Protein AF-0000000077108918 (afdb_homodimer)

Secondary structure (DSSP, 8-state):
--HHHHHHHHHHHHHHHHHHHHHHHHHHHHHHHHHHHHHHHHHHHHHT----HHHHHHHHHHHHHHHHHHHHHHTGGG--GGG--HHHHHHHHHHHHHHHHHHHHHHHHHHTTTT--THHHHHHHHHHHHHHHHHHHHHHHHHHS-SGGGGS---TTSPEEEEEE-HHHHHHHHHHHHTSTT--SSEEEEEEETT-TTTT-EETTEEEEESGGGHHHHHHHHHHHHSSPPEEEEESS---HHHHHHHHHHHHHHTPPEEEE--SSS--EEEPPGGGGS--PPP---HHHHHHHHTT-EEEEETTTSHHHHHHHHHHHHT--SEEEEEES-HHHHHHHHHHHHHH-TTSEEEEEE--TT-HHHHHHHHHHH--SEEEE------HHHHHH-HHHHIIIIIIHHHHHHHHHHHHT-SEEEEE--GGGSS--SHHHHHHHHHHHHHHHHGGG-SS-EEEEEE--EEET-TT-HHHHHHHHHHTT--EEES-TT-EE-EEEHHHHHHHHHHHHHHHHHS--SS-EEEEE---S-EEHHHHHHHHHHHTT--BTTTB-EEE--PPTT--SS--SS-TTPEEEE-SSTTEEEEE-----HHHHHHHHHHHHHHHHTT-HHHHHHHHHHHSTHHHHH--S---S-TTHHHHHHHHHHHHHHHHTS------------/--HHHHHHHHHHHHHHHHHHHHHHHHHHHHHHHHHHHHHHHHHHHHHT----HHHHHHHHHHHHHHHHHHHHHHTGGG--GGG--HHHHHHHHHHHHHHHHHHHHHHHHHHTTTT--THHHHHHHHHHHHHHHHHHHHHHHHHHS-SGGGGS---TTSPEEEEEE-HHHHHHHHHHHHTSTT--SSEEEEEEETT-TTTT-EETTEEEEESGGGHHHHHHHHHHHHSSPPEEEEESS---HHHHHHHHHHHHHHTPPEEEE--SSS--EEEPPGGGGG--PPP---HHHHHHHHTT-EEEEETTTSHHHHHHHHHHHHT--SEEEEEES-HHHHHHHHHHHHHH-TTSEEEEEE--TT-HHHHHHHHHHH--SEEEE------HHHHHH-HHHHIIIIIIHHHHHHHHHHHTT-SEEEEE--GGGSS--SHHHHHHHHHHHHHHHHGGG-SS-EEEEEE--EEET-TT-HHHHHHHHHHTT--EEES-TT-EE-EEEHHHHHHHHHHHHHHHHHS--SS-EEEEE---S-EEHHHHHHHHHHHTT--BTTTB-EEE--PPTT--SS--SS-TTPEEEE-SSTTEEEEE-----HHHHHHHHHHHHHHHHTT-HHHHHHHHHHHSTHHHHH--S---S-TTHHHHHHHHHHHHHHHHTS------------

Nearest PDB structures (foldseek):
  5bjy-assembly1_B  TM=9.401E-01  e=2.114E-28  Campylobacter jejuni
  5bjw-assembly1_B  TM=9.490E-01  e=1.140E-27  Campylobacter jejuni
  5bjx-assembly1_A  TM=9.388E-01  e=1.597E-27  Campylobacter jejuni
  5bju-assembly1_A  TM=9.330E-01  e=1.256E-27  Campylobacter jejuni
  5bju-assembly1_B  TM=9.235E-01  e=1.846E-27  Campylobacter jejuni

Structure (mmCIF, N/CA/C/O backbone):
data_AF-0000000077108918-model_v1
#
loop_
_entity.id
_entity.type
_entity.pdbx_description
1 polymer 'Polysaccharide biosynthesis protein CapD'
#
loop_
_atom_site.group_PDB
_atom_site.id
_atom_site.type_symbol
_atom_site.label_atom_id
_atom_site.label_alt_id
_atom_site.label_comp_id
_atom_site.label_asym_id
_atom_site.label_entity_id
_atom_site.label_seq_id
_atom_site.pdbx_PDB_ins_code
_atom_site.Cartn_x
_atom_site.Cartn_y
_atom_site.Cartn_z
_atom_site.occupancy
_atom_site.B_iso_or_equiv
_atom_site.auth_seq_id
_atom_site.auth_comp_id
_atom_site.auth_asym_id
_atom_site.auth_atom_id
_atom_site.pdbx_PDB_model_num
ATOM 1 N N . MET A 1 1 ? -25.469 25.391 -11.227 1 32.44 1 MET A N 1
ATOM 2 C CA . MET A 1 1 ? -24.969 26.609 -10.617 1 32.44 1 MET A CA 1
ATOM 3 C C . MET A 1 1 ? -23.859 27.219 -11.461 1 32.44 1 MET A C 1
ATOM 5 O O . MET A 1 1 ? -22.859 26.562 -11.773 1 32.44 1 MET A O 1
ATOM 9 N N . THR A 1 2 ? -24.156 28.219 -12.102 1 40.31 2 THR A N 1
ATOM 10 C CA . THR A 1 2 ? -23.312 28.859 -13.086 1 40.31 2 THR A CA 1
ATOM 11 C C . THR A 1 2 ? -22.094 29.5 -12.414 1 40.31 2 THR A C 1
ATOM 13 O O . THR A 1 2 ? -22.094 29.734 -11.203 1 40.31 2 THR A O 1
ATOM 16 N N . ARG A 1 3 ? -21.031 29.609 -13.133 1 42.94 3 ARG A N 1
ATOM 17 C CA . ARG A 1 3 ? -19.828 30.297 -12.703 1 42.94 3 ARG A CA 1
ATOM 18 C C . ARG A 1 3 ? -20.172 31.609 -12 1 42.94 3 ARG A C 1
ATOM 20 O O . ARG A 1 3 ? -19.547 31.969 -11 1 42.94 3 ARG A O 1
ATOM 27 N N . LYS A 1 4 ? -21.172 32.281 -12.531 1 48.84 4 LYS A N 1
ATOM 28 C CA . LYS A 1 4 ? -21.594 33.594 -12.016 1 48.84 4 LYS A CA 1
ATOM 29 C C . LYS A 1 4 ? -22.141 33.469 -10.602 1 48.84 4 LYS A C 1
ATOM 31 O O . LYS A 1 4 ? -21.875 34.312 -9.75 1 48.84 4 LYS A O 1
ATOM 36 N N . ASP A 1 5 ? -22.734 32.406 -10.445 1 45.91 5 ASP A N 1
ATOM 37 C CA . ASP A 1 5 ? -23.328 32.188 -9.125 1 45.91 5 ASP A CA 1
ATOM 38 C C . ASP A 1 5 ? -22.266 31.875 -8.078 1 45.91 5 ASP A C 1
ATOM 40 O O . ASP A 1 5 ? -22.359 32.344 -6.938 1 45.91 5 ASP A O 1
ATOM 44 N N . ILE A 1 6 ? -21.297 31.188 -8.547 1 44.75 6 ILE A N 1
ATOM 45 C CA . ILE A 1 6 ? -20.188 30.828 -7.664 1 44.75 6 ILE A CA 1
ATOM 46 C C . ILE A 1 6 ? -19.422 32.062 -7.25 1 44.75 6 ILE A C 1
ATOM 48 O O . ILE A 1 6 ? -19.094 32.25 -6.074 1 44.75 6 ILE A O 1
ATOM 52 N N . ILE A 1 7 ? -19.203 32.969 -8.219 1 47.16 7 ILE A N 1
ATOM 53 C CA . ILE A 1 7 ? -18.5 34.219 -7.949 1 47.16 7 ILE A CA 1
ATOM 54 C C . ILE A 1 7 ? -19.359 35.094 -7.039 1 47.16 7 ILE A C 1
ATOM 56 O O . ILE A 1 7 ? -18.844 35.719 -6.113 1 47.16 7 ILE A O 1
ATOM 60 N N . ARG A 1 8 ? -20.594 35.094 -7.312 1 48.41 8 ARG A N 1
ATOM 61 C CA . ARG A 1 8 ? -21.516 35.875 -6.512 1 48.41 8 ARG A CA 1
ATOM 62 C C . ARG A 1 8 ? -21.531 35.406 -5.066 1 48.41 8 ARG A C 1
ATOM 64 O O . ARG A 1 8 ? -21.516 36.219 -4.137 1 48.41 8 ARG A O 1
ATOM 71 N N . ALA A 1 9 ? -21.594 34.188 -4.926 1 48.22 9 ALA A N 1
ATOM 72 C CA . ALA A 1 9 ? -21.625 33.625 -3.576 1 48.22 9 ALA A CA 1
ATOM 73 C C . ALA A 1 9 ? -20.344 33.938 -2.818 1 48.22 9 ALA A C 1
ATOM 75 O O . ALA A 1 9 ? -20.375 34.219 -1.619 1 48.22 9 ALA A O 1
ATOM 76 N N . PHE A 1 10 ? -19.328 33.938 -3.57 1 47.53 10 PHE A N 1
ATOM 77 C CA . PHE A 1 10 ? -18.047 34.312 -2.977 1 47.53 10 PHE A CA 1
ATOM 78 C C . PHE A 1 10 ? -18.047 35.781 -2.564 1 47.53 10 PHE A C 1
ATOM 80 O O . PHE A 1 10 ? -17.594 36.125 -1.468 1 47.53 10 PHE A O 1
ATOM 87 N N . THR A 1 11 ? -18.578 36.625 -3.436 1 50.19 11 THR A N 1
ATOM 88 C CA . THR A 1 11 ? -18.609 38.031 -3.166 1 50.19 11 THR A CA 1
ATOM 89 C C . THR A 1 11 ? -19.562 38.344 -2.012 1 50.19 11 THR A C 1
ATOM 91 O O . THR A 1 11 ? -19.266 39.219 -1.189 1 50.19 11 THR A O 1
ATOM 94 N N . ILE A 1 12 ? -20.656 37.625 -1.993 1 49.47 12 ILE A N 1
ATOM 95 C CA . ILE A 1 12 ? -21.609 37.844 -0.914 1 49.47 12 ILE A CA 1
ATOM 96 C C . ILE A 1 12 ? -21 37.375 0.412 1 49.47 12 ILE A C 1
ATOM 98 O O . ILE A 1 12 ? -21.141 38.062 1.43 1 49.47 12 ILE A O 1
ATOM 102 N N . GLY A 1 13 ? -20.438 36.25 0.322 1 53.44 13 GLY A N 1
ATOM 103 C CA . GLY A 1 13 ? -19.766 35.781 1.517 1 53.44 13 GLY A CA 1
ATOM 104 C C . GLY A 1 13 ? -18.703 36.719 2.031 1 53.44 13 GLY A C 1
ATOM 105 O O . GLY A 1 13 ? -18.609 36.969 3.236 1 53.44 13 GLY A O 1
ATOM 106 N N . GLN A 1 14 ? -18.141 37.25 1.076 1 57.06 14 GLN A N 1
ATOM 107 C CA . GLN A 1 14 ? -17.125 38.219 1.457 1 57.06 14 GLN A CA 1
ATOM 108 C C . GLN A 1 14 ? -17.766 39.469 2.039 1 57.06 14 GLN A C 1
ATOM 110 O O . GLN A 1 14 ? -17.266 40.031 3.027 1 57.06 14 GLN A O 1
ATOM 115 N N . ARG A 1 15 ? -18.875 39.906 1.393 1 56.69 15 ARG A N 1
ATOM 116 C CA . ARG A 1 15 ? -19.562 41.094 1.875 1 56.69 15 ARG A CA 1
ATOM 117 C C . ARG A 1 15 ? -20.125 40.875 3.273 1 56.69 15 ARG A C 1
ATOM 119 O O . ARG A 1 15 ? -20.078 41.781 4.121 1 56.69 15 ARG A O 1
ATOM 126 N N . GLN A 1 16 ? -20.734 39.75 3.41 1 59.25 16 GLN A N 1
ATOM 127 C CA . GLN A 1 16 ? -21.281 39.438 4.727 1 59.25 16 GLN A CA 1
ATOM 128 C C . GLN A 1 16 ? -20.172 39.344 5.773 1 59.25 16 GLN A C 1
ATOM 130 O O . GLN A 1 16 ? -20.344 39.781 6.91 1 59.25 16 GLN A O 1
ATOM 135 N N . ALA A 1 17 ? -19.188 38.781 5.289 1 60.69 17 ALA A N 1
ATOM 136 C CA . ALA A 1 17 ? -18.047 38.75 6.203 1 60.69 17 ALA A CA 1
ATOM 137 C C . ALA A 1 17 ? -17.578 40.125 6.578 1 60.69 17 ALA A C 1
ATOM 139 O O . ALA A 1 17 ? -17.328 40.438 7.75 1 60.69 17 ALA A O 1
ATOM 140 N N . TRP A 1 18 ? -17.656 41.031 5.586 1 62.47 18 TRP A N 1
ATOM 141 C CA . TRP A 1 18 ? -17.219 42.375 5.832 1 62.47 18 TRP A CA 1
ATOM 142 C C . TRP A 1 18 ? -18.219 43.156 6.688 1 62.47 18 TRP A C 1
ATOM 144 O O . TRP A 1 18 ? -17.844 43.938 7.555 1 62.47 18 TRP A O 1
ATOM 154 N N . ARG A 1 19 ? -19.484 42.906 6.449 1 63.72 19 ARG A N 1
ATOM 155 C CA . ARG A 1 19 ? -20.516 43.531 7.277 1 63.72 19 ARG A CA 1
ATOM 156 C C . ARG A 1 19 ? -20.359 43.125 8.742 1 63.72 19 ARG A C 1
ATOM 158 O O . ARG A 1 19 ? -20.469 43.969 9.641 1 63.72 19 ARG A O 1
ATOM 165 N N . ALA A 1 20 ? -20.156 41.875 8.852 1 68.12 20 ALA A N 1
ATOM 166 C CA . ALA A 1 20 ? -19.984 41.375 10.211 1 68.12 20 ALA A CA 1
ATOM 167 C C . ALA A 1 20 ? -18.734 41.969 10.859 1 68.12 20 ALA A C 1
ATOM 169 O O . ALA A 1 20 ? -18.766 42.344 12.039 1 68.12 20 ALA A O 1
ATOM 170 N N . ILE A 1 21 ? -17.734 42.125 10.055 1 72.5 21 ILE A N 1
ATOM 171 C CA . ILE A 1 21 ? -16.516 42.75 10.562 1 72.5 21 ILE A CA 1
ATOM 172 C C . ILE A 1 21 ? -16.781 44.188 10.945 1 72.5 21 ILE A C 1
ATOM 174 O O . ILE A 1 21 ? -16.359 44.656 12 1 72.5 21 ILE A O 1
ATOM 178 N N . ILE A 1 22 ? -17.562 44.844 10.141 1 73.69 22 ILE A N 1
ATOM 179 C CA . ILE A 1 22 ? -17.859 46.25 10.383 1 73.69 22 ILE A CA 1
ATOM 180 C C . ILE A 1 22 ? -18.719 46.406 11.641 1 73.69 22 ILE A C 1
ATOM 182 O O . ILE A 1 22 ? -18.469 47.281 12.477 1 73.69 22 ILE A O 1
ATOM 186 N N . ILE A 1 23 ? -19.703 45.531 11.773 1 75.81 23 ILE A N 1
ATOM 187 C CA . ILE A 1 23 ? -20.594 45.594 12.938 1 75.81 23 ILE A CA 1
ATOM 188 C C . ILE A 1 23 ? -19.781 45.312 14.203 1 75.81 23 ILE A C 1
ATOM 190 O O . ILE A 1 23 ? -19.938 46.031 15.203 1 75.81 23 ILE A O 1
ATOM 194 N N . CYS A 1 24 ? -19 44.375 14.133 1 79.5 24 CYS A N 1
ATOM 195 C CA . CYS A 1 24 ? -18.188 44.031 15.297 1 79.5 24 CYS A CA 1
ATOM 196 C C . CYS A 1 24 ? -17.219 45.156 15.633 1 79.5 24 CYS A C 1
ATOM 198 O O . CYS A 1 24 ? -17.031 45.5 16.812 1 79.5 24 CYS A O 1
ATOM 200 N N . THR A 1 25 ? -16.719 45.781 14.57 1 81.75 25 THR A N 1
ATOM 201 C CA . THR A 1 25 ? -15.797 46.875 14.773 1 81.75 25 THR A CA 1
ATOM 202 C C . THR A 1 25 ? -16.531 48.094 15.344 1 81.75 25 THR A C 1
ATOM 204 O O . THR A 1 25 ? -16.016 48.781 16.234 1 81.75 25 THR A O 1
ATOM 207 N N . CYS A 1 26 ? -17.75 48.344 14.867 1 83.19 26 CYS A N 1
ATOM 208 C CA . CYS A 1 26 ? -18.547 49.438 15.375 1 83.19 26 CYS A CA 1
ATOM 209 C C . CYS A 1 26 ? -18.875 49.25 16.844 1 83.19 26 CYS A C 1
ATOM 211 O O . CYS A 1 26 ? -18.828 50.188 17.625 1 83.19 26 CYS A O 1
ATOM 213 N N . TYR A 1 27 ? -19.25 48.062 17.188 1 85.81 27 TYR A N 1
ATOM 214 C CA . TYR A 1 27 ? -19.516 47.75 18.594 1 85.81 27 TYR A CA 1
ATOM 215 C C . TYR A 1 27 ? -18.297 48.062 19.453 1 85.81 27 TYR A C 1
ATOM 217 O O . TYR A 1 27 ? -18.438 48.688 20.516 1 85.81 27 TYR A O 1
ATOM 225 N N . ASP A 1 28 ? -17.188 47.656 19 1 89.88 28 ASP A N 1
ATOM 226 C CA . ASP A 1 28 ? -15.977 47.875 19.781 1 89.88 28 ASP A CA 1
ATOM 227 C C . ASP A 1 28 ? -15.648 49.375 19.859 1 89.88 28 ASP A C 1
ATOM 229 O O . ASP A 1 28 ? -15.172 49.875 20.891 1 89.88 28 ASP A O 1
ATOM 233 N N . VAL A 1 29 ? -15.945 50.094 18.828 1 88.12 29 VAL A N 1
ATOM 234 C CA . VAL A 1 29 ? -15.711 51.531 18.812 1 88.12 29 VAL A CA 1
ATOM 235 C C . VAL A 1 29 ? -16.703 52.219 19.766 1 88.12 29 VAL A C 1
ATOM 237 O O . VAL A 1 29 ? -16.312 53.125 20.516 1 88.12 29 VAL A O 1
ATOM 240 N N . ILE A 1 30 ? -17.922 51.781 19.766 1 88.25 30 ILE A N 1
ATOM 241 C CA . ILE A 1 30 ? -18.922 52.312 20.672 1 88.25 30 ILE A CA 1
ATOM 242 C C . ILE A 1 30 ? -18.516 52 22.109 1 88.25 30 ILE A C 1
ATOM 244 O O . ILE A 1 30 ? -18.703 52.844 23.016 1 88.25 30 ILE A O 1
ATOM 248 N N . ALA A 1 31 ? -18.031 50.844 22.281 1 91.12 31 ALA A N 1
ATOM 249 C CA . ALA A 1 31 ? -17.547 50.469 23.609 1 91.12 31 ALA A CA 1
ATOM 250 C C . ALA A 1 31 ? -16.469 51.438 24.078 1 91.12 31 ALA A C 1
ATOM 252 O O . ALA A 1 31 ? -16.469 51.844 25.25 1 91.12 31 ALA A O 1
ATOM 253 N N . ALA A 1 32 ? -15.633 51.812 23.156 1 93.31 32 ALA A N 1
ATOM 254 C CA . ALA A 1 32 ? -14.594 52.781 23.484 1 93.31 32 ALA A CA 1
ATOM 255 C C . ALA A 1 32 ? -15.203 54.156 23.828 1 93.31 32 ALA A C 1
ATOM 257 O O . ALA A 1 32 ? -14.758 54.812 24.766 1 93.31 32 ALA A O 1
ATOM 258 N N . PHE A 1 33 ? -16.25 54.5 23.141 1 89.38 33 PHE A N 1
ATOM 259 C CA . PHE A 1 33 ? -16.969 55.75 23.391 1 89.38 33 PHE A CA 1
ATOM 260 C C . PHE A 1 33 ? -17.578 55.75 24.797 1 89.38 33 PHE A C 1
ATOM 262 O O . PHE A 1 33 ? -17.359 56.688 25.562 1 89.38 33 PHE A O 1
ATOM 269 N N . VAL A 1 34 ? -18.203 54.75 25.062 1 88.12 34 VAL A N 1
ATOM 270 C CA . VAL A 1 34 ? -18.906 54.625 26.344 1 88.12 34 VAL A CA 1
ATOM 271 C C . VAL A 1 34 ? -17.891 54.562 27.484 1 88.12 34 VAL A C 1
ATOM 273 O O . VAL A 1 34 ? -18.094 55.188 28.531 1 88.12 34 VAL A O 1
ATOM 276 N N . ALA A 1 35 ? -16.875 53.844 27.25 1 92.19 35 ALA A N 1
ATOM 277 C CA . ALA A 1 35 ? -15.867 53.656 28.281 1 92.19 35 ALA A CA 1
ATOM 278 C C . ALA A 1 35 ? -15.203 55 28.625 1 92.19 35 ALA A C 1
ATOM 280 O O . ALA A 1 35 ? -15.031 55.344 29.797 1 92.19 35 ALA A O 1
ATOM 281 N N . MET A 1 36 ? -14.93 55.781 27.609 1 92.31 36 MET A N 1
ATOM 282 C CA . MET A 1 36 ? -14.25 57.031 27.844 1 92.31 36 MET A CA 1
ATOM 283 C C . MET A 1 36 ? -15.18 58.062 28.5 1 92.31 36 MET A C 1
ATOM 285 O O . MET A 1 36 ? -14.812 58.688 29.484 1 92.31 36 MET A O 1
ATOM 289 N N . ILE A 1 37 ? -16.359 58.125 28.031 1 87.69 37 ILE A N 1
ATOM 290 C CA . ILE A 1 37 ? -17.328 59.062 28.594 1 87.69 37 ILE A CA 1
ATOM 291 C C . ILE A 1 37 ? -17.609 58.688 30.047 1 87.69 37 ILE A C 1
ATOM 293 O O . ILE A 1 37 ? -17.609 59.562 30.938 1 87.69 37 ILE A O 1
ATOM 297 N N . SER A 1 38 ? -17.812 57.438 30.281 1 87.38 38 SER A N 1
ATOM 298 C CA . SER A 1 38 ? -18.078 56.969 31.641 1 87.38 38 SER A CA 1
ATOM 299 C C . SER A 1 38 ? -16.891 57.25 32.562 1 87.38 38 SER A C 1
ATOM 301 O O . SER A 1 38 ? -17.078 57.719 33.688 1 87.38 38 SER A O 1
ATOM 303 N N . ALA A 1 39 ? -15.719 57.031 32.094 1 88.5 39 ALA A N 1
ATOM 304 C CA . ALA A 1 39 ? -14.523 57.219 32.906 1 88.5 39 ALA A CA 1
ATOM 305 C C . ALA A 1 39 ? -14.359 58.688 33.281 1 88.5 39 ALA A C 1
ATOM 307 O O . ALA A 1 39 ? -14.07 59.031 34.438 1 88.5 39 ALA A O 1
ATOM 308 N N . ILE A 1 40 ? -14.57 59.594 32.344 1 86.75 40 ILE A N 1
ATOM 309 C CA . ILE A 1 40 ? -14.406 61.031 32.594 1 86.75 40 ILE A CA 1
ATOM 310 C C . ILE A 1 40 ? -15.484 61.531 33.562 1 86.75 40 ILE A C 1
ATOM 312 O O . ILE A 1 40 ? -15.195 62.25 34.5 1 86.75 40 ILE A O 1
ATOM 316 N N . TYR A 1 41 ? -16.703 61.031 33.406 1 83.5 41 TYR A N 1
ATOM 317 C CA . TYR A 1 41 ? -17.797 61.469 34.25 1 83.5 41 TYR A CA 1
ATOM 318 C C . TYR A 1 41 ? -17.656 60.906 35.656 1 83.5 41 TYR A C 1
ATOM 320 O O . TYR A 1 41 ? -17.906 61.594 36.656 1 83.5 41 TYR A O 1
ATOM 328 N N . ILE A 1 42 ? -17.25 59.688 35.719 1 80.69 42 ILE A N 1
ATOM 329 C CA . ILE A 1 42 ? -17.062 59.062 37.031 1 80.69 42 ILE A CA 1
ATOM 330 C C . ILE A 1 42 ? -15.938 59.75 37.781 1 80.69 42 ILE A C 1
ATOM 332 O O . ILE A 1 42 ? -16.078 60.094 38.969 1 80.69 42 ILE A O 1
ATOM 336 N N . ARG A 1 43 ? -14.883 60.094 37.125 1 81.94 43 ARG A N 1
ATOM 337 C CA . ARG A 1 43 ? -13.727 60.719 37.781 1 81.94 43 ARG A CA 1
ATOM 338 C C . ARG A 1 43 ? -14.031 62.156 38.188 1 81.94 43 ARG A C 1
ATOM 340 O O . ARG A 1 43 ? -13.602 62.625 39.219 1 81.94 43 ARG A O 1
ATOM 347 N N . ASN A 1 44 ? -14.664 62.906 37.375 1 81.62 44 ASN A N 1
ATOM 348 C CA . ASN A 1 44 ? -15.047 64.25 37.719 1 81.62 44 ASN A CA 1
ATOM 349 C C . ASN A 1 44 ? -16.062 64.312 38.875 1 81.62 44 ASN A C 1
ATOM 351 O O . ASN A 1 44 ? -16.016 65.188 39.719 1 81.62 44 ASN A O 1
ATOM 355 N N . ALA A 1 45 ? -16.938 63.312 38.844 1 76.19 45 ALA A N 1
ATOM 356 C CA . ALA A 1 45 ? -17.906 63.219 39.938 1 76.19 45 ALA A CA 1
ATOM 357 C C . ALA A 1 45 ? -17.219 63 41.25 1 76.19 45 ALA A C 1
ATOM 359 O O . ALA A 1 45 ? -17.625 63.562 42.281 1 76.19 45 ALA A O 1
ATOM 360 N N . LEU A 1 46 ? -16.141 62.281 41.188 1 74.06 46 LEU A N 1
ATOM 361 C CA . LEU A 1 46 ? -15.383 62 42.406 1 74.06 46 LEU A CA 1
ATOM 362 C C . LEU A 1 46 ? -14.664 63.219 42.906 1 74.06 46 LEU A C 1
ATOM 364 O O . LEU A 1 46 ? -14.445 63.375 44.125 1 74.06 46 LEU A O 1
ATOM 368 N N . GLN A 1 47 ? -14.32 64.188 42.062 1 71.88 47 GLN A N 1
ATOM 369 C CA . GLN A 1 47 ? -13.625 65.438 42.438 1 71.88 47 GLN A CA 1
ATOM 370 C C . GLN A 1 47 ? -14.602 66.625 42.562 1 71.88 47 GLN A C 1
ATOM 372 O O . GLN A 1 47 ? -14.227 67.688 43.062 1 71.88 47 GLN A O 1
ATOM 377 N N . GLY A 1 48 ? -15.875 66.375 42.25 1 74.62 48 GLY A N 1
ATOM 378 C CA . GLY A 1 48 ? -16.891 67.438 42.375 1 74.62 48 GLY A CA 1
ATOM 379 C C . GLY A 1 48 ? -16.797 68.438 41.25 1 74.62 48 GLY A C 1
ATOM 380 O O . GLY A 1 48 ? -17.156 69.625 41.438 1 74.62 48 GLY A O 1
ATOM 381 N N . THR A 1 49 ? -16.094 68.062 40.156 1 80.56 49 THR A N 1
ATOM 382 C CA . THR A 1 49 ? -15.953 69 39.031 1 80.56 49 THR A CA 1
ATOM 383 C C . THR A 1 49 ? -16.812 68.562 37.875 1 80.56 49 THR A C 1
ATOM 385 O O . THR A 1 49 ? -17.297 67.375 37.844 1 80.56 49 THR A O 1
ATOM 388 N N . THR A 1 50 ? -17.25 69.438 37.031 1 79.69 50 THR A N 1
ATOM 389 C CA . THR A 1 50 ? -17.984 69.125 35.812 1 79.69 50 THR A CA 1
ATOM 390 C C . THR A 1 50 ? -17.031 69.062 34.625 1 79.69 50 THR A C 1
ATOM 392 O O . THR A 1 50 ? -16.219 69.938 34.406 1 79.69 50 THR A O 1
ATOM 395 N N . PRO A 1 51 ? -17.047 67.938 33.969 1 81.5 51 PRO A N 1
ATOM 396 C CA . PRO A 1 51 ? -16.141 67.75 32.812 1 81.5 51 PRO A CA 1
ATOM 397 C C . PRO A 1 51 ? -16.438 68.75 31.688 1 81.5 51 PRO A C 1
ATOM 399 O O . PRO A 1 51 ? -17.578 69.125 31.484 1 81.5 51 PRO A O 1
ATOM 402 N N . ASN A 1 52 ? -15.391 69.312 31.078 1 82.31 52 ASN A N 1
ATOM 403 C CA . ASN A 1 52 ? -15.516 70.125 29.875 1 82.31 52 ASN A CA 1
ATOM 404 C C . ASN A 1 52 ? -16.016 69.312 28.688 1 82.31 52 ASN A C 1
ATOM 406 O O . ASN A 1 52 ? -15.352 68.312 28.266 1 82.31 52 ASN A O 1
ATOM 410 N N . PRO A 1 53 ? -17.297 69.562 28.188 1 81.31 53 PRO A N 1
ATOM 411 C CA . PRO A 1 53 ? -17.891 68.75 27.141 1 81.31 53 PRO A CA 1
ATOM 412 C C . PRO A 1 53 ? -17.031 68.688 25.891 1 81.31 53 PRO A C 1
ATOM 414 O O . PRO A 1 53 ? -16.984 67.625 25.219 1 81.31 53 PRO A O 1
ATOM 417 N N . VAL A 1 54 ? -16.312 69.75 25.562 1 79.19 54 VAL A N 1
ATOM 418 C CA . VAL A 1 54 ? -15.484 69.812 24.359 1 79.19 54 VAL A CA 1
ATOM 419 C C . VAL A 1 54 ? -14.281 68.875 24.531 1 79.19 54 VAL A C 1
ATOM 421 O O . VAL A 1 54 ? -13.938 68.125 23.625 1 79.19 54 VAL A O 1
ATOM 424 N N . VAL A 1 55 ? -13.688 68.938 25.656 1 80.12 55 VAL A N 1
ATOM 425 C CA . VAL A 1 55 ? -12.523 68.125 25.938 1 80.12 55 VAL A CA 1
ATOM 426 C C . VAL A 1 55 ? -12.93 66.625 26.031 1 80.12 55 VAL A C 1
ATOM 428 O O . VAL A 1 55 ? -12.219 65.75 25.547 1 80.12 55 VAL A O 1
ATOM 431 N N . THR A 1 56 ? -14.117 66.438 26.609 1 84.75 56 THR A N 1
ATOM 432 C CA . THR A 1 56 ? -14.641 65.062 26.703 1 84.75 56 THR A CA 1
ATOM 433 C C . THR A 1 56 ? -14.875 64.5 25.312 1 84.75 56 THR A C 1
ATOM 435 O O . THR A 1 56 ? -14.508 63.312 25.047 1 84.75 56 THR A O 1
ATOM 438 N N . ALA A 1 57 ? -15.5 65.25 24.422 1 85.56 57 ALA A N 1
ATOM 439 C CA . ALA A 1 57 ? -15.773 64.812 23.062 1 85.56 57 ALA A CA 1
ATOM 440 C C . ALA A 1 57 ? -14.477 64.5 22.312 1 85.56 57 ALA A C 1
ATOM 442 O O . ALA A 1 57 ? -14.391 63.531 21.578 1 85.56 57 ALA A O 1
ATOM 443 N N . LEU A 1 58 ? -13.508 65.312 22.531 1 85.94 58 LEU A N 1
ATOM 444 C CA . LEU A 1 58 ? -12.219 65.188 21.859 1 85.94 58 LEU A CA 1
ATOM 445 C C . LEU A 1 58 ? -11.555 63.844 22.281 1 85.94 58 LEU A C 1
ATOM 447 O O . LEU A 1 58 ? -11.094 63.094 21.438 1 85.94 58 LEU A O 1
ATOM 451 N N . TYR A 1 59 ? -11.531 63.562 23.547 1 88.12 59 TYR A N 1
ATOM 452 C CA . TYR A 1 59 ? -10.867 62.375 24.047 1 88.12 59 TYR A CA 1
ATOM 453 C C . TYR A 1 59 ? -11.625 61.125 23.641 1 88.12 59 TYR A C 1
ATOM 455 O O . TYR A 1 59 ? -11.016 60.062 23.391 1 88.12 59 TYR A O 1
ATOM 463 N N . THR A 1 60 ? -12.898 61.25 23.562 1 87.88 60 THR A N 1
ATOM 464 C CA . THR A 1 60 ? -13.727 60.125 23.156 1 87.88 60 THR A CA 1
ATOM 465 C C . THR A 1 60 ? -13.461 59.781 21.688 1 87.88 60 THR A C 1
ATOM 467 O O . THR A 1 60 ? -13.328 58.594 21.359 1 87.88 60 THR A O 1
ATOM 470 N N . VAL A 1 61 ? -13.336 60.781 20.859 1 87.94 61 VAL A N 1
ATOM 471 C CA . VAL A 1 61 ? -13.07 60.562 19.438 1 87.94 61 VAL A CA 1
ATOM 472 C C . VAL A 1 61 ? -11.656 60.031 19.266 1 87.94 61 VAL A C 1
ATOM 474 O O . VAL A 1 61 ? -11.43 59.125 18.438 1 87.94 61 VAL A O 1
ATOM 477 N N . GLU A 1 62 ? -10.727 60.469 20 1 88 62 GLU A N 1
ATOM 478 C CA . GLU A 1 62 ? -9.344 60 19.891 1 88 62 GLU A CA 1
ATOM 479 C C . GLU A 1 62 ? -9.227 58.531 20.312 1 88 62 GLU A C 1
ATOM 481 O O . GLU A 1 62 ? -8.492 57.781 19.672 1 88 62 GLU A O 1
ATOM 486 N N . LEU A 1 63 ? -9.898 58.219 21.359 1 90.44 63 LEU A N 1
ATOM 487 C CA . LEU A 1 63 ? -9.859 56.812 21.781 1 90.44 63 LEU A CA 1
ATOM 488 C C . LEU A 1 63 ? -10.523 55.938 20.734 1 90.44 63 LEU A C 1
ATOM 490 O O . LEU A 1 63 ? -10.078 54.812 20.5 1 90.44 63 LEU A O 1
ATOM 494 N N . ALA A 1 64 ? -11.586 56.469 20.109 1 87.44 64 ALA A N 1
ATOM 495 C CA . ALA A 1 64 ? -12.273 55.719 19.062 1 87.44 64 ALA A CA 1
ATOM 496 C C . ALA A 1 64 ? -11.344 55.438 17.891 1 87.44 64 ALA A C 1
ATOM 498 O O . ALA A 1 64 ? -11.312 54.312 17.359 1 87.44 64 ALA A O 1
ATOM 499 N N . VAL A 1 65 ? -10.562 56.375 17.562 1 87.19 65 VAL A N 1
ATOM 500 C CA . VAL A 1 65 ? -9.609 56.25 16.469 1 87.19 65 VAL A CA 1
ATOM 501 C C . VAL A 1 65 ? -8.508 55.25 16.859 1 87.19 65 VAL A C 1
ATOM 503 O O . VAL A 1 65 ? -8.125 54.406 16.062 1 87.19 65 VAL A O 1
ATOM 506 N N . ALA A 1 66 ? -8.07 55.375 18.062 1 89.19 66 ALA A N 1
ATOM 507 C CA . ALA A 1 66 ? -7.062 54.438 18.578 1 89.19 66 ALA A CA 1
ATOM 508 C C . ALA A 1 66 ? -7.598 53.031 18.609 1 89.19 66 ALA A C 1
ATOM 510 O O . ALA A 1 66 ? -6.863 52.062 18.328 1 89.19 66 ALA A O 1
ATOM 511 N N . MET A 1 67 ? -8.82 52.938 18.906 1 90.56 67 MET A N 1
ATOM 512 C CA . MET A 1 67 ? -9.461 51.625 18.984 1 90.56 67 MET A CA 1
ATOM 513 C C . MET A 1 67 ? -9.508 50.938 17.625 1 90.56 67 MET A C 1
ATOM 515 O O . MET A 1 67 ? -9.203 49.75 17.5 1 90.56 67 MET A O 1
ATOM 519 N N . VAL A 1 68 ? -9.812 51.719 16.641 1 86.62 68 VAL A N 1
ATOM 520 C CA . VAL A 1 68 ? -9.867 51.156 15.297 1 86.62 68 VAL A CA 1
ATOM 521 C C . VAL A 1 68 ? -8.484 50.688 14.867 1 86.62 68 VAL A C 1
ATOM 523 O O . VAL A 1 68 ? -8.336 49.625 14.289 1 86.62 68 VAL A O 1
ATOM 526 N N . ALA A 1 69 ? -7.527 51.406 15.18 1 83.31 69 ALA A N 1
ATOM 527 C CA . ALA A 1 69 ? -6.148 51.062 14.859 1 83.31 69 ALA A CA 1
ATOM 528 C C . ALA A 1 69 ? -5.73 49.781 15.602 1 83.31 69 ALA A C 1
ATOM 530 O O . ALA A 1 69 ? -5.117 48.875 15.023 1 83.31 69 ALA A O 1
ATOM 531 N N . SER A 1 70 ? -6.078 49.719 16.859 1 85.19 70 SER A N 1
ATOM 532 C CA . SER A 1 70 ? -5.719 48.562 17.688 1 85.19 70 SER A CA 1
ATOM 533 C C . SER A 1 70 ? -6.41 47.281 17.203 1 85.19 70 SER A C 1
ATOM 535 O O . SER A 1 70 ? -5.785 46.219 17.141 1 85.19 70 SER A O 1
ATOM 537 N N . LEU A 1 71 ? -7.621 47.438 16.859 1 83.44 71 LEU A N 1
ATOM 538 C CA . LEU A 1 71 ? -8.383 46.312 16.406 1 83.44 71 LEU A CA 1
ATOM 539 C C . LEU A 1 71 ? -7.805 45.75 15.102 1 83.44 71 LEU A C 1
ATOM 541 O O . LEU A 1 71 ? -7.742 44.531 14.906 1 83.44 71 LEU A O 1
ATOM 545 N N . THR A 1 72 ? -7.348 46.562 14.297 1 76.5 72 THR A N 1
ATOM 546 C CA . THR A 1 72 ? -6.758 46.156 13.023 1 76.5 72 THR A CA 1
ATOM 547 C C . THR A 1 72 ? -5.402 45.5 13.242 1 76.5 72 THR A C 1
ATOM 549 O O . THR A 1 72 ? -5.078 44.5 12.586 1 76.5 72 THR A O 1
ATOM 552 N N . PHE A 1 73 ? -4.695 46 14.203 1 73.44 73 PHE A N 1
ATOM 553 C CA . PHE A 1 73 ? -3.35 45.5 14.469 1 73.44 73 PHE A CA 1
ATOM 554 C C . PHE A 1 73 ? -3.393 44.156 15.125 1 73.44 73 PHE A C 1
ATOM 556 O O . PHE A 1 73 ? -2.559 43.281 14.836 1 73.44 73 PHE A O 1
ATOM 563 N N . THR A 1 74 ? -4.293 43.938 16.016 1 71.25 74 THR A N 1
ATOM 564 C CA . THR A 1 74 ? -4.367 42.688 16.766 1 71.25 74 THR A CA 1
ATOM 565 C C . THR A 1 74 ? -5.184 41.625 16 1 71.25 74 THR A C 1
ATOM 567 O O . THR A 1 74 ? -5.129 40.438 16.312 1 71.25 74 THR A O 1
ATOM 570 N N . GLY A 1 75 ? -5.902 42 15.047 1 72.5 75 GLY A N 1
ATOM 571 C CA . GLY A 1 75 ? -6.73 41.094 14.258 1 72.5 75 GLY A CA 1
ATOM 572 C C . GLY A 1 75 ? -8.047 40.75 14.938 1 72.5 75 GLY A C 1
ATOM 573 O O . GLY A 1 75 ? -8.758 39.844 14.5 1 72.5 75 GLY A O 1
ATOM 574 N N . VAL A 1 76 ? -8.305 41.438 15.977 1 74 76 VAL A N 1
ATOM 575 C CA . VAL A 1 76 ? -9.531 41.188 16.734 1 74 76 VAL A CA 1
ATOM 576 C C . VAL A 1 76 ? -10.75 41.469 15.852 1 74 76 VAL A C 1
ATOM 578 O O . VAL A 1 76 ? -11.805 40.875 16.031 1 74 76 VAL A O 1
ATOM 581 N N . TYR A 1 77 ? -10.445 42.312 14.891 1 68.75 77 TYR A N 1
ATOM 582 C CA . TYR A 1 77 ? -11.57 42.688 14.039 1 68.75 77 TYR A CA 1
ATOM 583 C C . TYR A 1 77 ? -12.07 41.5 13.234 1 68.75 77 TYR A C 1
ATOM 585 O O . TYR A 1 77 ? -13.203 41.5 12.758 1 68.75 77 TYR A O 1
ATOM 593 N N . ARG A 1 78 ? -11.258 40.469 13.172 1 66.69 78 ARG A N 1
ATOM 594 C CA . ARG A 1 78 ? -11.602 39.312 12.367 1 66.69 78 ARG A CA 1
ATOM 595 C C . ARG A 1 78 ? -12.203 38.188 13.234 1 66.69 78 ARG A C 1
ATOM 597 O O . ARG A 1 78 ? -12.633 37.156 12.727 1 66.69 78 ARG A O 1
ATOM 604 N N . GLN A 1 79 ? -12.141 38.5 14.438 1 63.47 79 GLN A N 1
ATOM 605 C CA . GLN A 1 79 ? -12.617 37.469 15.359 1 63.47 79 GLN A CA 1
ATOM 606 C C . GLN A 1 79 ? -14.109 37.188 15.164 1 63.47 79 GLN A C 1
ATOM 608 O O . GLN A 1 79 ? -14.883 38.125 14.953 1 63.47 79 GLN A O 1
ATOM 613 N N . VAL A 1 80 ? -14.383 35.875 15.031 1 60.53 80 VAL A N 1
ATOM 614 C CA . VAL A 1 80 ? -15.789 35.5 15.039 1 60.53 80 VAL A CA 1
ATOM 615 C C . VAL A 1 80 ? -16.266 35.312 16.484 1 60.53 80 VAL A C 1
ATOM 617 O O . VAL A 1 80 ? -15.82 34.406 17.188 1 60.53 80 VAL A O 1
ATOM 620 N N . TRP A 1 81 ? -17.141 36.312 16.812 1 63.59 81 TRP A N 1
ATOM 621 C CA . TRP A 1 81 ? -17.547 36.469 18.219 1 63.59 81 TRP A CA 1
ATOM 622 C C . TRP A 1 81 ? -18.172 35.156 18.734 1 63.59 81 TRP A C 1
ATOM 624 O O . TRP A 1 81 ? -17.984 34.812 19.906 1 63.59 81 TRP A O 1
ATOM 634 N N . ARG A 1 82 ? -18.812 34.5 17.859 1 61.41 82 ARG A N 1
ATOM 635 C CA . ARG A 1 82 ? -19.516 33.281 18.266 1 61.41 82 ARG A CA 1
ATOM 636 C C . ARG A 1 82 ? -18.547 32.188 18.641 1 61.41 82 ARG A C 1
ATOM 638 O O . ARG A 1 82 ? -18.906 31.25 19.359 1 61.41 82 ARG A O 1
ATOM 645 N N . HIS A 1 83 ? -17.328 32.344 18.219 1 57.25 83 HIS A N 1
ATOM 646 C CA . HIS A 1 83 ? -16.328 31.312 18.484 1 57.25 83 HIS A CA 1
ATOM 647 C C . HIS A 1 83 ? -15.211 31.859 19.375 1 57.25 83 HIS A C 1
ATOM 649 O O . HIS A 1 83 ? -14.07 31.391 19.297 1 57.25 83 HIS A O 1
ATOM 655 N N . THR A 1 84 ? -15.586 32.781 20.172 1 57 84 THR A N 1
ATOM 656 C CA . THR A 1 84 ? -14.547 33.406 20.969 1 57 84 THR A CA 1
ATOM 657 C C . THR A 1 84 ? -13.961 32.438 21.984 1 57 84 THR A C 1
ATOM 659 O O . THR A 1 84 ? -14.703 31.797 22.719 1 57 84 THR A O 1
ATOM 662 N N . SER A 1 85 ? -12.766 32.094 21.891 1 57.22 85 SER A N 1
ATOM 663 C CA . SER A 1 85 ? -12.016 31.234 22.781 1 57.22 85 SER A CA 1
ATOM 664 C C . SER A 1 85 ? -11.25 32.031 23.828 1 57.22 85 SER A C 1
ATOM 666 O O . SER A 1 85 ? -11.305 33.281 23.828 1 57.22 85 SER A O 1
ATOM 668 N N . ALA A 1 86 ? -10.695 31.312 24.797 1 58.41 86 ALA A N 1
ATOM 669 C CA . ALA A 1 86 ? -9.867 31.953 25.828 1 58.41 86 ALA A CA 1
ATOM 670 C C . ALA A 1 86 ? -8.734 32.75 25.188 1 58.41 86 ALA A C 1
ATOM 672 O O . ALA A 1 86 ? -8.367 33.812 25.672 1 58.41 86 ALA A O 1
ATOM 673 N N . SER A 1 87 ? -8.328 32.219 24.078 1 60.25 87 SER A N 1
ATOM 674 C CA . SER A 1 87 ? -7.254 32.938 23.375 1 60.25 87 SER A CA 1
ATOM 675 C C . SER A 1 87 ? -7.762 34.219 22.75 1 60.25 87 SER A C 1
ATOM 677 O O . SER A 1 87 ? -7.035 35.219 22.703 1 60.25 87 SER A O 1
ATOM 679 N N . ASP A 1 88 ? -8.984 34.188 22.406 1 67.06 88 ASP A N 1
ATOM 680 C CA . ASP A 1 88 ? -9.586 35.406 21.859 1 67.06 88 ASP A CA 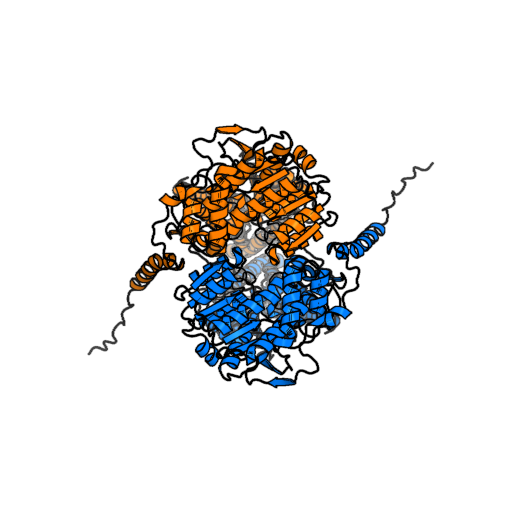1
ATOM 681 C C . ASP A 1 88 ? -9.75 36.469 22.922 1 67.06 88 ASP A C 1
ATOM 683 O O . ASP A 1 88 ? -9.562 37.656 22.656 1 67.06 88 ASP A O 1
ATOM 687 N N . LEU A 1 89 ? -10.008 35.969 24.156 1 68 89 LEU A N 1
ATOM 688 C CA . LEU A 1 89 ? -10.18 36.906 25.25 1 68 89 LEU A CA 1
ATOM 689 C C . LEU A 1 89 ? -8.867 37.656 25.547 1 68 89 LEU A C 1
ATOM 691 O O . LEU A 1 89 ? -8.867 38.844 25.828 1 68 89 LEU A O 1
ATOM 695 N N . ARG A 1 90 ? -7.871 36.906 25.422 1 68.81 90 ARG A N 1
ATOM 696 C CA . ARG A 1 90 ? -6.562 37.5 25.625 1 68.81 90 ARG A CA 1
ATOM 697 C C . ARG A 1 90 ? -6.289 38.562 24.578 1 68.81 90 ARG A C 1
ATOM 699 O O . ARG A 1 90 ? -5.754 39.625 24.875 1 68.81 90 ARG A O 1
ATOM 706 N N . ARG A 1 91 ? -6.695 38.281 23.422 1 74.88 91 ARG A N 1
ATOM 707 C CA . ARG A 1 91 ? -6.48 39.25 22.344 1 74.88 91 ARG A CA 1
ATOM 708 C C . ARG A 1 91 ? -7.312 40.5 22.547 1 74.88 91 ARG A C 1
ATOM 710 O O . ARG A 1 91 ? -6.875 41.594 22.203 1 74.88 91 ARG A O 1
ATOM 717 N N . ILE A 1 92 ? -8.445 40.344 23.141 1 80.19 92 ILE A N 1
ATOM 718 C CA . ILE A 1 92 ? -9.328 41.469 23.422 1 80.19 92 ILE A CA 1
ATOM 719 C C . ILE A 1 92 ? -8.68 42.375 24.453 1 80.19 92 ILE A C 1
ATOM 721 O O . ILE A 1 92 ? -8.664 43.625 24.281 1 80.19 92 ILE A O 1
ATOM 725 N N . VAL A 1 93 ? -8.156 41.75 25.469 1 77.31 93 VAL A N 1
ATOM 726 C CA . VAL A 1 93 ? -7.473 42.5 26.516 1 77.31 93 VAL A CA 1
ATOM 727 C C . VAL A 1 93 ? -6.273 43.25 25.906 1 77.31 93 VAL A C 1
ATOM 729 O O . VAL A 1 93 ? -6.062 44.438 26.172 1 77.31 93 VAL A O 1
ATOM 732 N N . GLN A 1 94 ? -5.648 42.594 25.047 1 79.5 94 GLN A N 1
ATOM 733 C CA . GLN A 1 94 ? -4.492 43.188 24.391 1 79.5 94 GLN A CA 1
ATOM 734 C C . GLN A 1 94 ? -4.914 44.344 23.5 1 79.5 94 GLN A C 1
ATOM 736 O O . GLN A 1 94 ? -4.238 45.375 23.438 1 79.5 94 GLN A O 1
ATOM 741 N N . ALA A 1 95 ? -5.98 44.156 22.875 1 83.5 95 ALA A N 1
ATOM 742 C CA . ALA A 1 95 ? -6.473 45.219 21.984 1 83.5 95 ALA A CA 1
ATOM 743 C C . ALA A 1 95 ? -6.867 46.469 22.781 1 83.5 95 ALA A C 1
ATOM 745 O O . ALA A 1 95 ? -6.562 47.594 22.375 1 83.5 95 ALA A O 1
ATOM 746 N N . ALA A 1 96 ? -7.531 46.219 23.891 1 85.31 96 ALA A N 1
ATOM 747 C CA . ALA A 1 96 ? -7.961 47.344 24.75 1 85.31 96 ALA A CA 1
ATOM 748 C C . ALA A 1 96 ? -6.758 48.094 25.297 1 85.31 96 ALA A C 1
ATOM 750 O O . ALA A 1 96 ? -6.742 49.312 25.312 1 85.31 96 ALA A O 1
ATOM 751 N N . LEU A 1 97 ? -5.812 47.344 25.688 1 80.06 97 LEU A N 1
ATOM 752 C CA . LEU A 1 97 ? -4.605 47.938 26.234 1 80.06 97 LEU A CA 1
ATOM 753 C C . LEU A 1 97 ? -3.848 48.719 25.156 1 80.06 97 LEU A C 1
ATOM 755 O O . LEU A 1 97 ? -3.381 49.812 25.375 1 80.06 97 LEU A O 1
ATOM 759 N N . LEU A 1 98 ? -3.82 48.094 24.016 1 83 98 LEU A N 1
ATOM 760 C CA . LEU A 1 98 ? -3.133 48.75 22.906 1 83 98 LEU A CA 1
ATOM 761 C C . LEU A 1 98 ? -3.855 50.031 22.484 1 83 98 LEU A C 1
ATOM 763 O O . LEU A 1 98 ? -3.215 51 22.125 1 83 98 LEU A O 1
ATOM 767 N N . ALA A 1 99 ? -5.117 49.969 22.469 1 86.88 99 ALA A N 1
ATOM 768 C CA . ALA A 1 99 ? -5.891 51.156 22.125 1 86.88 99 ALA A CA 1
ATOM 769 C C . ALA A 1 99 ? -5.547 52.312 23.047 1 86.88 99 ALA A C 1
ATOM 771 O O . ALA A 1 99 ? -5.402 53.469 22.578 1 86.88 99 ALA A O 1
ATOM 772 N N . ASN A 1 100 ? -5.445 52.031 24.328 1 84.38 100 ASN A N 1
ATOM 773 C CA . ASN A 1 100 ? -5.121 53.062 25.297 1 84.38 100 ASN A CA 1
ATOM 774 C C . ASN A 1 100 ? -3.67 53.531 25.156 1 84.38 100 ASN A C 1
ATOM 776 O O . ASN A 1 100 ? -3.363 54.688 25.359 1 84.38 100 ASN A O 1
ATOM 780 N N . LEU A 1 101 ? -2.869 52.625 24.766 1 80.19 101 LEU A N 1
ATOM 781 C CA . LEU A 1 101 ? -1.475 52.969 24.516 1 80.19 101 LEU A CA 1
ATOM 782 C C . LEU A 1 101 ? -1.348 53.875 23.312 1 80.19 101 LEU A C 1
ATOM 784 O O . LEU A 1 101 ? -0.465 54.75 23.266 1 80.19 101 LEU A O 1
ATOM 788 N N . ILE A 1 102 ? -2.219 53.688 22.344 1 81.44 102 ILE A N 1
ATOM 789 C CA . ILE A 1 102 ? -2.246 54.562 21.172 1 81.44 102 ILE A CA 1
ATOM 790 C C . ILE A 1 102 ? -2.916 55.875 21.516 1 81.44 102 ILE A C 1
ATOM 792 O O . ILE A 1 102 ? -2.479 56.938 21.047 1 81.44 102 ILE A O 1
ATOM 796 N N . PHE A 1 103 ? -3.91 55.844 22.297 1 85.94 103 PHE A N 1
ATOM 797 C CA . PHE A 1 103 ? -4.723 57 22.688 1 85.94 103 PHE A CA 1
ATOM 798 C C . PHE A 1 103 ? -3.877 58.031 23.406 1 85.94 103 PHE A C 1
ATOM 800 O O . PHE A 1 103 ? -3.982 59.219 23.125 1 85.94 103 PHE A O 1
ATOM 807 N N . LEU A 1 104 ? -3.006 57.531 24.297 1 77.94 104 LEU A N 1
ATOM 808 C CA . LEU A 1 104 ? -2.281 58.469 25.172 1 77.94 104 LEU A CA 1
ATOM 809 C C . LEU A 1 104 ? -1.334 59.344 24.375 1 77.94 104 LEU A C 1
ATOM 811 O O . LEU A 1 104 ? -1.313 60.562 24.547 1 77.94 104 LEU A O 1
ATOM 815 N N . PRO A 1 105 ? -0.663 58.75 23.422 1 74.88 105 PRO A N 1
ATOM 816 C CA . PRO A 1 105 ? 0.177 59.625 22.594 1 74.88 105 PRO A CA 1
ATOM 817 C C . PRO A 1 105 ? -0.638 60.594 21.75 1 74.88 105 PRO A C 1
ATOM 819 O O . PRO A 1 105 ? -0.228 61.719 21.547 1 74.88 105 PRO A O 1
ATOM 822 N N . ILE A 1 106 ? -1.766 60.156 21.266 1 78.69 106 ILE A N 1
ATOM 823 C CA . ILE A 1 106 ? -2.633 61.031 20.484 1 78.69 106 ILE A CA 1
ATOM 824 C C . ILE A 1 106 ? -3.117 62.188 21.344 1 78.69 106 ILE A C 1
ATOM 826 O O . ILE A 1 106 ? -3.096 63.344 20.906 1 78.69 106 ILE A O 1
ATOM 830 N N . MET A 1 107 ? -3.512 61.938 22.547 1 76.25 107 MET A N 1
ATOM 831 C CA . MET A 1 107 ? -3.973 62.938 23.484 1 76.25 107 MET A CA 1
ATOM 832 C C . MET A 1 107 ? -2.861 63.938 23.797 1 76.25 107 MET A C 1
ATOM 834 O O . MET A 1 107 ? -3.109 65.125 23.891 1 76.25 107 MET A O 1
ATOM 838 N N . PHE A 1 108 ? -1.76 63.438 24.016 1 69.56 108 PHE A N 1
ATOM 839 C CA . PHE A 1 108 ? -0.613 64.25 24.328 1 69.56 108 PHE A CA 1
ATOM 840 C C . PHE A 1 108 ? -0.339 65.25 23.172 1 69.56 108 PHE A C 1
ATOM 842 O O . PHE A 1 108 ? -0.061 66.438 23.406 1 69.56 108 PHE A O 1
ATOM 849 N N . LEU A 1 109 ? -0.486 64.75 22 1 70.38 109 LEU A N 1
ATOM 850 C CA . LEU A 1 109 ? -0.17 65.562 20.812 1 70.38 109 LEU A CA 1
ATOM 851 C C . LEU A 1 109 ? -1.25 66.625 20.562 1 70.38 109 LEU A C 1
ATOM 853 O O . LEU A 1 109 ? -0.971 67.688 20 1 70.38 109 LEU A O 1
ATOM 857 N N . THR A 1 110 ? -2.365 66.375 21.031 1 70.88 110 THR A N 1
ATOM 858 C CA . THR A 1 110 ? -3.465 67.312 20.734 1 70.88 110 THR A CA 1
ATOM 859 C C . THR A 1 110 ? -3.574 68.375 21.812 1 70.88 110 THR A C 1
ATOM 861 O O . THR A 1 110 ? -3.686 69.562 21.5 1 70.88 110 THR A O 1
ATOM 864 N N . ASN A 1 111 ? -3.641 68.125 23.094 1 69.12 111 ASN A N 1
ATOM 865 C CA . ASN A 1 111 ? -3.887 69.125 24.094 1 69.12 111 ASN A CA 1
ATOM 866 C C . ASN A 1 111 ? -3.02 68.938 25.344 1 69.12 111 ASN A C 1
ATOM 868 O O . ASN A 1 111 ? -3.332 69.438 26.422 1 69.12 111 ASN A O 1
ATOM 872 N N . ARG A 1 112 ? -1.865 68.188 25.188 1 63.59 112 ARG A N 1
ATOM 873 C CA . ARG A 1 112 ? -0.91 67.938 26.266 1 63.59 112 ARG A CA 1
ATOM 874 C C . ARG A 1 112 ? -1.606 67.375 27.5 1 63.59 112 ARG A C 1
ATOM 876 O O . ARG A 1 112 ? -1.279 67.75 28.625 1 63.59 112 ARG A O 1
ATOM 883 N N . LEU A 1 113 ? -2.74 66.562 27.297 1 65.69 113 LEU A N 1
ATOM 884 C CA . LEU A 1 113 ? -3.469 65.875 28.344 1 65.69 113 LEU A CA 1
ATOM 885 C C . LEU A 1 113 ? -4.105 66.875 29.328 1 65.69 113 LEU A C 1
ATOM 887 O O . LEU A 1 113 ? -4.352 66.5 30.484 1 65.69 113 LEU A O 1
ATOM 891 N N . GLU A 1 114 ? -4.344 68.125 28.891 1 72.31 114 GLU A N 1
ATOM 892 C CA . GLU A 1 114 ? -4.988 69.125 29.766 1 72.31 114 GLU A CA 1
ATOM 893 C C . GLU A 1 114 ? -6.453 68.75 30 1 72.31 114 GLU A C 1
ATOM 895 O O . GLU A 1 114 ? -7.152 68.312 29.078 1 72.31 114 GLU A O 1
ATOM 900 N N . GLY A 1 115 ? -6.938 68.875 31.188 1 70.12 115 GLY A N 1
ATOM 901 C CA . GLY A 1 115 ? -8.336 68.688 31.531 1 70.12 115 GLY A CA 1
ATOM 902 C C . GLY A 1 115 ? -8.711 67.25 31.703 1 70.12 115 GLY A C 1
ATOM 903 O O . GLY A 1 115 ? -9.891 66.875 31.766 1 70.12 115 GLY A O 1
ATOM 904 N N . PHE A 1 116 ? -7.645 66.375 31.594 1 76.62 116 PHE A N 1
ATOM 905 C CA . PHE A 1 116 ? -7.906 64.938 31.703 1 76.62 116 PHE A CA 1
ATOM 906 C C . PHE A 1 116 ? -7.25 64.375 32.938 1 76.62 116 PHE A C 1
ATOM 908 O O . PHE A 1 116 ? -6.043 64.5 33.156 1 76.62 116 PHE A O 1
ATOM 915 N N . PHE A 1 117 ? -8.086 63.875 33.906 1 74.12 117 PHE A N 1
ATOM 916 C CA . PHE A 1 117 ? -7.551 63.219 35.094 1 74.12 117 PHE A CA 1
ATOM 917 C C . PHE A 1 117 ? -6.859 61.906 34.719 1 74.12 117 PHE A C 1
ATOM 919 O O . PHE A 1 117 ? -7.434 61.062 34.031 1 74.12 117 PHE A O 1
ATOM 926 N N . ARG A 1 118 ? -5.637 61.719 35.188 1 73.5 118 ARG A N 1
ATOM 927 C CA . ARG A 1 118 ? -4.848 60.531 34.875 1 73.5 118 ARG A CA 1
ATOM 928 C C . ARG A 1 118 ? -5.539 59.281 35.375 1 73.5 118 ARG A C 1
ATOM 930 O O . ARG A 1 118 ? -5.457 58.219 34.719 1 73.5 118 ARG A O 1
ATOM 937 N N . SER A 1 119 ? -6.258 59.406 36.469 1 73.38 119 SER A N 1
ATOM 938 C CA . SER A 1 119 ? -6.91 58.219 37.031 1 73.38 119 SER A CA 1
ATOM 939 C C . SER A 1 119 ? -8.07 57.75 36.188 1 73.38 119 SER A C 1
ATOM 941 O O . SER A 1 119 ? -8.562 56.625 36.344 1 73.38 119 SER A O 1
ATOM 943 N N . SER A 1 120 ? -8.453 58.594 35.156 1 79.56 120 SER A N 1
ATOM 944 C CA . SER A 1 120 ? -9.562 58.219 34.281 1 79.56 120 SER A CA 1
ATOM 945 C C . SER A 1 120 ? -9.219 57 33.438 1 79.56 120 SER A C 1
ATOM 947 O O . SER A 1 120 ? -10.102 56.219 33.062 1 79.56 120 SER A O 1
ATOM 949 N N . ILE A 1 121 ? -7.973 56.844 33.156 1 80.88 121 ILE A N 1
ATOM 950 C CA . ILE A 1 121 ? -7.539 55.75 32.344 1 80.88 121 ILE A CA 1
ATOM 951 C C . ILE A 1 121 ? -7.75 54.406 33.094 1 80.88 121 ILE A C 1
ATOM 953 O O . ILE A 1 121 ? -8.148 53.406 32.5 1 80.88 121 ILE A O 1
ATOM 957 N N . PHE A 1 122 ? -7.523 54.406 34.406 1 76.75 122 PHE A N 1
ATOM 958 C CA . PHE A 1 122 ? -7.66 53.219 35.219 1 76.75 122 PHE A CA 1
ATOM 959 C C . PHE A 1 122 ? -9.133 52.844 35.406 1 76.75 122 PHE A C 1
ATOM 961 O O . PHE A 1 122 ? -9.453 51.719 35.75 1 76.75 122 PHE A O 1
ATOM 968 N N . ILE A 1 123 ? -9.945 53.812 35.094 1 79.44 123 ILE A N 1
ATOM 969 C CA . ILE A 1 123 ? -11.383 53.562 35.125 1 79.44 123 ILE A CA 1
ATOM 970 C C . ILE A 1 123 ? -11.867 53.156 33.75 1 79.44 123 ILE A C 1
ATOM 972 O O . ILE A 1 123 ? -12.68 52.25 33.625 1 79.44 123 ILE A O 1
ATOM 976 N N . GLU A 1 124 ? -11.266 53.75 32.75 1 87.5 124 GLU A N 1
ATOM 977 C CA . GLU A 1 124 ? -11.703 53.562 31.391 1 87.5 124 GLU A CA 1
ATOM 978 C C . GLU A 1 124 ? -11.352 52.156 30.891 1 87.5 124 GLU A C 1
ATOM 980 O O . GLU A 1 124 ? -12.188 51.469 30.281 1 87.5 124 GLU A O 1
ATOM 985 N N . VAL A 1 125 ? -10.172 51.656 31.203 1 86.62 125 VAL A N 1
ATOM 986 C CA . VAL A 1 125 ? -9.664 50.406 30.641 1 86.62 125 VAL A CA 1
ATOM 987 C C . VAL A 1 125 ? -10.516 49.219 31.125 1 86.62 125 VAL A C 1
ATOM 989 O O . VAL A 1 125 ? -11 48.438 30.328 1 86.62 125 VAL A O 1
ATOM 992 N N . PRO A 1 126 ? -10.711 49.125 32.438 1 80.62 126 PRO A N 1
ATOM 993 C CA . PRO A 1 126 ? -11.57 48 32.875 1 80.62 126 PRO A CA 1
ATOM 994 C C . PRO A 1 126 ? -12.984 48.094 32.312 1 80.62 126 PRO A C 1
ATOM 996 O O . PRO A 1 126 ? -13.586 47.062 31.984 1 80.62 126 PRO A O 1
ATOM 999 N N . ILE A 1 127 ? -13.539 49.25 32.125 1 83.56 127 ILE A N 1
ATOM 1000 C CA . ILE A 1 127 ? -14.875 49.406 31.547 1 83.56 127 ILE A CA 1
ATOM 1001 C C . ILE A 1 127 ? -14.867 48.969 30.078 1 83.56 127 ILE A C 1
ATOM 1003 O O . ILE A 1 127 ? -15.773 48.281 29.641 1 83.56 127 ILE A O 1
ATOM 1007 N N . LEU A 1 128 ? -13.836 49.438 29.406 1 91.94 128 LEU A N 1
ATOM 1008 C CA . LEU A 1 128 ? -13.703 49.094 28 1 91.94 128 LEU A CA 1
ATOM 1009 C C . LEU A 1 128 ? -13.625 47.562 27.812 1 91.94 128 LEU A C 1
ATOM 1011 O O . LEU A 1 128 ? -14.367 47 27.016 1 91.94 128 LEU A O 1
ATOM 1015 N N . ILE A 1 129 ? -12.789 46.938 28.594 1 87.5 129 ILE A N 1
ATOM 1016 C CA . ILE A 1 129 ? -12.602 45.469 28.516 1 87.5 129 ILE A CA 1
ATOM 1017 C C . ILE A 1 129 ? -13.914 44.781 28.844 1 87.5 129 ILE A C 1
ATOM 1019 O O . ILE A 1 129 ? -14.312 43.844 28.156 1 87.5 129 ILE A O 1
ATOM 1023 N N . THR A 1 130 ? -14.531 45.219 29.859 1 80.38 130 THR A N 1
ATOM 1024 C CA . THR A 1 130 ? -15.781 44.594 30.297 1 80.38 130 THR A CA 1
ATOM 1025 C C . THR A 1 130 ? -16.844 44.688 29.219 1 80.38 130 THR A C 1
ATOM 1027 O O . THR A 1 130 ? -17.547 43.719 28.938 1 80.38 130 THR A O 1
ATOM 1030 N N . ILE A 1 131 ? -16.938 45.812 28.578 1 86.38 131 ILE A N 1
ATOM 1031 C CA . ILE A 1 131 ? -17.953 46 27.547 1 86.38 131 ILE A CA 1
ATOM 1032 C C . ILE A 1 131 ? -17.594 45.125 26.328 1 86.38 131 ILE A C 1
ATOM 1034 O O . ILE A 1 131 ? -18.469 44.5 25.75 1 86.38 131 ILE A O 1
ATOM 1038 N N . MET A 1 132 ? -16.328 45.188 25.984 1 88.06 132 MET A N 1
ATOM 1039 C CA . MET A 1 132 ? -15.898 44.406 24.828 1 88.06 132 MET A CA 1
ATOM 1040 C C . MET A 1 132 ? -16.141 42.906 25.062 1 88.06 132 MET A C 1
ATOM 1042 O O . MET A 1 132 ? -16.625 42.219 24.172 1 88.06 132 MET A O 1
ATOM 1046 N N . ILE A 1 133 ? -15.766 42.438 26.203 1 79.56 133 ILE A N 1
ATOM 1047 C CA . ILE A 1 133 ? -15.93 41.031 26.547 1 79.56 133 ILE A CA 1
ATOM 1048 C C . ILE A 1 133 ? -17.406 40.688 26.688 1 79.56 133 ILE A C 1
ATOM 1050 O O . ILE A 1 133 ? -17.875 39.656 26.219 1 79.56 133 ILE A O 1
ATOM 1054 N N . ALA A 1 134 ? -18.156 41.531 27.297 1 77.25 134 ALA A N 1
ATOM 1055 C CA . ALA A 1 134 ? -19.578 41.312 27.5 1 77.25 134 ALA A CA 1
ATOM 1056 C C . ALA A 1 134 ? -20.312 41.125 26.172 1 77.25 134 ALA A C 1
ATOM 1058 O O . ALA A 1 134 ? -21.188 40.281 26.062 1 77.25 134 ALA A O 1
ATOM 1059 N N . GLY A 1 135 ? -19.969 41.969 25.25 1 79.5 135 GLY A N 1
ATOM 1060 C CA . GLY A 1 135 ? -20.594 41.812 23.953 1 79.5 135 GLY A CA 1
ATOM 1061 C C . GLY A 1 135 ? -20.297 40.438 23.312 1 79.5 135 GLY A C 1
ATOM 1062 O O . GLY A 1 135 ? -21.203 39.812 22.75 1 79.5 135 GLY A O 1
ATOM 1063 N N . ARG A 1 136 ? -19.094 40.062 23.328 1 76.5 136 ARG A N 1
ATOM 1064 C CA . ARG A 1 136 ? -18.672 38.781 22.75 1 76.5 136 ARG A CA 1
ATOM 1065 C C . ARG A 1 136 ? -19.297 37.625 23.516 1 76.5 136 ARG A C 1
ATOM 1067 O O . ARG A 1 136 ? -19.734 36.656 22.906 1 76.5 136 ARG A O 1
ATOM 1074 N N . LEU A 1 137 ? -19.281 37.688 24.812 1 67.94 137 LEU A N 1
ATOM 1075 C CA . LEU A 1 137 ? -19.906 36.656 25.625 1 67.94 137 LEU A CA 1
ATOM 1076 C C . LEU A 1 137 ? -21.406 36.594 25.391 1 67.94 137 LEU A C 1
ATOM 1078 O O . LEU A 1 137 ? -21.984 35.5 25.359 1 67.94 137 LEU A O 1
ATOM 1082 N N . ALA A 1 138 ? -21.953 37.719 25.234 1 71.69 138 ALA A N 1
ATOM 1083 C CA . ALA A 1 138 ? -23.375 37.781 24.922 1 71.69 138 ALA A CA 1
ATOM 1084 C C . ALA A 1 138 ? -23.672 37.125 23.578 1 71.69 138 ALA A C 1
ATOM 1086 O O . ALA A 1 138 ? -24.641 36.375 23.453 1 71.69 138 ALA A O 1
ATOM 1087 N N . SER A 1 139 ? -22.828 37.438 22.656 1 71.88 139 SER A N 1
ATOM 1088 C CA . SER A 1 139 ? -23 36.844 21.344 1 71.88 139 SER A CA 1
ATOM 1089 C C . SER A 1 139 ? -22.797 35.344 21.375 1 71.88 139 SER A C 1
ATOM 1091 O O . SER A 1 139 ? -23.547 34.594 20.75 1 71.88 139 SER A O 1
ATOM 1093 N N . ARG A 1 140 ? -21.781 34.969 22.016 1 65.06 140 ARG A N 1
ATOM 1094 C CA . ARG A 1 140 ? -21.516 33.531 22.172 1 65.06 140 ARG A CA 1
ATOM 1095 C C . ARG A 1 140 ? -22.656 32.844 22.922 1 65.06 140 ARG A C 1
ATOM 1097 O O . ARG A 1 140 ? -23.062 31.75 22.547 1 65.06 140 ARG A O 1
ATOM 1104 N N . ALA A 1 141 ? -23.016 33.406 23.953 1 61.19 141 ALA A N 1
ATOM 1105 C CA . ALA A 1 141 ? -24.125 32.875 24.734 1 61.19 141 ALA A CA 1
ATOM 1106 C C . ALA A 1 141 ? -25.375 32.75 23.875 1 61.19 141 ALA A C 1
ATOM 1108 O O . ALA A 1 141 ? -26.125 31.781 24 1 61.19 141 ALA A O 1
ATOM 1109 N N . ARG A 1 142 ? -25.5 33.688 23.188 1 62.75 142 ARG A N 1
ATOM 1110 C CA . ARG A 1 142 ? -26.656 33.656 22.297 1 62.75 142 ARG A CA 1
ATOM 1111 C C . ARG A 1 142 ? -26.516 32.562 21.25 1 62.75 142 ARG A C 1
ATOM 1113 O O . ARG A 1 142 ? -27.516 31.922 20.875 1 62.75 142 ARG A O 1
ATOM 1120 N N . ALA A 1 143 ? -25.297 32.438 20.891 1 57.22 143 ALA A N 1
ATOM 1121 C CA . ALA A 1 143 ? -25.078 31.453 19.828 1 57.22 143 ALA A CA 1
ATOM 1122 C C . ALA A 1 143 ? -25.016 30.031 20.391 1 57.22 143 ALA A C 1
ATOM 1124 O O . ALA A 1 143 ? -25.547 29.094 19.781 1 57.22 143 ALA A O 1
ATOM 1125 N N . THR A 1 144 ? -24.234 29.828 21.422 1 53.81 144 THR A N 1
ATOM 1126 C CA . THR A 1 144 ? -24 28.469 21.906 1 53.81 144 THR A CA 1
ATOM 1127 C C . THR A 1 144 ? -24.906 28.172 23.094 1 53.81 144 THR A C 1
ATOM 1129 O O . THR A 1 144 ? -25.094 27 23.453 1 53.81 144 THR A O 1
ATOM 1132 N N . GLY A 1 145 ? -25.75 29.016 23.562 1 49.91 145 GLY A N 1
ATOM 1133 C CA . GLY A 1 145 ? -26.578 28.859 24.75 1 49.91 145 GLY A CA 1
ATOM 1134 C C . GLY A 1 145 ? -25.766 28.641 26.016 1 49.91 145 GLY A C 1
ATOM 1135 O O . GLY A 1 145 ? -26.328 28.594 27.109 1 49.91 145 GLY A O 1
ATOM 1136 N N . GLN A 1 146 ? -24.562 28.078 25.938 1 45.28 146 GLN A N 1
ATOM 1137 C CA . GLN A 1 146 ? -23.781 27.781 27.125 1 45.28 146 GLN A CA 1
ATOM 1138 C C . GLN A 1 146 ? -22.734 28.844 27.391 1 45.28 146 GLN A C 1
ATOM 1140 O O . GLN A 1 146 ? -21.828 29.047 26.562 1 45.28 146 GLN A O 1
ATOM 1145 N N . PHE A 1 147 ? -22.953 29.656 28.297 1 42.28 147 PHE A N 1
ATOM 1146 C CA . PHE A 1 147 ? -22.078 30.75 28.734 1 42.28 147 PHE A CA 1
ATOM 1147 C C . PHE A 1 147 ? -20.688 30.219 29.094 1 42.28 147 PHE A C 1
ATOM 1149 O O . PHE A 1 147 ? -19.688 30.844 28.797 1 42.28 147 PHE A O 1
ATOM 1156 N N . MET A 1 148 ? -20.656 29.062 29.75 1 38.97 148 MET A N 1
ATOM 1157 C CA . MET A 1 148 ? -19.453 28.594 30.453 1 38.97 148 MET A CA 1
ATOM 1158 C C . MET A 1 148 ? -18.547 27.828 29.5 1 38.97 148 MET A C 1
ATOM 1160 O O . MET A 1 148 ? -17.422 27.484 29.859 1 38.97 148 MET A O 1
ATOM 1164 N N . ALA A 1 149 ? -19 27.375 28.484 1 41.66 149 ALA A N 1
ATOM 1165 C CA . ALA A 1 149 ? -18.156 26.578 27.609 1 41.66 149 ALA A CA 1
ATOM 1166 C C . ALA A 1 149 ? -17.031 27.422 27.016 1 41.66 149 ALA A C 1
ATOM 1168 O O . ALA A 1 149 ? -16.172 26.906 26.297 1 41.66 149 ALA A O 1
ATOM 1169 N N . ALA A 1 150 ? -17.125 28.641 27.109 1 42.16 150 ALA A N 1
ATOM 1170 C CA . ALA A 1 150 ? -16.188 29.625 26.609 1 42.16 150 ALA A CA 1
ATOM 1171 C C . ALA A 1 150 ? -14.773 29.344 27.141 1 42.16 150 ALA A C 1
ATOM 1173 O O . ALA A 1 150 ? -13.781 29.688 26.484 1 42.16 150 ALA A O 1
ATOM 1174 N N . PHE A 1 151 ? -14.828 28.766 28.359 1 39.78 151 PHE A N 1
ATOM 1175 C CA . PHE A 1 151 ? -13.531 28.578 28.984 1 39.78 151 PHE A CA 1
ATOM 1176 C C . PHE A 1 151 ? -12.922 27.234 28.578 1 39.78 151 PHE A C 1
ATOM 1178 O O . PHE A 1 151 ? -11.852 26.859 29.062 1 39.78 151 PHE A O 1
ATOM 1185 N N . ARG A 1 152 ? -13.648 26.547 27.828 1 39.5 152 ARG A N 1
ATOM 1186 C CA . ARG A 1 152 ? -12.953 25.344 27.375 1 39.5 152 ARG A CA 1
ATOM 1187 C C . ARG A 1 152 ? -11.977 25.656 26.25 1 39.5 152 ARG A C 1
ATOM 1189 O O . ARG A 1 152 ? -12.367 26.25 25.234 1 39.5 152 ARG A O 1
ATOM 1196 N N . ALA A 1 153 ? -10.805 25.797 26.469 1 42.72 153 ALA A N 1
ATOM 1197 C CA . ALA A 1 153 ? -9.664 26.047 25.578 1 42.72 153 ALA A CA 1
ATOM 1198 C C . ALA A 1 153 ? -9.719 25.141 24.344 1 42.72 153 ALA A C 1
ATOM 1200 O O . ALA A 1 153 ? -9.695 23.922 24.469 1 42.72 153 ALA A O 1
ATOM 1201 N N . PRO A 1 154 ? -10.406 25.562 23.25 1 43.97 154 PRO A N 1
ATOM 1202 C CA . PRO A 1 154 ? -10.312 24.688 22.078 1 43.97 154 PRO A CA 1
ATOM 1203 C C . PRO A 1 154 ? -8.883 24.266 21.781 1 43.97 154 PRO A C 1
ATOM 1205 O O . PRO A 1 154 ? -7.945 25.047 21.984 1 43.97 154 PRO A O 1
ATOM 1208 N N . ASN A 1 155 ? -8.516 23.047 21.828 1 48.62 155 ASN A N 1
ATOM 1209 C CA . ASN A 1 155 ? -7.184 22.578 21.453 1 48.62 155 ASN A CA 1
ATOM 1210 C C . ASN A 1 155 ? -6.77 23.094 20.094 1 48.62 155 ASN A C 1
ATOM 1212 O O . ASN A 1 155 ? -7.301 22.656 19.062 1 48.62 155 ASN A O 1
ATOM 1216 N N . GLU A 1 156 ? -6.234 24.297 19.984 1 52.81 156 GLU A N 1
ATOM 1217 C CA . GLU A 1 156 ? -5.773 24.969 18.766 1 52.81 156 GLU A CA 1
ATOM 1218 C C . GLU A 1 156 ? -4.887 24.047 17.938 1 52.81 156 GLU A C 1
ATOM 1220 O O . GLU A 1 156 ? -4.625 24.312 16.766 1 52.81 156 GLU A O 1
ATOM 1225 N N . LYS A 1 157 ? -4.492 22.922 18.5 1 57.56 157 LYS A N 1
ATOM 1226 C CA . LYS A 1 157 ? -3.592 22.016 17.781 1 57.56 157 LYS A CA 1
ATOM 1227 C C . LYS A 1 157 ? -4.359 21.141 16.812 1 57.56 157 LYS A C 1
ATOM 1229 O O . LYS A 1 157 ? -3.775 20.594 15.859 1 57.56 157 LYS A O 1
ATOM 1234 N N . LYS A 1 158 ? -5.664 21.188 16.953 1 69.56 158 LYS A N 1
ATOM 1235 C CA . LYS A 1 158 ? -6.457 20.344 16.062 1 69.56 158 LYS A CA 1
ATOM 1236 C C . LYS A 1 158 ? -6.914 21.109 14.828 1 69.56 158 LYS A C 1
ATOM 1238 O O . LYS A 1 158 ? -7.176 22.312 14.891 1 69.56 158 LYS A O 1
ATOM 1243 N N . PRO A 1 159 ? -6.934 20.375 13.711 1 73.62 159 PRO A N 1
ATOM 1244 C CA . PRO A 1 159 ? -7.352 21.062 12.492 1 73.62 159 PRO A CA 1
ATOM 1245 C C . PRO A 1 159 ? -8.789 21.578 12.562 1 73.62 159 PRO A C 1
ATOM 1247 O O . PRO A 1 159 ? -9.664 20.891 13.094 1 73.62 159 PRO A O 1
ATOM 1250 N N . ALA A 1 160 ? -8.891 22.828 12.078 1 80.56 160 ALA A N 1
ATOM 1251 C CA . ALA A 1 160 ? -10.219 23.422 12.008 1 80.56 160 ALA A CA 1
ATOM 1252 C C . ALA A 1 160 ? -11.055 22.75 10.922 1 80.56 160 ALA A C 1
ATOM 1254 O O . ALA A 1 160 ? -10.539 22.391 9.859 1 80.56 160 ALA A O 1
ATOM 1255 N N . ALA A 1 161 ? -12.367 22.484 11.25 1 87.06 161 ALA A N 1
ATOM 1256 C CA . ALA A 1 161 ? -13.18 21.797 10.258 1 87.06 161 ALA A CA 1
ATOM 1257 C C . ALA A 1 161 ? -14.609 22.328 10.258 1 87.06 161 ALA A C 1
ATOM 1259 O O . ALA A 1 161 ? -15.117 22.75 11.305 1 87.06 161 ALA A O 1
ATOM 1260 N N . ILE A 1 162 ? -15.195 22.375 9.078 1 88.5 162 ILE A N 1
ATOM 1261 C CA . ILE A 1 162 ? -16.625 22.594 8.922 1 88.5 162 ILE A CA 1
ATOM 1262 C C . ILE A 1 162 ? -17.359 21.25 8.859 1 88.5 162 ILE A C 1
ATOM 1264 O O . ILE A 1 162 ? -16.984 20.375 8.07 1 88.5 162 ILE A O 1
ATOM 1268 N N . LEU A 1 163 ? -18.281 21.078 9.695 1 87.88 163 LEU A N 1
ATOM 1269 C CA . LEU A 1 163 ? -19.031 19.812 9.75 1 87.88 163 LEU A CA 1
ATOM 1270 C C . LEU A 1 163 ? -20.234 19.859 8.812 1 87.88 163 LEU A C 1
ATOM 1272 O O . LEU A 1 163 ? -20.984 20.828 8.812 1 87.88 163 LEU A O 1
ATOM 1276 N N . ILE A 1 164 ? -20.312 18.844 8.047 1 88.44 164 ILE A N 1
ATOM 1277 C CA . ILE A 1 164 ? -21.453 18.75 7.137 1 88.44 164 ILE A CA 1
ATOM 1278 C C . ILE A 1 164 ? -22.266 17.5 7.457 1 88.44 164 ILE A C 1
ATOM 1280 O O . ILE A 1 164 ? -21.719 16.406 7.598 1 88.44 164 ILE A O 1
ATOM 1284 N N . GLY A 1 165 ? -23.531 17.594 7.562 1 84.19 165 GLY A N 1
ATOM 1285 C CA . GLY A 1 165 ? -24.422 16.469 7.824 1 84.19 165 GLY A CA 1
ATOM 1286 C C . GLY A 1 165 ? -25.797 16.906 8.289 1 84.19 165 GLY A C 1
ATOM 1287 O O . GLY A 1 165 ? -26.141 18.078 8.219 1 84.19 165 GLY A O 1
ATOM 1288 N N . THR A 1 166 ? -26.562 15.891 8.641 1 76.88 166 THR A N 1
ATOM 1289 C CA . THR A 1 166 ? -27.875 16.188 9.227 1 76.88 166 THR A CA 1
ATOM 1290 C C . THR A 1 166 ? -27.734 16.531 10.703 1 76.88 166 THR A C 1
ATOM 1292 O O . THR A 1 166 ? -26.797 16.094 11.367 1 76.88 166 THR A O 1
ATOM 1295 N N . ALA A 1 167 ? -28.656 17.328 11.156 1 73 167 ALA A N 1
ATOM 1296 C CA . ALA A 1 167 ? -28.625 17.766 12.547 1 73 167 ALA A CA 1
ATOM 1297 C C . ALA A 1 167 ? -28.562 16.578 13.5 1 73 167 ALA A C 1
ATOM 1299 O O . ALA A 1 167 ? -27.797 16.609 14.477 1 73 167 ALA A O 1
ATOM 1300 N N . SER A 1 168 ? -29.344 15.609 13.195 1 73 168 SER A N 1
ATOM 1301 C CA . SER A 1 168 ? -29.422 14.445 14.07 1 73 168 SER A CA 1
ATOM 1302 C C . SER A 1 168 ? -28.094 13.703 14.109 1 73 168 SER A C 1
ATOM 1304 O O . SER A 1 168 ? -27.609 13.344 15.188 1 73 168 SER A O 1
ATOM 1306 N N . LYS A 1 169 ? -27.516 13.609 12.961 1 77 169 LYS A N 1
ATOM 1307 C CA . LYS A 1 169 ? -26.266 12.859 12.891 1 77 169 LYS A CA 1
ATOM 1308 C C . LYS A 1 169 ? -25.109 13.648 13.516 1 77 169 LYS A C 1
ATOM 1310 O O . LYS A 1 169 ? -24.25 13.07 14.18 1 77 169 LYS A O 1
ATOM 1315 N N . ILE A 1 170 ? -25.094 14.898 13.242 1 77.25 170 ILE A N 1
ATOM 1316 C CA . ILE A 1 170 ? -24.047 15.758 13.789 1 77.25 170 ILE A CA 1
ATOM 1317 C C . ILE A 1 170 ? -24.125 15.75 15.32 1 77.25 170 ILE A C 1
ATOM 1319 O O . ILE A 1 170 ? -23.109 15.578 15.992 1 77.25 170 ILE A O 1
ATOM 1323 N N . SER A 1 171 ? -25.359 15.852 15.812 1 72.69 171 SER A N 1
ATOM 1324 C CA . SER A 1 171 ? -25.562 15.875 17.266 1 72.69 171 SER A CA 1
ATOM 1325 C C . SER A 1 171 ? -25.125 14.555 17.906 1 72.69 171 SER A C 1
ATOM 1327 O O . SER A 1 171 ? -24.453 14.555 18.938 1 72.69 171 SER A O 1
ATOM 1329 N N . SER A 1 172 ? -25.531 13.516 17.297 1 73.19 172 SER A N 1
ATOM 1330 C CA . SER A 1 172 ? -25.203 12.203 17.844 1 73.19 172 SER A CA 1
ATOM 1331 C C . SER A 1 172 ? -23.688 11.961 17.812 1 73.19 172 SER A C 1
ATOM 1333 O O . SER A 1 172 ? -23.109 11.477 18.797 1 73.19 172 SER A O 1
ATOM 1335 N N . THR A 1 173 ? -23.078 12.352 16.672 1 74.25 173 THR A N 1
ATOM 1336 C CA . THR A 1 173 ? -21.641 12.133 16.516 1 74.25 173 THR A CA 1
ATOM 1337 C C . THR A 1 173 ? -20.859 13 17.5 1 74.25 173 THR A C 1
ATOM 1339 O O . THR A 1 173 ? -19.891 12.531 18.109 1 74.25 173 THR A O 1
ATOM 1342 N N . LEU A 1 174 ? -21.281 14.234 17.656 1 69.62 174 LEU A N 1
ATOM 1343 C CA . LEU A 1 174 ? -20.594 15.148 18.547 1 69.62 174 LEU A CA 1
ATOM 1344 C C . LEU A 1 174 ? -20.734 14.703 20 1 69.62 174 LEU A C 1
ATOM 1346 O O . LEU A 1 174 ? -19.797 14.812 20.797 1 69.62 174 LEU A O 1
ATOM 1350 N N . ARG A 1 175 ? -21.875 14.234 20.297 1 63.12 175 ARG A N 1
ATOM 1351 C CA . ARG A 1 175 ? -22.109 13.734 21.656 1 63.12 175 ARG A CA 1
ATOM 1352 C C . ARG A 1 175 ? -21.25 12.5 21.938 1 63.12 175 ARG A C 1
ATOM 1354 O O . ARG A 1 175 ? -20.703 12.359 23.031 1 63.12 175 ARG A O 1
ATOM 1361 N N . ASP A 1 176 ? -21.266 11.688 20.953 1 65.31 176 ASP A N 1
ATOM 1362 C CA . ASP A 1 176 ? -20.469 10.469 21.094 1 65.31 176 ASP A CA 1
ATOM 1363 C C . ASP A 1 176 ? -18.984 10.789 21.234 1 65.31 176 ASP A C 1
ATOM 1365 O O . ASP A 1 176 ? -18.281 10.141 22.016 1 65.31 176 ASP A O 1
ATOM 1369 N N . LEU A 1 177 ? -18.594 11.836 20.531 1 61.34 177 LEU A N 1
ATOM 1370 C CA . LEU A 1 177 ? -17.188 12.219 20.531 1 61.34 177 LEU A CA 1
ATOM 1371 C C . LEU A 1 177 ? -16.828 12.953 21.812 1 61.34 177 LEU A C 1
ATOM 1373 O O . LEU A 1 177 ? -15.695 12.836 22.297 1 61.34 177 LEU A O 1
ATOM 1377 N N . ASP A 1 178 ? -17.641 13.742 22.281 1 57.53 178 ASP A N 1
ATOM 1378 C CA . ASP A 1 178 ? -17.438 14.445 23.531 1 57.53 178 ASP A CA 1
ATOM 1379 C C . ASP A 1 178 ? -17.234 13.469 24.688 1 57.53 178 ASP A C 1
ATOM 1381 O O . ASP A 1 178 ? -16.5 13.75 25.641 1 57.53 178 ASP A O 1
ATOM 1385 N N . ASN A 1 179 ? -17.797 12.375 24.547 1 53.06 179 ASN A N 1
ATOM 1386 C CA . ASN A 1 179 ? -17.688 11.352 25.578 1 53.06 179 ASN A CA 1
ATOM 1387 C C . ASN A 1 179 ? -16.406 10.539 25.438 1 53.06 179 ASN A C 1
ATOM 1389 O O . ASN A 1 179 ? -16.062 9.758 26.328 1 53.06 179 ASN A O 1
ATOM 1393 N N . SER A 1 180 ? -15.844 10.75 24.328 1 54.34 180 SER A N 1
ATOM 1394 C CA . SER A 1 180 ? -14.609 9.992 24.141 1 54.34 180 SER A CA 1
ATOM 1395 C C . SER A 1 180 ? -13.43 10.695 24.797 1 54.34 180 SER A C 1
ATOM 1397 O O . SER A 1 180 ? -13.43 11.922 24.922 1 54.34 180 SER A O 1
ATOM 1399 N N . SER A 1 181 ? -12.547 10.023 25.547 1 50.31 181 SER A N 1
ATOM 1400 C CA . SER A 1 181 ? -11.398 10.492 26.312 1 50.31 181 SER A CA 1
ATOM 1401 C C . SER A 1 181 ? -10.492 11.375 25.453 1 50.31 181 SER A C 1
ATOM 1403 O O . SER A 1 181 ? -9.836 12.281 25.969 1 50.31 181 SER A O 1
ATOM 1405 N N . GLU A 1 182 ? -10.469 11.102 24.172 1 53.47 182 GLU A N 1
ATOM 1406 C CA . GLU A 1 182 ? -9.5 11.828 23.359 1 53.47 182 GLU A CA 1
ATOM 1407 C C . GLU A 1 182 ? -10.117 13.086 22.75 1 53.47 182 GLU A C 1
ATOM 1409 O O . GLU A 1 182 ? -9.398 13.961 22.266 1 53.47 182 GLU A O 1
ATOM 1414 N N . GLY A 1 183 ? -11.281 13.438 23.125 1 57.72 183 GLY A N 1
ATOM 1415 C CA . GLY A 1 183 ? -11.984 14.586 22.562 1 57.72 183 GLY A CA 1
ATOM 1416 C C . GLY A 1 183 ? -12.109 14.539 21.062 1 57.72 183 GLY A C 1
ATOM 1417 O O . GLY A 1 183 ? -11.82 13.516 20.438 1 57.72 183 GLY A O 1
ATOM 1418 N N . LEU A 1 184 ? -12.609 15.539 20.391 1 62.88 184 LEU A N 1
ATOM 1419 C CA . LEU A 1 184 ? -12.758 15.641 18.938 1 62.88 184 LEU A CA 1
ATOM 1420 C C . LEU A 1 184 ? -11.398 15.789 18.266 1 62.88 184 LEU A C 1
ATOM 1422 O O . LEU A 1 184 ? -10.578 16.609 18.672 1 62.88 184 LEU A O 1
ATOM 1426 N N . PRO A 1 185 ? -11.07 14.953 17.312 1 68.38 185 PRO A N 1
ATOM 1427 C CA . PRO A 1 185 ? -9.797 15.086 16.609 1 68.38 185 PRO A CA 1
ATOM 1428 C C . PRO A 1 185 ? -9.727 16.344 15.742 1 68.38 185 PRO A C 1
ATOM 1430 O O . PRO A 1 185 ? -8.672 16.641 15.164 1 68.38 185 PRO A O 1
ATOM 1433 N N . ILE A 1 186 ? -10.891 17 15.719 1 74.06 186 ILE A N 1
ATOM 1434 C CA . ILE A 1 186 ? -10.953 18.234 14.93 1 74.06 186 ILE A CA 1
ATOM 1435 C C . ILE A 1 186 ? -11.555 19.359 15.773 1 74.06 186 ILE A C 1
ATOM 1437 O O . ILE A 1 186 ? -12.164 19.094 16.812 1 74.06 186 ILE A O 1
ATOM 1441 N N . ARG A 1 187 ? -11.305 20.516 15.312 1 76.19 187 ARG A N 1
ATOM 1442 C CA . ARG A 1 187 ? -11.914 21.703 15.898 1 76.19 187 ARG A CA 1
ATOM 1443 C C . ARG A 1 187 ? -13.055 22.219 15.023 1 76.19 187 ARG A C 1
ATOM 1445 O O . ARG A 1 187 ? -12.828 22.812 13.969 1 76.19 187 ARG A O 1
ATOM 1452 N N . PRO A 1 188 ? -14.273 21.875 15.469 1 79.81 188 PRO A N 1
ATOM 1453 C CA . PRO A 1 188 ? -15.406 22.297 14.633 1 79.81 188 PRO A CA 1
ATOM 1454 C C . PRO A 1 188 ? -15.609 23.812 14.648 1 79.81 188 PRO A C 1
ATOM 1456 O O . PRO A 1 188 ? -15.727 24.422 15.719 1 79.81 188 PRO A O 1
ATOM 1459 N N . LEU A 1 189 ? -15.633 24.406 13.438 1 78.31 189 LEU A N 1
ATOM 1460 C CA . LEU A 1 189 ? -15.82 25.844 13.289 1 78.31 189 LEU A CA 1
ATOM 1461 C C . LEU A 1 189 ? -17.297 26.188 13.055 1 78.31 189 LEU A C 1
ATOM 1463 O O . LEU A 1 189 ? -17.781 27.203 13.539 1 78.31 189 LEU A O 1
ATOM 1467 N N . ALA A 1 190 ? -17.906 25.391 12.266 1 82.88 190 ALA A N 1
ATOM 1468 C CA . ALA A 1 190 ? -19.297 25.625 11.875 1 82.88 190 ALA A CA 1
ATOM 1469 C C . ALA A 1 190 ? -19.938 24.328 11.359 1 82.88 190 ALA A C 1
ATOM 1471 O O . ALA A 1 190 ? -19.266 23.328 11.164 1 82.88 190 ALA A O 1
ATOM 1472 N N . ILE A 1 191 ? -21.266 24.438 11.328 1 84.06 191 ILE A N 1
ATOM 1473 C CA . ILE A 1 191 ? -22.016 23.297 10.828 1 84.06 191 ILE A CA 1
ATOM 1474 C C . ILE A 1 191 ? -22.812 23.703 9.586 1 84.06 191 ILE A C 1
ATOM 1476 O O . ILE A 1 191 ? -23.391 24.797 9.547 1 84.06 191 ILE A O 1
ATOM 1480 N N . ILE A 1 192 ? -22.625 22.953 8.602 1 87.88 192 ILE A N 1
ATOM 1481 C CA . ILE A 1 192 ? -23.516 23.016 7.441 1 87.88 192 ILE A CA 1
ATOM 1482 C C . ILE A 1 192 ? -24.516 21.875 7.488 1 87.88 192 ILE A C 1
ATOM 1484 O O . ILE A 1 192 ? -24.141 20.703 7.309 1 87.88 192 ILE A O 1
ATOM 1488 N N . GLU A 1 193 ? -25.719 22.219 7.785 1 81.06 193 GLU A N 1
ATOM 1489 C CA . GLU A 1 193 ? -26.766 21.219 7.945 1 81.06 193 GLU A CA 1
ATOM 1490 C C . GLU A 1 193 ? -27.547 21.016 6.641 1 81.06 193 GLU A C 1
ATOM 1492 O O . GLU A 1 193 ? -28.141 21.969 6.121 1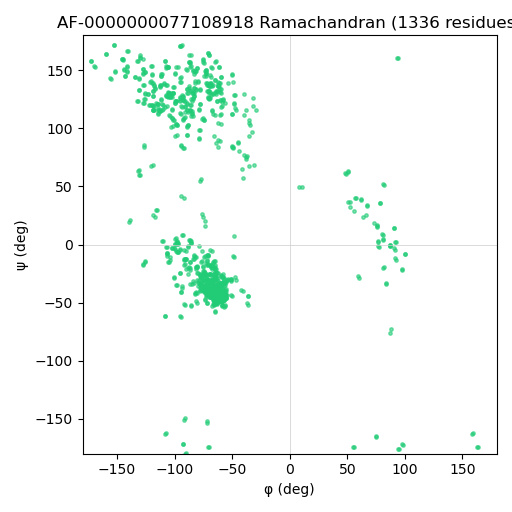 81.06 193 GLU A O 1
ATOM 1497 N N . THR A 1 194 ? -27.562 19.875 6.07 1 78.94 194 THR A N 1
ATOM 1498 C CA . THR A 1 194 ? -28.016 19.578 4.715 1 78.94 194 THR A CA 1
ATOM 1499 C C . THR A 1 194 ? -29.516 19.844 4.578 1 78.94 194 THR A C 1
ATOM 1501 O O . THR A 1 194 ? -30 20.156 3.488 1 78.94 194 THR A O 1
ATOM 1504 N N . SER A 1 195 ? -30.297 19.688 5.629 1 73.44 195 SER A N 1
ATOM 1505 C CA . SER A 1 195 ? -31.734 19.922 5.527 1 73.44 195 SER A CA 1
ATOM 1506 C C . SER A 1 195 ? -32.062 21.406 5.602 1 73.44 195 SER A C 1
ATOM 1508 O O . SER A 1 195 ? -33.125 21.828 5.137 1 73.44 195 SER A O 1
ATOM 1510 N N . GLY A 1 196 ? -31.219 22.234 6.09 1 68.06 196 GLY A N 1
ATOM 1511 C CA . GLY A 1 196 ? -31.422 23.672 6.184 1 68.06 196 GLY A CA 1
ATOM 1512 C C . GLY A 1 196 ? -32.344 24.078 7.301 1 68.06 196 GLY A C 1
ATOM 1513 O O . GLY A 1 196 ? -32.688 25.266 7.441 1 68.06 196 GLY A O 1
ATOM 1514 N N . ASP A 1 197 ? -32.844 23.156 8.102 1 64.25 197 ASP A N 1
ATOM 1515 C CA . ASP A 1 197 ? -33.906 23.422 9.094 1 64.25 197 ASP A CA 1
ATOM 1516 C C . ASP A 1 197 ? -33.344 24.156 10.297 1 64.25 197 ASP A C 1
ATOM 1518 O O . ASP A 1 197 ? -34.062 24.828 11.031 1 64.25 197 ASP A O 1
ATOM 1522 N N . HIS A 1 198 ? -32.125 24.141 10.492 1 63.47 198 HIS A N 1
ATOM 1523 C CA . HIS A 1 198 ? -31.547 24.656 11.734 1 63.47 198 HIS A CA 1
ATOM 1524 C C . HIS A 1 198 ? -30.609 25.828 11.469 1 63.47 198 HIS A C 1
ATOM 1526 O O . HIS A 1 198 ? -29.719 26.094 12.258 1 63.47 198 HIS A O 1
ATOM 1532 N N . THR A 1 199 ? -30.891 26.453 10.367 1 71.31 199 THR A N 1
ATOM 1533 C CA . THR A 1 199 ? -30.016 27.578 10.047 1 71.31 199 THR A CA 1
ATOM 1534 C C . THR A 1 199 ? -30.078 28.641 11.133 1 71.31 199 THR A C 1
ATOM 1536 O O . THR A 1 199 ? -31.172 29.031 11.555 1 71.31 199 THR A O 1
ATOM 1539 N N . GLY A 1 200 ? -28.938 29.109 11.617 1 64.12 200 GLY A N 1
ATOM 1540 C CA . GLY A 1 200 ? -28.891 30.156 12.625 1 64.12 200 GLY A CA 1
ATOM 1541 C C . GLY A 1 200 ? -28.875 29.625 14.047 1 64.12 200 GLY A C 1
ATOM 1542 O O . GLY A 1 200 ? -28.609 30.375 14.992 1 64.12 200 GLY A O 1
ATOM 1543 N N . ARG A 1 201 ? -29.156 28.328 14.133 1 61.38 201 ARG A N 1
ATOM 1544 C CA . ARG A 1 201 ? -29.156 27.688 15.445 1 61.38 201 ARG A CA 1
ATOM 1545 C C . ARG A 1 201 ? -27.797 27.031 15.719 1 61.38 201 ARG A C 1
ATOM 1547 O O . ARG A 1 201 ? -26.859 27.172 14.938 1 61.38 201 ARG A O 1
ATOM 1554 N N . ALA A 1 202 ? -27.703 26.625 16.953 1 67.81 202 ALA A N 1
ATOM 1555 C CA . ALA A 1 202 ? -26.453 25.953 17.328 1 67.81 202 ALA A CA 1
ATOM 1556 C C . ALA A 1 202 ? -26.719 24.5 17.734 1 67.81 202 ALA A C 1
ATOM 1558 O O . ALA A 1 202 ? -27.766 24.203 18.297 1 67.81 202 ALA A O 1
ATOM 1559 N N . ILE A 1 203 ? -25.938 23.703 17.234 1 70.88 203 ILE A N 1
ATOM 1560 C CA . ILE A 1 203 ? -25.953 22.297 17.641 1 70.88 203 ILE A CA 1
ATOM 1561 C C . ILE A 1 203 ? -24.734 22 18.5 1 70.88 203 ILE A C 1
ATOM 1563 O O . ILE A 1 203 ? -23.594 22.094 18.031 1 70.88 203 ILE A O 1
ATOM 1567 N N . CYS A 1 204 ? -24.891 21.578 19.734 1 66.56 204 CYS A N 1
ATOM 1568 C CA . CYS A 1 204 ? -23.812 21.312 20.672 1 66.56 204 CYS A CA 1
ATOM 1569 C C . CYS A 1 204 ? -22.844 22.484 20.75 1 66.56 204 CYS A C 1
ATOM 1571 O O . CYS A 1 204 ? -21.625 22.281 20.719 1 66.56 204 CYS A O 1
ATOM 1573 N N . GLY A 1 205 ? -23.359 23.625 20.672 1 62.62 205 GLY A N 1
ATOM 1574 C CA . GLY A 1 205 ? -22.562 24.828 20.844 1 62.62 205 GLY A CA 1
ATOM 1575 C C . GLY A 1 205 ? -21.922 25.297 19.547 1 62.62 205 GLY A C 1
ATOM 1576 O O . GLY A 1 205 ? -21.234 26.328 19.531 1 62.62 205 GLY A O 1
ATOM 1577 N N . ILE A 1 206 ? -22.141 24.562 18.469 1 73.75 206 ILE A N 1
ATOM 1578 C CA . ILE A 1 206 ? -21.547 24.938 17.188 1 73.75 206 ILE A CA 1
ATOM 1579 C C . ILE A 1 206 ? -22.625 25.531 16.281 1 73.75 206 ILE A C 1
ATOM 1581 O O . ILE A 1 206 ? -23.703 24.953 16.125 1 73.75 206 ILE A O 1
ATOM 1585 N N . GLN A 1 207 ? -22.359 26.641 15.719 1 74.12 207 GLN A N 1
ATOM 1586 C CA . GLN A 1 207 ? -23.344 27.375 14.938 1 74.12 207 GLN A CA 1
ATOM 1587 C C . GLN A 1 207 ? -23.625 26.688 13.602 1 74.12 207 GLN A C 1
ATOM 1589 O O . GLN A 1 207 ? -22.703 26.219 12.938 1 74.12 207 GLN A O 1
ATOM 1594 N N . VAL A 1 208 ? -24.844 26.672 13.266 1 78.94 208 VAL A N 1
ATOM 1595 C CA . VAL A 1 208 ? -25.25 26.203 11.953 1 78.94 208 VAL A CA 1
ATOM 1596 C C . VAL A 1 208 ? -25.312 27.375 10.977 1 78.94 208 VAL A C 1
ATOM 1598 O O . VAL A 1 208 ? -26.141 28.281 11.133 1 78.94 208 VAL A O 1
ATOM 1601 N N . LEU A 1 209 ? -24.422 27.453 10.062 1 78.44 209 LEU A N 1
ATOM 1602 C CA . LEU A 1 209 ? -24.312 28.578 9.148 1 78.44 209 LEU A CA 1
ATOM 1603 C C . LEU A 1 209 ? -25.359 28.5 8.055 1 78.44 209 LEU A C 1
ATOM 1605 O O . LEU A 1 209 ? -25.75 29.531 7.477 1 78.44 209 LEU A O 1
ATOM 1609 N N . GLY A 1 210 ? -25.781 27.312 7.754 1 79.69 210 GLY A N 1
ATOM 1610 C CA . GLY A 1 210 ? -26.766 27.156 6.703 1 79.69 210 GLY A CA 1
ATOM 1611 C C . GLY A 1 210 ? -26.781 25.766 6.102 1 79.69 210 GLY A C 1
ATOM 1612 O O . GLY A 1 210 ? -26.375 24.797 6.75 1 79.69 210 GLY A O 1
ATOM 1613 N N . ASP A 1 211 ? -27.422 25.781 4.914 1 82.88 211 ASP A N 1
ATOM 1614 C CA . ASP A 1 211 ? -27.484 24.531 4.184 1 82.88 211 ASP A CA 1
ATOM 1615 C C . ASP A 1 211 ? -26.312 24.406 3.205 1 82.88 211 ASP A C 1
ATOM 1617 O O . ASP A 1 211 ? -25.344 25.156 3.295 1 82.88 211 ASP A O 1
ATOM 1621 N N . LEU A 1 212 ? -26.312 23.438 2.379 1 85.5 212 LEU A N 1
ATOM 1622 C CA . LEU A 1 212 ? -25.219 23.125 1.476 1 85.5 212 LEU A CA 1
ATOM 1623 C C . LEU A 1 212 ? -24.922 24.297 0.545 1 85.5 212 LEU A C 1
ATOM 1625 O O . LEU A 1 212 ? -23.781 24.469 0.119 1 85.5 212 LEU A O 1
ATOM 1629 N N . SER A 1 213 ? -25.906 25.094 0.291 1 82.25 213 SER A N 1
ATOM 1630 C CA . SER A 1 213 ? -25.719 26.234 -0.598 1 82.25 213 SER A CA 1
ATOM 1631 C C . SER A 1 213 ? -24.797 27.281 0.025 1 82.25 213 SER A C 1
ATOM 1633 O O . SER A 1 213 ? -24.203 28.094 -0.685 1 82.25 213 SER A O 1
ATOM 1635 N N . LYS A 1 214 ? -24.641 27.234 1.334 1 84.25 214 LYS A N 1
ATOM 1636 C CA . LYS A 1 214 ? -23.844 28.25 2.039 1 84.25 214 LYS A CA 1
ATOM 1637 C C . LYS A 1 214 ? -22.422 27.734 2.297 1 84.25 214 LYS A C 1
ATOM 1639 O O . LYS A 1 214 ? -21.625 28.438 2.914 1 84.25 214 LYS A O 1
ATOM 1644 N N . LEU A 1 215 ? -22.156 26.531 1.826 1 87.81 215 LEU A N 1
ATOM 1645 C CA . LEU A 1 215 ? -20.844 25.938 2.094 1 87.81 215 LEU A CA 1
ATOM 1646 C C . LEU A 1 215 ? -19.734 26.781 1.474 1 87.81 215 LEU A C 1
ATOM 1648 O O . LEU A 1 215 ? -18.734 27.062 2.127 1 87.81 215 LEU A O 1
ATOM 1652 N N . GLN A 1 216 ? -19.969 27.141 0.228 1 84.44 216 GLN A N 1
ATOM 1653 C CA . GLN A 1 216 ? -18.938 27.922 -0.459 1 84.44 216 GLN A CA 1
ATOM 1654 C C . GLN A 1 216 ? -18.688 29.25 0.236 1 84.44 216 GLN A C 1
ATOM 1656 O O . GLN A 1 216 ? -17.547 29.656 0.428 1 84.44 216 GLN A O 1
ATOM 1661 N N . GLU A 1 217 ? -19.781 29.906 0.52 1 81.38 217 GLU A N 1
ATOM 1662 C CA . GLU A 1 217 ? -19.703 31.188 1.225 1 81.38 217 GLU A CA 1
ATOM 1663 C C . GLU A 1 217 ? -19 31.031 2.572 1 81.38 217 GLU A C 1
ATOM 1665 O O . GLU A 1 217 ? -18.156 31.844 2.941 1 81.38 217 GLU A O 1
ATOM 1670 N N . SER A 1 218 ? -19.375 30.062 3.246 1 83.25 218 SER A N 1
ATOM 1671 C CA . SER A 1 218 ? -18.797 29.797 4.566 1 83.25 218 SER A CA 1
ATOM 1672 C C . SER A 1 218 ? -17.297 29.516 4.48 1 83.25 218 SER A C 1
ATOM 1674 O O . SER A 1 218 ? -16.531 30 5.316 1 83.25 218 SER A O 1
ATOM 1676 N N . MET A 1 219 ? -16.922 28.781 3.471 1 86.56 219 MET A N 1
ATOM 1677 C CA . MET A 1 219 ? -15.508 28.469 3.271 1 86.56 219 MET A CA 1
ATOM 1678 C C . MET A 1 219 ? -14.703 29.734 2.961 1 86.56 219 MET A C 1
ATOM 1680 O O . MET A 1 219 ? -13.586 29.906 3.451 1 86.56 219 MET A O 1
ATOM 1684 N N . SER A 1 220 ? -15.289 30.562 2.152 1 79.38 220 SER A N 1
ATOM 1685 C CA . SER A 1 220 ? -14.633 31.812 1.81 1 79.38 220 SER A CA 1
ATOM 1686 C C . SER A 1 220 ? -14.414 32.688 3.045 1 79.38 220 SER A C 1
ATOM 1688 O O . SER A 1 220 ? -13.328 33.25 3.234 1 79.38 220 SER A O 1
ATOM 1690 N N . ILE A 1 221 ? -15.414 32.75 3.859 1 71.31 221 ILE A N 1
ATOM 1691 C CA . ILE A 1 221 ? -15.367 33.562 5.082 1 71.31 221 ILE A CA 1
ATOM 1692 C C . ILE A 1 221 ? -14.297 33 6.02 1 71.31 221 ILE A C 1
ATOM 1694 O O . ILE A 1 221 ? -13.445 33.719 6.516 1 71.31 221 ILE A O 1
ATOM 1698 N N . MET A 1 222 ? -14.328 31.75 6.133 1 75.94 222 MET A N 1
ATOM 1699 C CA . MET A 1 222 ? -13.438 31.109 7.094 1 75.94 222 MET A CA 1
ATOM 1700 C C . MET A 1 222 ? -11.992 31.141 6.602 1 75.94 222 MET A C 1
ATOM 1702 O O . MET A 1 222 ? -11.062 31.281 7.395 1 75.94 222 MET A O 1
ATOM 1706 N N . THR A 1 223 ? -11.836 30.906 5.32 1 76.44 223 THR A N 1
ATOM 1707 C CA . THR A 1 223 ? -10.492 30.938 4.754 1 76.44 223 THR A CA 1
ATOM 1708 C C . THR A 1 223 ? -9.875 32.312 4.906 1 76.44 223 THR A C 1
ATOM 1710 O O . THR A 1 223 ? -8.68 32.438 5.207 1 76.44 223 THR A O 1
ATOM 1713 N N . THR A 1 224 ? -10.68 33.312 4.684 1 64.69 224 THR A N 1
ATOM 1714 C CA . THR A 1 224 ? -10.203 34.688 4.828 1 64.69 224 THR A CA 1
ATOM 1715 C C . THR A 1 224 ? -9.906 35 6.293 1 64.69 224 THR A C 1
ATOM 1717 O O . THR A 1 224 ? -8.914 35.688 6.598 1 64.69 224 THR A O 1
ATOM 1720 N N . ARG A 1 225 ? -10.742 34.531 7.086 1 57.59 225 ARG A N 1
ATOM 1721 C CA . ARG A 1 225 ? -10.656 34.844 8.508 1 57.59 225 ARG A CA 1
ATOM 1722 C C . ARG A 1 225 ? -9.523 34.094 9.18 1 57.59 225 ARG A C 1
ATOM 1724 O O . ARG A 1 225 ? -8.844 34.625 10.055 1 57.59 225 ARG A O 1
ATOM 1731 N N . TYR A 1 226 ? -9.32 32.844 8.734 1 61.22 226 TYR A N 1
ATOM 1732 C CA . TYR A 1 226 ? -8.359 32 9.422 1 61.22 226 TYR A CA 1
ATOM 1733 C C . TYR A 1 226 ? -7.086 31.828 8.609 1 61.22 226 TYR A C 1
ATOM 1735 O O . TYR A 1 226 ? -6.094 31.297 9.102 1 61.22 226 TYR A O 1
ATOM 1743 N N . GLY A 1 227 ? -7.082 32.312 7.402 1 64 227 GLY A N 1
ATOM 1744 C CA . GLY A 1 227 ? -5.902 32.25 6.551 1 64 227 GLY A CA 1
ATOM 1745 C C . GLY A 1 227 ? -5.742 30.938 5.828 1 64 227 GLY A C 1
ATOM 1746 O O . GLY A 1 227 ? -5.047 30.859 4.816 1 64 227 GLY A O 1
ATOM 1747 N N . THR A 1 228 ? -6.141 29.828 6.422 1 74.25 228 THR A N 1
ATOM 1748 C CA . THR A 1 228 ? -6.102 28.516 5.797 1 74.25 228 THR A CA 1
ATOM 1749 C C . THR A 1 228 ? -7.504 27.922 5.695 1 74.25 228 THR A C 1
ATOM 1751 O O . THR A 1 228 ? -8.328 28.094 6.594 1 74.25 228 THR A O 1
ATOM 1754 N N . PRO A 1 229 ? -7.691 27.328 4.562 1 81.88 229 PRO A N 1
ATOM 1755 C CA . PRO A 1 229 ? -9.016 26.703 4.449 1 81.88 229 PRO A CA 1
ATOM 1756 C C . PRO A 1 229 ? -9.234 25.578 5.457 1 81.88 229 PRO A C 1
ATOM 1758 O O . PRO A 1 229 ? -8.359 24.734 5.637 1 81.88 229 PRO A O 1
ATOM 1761 N N . PRO A 1 230 ? -10.328 25.625 6.098 1 84.81 230 PRO A N 1
ATOM 1762 C CA . PRO A 1 230 ? -10.625 24.531 7.023 1 84.81 230 PRO A CA 1
ATOM 1763 C C . PRO A 1 230 ? -10.945 23.219 6.305 1 84.81 230 PRO A C 1
ATOM 1765 O O . PRO A 1 230 ? -11.258 23.234 5.109 1 84.81 230 PRO A O 1
ATOM 1768 N N . TRP A 1 231 ? -10.891 22.172 7.117 1 85.69 231 TRP A N 1
ATOM 1769 C CA . TRP A 1 231 ? -11.328 20.875 6.609 1 85.69 231 TRP A CA 1
ATOM 1770 C C . TRP A 1 231 ? -12.844 20.828 6.465 1 85.69 231 TRP A C 1
ATOM 1772 O O . TRP A 1 231 ? -13.562 21.578 7.129 1 85.69 231 TRP A O 1
ATOM 1782 N N . ILE A 1 232 ? -13.195 20.031 5.504 1 87.25 232 ILE A N 1
ATOM 1783 C CA . ILE A 1 232 ? -14.609 19.688 5.402 1 87.25 232 ILE A CA 1
ATOM 1784 C C . ILE A 1 232 ? -14.844 18.281 5.957 1 87.25 232 ILE A C 1
ATOM 1786 O O . ILE A 1 232 ? -14.352 17.297 5.402 1 87.25 232 ILE A O 1
ATOM 1790 N N . ALA A 1 233 ? -15.453 18.203 7.039 1 85.12 233 ALA A N 1
ATOM 1791 C CA . ALA A 1 233 ? -15.703 16.906 7.68 1 85.12 233 ALA A CA 1
ATOM 1792 C C . ALA A 1 233 ? -17.141 16.469 7.457 1 85.12 233 ALA A C 1
ATOM 1794 O O . ALA A 1 233 ? -18.078 17.109 7.934 1 85.12 233 ALA A O 1
ATOM 1795 N N . MET A 1 234 ? -17.25 15.438 6.797 1 82.31 234 MET A N 1
ATOM 1796 C CA . MET A 1 234 ? -18.578 14.883 6.531 1 82.31 234 MET A CA 1
ATOM 1797 C C . MET A 1 234 ? -18.984 13.914 7.641 1 82.31 234 MET A C 1
ATOM 1799 O O . MET A 1 234 ? -18.25 12.984 7.965 1 82.31 234 MET A O 1
ATOM 1803 N N . ILE A 1 235 ? -20.141 14.297 8.242 1 76.19 235 ILE A N 1
ATOM 1804 C CA . ILE A 1 235 ? -20.609 13.484 9.352 1 76.19 235 ILE A CA 1
ATOM 1805 C C . ILE A 1 235 ? -21.734 12.562 8.875 1 76.19 235 ILE A C 1
ATOM 1807 O O . ILE A 1 235 ? -22.672 13.008 8.195 1 76.19 235 ILE A O 1
ATOM 1811 N N . GLY A 1 236 ? -21.672 11.312 9.281 1 62.22 236 GLY A N 1
ATOM 1812 C CA . GLY A 1 236 ? -22.719 10.352 8.984 1 62.22 236 GLY A CA 1
ATOM 1813 C C . GLY A 1 236 ? -22.391 9.477 7.789 1 62.22 236 GLY A C 1
ATOM 1814 O O . GLY A 1 236 ? -21.234 9.383 7.375 1 62.22 236 GLY A O 1
ATOM 1815 N N . GLY A 1 237 ? -23.312 8.672 7.336 1 56.31 237 GLY A N 1
ATOM 1816 C CA . GLY A 1 237 ? -23.172 7.684 6.277 1 56.31 237 GLY A CA 1
ATOM 1817 C C . GLY A 1 237 ? -23.047 8.305 4.898 1 56.31 237 GLY A C 1
ATOM 1818 O O . GLY A 1 237 ? -22.578 9.438 4.762 1 56.31 237 GLY A O 1
ATOM 1819 N N . THR A 1 238 ? -23.453 7.562 3.881 1 54.69 238 THR A N 1
ATOM 1820 C CA . THR A 1 238 ? -23.375 7.871 2.457 1 54.69 238 THR A CA 1
ATOM 1821 C C . THR A 1 238 ? -24.141 9.141 2.129 1 54.69 238 THR A C 1
ATOM 1823 O O . THR A 1 238 ? -25.312 9.266 2.49 1 54.69 238 THR A O 1
ATOM 1826 N N . LEU A 1 239 ? -23.406 10.312 1.909 1 58.59 239 LEU A N 1
ATOM 1827 C CA . LEU A 1 239 ? -24.016 11.562 1.467 1 58.59 239 LEU A CA 1
ATOM 1828 C C . LEU A 1 239 ? -24.594 11.422 0.063 1 58.59 239 LEU A C 1
ATOM 1830 O O . LEU A 1 239 ? -24.125 10.594 -0.723 1 58.59 239 LEU A O 1
ATOM 1834 N N . GLU A 1 240 ? -25.734 12.047 -0.127 1 65.19 240 GLU A N 1
ATOM 1835 C CA . GLU A 1 240 ? -26.328 12.125 -1.454 1 65.19 240 GLU A CA 1
ATOM 1836 C C . GLU A 1 240 ? -25.328 12.602 -2.492 1 65.19 240 GLU A C 1
ATOM 1838 O O . GLU A 1 240 ? -24.375 13.328 -2.16 1 65.19 240 GLU A O 1
ATOM 1843 N N . ARG A 1 241 ? -25.469 12.109 -3.641 1 69.19 241 ARG A N 1
ATOM 1844 C CA . ARG A 1 241 ? -24.578 12.422 -4.75 1 69.19 241 ARG A CA 1
ATOM 1845 C C . ARG A 1 241 ? -24.406 13.93 -4.91 1 69.19 241 ARG A C 1
ATOM 1847 O O . ARG A 1 241 ? -23.281 14.422 -5.086 1 69.19 241 ARG A O 1
ATOM 1854 N N . GLU A 1 242 ? -25.516 14.523 -4.82 1 70.5 242 GLU A N 1
ATOM 1855 C CA . GLU A 1 242 ? -25.484 15.969 -5.039 1 70.5 242 GLU A CA 1
ATOM 1856 C C . GLU A 1 242 ? -24.672 16.672 -3.955 1 70.5 242 GLU A C 1
ATOM 1858 O O . GLU A 1 242 ? -23.922 17.609 -4.242 1 70.5 242 GLU A O 1
ATOM 1863 N N . THR A 1 243 ? -24.891 16.188 -2.807 1 76.25 243 THR A N 1
ATOM 1864 C CA . THR A 1 243 ? -24.156 16.766 -1.68 1 76.25 243 THR A CA 1
ATOM 1865 C C . THR A 1 243 ? -22.656 16.547 -1.832 1 76.25 243 THR A C 1
ATOM 1867 O O . THR A 1 243 ? -21.875 17.469 -1.646 1 76.25 243 THR A O 1
ATOM 1870 N N . MET A 1 244 ? -22.344 15.391 -2.234 1 77 244 MET A N 1
ATOM 1871 C CA . MET A 1 244 ? -20.922 15.062 -2.387 1 77 244 MET A CA 1
ATOM 1872 C C . MET A 1 244 ? -20.297 15.867 -3.514 1 77 244 MET A C 1
ATOM 1874 O O . MET A 1 244 ? -19.172 16.359 -3.379 1 77 244 MET A O 1
ATOM 1878 N N . ASP A 1 245 ? -21.016 16 -4.5 1 76.31 245 ASP A N 1
ATOM 1879 C CA . ASP A 1 245 ? -20.5 16.766 -5.633 1 76.31 245 ASP A CA 1
ATOM 1880 C C . ASP A 1 245 ? -20.234 18.219 -5.246 1 76.31 245 ASP A C 1
ATOM 1882 O O . ASP A 1 245 ? -19.203 18.781 -5.609 1 76.31 245 ASP A O 1
ATOM 1886 N N . THR A 1 246 ? -21.156 18.734 -4.543 1 80.56 246 THR A N 1
ATOM 1887 C CA . THR A 1 246 ? -21 20.109 -4.105 1 80.56 246 THR A CA 1
ATOM 1888 C C . THR A 1 246 ? -19.812 20.25 -3.168 1 80.56 246 THR A C 1
ATOM 1890 O O . THR A 1 246 ? -19.016 21.188 -3.301 1 80.56 246 THR A O 1
ATOM 1893 N N . VAL A 1 247 ? -19.734 19.344 -2.303 1 84.12 247 VAL A N 1
ATOM 1894 C CA . VAL A 1 247 ? -18.641 19.359 -1.329 1 84.12 247 VAL A CA 1
ATOM 1895 C C . VAL A 1 247 ? -17.312 19.25 -2.051 1 84.12 247 VAL A C 1
ATOM 1897 O O . VAL A 1 247 ? -16.375 19.984 -1.747 1 84.12 247 VAL A O 1
ATOM 1900 N N . LEU A 1 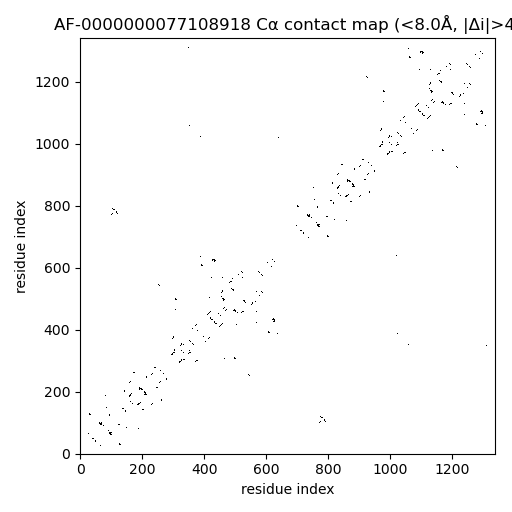248 ? -17.266 18.406 -2.992 1 81.06 248 LEU A N 1
ATOM 1901 C CA . LEU A 1 248 ? -16.016 18.172 -3.707 1 81.06 248 LEU A CA 1
ATOM 1902 C C . LEU A 1 248 ? -15.648 19.391 -4.555 1 81.06 248 LEU A C 1
ATOM 1904 O O . LEU A 1 248 ? -14.469 19.734 -4.672 1 81.06 248 LEU A O 1
ATOM 1908 N N . GLU A 1 249 ? -16.609 19.953 -5.086 1 81.69 249 GLU A N 1
ATOM 1909 C CA . GLU A 1 249 ? -16.359 21.156 -5.883 1 81.69 249 GLU A CA 1
ATOM 1910 C C . GLU A 1 249 ? -15.805 22.281 -5.027 1 81.69 249 GLU A C 1
ATOM 1912 O O . GLU A 1 249 ? -14.836 22.953 -5.418 1 81.69 249 GLU A O 1
ATOM 1917 N N . VAL A 1 250 ? -16.438 22.469 -3.924 1 84.69 250 VAL A N 1
ATOM 1918 C CA . VAL A 1 250 ? -16 23.531 -3.023 1 84.69 250 VAL A CA 1
ATOM 1919 C C . VAL A 1 250 ? -14.609 23.203 -2.48 1 84.69 250 VAL A C 1
ATOM 1921 O O . VAL A 1 250 ? -13.758 24.094 -2.375 1 84.69 250 VAL A O 1
ATOM 1924 N N . SER A 1 251 ? -14.43 21.969 -2.193 1 84.12 251 SER A N 1
ATOM 1925 C CA . SER A 1 251 ? -13.133 21.547 -1.68 1 84.12 251 SER A CA 1
ATOM 1926 C C . SER A 1 251 ? -12.023 21.797 -2.699 1 84.12 251 SER A C 1
ATOM 1928 O O . SER A 1 251 ? -10.93 22.25 -2.338 1 84.12 251 SER A O 1
ATOM 1930 N N . ALA A 1 252 ? -12.32 21.531 -3.871 1 80.19 252 ALA A N 1
ATOM 1931 C CA . ALA A 1 252 ? -11.336 21.719 -4.934 1 80.19 252 ALA A CA 1
ATOM 1932 C C . ALA A 1 252 ? -11.016 23.203 -5.129 1 80.19 252 ALA A C 1
ATOM 1934 O O . ALA A 1 252 ? -9.859 23.562 -5.348 1 80.19 252 ALA A O 1
ATOM 1935 N N . LYS A 1 253 ? -12 23.969 -5.008 1 78 253 LYS A N 1
ATOM 1936 C CA . LYS A 1 253 ? -11.844 25.406 -5.207 1 78 253 LYS A CA 1
ATOM 1937 C C . LYS A 1 253 ? -10.953 26.016 -4.129 1 78 253 LYS A C 1
ATOM 1939 O O . LYS A 1 253 ? -10.141 26.906 -4.414 1 78 253 LYS A O 1
ATOM 1944 N N . PHE A 1 254 ? -11.109 25.531 -2.967 1 81.25 254 PHE A N 1
ATOM 1945 C CA . PHE A 1 254 ? -10.391 26.109 -1.837 1 81.25 254 PHE A CA 1
ATOM 1946 C C . PHE A 1 254 ? -9.195 25.25 -1.458 1 81.25 254 PHE A C 1
ATOM 1948 O O . PHE A 1 254 ? -8.477 25.562 -0.506 1 81.25 254 PHE A O 1
ATOM 1955 N N . LYS A 1 255 ? -9.062 24.125 -2.174 1 78.19 255 LYS A N 1
ATOM 1956 C CA . LYS A 1 255 ? -8.016 23.156 -1.875 1 78.19 255 LYS A CA 1
ATOM 1957 C C . LYS A 1 255 ? -8.109 22.672 -0.434 1 78.19 255 LYS A C 1
ATOM 1959 O O . LYS A 1 255 ? -7.109 22.625 0.281 1 78.19 255 LYS A O 1
ATOM 1964 N N . ALA A 1 256 ? -9.289 22.5 -0.075 1 81.5 256 ALA A N 1
ATOM 1965 C CA . ALA A 1 256 ? -9.555 22.031 1.283 1 81.5 256 ALA A CA 1
ATOM 1966 C C . ALA A 1 256 ? -9.578 20.5 1.347 1 81.5 256 ALA A C 1
ATOM 1968 O O . ALA A 1 256 ? -9.945 19.844 0.374 1 81.5 256 ALA A O 1
ATOM 1969 N N . THR A 1 257 ? -9.219 19.984 2.467 1 79.5 257 THR A N 1
ATOM 1970 C CA . THR A 1 257 ? -9.234 18.547 2.695 1 79.5 257 THR A CA 1
ATOM 1971 C C . THR A 1 257 ? -10.617 18.078 3.154 1 79.5 257 THR A C 1
ATOM 1973 O O . THR A 1 257 ? -11.25 18.734 3.988 1 79.5 257 THR A O 1
ATOM 1976 N N . VAL A 1 258 ? -11.047 17.031 2.514 1 82 258 VAL A N 1
ATOM 1977 C CA . VAL A 1 258 ? -12.336 16.453 2.891 1 82 258 VAL A CA 1
ATOM 1978 C C . VAL A 1 258 ? -12.117 15.203 3.725 1 82 258 VAL A C 1
ATOM 1980 O O . VAL A 1 258 ? -11.328 14.328 3.354 1 82 258 VAL A O 1
ATOM 1983 N N . GLN A 1 259 ? -12.711 15.141 4.844 1 78.81 259 GLN A N 1
ATOM 1984 C CA . GLN A 1 259 ? -12.594 13.977 5.723 1 78.81 259 GLN A CA 1
ATOM 1985 C C . GLN A 1 259 ? -13.969 13.461 6.129 1 78.81 259 GLN A C 1
ATOM 1987 O O . GLN A 1 259 ? -14.953 14.211 6.102 1 78.81 259 GLN A O 1
ATOM 1992 N N . ARG A 1 260 ? -13.977 12.172 6.379 1 76.62 260 ARG A N 1
ATOM 1993 C CA . ARG A 1 260 ? -15.188 11.57 6.93 1 76.62 260 ARG A CA 1
ATOM 1994 C C . ARG A 1 260 ? -15.031 11.281 8.414 1 76.62 260 ARG A C 1
ATOM 1996 O O . ARG A 1 260 ? -13.992 10.766 8.844 1 76.62 260 ARG A O 1
ATOM 2003 N N . LEU A 1 261 ? -16.016 11.805 9.125 1 70.81 261 LEU A N 1
ATOM 2004 C CA . LEU A 1 261 ? -16 11.531 10.562 1 70.81 261 LEU A CA 1
ATOM 2005 C C . LEU A 1 261 ? -17.047 10.492 10.922 1 70.81 261 LEU A C 1
ATOM 2007 O O . LEU A 1 261 ? -18.219 10.625 10.562 1 70.81 261 LEU A O 1
ATOM 2011 N N . ARG A 1 262 ? -16.578 9.234 11.336 1 59.94 262 ARG A N 1
ATOM 2012 C CA . ARG A 1 262 ? -17.5 8.18 11.742 1 59.94 262 ARG A CA 1
ATOM 2013 C C . ARG A 1 262 ? -17.484 7.996 13.25 1 59.94 262 ARG A C 1
ATOM 2015 O O . ARG A 1 262 ? -16.469 8.195 13.906 1 59.94 262 ARG A O 1
ATOM 2022 N N . ALA A 1 263 ? -18.688 8.023 13.938 1 49.41 263 ALA A N 1
ATOM 2023 C CA . ALA A 1 263 ? -18.844 7.832 15.375 1 49.41 263 ALA A CA 1
ATOM 2024 C C . ALA A 1 263 ? -18.656 6.367 15.766 1 49.41 263 ALA A C 1
ATOM 2026 O O . ALA A 1 263 ? -19.547 5.754 16.344 1 49.41 263 ALA A O 1
ATOM 2027 N N . ASP A 1 264 ? -18.047 5.43 14.883 1 47.16 264 ASP A N 1
ATOM 2028 C CA . ASP A 1 264 ? -18.078 4.078 15.43 1 47.16 264 ASP A CA 1
ATOM 2029 C C . ASP A 1 264 ? -17.016 3.896 16.516 1 47.16 264 ASP A C 1
ATOM 2031 O O . ASP A 1 264 ? -16.234 2.945 16.469 1 47.16 264 ASP A O 1
ATOM 2035 N N . GLY A 1 265 ? -16.922 4.629 17.578 1 43.53 265 GLY A N 1
ATOM 2036 C CA . GLY A 1 265 ? -16.031 4.465 18.719 1 43.53 265 GLY A CA 1
ATOM 2037 C C . GLY A 1 265 ? -14.688 5.137 18.516 1 43.53 265 GLY A C 1
ATOM 2038 O O . GLY A 1 265 ? -14.273 5.949 19.344 1 43.53 265 GLY A O 1
ATOM 2039 N N . GLU A 1 266 ? -13.75 4.543 17.688 1 42.16 266 GLU A N 1
ATOM 2040 C CA . GLU A 1 266 ? -12.422 5.109 17.469 1 42.16 266 GLU A CA 1
ATOM 2041 C C . GLU A 1 266 ? -12.422 6.105 16.312 1 42.16 266 GLU A C 1
ATOM 2043 O O . GLU A 1 266 ? -13 5.844 15.266 1 42.16 266 GLU A O 1
ATOM 2048 N N . PHE A 1 267 ? -12.172 7.344 16.703 1 44.72 267 PHE A N 1
ATOM 2049 C CA . PHE A 1 267 ? -12.062 8.445 15.766 1 44.72 267 PHE A CA 1
ATOM 2050 C C . PHE A 1 267 ? -11.125 8.094 14.617 1 44.72 267 PHE A C 1
ATOM 2052 O O . PHE A 1 267 ? -9.922 7.918 14.828 1 44.72 267 PHE A O 1
ATOM 2059 N N . ASN A 1 268 ? -11.555 7.434 13.633 1 47.88 268 ASN A N 1
ATOM 2060 C CA . ASN A 1 268 ? -10.672 7.27 12.477 1 47.88 268 ASN A CA 1
ATOM 2061 C C . ASN A 1 268 ? -10.93 8.336 11.422 1 47.88 268 ASN A C 1
ATOM 2063 O O . ASN A 1 268 ? -12.078 8.594 11.055 1 47.88 268 ASN A O 1
ATOM 2067 N N . HIS A 1 269 ? -10.328 9.57 11.523 1 50.66 269 HIS A N 1
ATOM 2068 C CA . HIS A 1 269 ? -10.391 10.484 10.383 1 50.66 269 HIS A CA 1
ATOM 2069 C C . HIS A 1 269 ? -9.734 9.875 9.148 1 50.66 269 HIS A C 1
ATOM 2071 O O . HIS A 1 269 ? -8.523 9.656 9.133 1 50.66 269 HIS A O 1
ATOM 2077 N N . ASP A 1 270 ? -10.625 9.141 8.398 1 57.56 270 ASP A N 1
ATOM 2078 C CA . ASP A 1 270 ? -10.133 8.5 7.188 1 57.56 270 ASP A CA 1
ATOM 2079 C C . ASP A 1 270 ? -10.336 9.398 5.969 1 57.56 270 ASP A C 1
ATOM 2081 O O . ASP A 1 270 ? -11.289 10.172 5.914 1 57.56 270 ASP A O 1
ATOM 2085 N N . GLU A 1 271 ? -9.336 9.523 5.383 1 62.94 271 GLU A N 1
ATOM 2086 C CA . GLU A 1 271 ? -9.484 10.141 4.07 1 62.94 271 GLU A CA 1
ATOM 2087 C C . GLU A 1 271 ? -10.625 9.5 3.285 1 62.94 271 GLU A C 1
ATOM 2089 O O . GLU A 1 271 ? -10.883 8.305 3.428 1 62.94 271 GLU A O 1
ATOM 2094 N N . ILE A 1 272 ? -11.492 10.359 2.787 1 69.88 272 ILE A N 1
ATOM 2095 C CA . ILE A 1 272 ? -12.562 9.859 1.926 1 69.88 272 ILE A CA 1
ATOM 2096 C C . ILE A 1 272 ? -11.977 8.93 0.864 1 69.88 272 ILE A C 1
ATOM 2098 O O . ILE A 1 272 ? -10.953 9.242 0.249 1 69.88 272 ILE A O 1
ATOM 2102 N N . SER A 1 273 ? -12.484 7.727 0.896 1 72 273 SER A N 1
ATOM 2103 C CA . SER A 1 273 ? -12.055 6.734 -0.084 1 72 273 SER A CA 1
ATOM 2104 C C . SER A 1 273 ? -12.875 6.832 -1.368 1 72 273 SER A C 1
ATOM 2106 O O . SER A 1 273 ? -13.961 7.418 -1.375 1 72 273 SER A O 1
ATOM 2108 N N . PRO A 1 274 ? -12.398 6.41 -2.428 1 71.56 274 PRO A N 1
ATOM 2109 C CA . PRO A 1 274 ? -13.141 6.395 -3.689 1 71.56 274 PRO A CA 1
ATOM 2110 C C . PRO A 1 274 ? -14.516 5.742 -3.555 1 71.56 274 PRO A C 1
ATOM 2112 O O . PRO A 1 274 ? -15.445 6.094 -4.281 1 71.56 274 PRO A O 1
ATOM 2115 N N . THR A 1 275 ? -14.602 4.848 -2.672 1 72.88 275 THR A N 1
ATOM 2116 C CA . THR A 1 275 ? -15.859 4.145 -2.49 1 72.88 275 THR A CA 1
ATOM 2117 C C . THR A 1 275 ? -16.953 5.098 -1.994 1 72.88 275 THR A C 1
ATOM 2119 O O . THR A 1 275 ? -18.125 4.898 -2.27 1 72.88 275 THR A O 1
ATOM 2122 N N . ASP A 1 276 ? -16.531 6.113 -1.292 1 69.38 276 ASP A N 1
ATOM 2123 C CA . ASP A 1 276 ? -17.469 7.102 -0.759 1 69.38 276 ASP A CA 1
ATOM 2124 C C . ASP A 1 276 ? -18.031 7.977 -1.874 1 69.38 276 ASP A C 1
ATOM 2126 O O . ASP A 1 276 ? -19.047 8.648 -1.687 1 69.38 276 ASP A O 1
ATOM 2130 N N . LEU A 1 277 ? -17.391 7.879 -2.949 1 71.25 277 LEU A N 1
ATOM 2131 C CA . LEU A 1 277 ? -17.812 8.695 -4.086 1 71.25 277 LEU A CA 1
ATOM 2132 C C . LEU A 1 277 ? -18.984 8.062 -4.812 1 71.25 277 LEU A C 1
ATOM 2134 O O . LEU A 1 277 ? -19.641 8.711 -5.629 1 71.25 277 LEU A O 1
ATOM 2138 N N . LEU A 1 278 ? -19.25 6.73 -4.633 1 70.38 278 LEU A N 1
ATOM 2139 C CA . LEU A 1 278 ? -20.328 6.016 -5.32 1 70.38 278 LEU A CA 1
ATOM 2140 C C . LEU A 1 278 ? -21.672 6.352 -4.711 1 70.38 278 LEU A C 1
ATOM 2142 O O . LEU A 1 278 ? -22.719 6.199 -5.367 1 70.38 278 LEU A O 1
ATOM 2146 N N . THR A 1 279 ? -21.938 7.391 -4.125 1 60.28 279 THR A N 1
ATOM 2147 C CA . THR A 1 279 ? -23.125 7.969 -3.516 1 60.28 279 THR A CA 1
ATOM 2148 C C . THR A 1 279 ? -24.266 6.949 -3.482 1 60.28 279 THR A C 1
ATOM 2150 O O . THR A 1 279 ? -25.281 7.117 -4.172 1 60.28 279 THR A O 1
ATOM 2153 N N . ARG A 1 280 ? -24.109 5.664 -3.014 1 62.72 280 ARG A N 1
ATOM 2154 C CA . ARG A 1 280 ? -25.234 4.746 -2.965 1 62.72 280 ARG A CA 1
ATOM 2155 C C . ARG A 1 280 ? -25.672 4.484 -1.525 1 62.72 280 ARG A C 1
ATOM 2157 O O . ARG A 1 280 ? -24.844 4.527 -0.609 1 62.72 280 ARG A O 1
ATOM 2164 N N . PRO A 1 281 ? -27.031 4.465 -1.403 1 58.97 281 PRO A N 1
ATOM 2165 C CA . PRO A 1 281 ? -27.531 4.145 -0.061 1 58.97 281 PRO A CA 1
ATOM 2166 C C . PRO A 1 281 ? -27.062 2.771 0.424 1 58.97 281 PRO A C 1
ATOM 2168 O O . PRO A 1 281 ? -26.828 1.872 -0.387 1 58.97 281 PRO A O 1
ATOM 2171 N N . GLU A 1 282 ? -26.797 2.699 1.708 1 60.47 282 GLU A N 1
ATOM 2172 C CA . GLU A 1 282 ? -26.438 1.41 2.287 1 60.47 282 GLU A CA 1
ATOM 2173 C C . GLU A 1 282 ? -27.578 0.401 2.154 1 60.47 282 GLU A C 1
ATOM 2175 O O . GLU A 1 282 ? -28.75 0.751 2.324 1 60.47 282 GLU A O 1
ATOM 2180 N N . LYS A 1 283 ? -27.328 -0.75 1.727 1 71.94 283 LYS A N 1
ATOM 2181 C CA . LYS A 1 283 ? -28.344 -1.788 1.548 1 71.94 283 LYS A CA 1
ATOM 2182 C C . LYS A 1 283 ? -28.688 -2.455 2.877 1 71.94 283 LYS A C 1
ATOM 2184 O O . LYS A 1 283 ? -27.828 -2.559 3.764 1 71.94 283 LYS A O 1
ATOM 2189 N N . ASN A 1 284 ? -30.016 -2.746 3.061 1 67.38 284 ASN A N 1
ATOM 2190 C CA . ASN A 1 284 ? -30.484 -3.498 4.219 1 67.38 284 ASN A CA 1
ATOM 2191 C C . ASN A 1 284 ? -30.141 -4.98 4.098 1 67.38 284 ASN A C 1
ATOM 2193 O O . ASN A 1 284 ? -30.781 -5.711 3.34 1 67.38 284 ASN A O 1
ATOM 2197 N N . LEU A 1 285 ? -29.188 -5.434 4.859 1 80.69 285 LEU A N 1
ATOM 2198 C CA . LEU A 1 285 ? -28.703 -6.805 4.75 1 80.69 285 LEU A CA 1
ATOM 2199 C C . LEU A 1 285 ? -29.406 -7.715 5.75 1 80.69 285 LEU A C 1
ATOM 2201 O O . LEU A 1 285 ? -29.781 -7.273 6.84 1 80.69 285 LEU A O 1
ATOM 2205 N N . ASP A 1 286 ? -29.75 -8.906 5.363 1 85.31 286 ASP A N 1
ATOM 2206 C CA . ASP A 1 286 ? -30.297 -9.922 6.25 1 85.31 286 ASP A CA 1
ATOM 2207 C C . ASP A 1 286 ? -29.203 -10.594 7.066 1 85.31 286 ASP A C 1
ATOM 2209 O O . ASP A 1 286 ? -28.75 -11.688 6.719 1 85.31 286 ASP A O 1
ATOM 2213 N N . ARG A 1 287 ? -28.922 -10.109 8.195 1 87.12 287 ARG A N 1
ATOM 2214 C CA . ARG A 1 287 ? -27.797 -10.578 9.008 1 87.12 287 ARG A CA 1
ATOM 2215 C C . ARG A 1 287 ? -28.141 -11.891 9.703 1 87.12 287 ARG A C 1
ATOM 2217 O O . ARG A 1 287 ? -27.25 -12.711 9.961 1 87.12 287 ARG A O 1
ATOM 2224 N N . ILE A 1 288 ? -29.359 -12.117 9.922 1 89.88 288 ILE A N 1
ATOM 2225 C CA . ILE A 1 288 ? -29.797 -13.289 10.68 1 89.88 288 ILE A CA 1
ATOM 2226 C C . ILE A 1 288 ? -29.594 -14.547 9.836 1 89.88 288 ILE A C 1
ATOM 2228 O O . ILE A 1 288 ? -29 -15.523 10.305 1 89.88 288 ILE A O 1
ATOM 2232 N N . ASN A 1 289 ? -30.047 -14.516 8.672 1 91.06 289 ASN A N 1
ATOM 2233 C CA . ASN A 1 289 ? -29.938 -15.695 7.816 1 91.06 289 ASN A CA 1
ATOM 2234 C C . ASN A 1 289 ? -28.484 -16 7.477 1 91.06 289 ASN A C 1
ATOM 2236 O O . ASN A 1 289 ? -28.109 -17.172 7.348 1 91.06 289 ASN A O 1
ATOM 2240 N N . VAL A 1 290 ? -27.688 -14.992 7.309 1 94.81 290 VAL A N 1
ATOM 2241 C CA . VAL A 1 290 ? -26.266 -15.195 7.031 1 94.81 290 VAL A CA 1
ATOM 2242 C C . VAL A 1 290 ? -25.578 -15.789 8.258 1 94.81 290 VAL A C 1
ATOM 2244 O O . VAL A 1 290 ? -24.734 -16.672 8.133 1 94.81 290 VAL A O 1
ATOM 2247 N N . SER A 1 291 ? -25.953 -15.312 9.391 1 95.06 291 SER A N 1
ATOM 2248 C CA . SER A 1 291 ? -25.391 -15.844 10.633 1 95.06 291 SER A CA 1
ATOM 2249 C C . SER A 1 291 ? -25.719 -17.312 10.805 1 95.06 291 SER A C 1
ATOM 2251 O O . SER A 1 291 ? -24.859 -18.109 11.211 1 95.06 291 SER A O 1
ATOM 2253 N N . LYS A 1 292 ? -26.922 -17.672 10.5 1 94.69 292 LYS A N 1
ATOM 2254 C CA . LYS A 1 292 ? -27.344 -19.078 10.609 1 94.69 292 LYS A CA 1
ATOM 2255 C C . LYS A 1 292 ? -26.531 -19.969 9.664 1 94.69 292 LYS A C 1
ATOM 2257 O O . LYS A 1 292 ? -26.219 -21.109 10.008 1 94.69 292 LYS A O 1
ATOM 2262 N N . LEU A 1 293 ? -26.266 -19.453 8.531 1 94.88 293 LEU A N 1
ATOM 2263 C CA . LEU A 1 293 ? -25.516 -20.203 7.52 1 94.88 293 LEU A CA 1
ATOM 2264 C C . LEU A 1 293 ? -24.078 -20.406 7.949 1 94.88 293 LEU A C 1
ATOM 2266 O O . LEU A 1 293 ? -23.531 -21.5 7.801 1 94.88 293 LEU A O 1
ATOM 2270 N N . ILE A 1 294 ? -23.422 -19.406 8.547 1 97.31 294 ILE A N 1
ATOM 2271 C CA . ILE A 1 294 ? -21.969 -19.391 8.719 1 97.31 294 ILE A CA 1
ATOM 2272 C C . ILE A 1 294 ? -21.609 -19.859 10.117 1 97.31 294 ILE A C 1
ATOM 2274 O O . ILE A 1 294 ? -20.578 -20.516 10.312 1 97.31 294 ILE A O 1
ATOM 2278 N N . SER A 1 295 ? -22.422 -19.531 11.102 1 97.12 295 SER A N 1
ATOM 2279 C CA . SER A 1 295 ? -22.109 -19.875 12.484 1 97.12 295 SER A CA 1
ATOM 2280 C C . SER A 1 295 ? -21.891 -21.375 12.656 1 97.12 295 SER A C 1
ATOM 2282 O O . SER A 1 295 ? -22.75 -22.172 12.273 1 97.12 295 SER A O 1
ATOM 2284 N N . GLY A 1 296 ? -20.703 -21.688 13.148 1 97.38 296 GLY A N 1
ATOM 2285 C CA . GLY A 1 296 ? -20.391 -23.094 13.438 1 97.38 296 GLY A CA 1
ATOM 2286 C C . GLY A 1 296 ? -20.047 -23.891 12.188 1 97.38 296 GLY A C 1
ATOM 2287 O O . GLY A 1 296 ? -19.734 -25.078 12.273 1 97.38 296 GLY A O 1
ATOM 2288 N N . ALA A 1 297 ? -20.109 -23.297 11.047 1 97.94 297 ALA A N 1
ATOM 2289 C CA . ALA A 1 297 ? -19.859 -23.984 9.789 1 97.94 297 ALA A CA 1
ATOM 2290 C C . ALA A 1 297 ? -18.375 -24 9.453 1 97.94 297 ALA A C 1
ATOM 2292 O O . ALA A 1 297 ? -17.609 -23.156 9.961 1 97.94 297 ALA A O 1
ATOM 2293 N N . ARG A 1 298 ? -17.938 -24.984 8.695 1 98.44 298 ARG A N 1
ATOM 2294 C CA . ARG A 1 298 ? -16.609 -24.984 8.086 1 98.44 298 ARG A CA 1
ATOM 2295 C C . ARG A 1 298 ? -16.641 -24.312 6.719 1 98.44 298 ARG A C 1
ATOM 2297 O O . ARG A 1 298 ? -17.266 -24.812 5.789 1 98.44 298 ARG A O 1
ATOM 2304 N N . VAL A 1 299 ? -15.938 -23.203 6.602 1 98.69 299 VAL A N 1
ATOM 2305 C CA . VAL A 1 299 ? -15.977 -22.406 5.383 1 98.69 299 VAL A CA 1
ATOM 2306 C C . VAL A 1 299 ? -14.656 -22.562 4.625 1 98.69 299 VAL A C 1
ATOM 2308 O O . VAL A 1 299 ? -13.578 -22.484 5.219 1 98.69 299 VAL A O 1
ATOM 2311 N N . PHE A 1 300 ? -14.719 -22.891 3.355 1 98.81 300 PHE A N 1
ATOM 2312 C CA . PHE A 1 300 ? -13.57 -22.984 2.461 1 98.81 300 PHE A CA 1
ATOM 2313 C C . PHE A 1 300 ? -13.594 -21.875 1.424 1 98.81 300 PHE A C 1
ATOM 2315 O O . PHE A 1 300 ? -14.516 -21.797 0.605 1 98.81 300 PHE A O 1
ATOM 2322 N N . VAL A 1 301 ? -12.609 -20.984 1.45 1 98.88 301 VAL A N 1
ATOM 2323 C CA . VAL A 1 301 ? -12.578 -19.859 0.529 1 98.88 301 VAL A CA 1
ATOM 2324 C C . VAL A 1 301 ? -11.383 -20 -0.411 1 98.88 301 VAL A C 1
ATOM 2326 O O . VAL A 1 301 ? -10.234 -19.984 0.032 1 98.88 301 VAL A O 1
ATOM 2329 N N . THR A 1 302 ? -11.641 -20.219 -1.7 1 98.81 302 THR A N 1
ATOM 2330 C CA . THR A 1 302 ? -10.562 -20.125 -2.678 1 98.81 302 THR A CA 1
ATOM 2331 C C . THR A 1 302 ? -10.32 -18.672 -3.066 1 98.81 302 THR A C 1
ATOM 2333 O O . THR A 1 302 ? -11.25 -17.859 -3.102 1 98.81 302 THR A O 1
ATOM 2336 N N . GLY A 1 303 ? -9.039 -18.344 -3.412 1 98.31 303 GLY A N 1
ATOM 2337 C CA . GLY A 1 303 ? -8.719 -16.938 -3.59 1 98.31 303 GLY A CA 1
ATOM 2338 C C . GLY A 1 303 ? -8.906 -16.125 -2.326 1 98.31 303 GLY A C 1
ATOM 2339 O O . GLY A 1 303 ? -9.367 -14.977 -2.379 1 98.31 303 GLY A O 1
ATOM 2340 N N . ALA A 1 304 ? -8.539 -16.703 -1.22 1 98.5 304 ALA A N 1
ATOM 2341 C CA . ALA A 1 304 ? -8.875 -16.172 0.097 1 98.5 304 ALA A CA 1
ATOM 2342 C C . ALA A 1 304 ? -8.117 -14.875 0.374 1 98.5 304 ALA A C 1
ATOM 2344 O O . ALA A 1 304 ? -8.547 -14.055 1.19 1 98.5 304 ALA A O 1
ATOM 2345 N N . GLY A 1 305 ? -7.012 -14.719 -0.247 1 97.19 305 GLY A N 1
ATOM 2346 C CA . GLY A 1 305 ? -6.207 -13.539 0.01 1 97.19 305 GLY A CA 1
ATOM 2347 C C . GLY A 1 305 ? -6.426 -12.43 -1.007 1 97.19 305 GLY A C 1
ATOM 2348 O O . GLY A 1 305 ? -5.875 -11.336 -0.87 1 97.19 305 GLY A O 1
ATOM 2349 N N . GLY A 1 306 ? -7.191 -12.688 -2.041 1 96.38 306 GLY A N 1
ATOM 2350 C CA . GLY A 1 306 ? -7.504 -11.664 -3.029 1 96.38 306 GLY A CA 1
ATOM 2351 C C . GLY A 1 306 ? -8.438 -10.594 -2.504 1 96.38 306 GLY A C 1
ATOM 2352 O O . GLY A 1 306 ? -8.805 -10.602 -1.327 1 96.38 306 GLY A O 1
ATOM 2353 N N . THR A 1 307 ? -8.875 -9.703 -3.324 1 94.5 307 THR A N 1
ATOM 2354 C CA . THR A 1 307 ? -9.688 -8.562 -2.904 1 94.5 307 THR A CA 1
ATOM 2355 C C . THR A 1 307 ? -11.039 -9.031 -2.365 1 94.5 307 THR A C 1
ATOM 2357 O O . THR A 1 307 ? -11.375 -8.75 -1.215 1 94.5 307 THR A O 1
ATOM 2360 N N . ILE A 1 308 ? -11.766 -9.742 -3.18 1 95.56 308 ILE A N 1
ATOM 2361 C CA . ILE A 1 308 ? -13.078 -10.211 -2.764 1 95.56 308 ILE A CA 1
ATOM 2362 C C . ILE A 1 308 ? -12.922 -11.328 -1.735 1 95.56 308 ILE A C 1
ATOM 2364 O O . ILE A 1 308 ? -13.617 -11.344 -0.713 1 95.56 308 ILE A O 1
ATOM 2368 N N . GLY A 1 309 ? -12.016 -12.234 -1.965 1 98.19 309 GLY A N 1
ATOM 2369 C CA . GLY A 1 309 ? -11.797 -13.367 -1.083 1 98.19 309 GLY A CA 1
ATOM 2370 C C . GLY A 1 309 ? -11.461 -12.969 0.339 1 98.19 309 GLY A C 1
ATOM 2371 O O . GLY A 1 309 ? -12 -13.523 1.295 1 98.19 309 GLY A O 1
ATOM 2372 N N . SER A 1 310 ? -10.539 -12.031 0.461 1 97.75 310 SER A N 1
ATOM 2373 C CA . SER A 1 310 ? -10.125 -11.625 1.798 1 97.75 310 SER A CA 1
ATOM 2374 C C . SER A 1 310 ? -11.266 -10.953 2.557 1 97.75 310 SER A C 1
ATOM 2376 O O . SER A 1 310 ? -11.398 -11.133 3.77 1 97.75 310 SER A O 1
ATOM 2378 N N . GLU A 1 311 ? -12.07 -10.148 1.814 1 96.06 311 GLU A N 1
ATOM 2379 C CA . GLU A 1 311 ? -13.219 -9.516 2.457 1 96.06 311 GLU A CA 1
ATOM 2380 C C . GLU A 1 311 ? -14.258 -10.555 2.873 1 96.06 311 GLU A C 1
ATOM 2382 O O . GLU A 1 311 ? -14.875 -10.438 3.938 1 96.06 311 GLU A O 1
ATOM 2387 N N . LEU A 1 312 ? -14.453 -11.547 2.068 1 98.12 312 LEU A N 1
ATOM 2388 C CA . LEU A 1 312 ? -15.352 -12.641 2.428 1 98.12 312 LEU A CA 1
ATOM 2389 C C . LEU A 1 312 ? -14.883 -13.336 3.701 1 98.12 312 LEU A C 1
ATOM 2391 O O . LEU A 1 312 ? -15.695 -13.641 4.582 1 98.12 312 LEU A O 1
ATOM 2395 N N . VAL A 1 313 ? -13.578 -13.586 3.785 1 98.56 313 VAL A N 1
ATOM 2396 C CA . VAL A 1 313 ? -13 -14.227 4.965 1 98.56 313 VAL A CA 1
ATOM 2397 C C . VAL A 1 313 ? -13.266 -13.367 6.199 1 98.56 313 VAL A C 1
ATOM 2399 O O . VAL A 1 313 ? -13.695 -13.883 7.234 1 98.56 313 VAL A O 1
ATOM 2402 N N . ARG A 1 314 ? -13.062 -12.078 6.09 1 96.5 314 ARG A N 1
ATOM 2403 C CA . ARG A 1 314 ? -13.25 -11.156 7.207 1 96.5 314 ARG A CA 1
ATOM 2404 C C . ARG A 1 314 ? -14.703 -11.172 7.68 1 96.5 314 ARG A C 1
ATOM 2406 O O . ARG A 1 314 ? -14.969 -11.25 8.883 1 96.5 314 ARG A O 1
ATOM 2413 N N . GLN A 1 315 ? -15.602 -11.062 6.719 1 95.25 315 GLN A N 1
ATOM 2414 C CA . GLN A 1 315 ? -17.016 -11.031 7.07 1 95.25 315 GLN A CA 1
ATOM 2415 C C . GLN A 1 315 ? -17.469 -12.367 7.641 1 95.25 315 GLN A C 1
ATOM 2417 O O . GLN A 1 315 ? -18.203 -12.406 8.633 1 95.25 315 GLN A O 1
ATOM 2422 N N . CYS A 1 316 ? -17.047 -13.477 7.082 1 98.06 316 CYS A N 1
ATOM 2423 C CA . CYS A 1 316 ? -17.391 -14.789 7.602 1 98.06 316 CYS A CA 1
ATOM 2424 C C . CYS A 1 316 ? -16.906 -14.961 9.039 1 98.06 316 CYS A C 1
ATOM 2426 O O . CYS A 1 316 ? -17.609 -15.508 9.875 1 98.06 316 CYS A O 1
ATOM 2428 N N . ALA A 1 317 ? -15.695 -14.516 9.289 1 97.38 317 ALA A N 1
ATOM 2429 C CA . ALA A 1 317 ? -15.086 -14.664 10.609 1 97.38 317 ALA A CA 1
ATOM 2430 C C . ALA A 1 317 ? -15.945 -13.992 11.68 1 97.38 317 ALA A C 1
ATOM 2432 O O . ALA A 1 317 ? -16.047 -14.492 12.805 1 97.38 317 ALA A O 1
ATOM 2433 N N . SER A 1 318 ? -16.609 -12.93 11.312 1 94.19 318 SER A N 1
ATOM 2434 C CA . SER A 1 318 ? -17.406 -12.148 12.258 1 94.19 318 SER A CA 1
ATOM 2435 C C . SER A 1 318 ? -18.672 -12.898 12.664 1 94.19 318 SER A C 1
ATOM 2437 O O . SER A 1 318 ? -19.297 -12.562 13.664 1 94.19 318 SER A O 1
ATOM 2439 N N . TYR A 1 319 ? -19.062 -13.906 11.906 1 95.31 319 TYR A N 1
ATOM 2440 C CA . TYR A 1 319 ? -20.266 -14.664 12.195 1 95.31 319 TYR A CA 1
ATOM 2441 C C . TYR A 1 319 ? -19.953 -15.914 13 1 95.31 319 TYR A C 1
ATOM 2443 O O . TYR A 1 319 ? -20.844 -16.703 13.32 1 95.31 319 TYR A O 1
ATOM 2451 N N . GLY A 1 320 ? -18.656 -16.203 13.258 1 94.69 320 GLY A N 1
ATOM 2452 C CA . GLY A 1 320 ? -18.25 -17.25 14.172 1 94.69 320 GLY A CA 1
ATOM 2453 C C . GLY A 1 320 ? -18.281 -18.641 13.539 1 94.69 320 GLY A C 1
ATOM 2454 O O . GLY A 1 320 ? -18.906 -19.547 14.07 1 94.69 320 GLY A O 1
ATOM 2455 N N . PRO A 1 321 ? -17.672 -18.844 12.422 1 98 321 PRO A N 1
ATOM 2456 C CA . PRO A 1 321 ? -17.516 -20.188 11.859 1 98 321 PRO A CA 1
ATOM 2457 C C . PRO A 1 321 ? -16.656 -21.094 12.719 1 98 321 PRO A C 1
ATOM 2459 O O . PRO A 1 321 ? -15.898 -20.625 13.57 1 98 321 PRO A O 1
ATOM 2462 N N . SER A 1 322 ? -16.812 -22.406 12.578 1 97.44 322 SER A N 1
ATOM 2463 C CA . SER A 1 322 ? -15.984 -23.344 13.32 1 97.44 322 SER A CA 1
ATOM 2464 C C . SER A 1 322 ? -14.555 -23.344 12.805 1 97.44 322 SER A C 1
ATOM 2466 O O . SER A 1 322 ? -13.609 -23.5 13.57 1 97.44 322 SER A O 1
ATOM 2468 N N . GLU A 1 323 ? -14.461 -23.219 11.477 1 97.56 323 GLU A N 1
ATOM 2469 C CA . GLU A 1 323 ? -13.156 -23.188 10.82 1 97.56 323 GLU A CA 1
ATOM 2470 C C . GLU A 1 323 ? -13.234 -22.484 9.469 1 97.56 323 GLU A C 1
ATOM 2472 O O . GLU A 1 323 ? -14.242 -22.594 8.766 1 97.56 323 GLU A O 1
ATOM 2477 N N . ILE A 1 324 ? -12.203 -21.766 9.164 1 98.56 324 ILE A N 1
ATOM 2478 C CA . ILE A 1 324 ? -12.078 -21.172 7.84 1 98.56 324 ILE A CA 1
ATOM 2479 C C . ILE A 1 324 ? -10.789 -21.641 7.18 1 98.56 324 ILE A C 1
ATOM 2481 O O . ILE A 1 324 ? -9.703 -21.469 7.734 1 98.56 324 ILE A O 1
ATOM 2485 N N . THR A 1 325 ? -10.891 -22.297 6.059 1 98.69 325 THR A N 1
ATOM 2486 C CA . THR A 1 325 ? -9.727 -22.672 5.258 1 98.69 325 THR A CA 1
ATOM 2487 C C . THR A 1 325 ? -9.414 -21.578 4.23 1 98.69 325 THR A C 1
ATOM 2489 O O . THR A 1 325 ? -10.258 -21.25 3.398 1 98.69 325 THR A O 1
ATOM 2492 N N . LEU A 1 326 ? -8.234 -21.031 4.367 1 98.69 326 LEU A N 1
ATOM 2493 C CA . LEU A 1 326 ? -7.734 -20.016 3.438 1 98.69 326 LEU A CA 1
ATOM 2494 C C . LEU A 1 326 ? -6.914 -20.672 2.324 1 98.69 326 LEU A C 1
ATOM 2496 O O . LEU A 1 326 ? -5.781 -21.094 2.551 1 98.69 326 LEU A O 1
ATOM 2500 N N . TYR A 1 327 ? -7.461 -20.719 1.121 1 98.69 327 TYR A N 1
ATOM 2501 C CA . TYR A 1 327 ? -6.789 -21.344 -0.013 1 98.69 327 TYR A CA 1
ATOM 2502 C C . TYR A 1 327 ? -6.426 -20.312 -1.07 1 98.69 327 TYR A C 1
ATOM 2504 O O . TYR A 1 327 ? -7.309 -19.656 -1.632 1 98.69 327 TYR A O 1
ATOM 2512 N N . ASP A 1 328 ? -5.184 -20.109 -1.32 1 98.31 328 ASP A N 1
ATOM 2513 C CA . ASP A 1 328 ? -4.719 -19.109 -2.264 1 98.31 328 ASP A CA 1
ATOM 2514 C C . ASP A 1 328 ? -3.387 -19.5 -2.891 1 98.31 328 ASP A C 1
ATOM 2516 O O . ASP A 1 328 ? -2.578 -20.188 -2.258 1 98.31 328 ASP A O 1
ATOM 2520 N N . ASN A 1 329 ? -3.191 -19.094 -4.094 1 97.31 329 ASN A N 1
ATOM 2521 C CA . ASN A 1 329 ? -1.939 -19.438 -4.758 1 97.31 329 ASN A CA 1
ATOM 2522 C C . ASN A 1 329 ? -0.873 -18.375 -4.547 1 97.31 329 ASN A C 1
ATOM 2524 O O . ASN A 1 329 ? 0.307 -18.609 -4.812 1 97.31 329 ASN A O 1
ATOM 2528 N N . SER A 1 330 ? -1.256 -17.219 -4.148 1 96.25 330 SER A N 1
ATOM 2529 C CA . SER A 1 330 ? -0.299 -16.156 -3.859 1 96.25 330 SER A CA 1
ATOM 2530 C C . SER A 1 330 ? 0.213 -16.25 -2.426 1 96.25 330 SER A C 1
ATOM 2532 O O . SER A 1 330 ? -0.56 -16.109 -1.475 1 96.25 330 SER A O 1
ATOM 2534 N N . GLU A 1 331 ? 1.493 -16.406 -2.318 1 96 331 GLU A N 1
ATOM 2535 C CA . GLU A 1 331 ? 2.133 -16.5 -1.011 1 96 331 GLU A CA 1
ATOM 2536 C C . GLU A 1 331 ? 1.871 -15.258 -0.176 1 96 331 GLU A C 1
ATOM 2538 O O . GLU A 1 331 ? 1.509 -15.352 0.999 1 96 331 GLU A O 1
ATOM 2543 N N . TYR A 1 332 ? 2.062 -14.156 -0.774 1 94.5 332 TYR A N 1
ATOM 2544 C CA . TYR A 1 332 ? 1.919 -12.898 -0.061 1 94.5 332 TYR A CA 1
ATOM 2545 C C . TYR A 1 332 ? 0.473 -12.672 0.364 1 94.5 332 TYR A C 1
ATOM 2547 O O . TYR A 1 332 ? 0.209 -12.25 1.491 1 94.5 332 TYR A O 1
ATOM 2555 N N . ASN A 1 333 ? -0.496 -12.844 -0.567 1 96.19 333 ASN A N 1
ATOM 2556 C CA . ASN A 1 333 ? -1.908 -12.68 -0.242 1 96.19 333 ASN A CA 1
ATOM 2557 C C . ASN A 1 333 ? -2.33 -13.586 0.909 1 96.19 333 ASN A C 1
ATOM 2559 O O . ASN A 1 333 ? -3.064 -13.164 1.804 1 96.19 333 ASN A O 1
ATOM 2563 N N . LEU A 1 334 ? -1.862 -14.812 0.819 1 97 334 LEU A N 1
ATOM 2564 C CA . LEU A 1 334 ? -2.193 -15.781 1.861 1 97 334 LEU A CA 1
ATOM 2565 C C . LEU A 1 334 ? -1.605 -15.352 3.203 1 97 334 LEU A C 1
ATOM 2567 O O . LEU A 1 334 ? -2.275 -15.438 4.234 1 97 334 LEU A O 1
ATOM 2571 N N . TYR A 1 335 ? -0.378 -14.875 3.234 1 94.5 335 TYR A N 1
ATOM 2572 C CA . TYR A 1 335 ? 0.296 -14.383 4.426 1 94.5 335 TYR A CA 1
ATOM 2573 C C . TYR A 1 335 ? -0.487 -13.234 5.059 1 94.5 335 TYR A C 1
ATOM 2575 O O . TYR A 1 335 ? -0.715 -13.219 6.27 1 94.5 335 TYR A O 1
ATOM 2583 N N . GLU A 1 336 ? -0.914 -12.32 4.219 1 94.5 336 GLU A N 1
ATOM 2584 C CA . GLU A 1 336 ? -1.589 -11.117 4.691 1 94.5 336 GLU A CA 1
ATOM 2585 C C . GLU A 1 336 ? -2.92 -11.453 5.359 1 94.5 336 GLU A C 1
ATOM 2587 O O . GLU A 1 336 ? -3.227 -10.945 6.438 1 94.5 336 GLU A O 1
ATOM 2592 N N . ILE A 1 337 ? -3.703 -12.297 4.703 1 96.44 337 ILE A N 1
ATOM 2593 C CA . ILE A 1 337 ? -5.023 -12.602 5.246 1 96.44 337 ILE A CA 1
ATOM 2594 C C . ILE A 1 337 ? -4.879 -13.484 6.484 1 96.44 337 ILE A C 1
ATOM 2596 O O . ILE A 1 337 ? -5.66 -13.367 7.43 1 96.44 337 ILE A O 1
ATOM 2600 N N . ASP A 1 338 ? -3.92 -14.336 6.492 1 95.69 338 ASP A N 1
ATOM 2601 C CA . ASP A 1 338 ? -3.666 -15.164 7.668 1 95.69 338 ASP A CA 1
ATOM 2602 C C . ASP A 1 338 ? -3.27 -14.312 8.867 1 95.69 338 ASP A C 1
ATOM 2604 O O . ASP A 1 338 ? -3.752 -14.531 9.984 1 95.69 338 ASP A O 1
ATOM 2608 N N . MET A 1 339 ? -2.363 -13.359 8.656 1 91.12 339 MET A N 1
ATOM 2609 C CA . MET A 1 339 ? -1.938 -12.445 9.711 1 91.12 339 MET A CA 1
ATOM 2610 C C . MET A 1 339 ? -3.119 -11.633 10.242 1 91.12 339 MET A C 1
ATOM 2612 O O . MET A 1 339 ? -3.254 -11.438 11.445 1 91.12 339 MET A O 1
ATOM 2616 N N . TYR A 1 340 ? -3.936 -11.188 9.344 1 92.25 340 TYR A N 1
ATOM 2617 C CA . TYR A 1 340 ? -5.117 -10.43 9.734 1 92.25 340 TYR A CA 1
ATOM 2618 C C . TYR A 1 340 ? -6.02 -11.258 10.648 1 92.25 340 TYR A C 1
ATOM 2620 O O . TYR A 1 340 ? -6.473 -10.781 11.688 1 92.25 340 TYR A O 1
ATOM 2628 N N . MET A 1 341 ? -6.273 -12.445 10.219 1 95 341 MET A N 1
ATOM 2629 C CA . MET A 1 341 ? -7.145 -13.336 10.977 1 95 341 MET A CA 1
ATOM 2630 C C . MET A 1 341 ? -6.559 -13.617 12.359 1 95 341 MET A C 1
ATOM 2632 O O . MET A 1 341 ? -7.289 -13.656 13.352 1 95 341 MET A O 1
ATOM 2636 N N . GLY A 1 342 ? -5.266 -13.82 12.398 1 90.62 342 GLY A N 1
ATOM 2637 C CA . GLY A 1 342 ? -4.613 -14.062 13.68 1 90.62 342 GLY A CA 1
ATOM 2638 C C . GLY A 1 342 ? -4.766 -12.906 14.648 1 90.62 342 GLY A C 1
ATOM 2639 O O . GLY A 1 342 ? -4.938 -13.117 15.852 1 90.62 342 GLY A O 1
ATOM 2640 N N . LYS A 1 343 ? -4.742 -11.742 14.164 1 85.44 343 LYS A N 1
ATOM 2641 C CA . LYS A 1 343 ? -4.781 -10.539 14.992 1 85.44 343 LYS A CA 1
ATOM 2642 C C . LYS A 1 343 ? -6.215 -10.195 15.391 1 85.44 343 LYS A C 1
ATOM 2644 O O . LYS A 1 343 ? -6.484 -9.891 16.547 1 85.44 343 LYS A O 1
ATOM 2649 N N . HIS A 1 344 ? -7.164 -10.32 14.469 1 89.12 344 HIS A N 1
ATOM 2650 C CA . HIS A 1 344 ? -8.492 -9.766 14.688 1 89.12 344 HIS A CA 1
ATOM 2651 C C . HIS A 1 344 ? -9.484 -10.844 15.117 1 89.12 344 HIS A C 1
ATOM 2653 O O . HIS A 1 344 ? -10.5 -10.547 15.742 1 89.12 344 HIS A O 1
ATOM 2659 N N . PHE A 1 345 ? -9.18 -12.062 14.664 1 93.56 345 PHE A N 1
ATOM 2660 C CA . PHE A 1 345 ? -10.055 -13.18 15.008 1 93.56 345 PHE A CA 1
ATOM 2661 C C . PHE A 1 345 ? -9.25 -14.367 15.523 1 93.56 345 PHE A C 1
ATOM 2663 O O . PHE A 1 345 ? -9.336 -15.469 14.992 1 93.56 345 PHE A O 1
ATOM 2670 N N . PRO A 1 346 ? -8.586 -14.18 16.625 1 90.31 346 PRO A N 1
ATOM 2671 C CA . PRO A 1 346 ? -7.695 -15.227 17.141 1 90.31 346 PRO A CA 1
ATOM 2672 C C . PRO A 1 346 ? -8.445 -16.484 17.547 1 90.31 346 PRO A C 1
ATOM 2674 O O . PRO A 1 346 ? -7.855 -17.578 17.578 1 90.31 346 PRO A O 1
ATOM 2677 N N . ASN A 1 347 ? -9.688 -16.391 17.797 1 92.75 347 ASN A N 1
ATOM 2678 C CA . ASN A 1 347 ? -10.453 -17.531 18.297 1 92.75 347 ASN A CA 1
ATOM 2679 C C . ASN A 1 347 ? -11.047 -18.359 17.156 1 92.75 347 ASN A C 1
ATOM 2681 O O . ASN A 1 347 ? -11.562 -19.453 17.375 1 92.75 347 ASN A O 1
ATOM 2685 N N . VAL A 1 348 ? -11.039 -17.875 15.977 1 95.56 348 VAL A N 1
ATOM 2686 C CA . VAL A 1 348 ? -11.531 -18.609 14.828 1 95.56 348 VAL A CA 1
ATOM 2687 C C . VAL A 1 348 ? -10.43 -19.516 14.273 1 95.56 348 VAL A C 1
ATOM 2689 O O . VAL A 1 348 ? -9.375 -19.031 13.859 1 95.56 348 VAL A O 1
ATOM 2692 N N . GLN A 1 349 ? -10.664 -20.766 14.359 1 96 349 GLN A N 1
ATOM 2693 C CA . GLN A 1 349 ? -9.703 -21.703 13.781 1 96 349 GLN A CA 1
ATOM 2694 C C . GLN A 1 349 ? -9.539 -21.469 12.281 1 96 349 GLN A C 1
ATOM 2696 O O . GLN A 1 349 ? -10.516 -21.234 11.578 1 96 349 GLN A O 1
ATOM 2701 N N . ARG A 1 350 ? -8.266 -21.438 11.828 1 94.62 350 ARG A N 1
ATOM 2702 C CA . ARG A 1 350 ? -8.039 -21.219 10.398 1 94.62 350 ARG A CA 1
ATOM 2703 C C . ARG A 1 350 ? -6.875 -22.078 9.898 1 94.62 350 ARG A C 1
ATOM 2705 O O . ARG A 1 350 ? -5.992 -22.453 10.672 1 94.62 350 ARG A O 1
ATOM 2712 N N . ARG A 1 351 ? -6.895 -22.391 8.688 1 95.5 351 ARG A N 1
ATOM 2713 C CA . ARG A 1 351 ? -5.828 -23.094 7.98 1 95.5 351 ARG A CA 1
ATOM 2714 C C . ARG A 1 351 ? -5.414 -22.344 6.723 1 95.5 351 ARG A C 1
ATOM 2716 O O . ARG A 1 351 ? -6.238 -22.094 5.84 1 95.5 351 ARG A O 1
ATOM 2723 N N . ALA A 1 352 ? -4.172 -22.016 6.707 1 96.5 352 ALA A N 1
ATOM 2724 C CA . ALA A 1 352 ? -3.637 -21.359 5.52 1 96.5 352 ALA A CA 1
ATOM 2725 C C . ALA A 1 352 ? -2.996 -22.375 4.574 1 96.5 352 ALA A C 1
ATOM 2727 O O . ALA A 1 352 ? -1.952 -22.953 4.887 1 96.5 352 ALA A O 1
ATOM 2728 N N . LEU A 1 353 ? -3.562 -22.578 3.41 1 97.69 353 LEU A N 1
ATOM 2729 C CA . LEU A 1 353 ? -3.094 -23.562 2.443 1 97.69 353 LEU A CA 1
ATOM 2730 C C . LEU A 1 353 ? -2.684 -22.891 1.137 1 97.69 353 LEU A C 1
ATOM 2732 O O . LEU A 1 353 ? -3.51 -22.266 0.468 1 97.69 353 LEU A O 1
ATOM 2736 N N . LEU A 1 354 ? -1.431 -23.016 0.864 1 97.44 354 LEU A N 1
ATOM 2737 C CA . LEU A 1 354 ? -0.945 -22.531 -0.425 1 97.44 354 LEU A CA 1
ATOM 2738 C C . LEU A 1 354 ? -1.282 -23.516 -1.536 1 97.44 354 LEU A C 1
ATOM 2740 O O . LEU A 1 354 ? -0.926 -24.688 -1.454 1 97.44 354 LEU A O 1
ATOM 2744 N N . GLY A 1 355 ? -2.055 -23.016 -2.559 1 96.88 355 GLY A N 1
ATOM 2745 C CA . GLY A 1 355 ? -2.422 -23.906 -3.65 1 96.88 355 GLY A CA 1
ATOM 2746 C C . GLY A 1 355 ? -3.125 -23.188 -4.789 1 96.88 355 GLY A C 1
ATOM 2747 O O . GLY A 1 355 ? -3.658 -22.094 -4.605 1 96.88 355 GLY A O 1
ATOM 2748 N N . ASP A 1 356 ? -3.059 -23.797 -5.906 1 97.19 356 ASP A N 1
ATOM 2749 C CA . ASP A 1 356 ? -3.721 -23.297 -7.105 1 97.19 356 ASP A CA 1
ATOM 2750 C C . ASP A 1 356 ? -4.941 -24.141 -7.453 1 97.19 356 ASP A C 1
ATOM 2752 O O . ASP A 1 356 ? -4.891 -25.375 -7.379 1 97.19 356 ASP A O 1
ATOM 2756 N N . VAL A 1 357 ? -6.039 -23.516 -7.828 1 97.88 357 VAL A N 1
ATOM 2757 C CA . VAL A 1 357 ? -7.301 -24.203 -8.062 1 97.88 357 VAL A CA 1
ATOM 2758 C C . VAL A 1 357 ? -7.18 -25.078 -9.305 1 97.88 357 VAL A C 1
ATOM 2760 O O . VAL A 1 357 ? -7.969 -26.016 -9.5 1 97.88 357 VAL A O 1
ATOM 2763 N N . LYS A 1 358 ? -6.211 -24.828 -10.156 1 95.5 358 LYS A N 1
ATOM 2764 C CA . LYS A 1 358 ? -6.074 -25.609 -11.375 1 95.5 358 LYS A CA 1
ATOM 2765 C C . LYS A 1 358 ? -5.32 -26.922 -11.102 1 95.5 358 LYS A C 1
ATOM 2767 O O . LYS A 1 358 ? -5.234 -27.781 -11.977 1 95.5 358 LYS A O 1
ATOM 2772 N N . GLU A 1 359 ? -4.746 -27.062 -9.914 1 95.75 359 GLU A N 1
ATOM 2773 C CA . GLU A 1 359 ? -4.078 -28.297 -9.523 1 95.75 359 GLU A CA 1
ATOM 2774 C C . GLU A 1 359 ? -5.059 -29.281 -8.875 1 95.75 359 GLU A C 1
ATOM 2776 O O . GLU A 1 359 ? -5.309 -29.203 -7.668 1 95.75 359 GLU A O 1
ATOM 2781 N N . ALA A 1 360 ? -5.434 -30.219 -9.617 1 96.56 360 ALA A N 1
ATOM 2782 C CA . ALA A 1 360 ? -6.527 -31.125 -9.25 1 96.56 360 ALA A CA 1
ATOM 2783 C C . ALA A 1 360 ? -6.223 -31.844 -7.945 1 96.56 360 ALA A C 1
ATOM 2785 O O . ALA A 1 360 ? -7.027 -31.828 -7.012 1 96.56 360 ALA A O 1
ATOM 2786 N N . ASN A 1 361 ? -5.012 -32.438 -7.828 1 95.81 361 ASN A N 1
ATOM 2787 C CA . ASN A 1 361 ? -4.672 -33.219 -6.656 1 95.81 361 ASN A CA 1
ATOM 2788 C C . ASN A 1 361 ? -4.582 -32.375 -5.398 1 95.81 361 ASN A C 1
ATOM 2790 O O . ASN A 1 361 ? -5.027 -32.781 -4.324 1 95.81 361 ASN A O 1
ATOM 2794 N N . ARG A 1 362 ? -4.02 -31.219 -5.527 1 96.56 362 ARG A N 1
ATOM 2795 C CA . ARG A 1 362 ? -3.863 -30.312 -4.387 1 96.56 362 ARG A CA 1
ATOM 2796 C C . ARG A 1 362 ? -5.219 -29.844 -3.879 1 96.56 362 ARG A C 1
ATOM 2798 O O . ARG A 1 362 ? -5.48 -29.859 -2.674 1 96.56 362 ARG A O 1
ATOM 2805 N N . LEU A 1 363 ? -6.098 -29.422 -4.82 1 98 363 LEU A N 1
ATOM 2806 C CA . LEU A 1 363 ? -7.418 -28.938 -4.445 1 98 363 LEU A CA 1
ATOM 2807 C C . LEU A 1 363 ? -8.273 -30.047 -3.855 1 98 363 LEU A C 1
ATOM 2809 O O . LEU A 1 363 ? -8.953 -29.844 -2.846 1 98 363 LEU A O 1
ATOM 2813 N N . ARG A 1 364 ? -8.188 -31.234 -4.469 1 97.81 364 ARG A N 1
ATOM 2814 C CA . ARG A 1 364 ? -8.953 -32.375 -3.988 1 97.81 364 ARG A CA 1
ATOM 2815 C C . ARG A 1 364 ? -8.562 -32.75 -2.559 1 97.81 364 ARG A C 1
ATOM 2817 O O . ARG A 1 364 ? -9.43 -32.906 -1.7 1 97.81 364 ARG A O 1
ATOM 2824 N N . THR A 1 365 ? -7.266 -32.812 -2.309 1 96.44 365 THR A N 1
ATOM 2825 C CA . THR A 1 365 ? -6.762 -33.188 -0.99 1 96.44 365 THR A CA 1
ATOM 2826 C C . THR A 1 365 ? -7.141 -32.156 0.049 1 96.44 365 THR A C 1
ATOM 2828 O O . THR A 1 365 ? -7.523 -32.469 1.172 1 96.44 365 THR A O 1
ATOM 2831 N N . ALA A 1 366 ? -7.039 -30.891 -0.326 1 96.75 366 ALA A N 1
ATOM 2832 C CA . ALA A 1 366 ? -7.367 -29.797 0.582 1 96.75 366 ALA A CA 1
ATOM 2833 C C . ALA A 1 366 ? -8.836 -29.828 0.977 1 96.75 366 ALA A C 1
ATOM 2835 O O . ALA A 1 366 ? -9.172 -29.719 2.158 1 96.75 366 ALA A O 1
ATOM 2836 N N . MET A 1 367 ? -9.742 -30.016 0.024 1 98.06 367 MET A N 1
ATOM 2837 C CA . MET A 1 367 ? -11.18 -30.016 0.289 1 98.06 367 MET A CA 1
ATOM 2838 C C . MET A 1 367 ? -11.594 -31.281 1.043 1 98.06 367 MET A C 1
ATOM 2840 O O . MET A 1 367 ? -12.438 -31.219 1.936 1 98.06 367 MET A O 1
ATOM 2844 N N . LYS A 1 368 ? -10.977 -32.375 0.694 1 96.94 368 LYS A N 1
ATOM 2845 C CA . LYS A 1 368 ? -11.281 -33.625 1.38 1 96.94 368 LYS A CA 1
ATOM 2846 C C . LYS A 1 368 ? -10.938 -33.562 2.865 1 96.94 368 LYS A C 1
ATOM 2848 O O . LYS A 1 368 ? -11.711 -34 3.713 1 96.94 368 LYS A O 1
ATOM 2853 N N . LYS A 1 369 ? -9.797 -33 3.168 1 95.06 369 LYS A N 1
ATOM 2854 C CA . LYS A 1 369 ? -9.344 -32.875 4.547 1 95.06 369 LYS A CA 1
ATOM 2855 C C . LYS A 1 369 ? -10.172 -31.844 5.312 1 95.06 369 LYS A C 1
ATOM 2857 O O . LYS A 1 369 ? -10.484 -32.031 6.488 1 95.06 369 LYS A O 1
ATOM 2862 N N . ALA A 1 370 ? -10.531 -30.75 4.641 1 96.38 370 ALA A N 1
ATOM 2863 C CA . ALA A 1 370 ? -11.242 -29.656 5.289 1 96.38 370 ALA A CA 1
ATOM 2864 C C . ALA A 1 370 ? -12.703 -30.016 5.535 1 96.38 370 ALA A C 1
ATOM 2866 O O . ALA A 1 370 ? -13.336 -29.5 6.461 1 96.38 370 ALA A O 1
ATOM 2867 N N . LYS A 1 371 ? -13.289 -30.812 4.727 1 97 371 LYS A N 1
ATOM 2868 C CA . LYS A 1 371 ? -14.695 -31.172 4.797 1 97 371 LYS A CA 1
ATOM 2869 C C . LYS A 1 371 ? -15.586 -29.953 4.941 1 97 371 LYS A C 1
ATOM 2871 O O . LYS A 1 371 ? -16.406 -29.875 5.855 1 97 371 LYS A O 1
ATOM 2876 N N . PRO A 1 372 ? -15.523 -29.109 3.988 1 97.88 372 PRO A N 1
ATOM 2877 C CA . PRO A 1 372 ? -16.25 -27.844 4.133 1 97.88 372 PRO A CA 1
ATOM 2878 C C . PRO A 1 372 ? -17.766 -28.016 4.008 1 97.88 372 PRO A C 1
ATOM 2880 O O . PRO A 1 372 ? -18.234 -28.844 3.229 1 97.88 372 PRO A O 1
ATOM 2883 N N . ASP A 1 373 ? -18.516 -27.156 4.773 1 97.81 373 ASP A N 1
ATOM 2884 C CA . ASP A 1 373 ? -19.969 -27.031 4.625 1 97.81 373 ASP A CA 1
ATOM 2885 C C . ASP A 1 373 ? -20.312 -26.016 3.531 1 97.81 373 ASP A C 1
ATOM 2887 O O . ASP A 1 373 ? -21.328 -26.156 2.857 1 97.81 373 ASP A O 1
ATOM 2891 N N . ILE A 1 374 ? -19.5 -25.031 3.428 1 98 374 ILE A N 1
ATOM 2892 C CA . ILE A 1 374 ? -19.688 -23.938 2.475 1 98 374 ILE A CA 1
ATOM 2893 C C . ILE A 1 374 ? -18.391 -23.703 1.708 1 98 374 ILE A C 1
ATOM 2895 O O . ILE A 1 374 ? -17.312 -23.656 2.301 1 98 374 ILE A O 1
ATOM 2899 N N . VAL A 1 375 ? -18.469 -23.578 0.406 1 98.62 375 VAL A N 1
ATOM 2900 C CA . VAL A 1 375 ? -17.328 -23.203 -0.422 1 98.62 375 VAL A CA 1
ATOM 2901 C C . VAL A 1 375 ? -17.625 -21.891 -1.14 1 98.62 375 VAL A C 1
ATOM 2903 O O . VAL A 1 375 ? -18.609 -21.781 -1.878 1 98.62 375 VAL A O 1
ATOM 2906 N N . LEU A 1 376 ? -16.891 -20.891 -0.836 1 98.75 376 LEU A N 1
ATOM 2907 C CA . LEU A 1 376 ? -16.922 -19.625 -1.562 1 98.75 376 LEU A CA 1
ATOM 2908 C C . LEU A 1 376 ? -15.781 -19.562 -2.57 1 98.75 376 LEU A C 1
ATOM 2910 O O . LEU A 1 376 ? -14.625 -19.344 -2.193 1 98.75 376 LEU A O 1
ATOM 2914 N N . HIS A 1 377 ? -16.078 -19.766 -3.826 1 98.81 377 HIS A N 1
ATOM 2915 C CA . HIS A 1 377 ? -15.055 -19.812 -4.871 1 98.81 377 HIS A CA 1
ATOM 2916 C C . HIS A 1 377 ? -14.781 -18.438 -5.445 1 98.81 377 HIS A C 1
ATOM 2918 O O . HIS A 1 377 ? -15.383 -18.047 -6.449 1 98.81 377 HIS A O 1
ATOM 2924 N N . ALA A 1 378 ? -13.766 -17.766 -4.891 1 98.38 378 ALA A N 1
ATOM 2925 C CA . ALA A 1 378 ? -13.43 -16.406 -5.293 1 98.38 378 ALA A CA 1
ATOM 2926 C C . ALA A 1 378 ? -12.148 -16.375 -6.125 1 98.38 378 ALA A C 1
ATOM 2928 O O . ALA A 1 378 ? -11.75 -15.328 -6.633 1 98.38 378 ALA A O 1
ATOM 2929 N N . ALA A 1 379 ? -11.508 -17.5 -6.328 1 98.38 379 ALA A N 1
ATOM 2930 C CA . ALA A 1 379 ? -10.281 -17.562 -7.125 1 98.38 379 ALA A CA 1
ATOM 2931 C C . ALA A 1 379 ? -10.578 -17.328 -8.602 1 98.38 379 ALA A C 1
ATOM 2933 O O . ALA A 1 379 ? -11.469 -17.953 -9.172 1 98.38 379 ALA A O 1
ATOM 2934 N N . ALA A 1 380 ? -9.906 -16.375 -9.219 1 97.5 380 ALA A N 1
ATOM 2935 C CA . ALA A 1 380 ? -10.078 -16.078 -10.641 1 97.5 380 ALA A CA 1
ATOM 2936 C C . ALA A 1 380 ? -9 -15.117 -11.141 1 97.5 380 ALA A C 1
ATOM 2938 O O . ALA A 1 380 ? -8.391 -14.391 -10.344 1 97.5 380 ALA A O 1
ATOM 2939 N N . LEU A 1 381 ? -8.742 -15.234 -12.406 1 96.69 381 LEU A N 1
ATOM 2940 C CA . LEU A 1 381 ? -8.031 -14.172 -13.109 1 96.69 381 LEU A CA 1
ATOM 2941 C C . LEU A 1 381 ? -9.016 -13.141 -13.664 1 96.69 381 LEU A C 1
ATOM 2943 O O . LEU A 1 381 ? -10.008 -13.5 -14.289 1 96.69 381 LEU A O 1
ATOM 2947 N N . LYS A 1 382 ? -8.734 -11.836 -13.461 1 94.06 382 LYS A N 1
ATOM 2948 C CA . LYS A 1 382 ? -9.812 -10.883 -13.727 1 94.06 382 LYS A CA 1
ATOM 2949 C C . LYS A 1 382 ? -9.375 -9.805 -14.711 1 94.06 382 LYS A C 1
ATOM 2951 O O . LYS A 1 382 ? -10.203 -9.062 -15.234 1 94.06 382 LYS A O 1
ATOM 2956 N N . HIS A 1 383 ? -8.125 -9.617 -15 1 92 383 HIS A N 1
ATOM 2957 C CA . HIS A 1 383 ? -7.652 -8.516 -15.828 1 92 383 HIS A CA 1
ATOM 2958 C C . HIS A 1 383 ? -7.875 -8.805 -17.312 1 92 383 HIS A C 1
ATOM 2960 O O . HIS A 1 383 ? -7.191 -9.656 -17.891 1 92 383 HIS A O 1
ATOM 2966 N N . VAL A 1 384 ? -8.656 -8.062 -17.938 1 91.12 384 VAL A N 1
ATOM 2967 C CA . VAL A 1 384 ? -9.125 -8.336 -19.297 1 91.12 384 VAL A CA 1
ATOM 2968 C C . VAL A 1 384 ? -7.945 -8.281 -20.266 1 91.12 384 VAL A C 1
ATOM 2970 O O . VAL A 1 384 ? -7.691 -9.25 -21 1 91.12 384 VAL A O 1
ATOM 2973 N N . PRO A 1 385 ? -7.117 -7.215 -20.266 1 88.81 385 PRO A N 1
ATOM 2974 C CA . PRO A 1 385 ? -6.023 -7.172 -21.234 1 88.81 385 PRO A CA 1
ATOM 2975 C C . PRO A 1 385 ? -5.012 -8.297 -21.031 1 88.81 385 PRO A C 1
ATOM 2977 O O . PRO A 1 385 ? -4.531 -8.883 -22.016 1 88.81 385 PRO A O 1
ATOM 2980 N N . LEU A 1 386 ? -4.707 -8.656 -19.859 1 92.06 386 LEU A N 1
ATOM 2981 C CA . LEU A 1 386 ? -3.744 -9.719 -19.594 1 92.06 386 LEU A CA 1
ATOM 2982 C C . LEU A 1 386 ? -4.285 -11.07 -20.047 1 92.06 386 LEU A C 1
ATOM 2984 O O . LEU A 1 386 ? -3.52 -11.945 -20.453 1 92.06 386 LEU A O 1
ATOM 2988 N N . MET A 1 387 ? -5.582 -11.266 -19.938 1 93.88 387 MET A N 1
ATOM 2989 C CA . MET A 1 387 ? -6.184 -12.539 -20.328 1 93.88 387 MET A CA 1
ATOM 2990 C C . MET A 1 387 ? -6.254 -12.664 -21.844 1 93.88 387 MET A C 1
ATOM 2992 O O . MET A 1 387 ? -6.262 -13.773 -22.375 1 93.88 387 MET A O 1
ATOM 2996 N N . GLU A 1 388 ? -6.312 -11.5 -22.516 1 91.12 388 GLU A N 1
ATOM 2997 C CA . GLU A 1 388 ? -6.25 -11.547 -23.969 1 91.12 388 GLU A CA 1
ATOM 2998 C C . GLU A 1 388 ? -4.914 -12.117 -24.453 1 91.12 388 GLU A C 1
ATOM 3000 O O . GLU A 1 388 ? -4.863 -12.844 -25.438 1 91.12 388 GLU A O 1
ATOM 3005 N N . THR A 1 389 ? -3.836 -11.781 -23.703 1 90.31 389 THR A N 1
ATOM 3006 C CA . THR A 1 389 ? -2.496 -12.203 -24.094 1 90.31 389 THR A CA 1
ATOM 3007 C C . THR A 1 389 ? -2.146 -13.547 -23.453 1 90.31 389 THR A C 1
ATOM 3009 O O . THR A 1 389 ? -1.188 -14.203 -23.859 1 90.31 389 THR A O 1
ATOM 3012 N N . ASN A 1 390 ? -2.928 -13.984 -22.484 1 94.56 390 ASN A N 1
ATOM 3013 C CA . ASN A 1 390 ? -2.734 -15.25 -21.797 1 94.56 390 ASN A CA 1
ATOM 3014 C C . ASN A 1 390 ? -4.027 -16.062 -21.734 1 94.56 390 ASN A C 1
ATOM 3016 O O . ASN A 1 390 ? -4.465 -16.469 -20.656 1 94.56 390 ASN A O 1
ATOM 3020 N N . PRO A 1 391 ? -4.574 -16.391 -22.875 1 95 391 PRO A N 1
ATOM 3021 C CA . PRO A 1 391 ? -5.895 -17.016 -22.891 1 95 391 PRO A CA 1
ATOM 3022 C C . PRO A 1 391 ? -5.887 -18.406 -22.266 1 95 391 PRO A C 1
ATOM 3024 O O . PRO A 1 391 ? -6.852 -18.797 -21.594 1 95 391 PRO A O 1
ATOM 3027 N N . ASN A 1 392 ? -4.828 -19.203 -22.5 1 97.06 392 ASN A N 1
ATOM 3028 C CA . ASN A 1 392 ? -4.766 -20.547 -21.922 1 97.06 392 ASN A CA 1
ATOM 3029 C C . ASN A 1 392 ? -4.781 -20.516 -20.406 1 97.06 392 ASN A C 1
ATOM 3031 O O . ASN A 1 392 ? -5.391 -21.375 -19.766 1 97.06 392 ASN A O 1
ATOM 3035 N N . GLU A 1 393 ? -4.07 -19.531 -19.812 1 96.94 393 GLU A N 1
ATOM 3036 C CA . GLU A 1 393 ? -4.086 -19.375 -18.359 1 96.94 393 GLU A CA 1
ATOM 3037 C C . GLU A 1 393 ? -5.48 -19.016 -17.859 1 96.94 393 GLU A C 1
ATOM 3039 O O . GLU A 1 393 ? -5.902 -19.469 -16.797 1 96.94 393 GLU A O 1
ATOM 3044 N N . ALA A 1 394 ? -6.18 -18.125 -18.594 1 97.19 394 ALA A N 1
ATOM 3045 C CA . ALA A 1 394 ? -7.551 -17.766 -18.25 1 97.19 394 ALA A CA 1
ATOM 3046 C C . ALA A 1 394 ? -8.453 -19 -18.219 1 97.19 394 ALA A C 1
ATOM 3048 O O . ALA A 1 394 ? -9.219 -19.203 -17.281 1 97.19 394 ALA A O 1
ATOM 3049 N N . ILE A 1 395 ? -8.32 -19.828 -19.234 1 98.06 395 ILE A N 1
ATOM 3050 C CA . ILE A 1 395 ? -9.133 -21.031 -19.359 1 98.06 395 ILE A CA 1
ATOM 3051 C C . ILE A 1 395 ? -8.805 -22 -18.219 1 98.06 395 ILE A C 1
ATOM 3053 O O . ILE A 1 395 ? -9.703 -22.516 -17.562 1 98.06 395 ILE A O 1
ATOM 3057 N N . LEU A 1 396 ? -7.527 -22.203 -17.969 1 98.25 396 LEU A N 1
ATOM 3058 C CA . LEU A 1 396 ? -7.105 -23.172 -16.953 1 98.25 396 LEU A CA 1
ATOM 3059 C C . LEU A 1 396 ? -7.508 -22.719 -15.562 1 98.25 396 LEU A C 1
ATOM 3061 O O . LEU A 1 396 ? -7.883 -23.547 -14.719 1 98.25 396 LEU A O 1
ATOM 3065 N N . THR A 1 397 ? -7.457 -21.469 -15.266 1 98.25 397 THR A N 1
ATOM 3066 C CA . THR A 1 397 ? -7.77 -20.984 -13.93 1 98.25 397 THR A CA 1
ATOM 3067 C C . THR A 1 397 ? -9.273 -20.75 -13.781 1 98.25 397 THR A C 1
ATOM 3069 O O . THR A 1 397 ? -9.891 -21.281 -12.852 1 98.25 397 THR A O 1
ATOM 3072 N N . ASN A 1 398 ? -9.922 -19.984 -14.68 1 98.44 398 ASN A N 1
ATOM 3073 C CA . ASN A 1 398 ? -11.305 -19.562 -14.531 1 98.44 398 ASN A CA 1
ATOM 3074 C C . ASN A 1 398 ? -12.281 -20.688 -14.859 1 98.44 398 ASN A C 1
ATOM 3076 O O . ASN A 1 398 ? -13.359 -20.766 -14.273 1 98.44 398 ASN A O 1
ATOM 3080 N N . VAL A 1 399 ? -11.938 -21.562 -15.844 1 98.44 399 VAL A N 1
ATOM 3081 C CA . VAL A 1 399 ? -12.844 -22.625 -16.234 1 98.44 399 VAL A CA 1
ATOM 3082 C C . VAL A 1 399 ? -12.484 -23.906 -15.492 1 98.44 399 VAL A C 1
ATOM 3084 O O . VAL A 1 399 ? -13.266 -24.406 -14.672 1 98.44 399 VAL A O 1
ATOM 3087 N N . GLU A 1 400 ? -11.258 -24.406 -15.719 1 98.56 400 GLU A N 1
ATOM 3088 C CA . GLU A 1 400 ? -10.859 -25.656 -15.086 1 98.56 400 GLU A CA 1
ATOM 3089 C C . GLU A 1 400 ? -10.859 -25.531 -13.562 1 98.56 400 GLU A C 1
ATOM 3091 O O . GLU A 1 400 ? -11.281 -26.453 -12.859 1 98.56 400 GLU A O 1
ATOM 3096 N N . GLY A 1 401 ? -10.305 -24.438 -13.031 1 98.5 401 GLY A N 1
ATOM 3097 C CA . GLY A 1 401 ? -10.328 -24.219 -11.594 1 98.5 401 GLY A CA 1
ATOM 3098 C C . GLY A 1 401 ? -11.727 -24.266 -11.008 1 98.5 401 GLY A C 1
ATOM 3099 O O . GLY A 1 401 ? -11.953 -24.922 -9.984 1 98.5 401 GLY A O 1
ATOM 3100 N N . ALA A 1 402 ? -12.68 -23.578 -11.672 1 98.5 402 ALA A N 1
ATOM 3101 C CA . ALA A 1 402 ? -14.07 -23.578 -11.227 1 98.5 402 ALA A CA 1
ATOM 3102 C C . ALA A 1 402 ? -14.688 -24.969 -11.359 1 98.5 402 ALA A C 1
ATOM 3104 O O . ALA A 1 402 ? -15.422 -25.422 -10.477 1 98.5 402 ALA A O 1
ATOM 3105 N N . ARG A 1 403 ? -14.414 -25.672 -12.461 1 98.19 403 ARG A N 1
ATOM 3106 C CA . ARG A 1 403 ? -14.914 -27.031 -12.688 1 98.19 403 ARG A CA 1
ATOM 3107 C C . ARG A 1 403 ? -14.461 -27.969 -11.586 1 98.19 403 ARG A C 1
ATOM 3109 O O . ARG A 1 403 ? -15.266 -28.734 -11.039 1 98.19 403 ARG A O 1
ATOM 3116 N N . LEU A 1 404 ? -13.172 -27.938 -11.25 1 98.56 404 LEU A N 1
ATOM 3117 C CA . LEU A 1 404 ? -12.617 -28.812 -10.219 1 98.56 404 LEU A CA 1
ATOM 3118 C C . LEU A 1 404 ? -13.242 -28.516 -8.859 1 98.56 404 LEU A C 1
ATOM 3120 O O . LEU A 1 404 ? -13.672 -29.422 -8.156 1 98.56 404 LEU A O 1
ATOM 3124 N N . ALA A 1 405 ? -13.32 -27.234 -8.516 1 98.69 405 ALA A N 1
ATOM 3125 C CA . ALA A 1 405 ? -13.875 -26.844 -7.223 1 98.69 405 ALA A CA 1
ATOM 3126 C C . ALA A 1 405 ? -15.328 -27.281 -7.094 1 98.69 405 ALA A C 1
ATOM 3128 O O . ALA A 1 405 ? -15.727 -27.844 -6.066 1 98.69 405 ALA A O 1
ATOM 3129 N N . ALA A 1 406 ? -16.109 -27.031 -8.133 1 98.31 406 ALA A N 1
ATOM 3130 C CA . ALA A 1 406 ? -17.531 -27.391 -8.125 1 98.31 406 ALA A CA 1
ATOM 3131 C C . ALA A 1 406 ? -17.703 -28.906 -8.078 1 98.31 406 ALA A C 1
ATOM 3133 O O . ALA A 1 406 ? -18.547 -29.422 -7.336 1 98.31 406 ALA A O 1
ATOM 3134 N N . THR A 1 407 ? -16.922 -29.656 -8.914 1 97.94 407 THR A N 1
ATOM 3135 C CA . THR A 1 407 ? -17 -31.109 -8.969 1 97.94 407 THR A CA 1
ATOM 3136 C C . THR A 1 407 ? -16.672 -31.719 -7.605 1 97.94 407 THR A C 1
ATOM 3138 O O . THR A 1 407 ? -17.375 -32.594 -7.129 1 97.94 407 THR A O 1
ATOM 3141 N N . TYR A 1 408 ? -15.594 -31.219 -6.973 1 98.38 408 TYR A N 1
ATOM 3142 C CA . TYR A 1 408 ? -15.188 -31.75 -5.672 1 98.38 408 TYR A CA 1
ATOM 3143 C C . TYR A 1 408 ? -16.203 -31.391 -4.598 1 98.38 408 TYR A C 1
ATOM 3145 O O . TYR A 1 408 ? -16.422 -32.156 -3.66 1 98.38 408 TYR A O 1
ATOM 3153 N N . ALA A 1 409 ? -16.781 -30.156 -4.707 1 97.81 409 ALA A N 1
ATOM 3154 C CA . ALA A 1 409 ? -17.844 -29.797 -3.779 1 97.81 409 ALA A CA 1
ATOM 3155 C C . ALA A 1 409 ? -19 -30.781 -3.842 1 97.81 409 ALA A C 1
ATOM 3157 O O . ALA A 1 409 ? -19.5 -31.219 -2.807 1 97.81 409 ALA A O 1
ATOM 3158 N N . ALA A 1 410 ? -19.422 -31.156 -5.051 1 96.31 410 ALA A N 1
ATOM 3159 C CA . ALA A 1 410 ? -20.5 -32.125 -5.242 1 96.31 410 ALA A CA 1
ATOM 3160 C C . ALA A 1 410 ? -20.094 -33.5 -4.711 1 96.31 410 ALA A C 1
ATOM 3162 O O . ALA A 1 410 ? -20.891 -34.156 -4.027 1 96.31 410 ALA A O 1
ATOM 3163 N N . GLU A 1 411 ? -18.859 -33.875 -5.016 1 96.56 411 GLU A N 1
ATOM 3164 C CA . GLU A 1 411 ? -18.344 -35.188 -4.641 1 96.56 411 GLU A CA 1
ATOM 3165 C C . GLU A 1 411 ? -18.281 -35.344 -3.125 1 96.56 411 GLU A C 1
ATOM 3167 O O . GLU A 1 411 ? -18.578 -36.406 -2.59 1 96.56 411 GLU A O 1
ATOM 3172 N N . PHE A 1 412 ? -17.891 -34.281 -2.406 1 96.81 412 PHE A N 1
ATOM 3173 C CA . PHE A 1 412 ? -17.625 -34.406 -0.977 1 96.81 412 PHE A CA 1
ATOM 3174 C C . PHE A 1 412 ? -18.844 -33.938 -0.169 1 96.81 412 PHE A C 1
ATOM 3176 O O . PHE A 1 412 ? -18.781 -33.875 1.061 1 96.81 412 PHE A O 1
ATOM 3183 N N . GLY A 1 413 ? -19.922 -33.562 -0.806 1 94.81 413 GLY A N 1
ATOM 3184 C CA . GLY A 1 413 ? -21.188 -33.281 -0.142 1 94.81 413 GLY A CA 1
ATOM 3185 C C . GLY A 1 413 ? -21.203 -31.906 0.52 1 94.81 413 GLY A C 1
ATOM 3186 O O . GLY A 1 413 ? -21.719 -31.75 1.627 1 94.81 413 GLY A O 1
ATOM 3187 N N . VAL A 1 414 ? -20.562 -30.922 -0.073 1 96.12 414 VAL A N 1
ATOM 3188 C CA . VAL A 1 414 ? -20.641 -29.547 0.4 1 96.12 414 VAL A CA 1
ATOM 3189 C C . VAL A 1 414 ? -22.078 -29.047 0.341 1 96.12 414 VAL A C 1
ATOM 3191 O O . VAL A 1 414 ? -22.797 -29.328 -0.623 1 96.12 414 VAL A O 1
ATOM 3194 N N . LYS A 1 415 ? -22.547 -28.375 1.333 1 94.75 415 LYS A N 1
ATOM 3195 C CA . LYS A 1 415 ? -23.953 -27.938 1.384 1 94.75 415 LYS A CA 1
ATOM 3196 C C . LYS A 1 415 ? -24.203 -26.781 0.424 1 94.75 415 LYS A C 1
ATOM 3198 O O . LYS A 1 415 ? -25.203 -26.781 -0.295 1 94.75 415 LYS A O 1
ATOM 3203 N N . ASN A 1 416 ? -23.328 -25.812 0.479 1 95.56 416 ASN A N 1
ATOM 3204 C CA . ASN A 1 416 ? -23.5 -24.625 -0.349 1 95.56 416 ASN A CA 1
ATOM 3205 C C . ASN A 1 416 ? -22.203 -24.266 -1.079 1 95.56 416 ASN A C 1
ATOM 3207 O O . ASN A 1 416 ? -21.156 -24.094 -0.451 1 95.56 416 ASN A O 1
ATOM 3211 N N . PHE A 1 417 ? -22.297 -24.188 -2.381 1 97.19 417 PHE A N 1
ATOM 3212 C CA . PHE A 1 417 ? -21.188 -23.75 -3.236 1 97.19 417 PHE A CA 1
ATOM 3213 C C . PHE A 1 417 ? -21.547 -22.453 -3.951 1 97.19 417 PHE A C 1
ATOM 3215 O O . PHE A 1 417 ? -22.516 -22.391 -4.703 1 97.19 417 PHE A O 1
ATOM 3222 N N . VAL A 1 418 ? -20.719 -21.391 -3.738 1 98 418 VAL A N 1
ATOM 3223 C CA . VAL A 1 418 ? -20.969 -20.094 -4.355 1 98 418 VAL A CA 1
ATOM 3224 C C . VAL A 1 418 ? -19.844 -19.766 -5.34 1 98 418 VAL A C 1
ATOM 3226 O O . VAL A 1 418 ? -18.672 -19.719 -4.961 1 98 418 VAL A O 1
ATOM 3229 N N . PHE A 1 419 ? -20.234 -19.578 -6.586 1 98.19 419 PHE A N 1
ATOM 3230 C CA . PHE A 1 419 ? -19.312 -19.172 -7.637 1 98.19 419 PHE A CA 1
ATOM 3231 C C . PHE A 1 419 ? -19.406 -17.672 -7.895 1 98.19 419 PHE A C 1
ATOM 3233 O O . PHE A 1 419 ? -20.469 -17.156 -8.219 1 98.19 419 PHE A O 1
ATOM 3240 N N . ILE A 1 420 ? -18.312 -16.984 -7.742 1 97.69 420 ILE A N 1
ATOM 3241 C CA . ILE A 1 420 ? -18.281 -15.555 -8.023 1 97.69 420 ILE A CA 1
ATOM 3242 C C . ILE A 1 420 ? -18.031 -15.328 -9.508 1 97.69 420 ILE A C 1
ATOM 3244 O O . ILE A 1 420 ? -16.922 -15.578 -10.008 1 97.69 420 ILE A O 1
ATOM 3248 N N . SER A 1 421 ? -18.969 -14.828 -10.172 1 96.19 421 SER A N 1
ATOM 3249 C CA . SER A 1 421 ? -18.875 -14.508 -11.594 1 96.19 421 SER A CA 1
ATOM 3250 C C . SER A 1 421 ? -18.828 -13 -11.812 1 96.19 421 SER A C 1
ATOM 3252 O O . SER A 1 421 ? -18.359 -12.25 -10.953 1 96.19 421 SER A O 1
ATOM 3254 N N . THR A 1 422 ? -19.078 -12.57 -13.008 1 93.88 422 THR A N 1
ATOM 3255 C CA . THR A 1 422 ? -18.906 -11.172 -13.383 1 93.88 422 THR A CA 1
ATOM 3256 C C . THR A 1 422 ? -19.984 -10.742 -14.391 1 93.88 422 THR A C 1
ATOM 3258 O O . THR A 1 422 ? -20.578 -11.586 -15.062 1 93.88 422 THR A O 1
ATOM 3261 N N . ASP A 1 423 ? -20.203 -9.453 -14.477 1 90.06 423 ASP A N 1
ATOM 3262 C CA . ASP A 1 423 ? -21.078 -8.891 -15.508 1 90.06 423 ASP A CA 1
ATOM 3263 C C . ASP A 1 423 ? -20.5 -9.133 -16.906 1 90.06 423 ASP A C 1
ATOM 3265 O O . ASP A 1 423 ? -21.25 -9.227 -17.875 1 90.06 423 ASP A O 1
ATOM 3269 N N . LYS A 1 424 ? -19.219 -9.328 -17.031 1 89.06 424 LYS A N 1
ATOM 3270 C CA . LYS A 1 424 ? -18.547 -9.516 -18.312 1 89.06 424 LYS A CA 1
ATOM 3271 C C . LYS A 1 424 ? -18.828 -10.898 -18.875 1 89.06 424 LYS A C 1
ATOM 3273 O O . LYS A 1 424 ? -18.547 -11.172 -20.047 1 89.06 424 LYS A O 1
ATOM 3278 N N . ALA A 1 425 ? -19.406 -11.734 -18.062 1 91.75 425 ALA A N 1
ATOM 3279 C CA . ALA A 1 425 ? -19.781 -13.062 -18.531 1 91.75 425 ALA A CA 1
ATOM 3280 C C . ALA A 1 425 ? -21.047 -13 -19.391 1 91.75 425 ALA A C 1
ATOM 3282 O O . ALA A 1 425 ? -21.375 -13.977 -20.078 1 91.75 425 ALA A O 1
ATOM 3283 N N . VAL A 1 426 ? -21.766 -11.875 -19.344 1 90 426 VAL A N 1
ATOM 3284 C CA . VAL A 1 426 ? -22.953 -11.68 -20.172 1 90 426 VAL A CA 1
ATOM 3285 C C . VAL A 1 426 ? -22.547 -11.117 -21.531 1 90 426 VAL A C 1
ATOM 3287 O O . VAL A 1 426 ? -22 -10.016 -21.609 1 90 426 VAL A O 1
ATOM 3290 N N . GLN A 1 427 ? -22.766 -11.836 -22.516 1 87.44 427 GLN A N 1
ATOM 3291 C CA . GLN A 1 427 ? -22.359 -11.461 -23.875 1 87.44 427 GLN A CA 1
ATOM 3292 C C . GLN A 1 427 ? -20.891 -11.055 -23.906 1 87.44 427 GLN A C 1
ATOM 3294 O O . GLN A 1 427 ? -20.562 -9.93 -24.312 1 87.44 427 GLN A O 1
ATOM 3299 N N . PRO A 1 428 ? -20.109 -12.031 -23.578 1 91 428 PRO A N 1
ATOM 3300 C CA . PRO A 1 428 ? -18.688 -11.68 -23.391 1 91 428 PRO A CA 1
ATOM 3301 C C . PRO A 1 428 ? -18.016 -11.266 -24.688 1 91 428 PRO A C 1
ATOM 3303 O O . PRO A 1 428 ? -18.203 -11.906 -25.719 1 91 428 PRO A O 1
ATOM 3306 N N . SER A 1 429 ? -17.219 -10.195 -24.641 1 87.88 429 SER A N 1
ATOM 3307 C CA . SER A 1 429 ? -16.438 -9.695 -25.766 1 87.88 429 SER A CA 1
ATOM 3308 C C . SER A 1 429 ? -14.945 -9.922 -25.547 1 87.88 429 SER A C 1
ATOM 3310 O O . SER A 1 429 ? -14.125 -9.453 -26.344 1 87.88 429 SER A O 1
ATOM 3312 N N . ASN A 1 430 ? -14.594 -10.547 -24.5 1 92.12 430 ASN A N 1
ATOM 3313 C CA . ASN A 1 430 ? -13.195 -10.789 -24.172 1 92.12 430 ASN A CA 1
ATOM 3314 C C . ASN A 1 430 ? -13 -12.172 -23.562 1 92.12 430 ASN A C 1
ATOM 3316 O O . ASN A 1 430 ? -13.969 -12.828 -23.172 1 92.12 430 ASN A O 1
ATOM 3320 N N . VAL A 1 431 ? -11.797 -12.609 -23.484 1 94.75 431 VAL A N 1
ATOM 3321 C CA . VAL A 1 431 ? -11.438 -13.945 -23.031 1 94.75 431 VAL A CA 1
ATOM 3322 C C . VAL A 1 431 ? -11.812 -14.117 -21.562 1 94.75 431 VAL A C 1
ATOM 3324 O O . VAL A 1 431 ? -12.312 -15.164 -21.156 1 94.75 431 VAL A O 1
ATOM 3327 N N . MET A 1 432 ? -11.562 -13.102 -20.781 1 94.88 432 MET A N 1
ATOM 3328 C CA . MET A 1 432 ? -11.852 -13.164 -19.359 1 94.88 432 MET A CA 1
ATOM 3329 C C . MET A 1 432 ? -13.336 -13.43 -19.109 1 94.88 432 MET A C 1
ATOM 3331 O O . MET A 1 432 ? -13.695 -14.367 -18.406 1 94.88 432 MET A O 1
ATOM 3335 N N . GLY A 1 433 ? -14.188 -12.609 -19.734 1 95.06 433 GLY A N 1
ATOM 3336 C CA . GLY A 1 433 ? -15.625 -12.789 -19.625 1 95.06 433 GLY A CA 1
ATOM 3337 C C . GLY A 1 433 ? -16.109 -14.117 -20.172 1 95.06 433 GLY A C 1
ATOM 3338 O O . GLY A 1 433 ? -16.953 -14.766 -19.562 1 95.06 433 GLY A O 1
ATOM 3339 N N . ALA A 1 434 ? -15.594 -14.516 -21.281 1 95.56 434 ALA A N 1
ATOM 3340 C CA . ALA A 1 434 ? -15.969 -15.781 -21.906 1 95.56 434 ALA A CA 1
ATOM 3341 C C . ALA A 1 434 ? -15.586 -16.969 -21.031 1 95.56 434 ALA A C 1
ATOM 3343 O O . ALA A 1 434 ? -16.312 -17.969 -20.969 1 95.56 434 ALA A O 1
ATOM 3344 N N . SER A 1 435 ? -14.398 -16.891 -20.438 1 97.44 435 SER A N 1
ATOM 3345 C CA . SER A 1 435 ? -13.977 -17.969 -19.547 1 97.44 435 SER A CA 1
ATOM 3346 C C . SER A 1 435 ? -14.914 -18.109 -18.359 1 97.44 435 SER A C 1
ATOM 3348 O O . SER A 1 435 ? -15.258 -19.219 -17.953 1 97.44 435 SER A O 1
ATOM 3350 N N . LYS A 1 436 ? -15.359 -17 -17.797 1 97.12 436 LYS A N 1
ATOM 3351 C CA . LYS A 1 436 ? -16.312 -17.047 -16.672 1 97.12 436 LYS A CA 1
ATOM 3352 C C . LYS A 1 436 ? -17.672 -17.578 -17.125 1 97.12 436 LYS A C 1
ATOM 3354 O O . LYS A 1 436 ? -18.344 -18.281 -16.391 1 97.12 436 LYS A O 1
ATOM 3359 N N . ARG A 1 437 ? -18.062 -17.188 -18.328 1 95 437 ARG A N 1
ATOM 3360 C CA . ARG A 1 437 ? -19.297 -17.703 -18.875 1 95 437 ARG A CA 1
ATOM 3361 C C . ARG A 1 437 ? -19.25 -19.219 -19.031 1 95 437 ARG A C 1
ATOM 3363 O O . ARG A 1 437 ? -20.203 -19.906 -18.688 1 95 437 ARG A O 1
ATOM 3370 N N . ALA A 1 438 ? -18.156 -19.719 -19.562 1 96.38 438 ALA A N 1
ATOM 3371 C CA . ALA A 1 438 ? -17.984 -21.156 -19.703 1 96.38 438 ALA A CA 1
ATOM 3372 C C . ALA A 1 438 ? -18.094 -21.859 -18.359 1 96.38 438 ALA A C 1
ATOM 3374 O O . ALA A 1 438 ? -18.688 -22.938 -18.25 1 96.38 438 ALA A O 1
ATOM 3375 N N . ALA A 1 439 ? -17.516 -21.297 -17.312 1 97.44 439 ALA A N 1
ATOM 3376 C CA . ALA A 1 439 ? -17.609 -21.844 -15.969 1 97.44 439 ALA A CA 1
ATOM 3377 C C . ALA A 1 439 ? -19.047 -21.875 -15.477 1 97.44 439 ALA A C 1
ATOM 3379 O O . ALA A 1 439 ? -19.484 -22.844 -14.859 1 97.44 439 ALA A O 1
ATOM 3380 N N . GLU A 1 440 ? -19.828 -20.766 -15.734 1 95.56 440 GLU A N 1
ATOM 3381 C CA . GLU A 1 440 ? -21.234 -20.719 -15.375 1 95.56 440 GLU A CA 1
ATOM 3382 C C . GLU A 1 440 ? -22 -21.875 -15.992 1 95.56 440 GLU A C 1
ATOM 3384 O O . GLU A 1 440 ? -22.797 -22.531 -15.32 1 95.56 440 GLU A O 1
ATOM 3389 N N . LEU A 1 441 ? -21.719 -22.078 -17.266 1 94.56 441 LEU A N 1
ATOM 3390 C CA . LEU A 1 441 ? -22.422 -23.109 -18.016 1 94.56 441 LEU A CA 1
ATOM 3391 C C . LEU A 1 441 ? -22.156 -24.484 -17.406 1 94.56 441 LEU A C 1
ATOM 3393 O O . LEU A 1 441 ? -23.062 -25.297 -17.281 1 94.56 441 LEU A O 1
ATOM 3397 N N . PHE A 1 442 ? -21 -24.797 -17.047 1 96.75 442 PHE A N 1
ATOM 3398 C CA . PHE A 1 442 ? -20.656 -26.078 -16.438 1 96.75 442 PHE A CA 1
ATOM 3399 C C . PHE A 1 442 ? -21.375 -26.25 -15.109 1 96.75 442 PHE A C 1
ATOM 3401 O O . PHE A 1 442 ? -21.969 -27.312 -14.852 1 96.75 442 PHE A O 1
ATOM 3408 N N . ILE A 1 443 ? -21.219 -25.188 -14.273 1 96.38 443 ILE A N 1
ATOM 3409 C CA . ILE A 1 443 ? -21.797 -25.266 -12.938 1 96.38 443 ILE A CA 1
ATOM 3410 C C . ILE A 1 443 ? -23.312 -25.469 -13.047 1 96.38 443 ILE A C 1
ATOM 3412 O O . ILE A 1 443 ? -23.891 -26.266 -12.297 1 96.38 443 ILE A O 1
ATOM 3416 N N . GLN A 1 444 ? -23.969 -24.75 -13.953 1 93.94 444 GLN A N 1
ATOM 3417 C CA . GLN A 1 444 ? -25.391 -24.906 -14.188 1 93.94 444 GLN A CA 1
ATOM 3418 C C . GLN A 1 444 ? -25.734 -26.328 -14.641 1 93.94 444 GLN A C 1
ATOM 3420 O O . GLN A 1 444 ? -26.766 -26.875 -14.266 1 93.94 444 GLN A O 1
ATOM 3425 N N . ALA A 1 445 ? -24.844 -26.875 -15.438 1 94.12 445 ALA A N 1
ATOM 3426 C CA . ALA A 1 445 ? -25.047 -28.234 -15.945 1 94.12 445 ALA A CA 1
ATOM 3427 C C . ALA A 1 445 ? -24.797 -29.266 -14.859 1 94.12 445 ALA A C 1
ATOM 3429 O O . ALA A 1 445 ? -25.422 -30.344 -14.859 1 94.12 445 ALA A O 1
ATOM 3430 N N . LEU A 1 446 ? -23.938 -29 -13.961 1 95.06 446 LEU A N 1
ATOM 3431 C CA . LEU A 1 446 ? -23.547 -29.922 -12.898 1 95.06 446 LEU A CA 1
ATOM 3432 C C . LEU A 1 446 ? -24.609 -29.969 -11.805 1 95.06 446 LEU A C 1
ATOM 3434 O O . LEU A 1 446 ? -24.828 -31.016 -11.188 1 95.06 446 LEU A O 1
ATOM 3438 N N . ALA A 1 447 ? -25.297 -28.875 -11.547 1 93.5 447 ALA A N 1
ATOM 3439 C CA . ALA A 1 447 ? -26.156 -28.672 -10.383 1 93.5 447 ALA A CA 1
ATOM 3440 C C . ALA A 1 447 ? -27.219 -29.75 -10.289 1 93.5 447 ALA A C 1
ATOM 3442 O O . ALA A 1 447 ? -27.406 -30.359 -9.227 1 93.5 447 ALA A O 1
ATOM 3443 N N . PRO A 1 448 ? -27.891 -30.109 -11.414 1 91.25 448 PRO A N 1
ATOM 3444 C CA . PRO A 1 448 ? -28.938 -31.125 -11.328 1 91.25 448 PRO A CA 1
ATOM 3445 C C . PRO A 1 448 ? -28.406 -32.5 -10.969 1 91.25 448 PRO A C 1
ATOM 3447 O O . PRO A 1 448 ? -29.156 -33.375 -10.5 1 91.25 448 PRO A O 1
ATOM 3450 N N . GLN A 1 449 ? -27.172 -32.688 -11.156 1 90.19 449 GLN A N 1
ATOM 3451 C CA . GLN A 1 449 ? -26.562 -34 -10.922 1 90.19 449 GLN A CA 1
ATOM 3452 C C . GLN A 1 449 ? -26.031 -34.125 -9.492 1 90.19 449 GLN A C 1
ATOM 3454 O O . GLN A 1 449 ? -25.719 -35.219 -9.023 1 90.19 449 GLN A O 1
ATOM 3459 N N . ALA A 1 450 ? -25.953 -33 -8.812 1 89.62 450 ALA A N 1
ATOM 3460 C CA . ALA A 1 450 ? -25.422 -33.031 -7.457 1 89.62 450 ALA A CA 1
ATOM 3461 C C . ALA A 1 450 ? -26.484 -33.406 -6.445 1 89.62 450 ALA A C 1
ATOM 3463 O O . ALA A 1 450 ? -27.609 -32.906 -6.484 1 89.62 450 ALA A O 1
ATOM 3464 N N . ALA A 1 451 ? -26.234 -34.312 -5.605 1 85.56 451 ALA A N 1
ATOM 3465 C CA . ALA A 1 451 ? -27.219 -34.875 -4.684 1 85.56 451 ALA A CA 1
ATOM 3466 C C . ALA A 1 451 ? -27.5 -33.906 -3.529 1 85.56 451 ALA A C 1
ATOM 3468 O O . ALA A 1 451 ? -28.641 -33.719 -3.123 1 85.56 451 ALA A O 1
ATOM 3469 N N . THR A 1 452 ? -26.484 -33.25 -3.047 1 88.31 452 THR A N 1
ATOM 3470 C CA . THR A 1 452 ? -26.641 -32.562 -1.782 1 88.31 452 THR A CA 1
ATOM 3471 C C . THR A 1 452 ? -26.203 -31.094 -1.921 1 88.31 452 THR A C 1
ATOM 3473 O O . THR A 1 452 ? -26.562 -30.25 -1.101 1 88.31 452 THR A O 1
ATOM 3476 N N . THR A 1 453 ? -25.484 -30.75 -2.914 1 93.5 453 THR A N 1
ATOM 3477 C CA . THR A 1 453 ? -24.844 -29.438 -2.99 1 93.5 453 THR A CA 1
ATOM 3478 C C . THR A 1 453 ? -25.75 -28.422 -3.695 1 93.5 453 THR A C 1
ATOM 3480 O O . THR A 1 453 ? -26.25 -28.688 -4.789 1 93.5 453 THR A O 1
ATOM 3483 N N . ASN A 1 454 ? -26.047 -27.312 -3.025 1 94.19 454 ASN A N 1
ATOM 3484 C CA . ASN A 1 454 ? -26.672 -26.156 -3.674 1 94.19 454 ASN A CA 1
ATOM 3485 C C . ASN A 1 454 ? -25.641 -25.266 -4.344 1 94.19 454 ASN A C 1
ATOM 3487 O O . ASN A 1 454 ? -24.688 -24.828 -3.703 1 94.19 454 ASN A O 1
ATOM 3491 N N . PHE A 1 455 ? -25.875 -25.031 -5.613 1 95.25 455 PHE A N 1
ATOM 3492 C CA . PHE A 1 455 ? -24.938 -24.188 -6.355 1 95.25 455 PHE A CA 1
ATOM 3493 C C . PHE A 1 455 ? -25.531 -22.797 -6.59 1 95.25 455 PHE A C 1
ATOM 3495 O O . PHE A 1 455 ? -26.672 -22.672 -7.047 1 95.25 455 PHE A O 1
ATOM 3502 N N . ALA A 1 456 ? -24.781 -21.781 -6.246 1 95.06 456 ALA A N 1
ATOM 3503 C CA . ALA A 1 456 ? -25.172 -20.391 -6.512 1 95.06 456 ALA A CA 1
ATOM 3504 C C . ALA A 1 456 ? -24.109 -19.672 -7.34 1 95.06 456 ALA A C 1
ATOM 3506 O O . ALA A 1 456 ? -22.906 -19.812 -7.074 1 95.06 456 ALA A O 1
ATOM 3507 N N . ILE A 1 457 ? -24.531 -19.047 -8.406 1 95.94 457 ILE A N 1
ATOM 3508 C CA . ILE A 1 457 ? -23.688 -18.188 -9.227 1 95.94 457 ILE A CA 1
ATOM 3509 C C . ILE A 1 457 ? -24.047 -16.719 -8.977 1 95.94 457 ILE A C 1
ATOM 3511 O O . ILE A 1 457 ? -25.219 -16.344 -9.062 1 95.94 457 ILE A O 1
ATOM 3515 N N . VAL A 1 458 ? -23.047 -15.922 -8.672 1 96 458 VAL A N 1
ATOM 3516 C CA . VAL A 1 458 ? -23.312 -14.523 -8.359 1 96 458 VAL A CA 1
ATOM 3517 C C . VAL A 1 458 ? -22.578 -13.625 -9.359 1 96 458 VAL A C 1
ATOM 3519 O O . VAL A 1 458 ? -21.359 -13.633 -9.43 1 96 458 VAL A O 1
ATOM 3522 N N . ARG A 1 459 ? -23.375 -12.812 -10.094 1 94.38 459 ARG A N 1
ATOM 3523 C CA . ARG A 1 459 ? -22.828 -11.859 -11.047 1 94.38 459 ARG A CA 1
ATOM 3524 C C . ARG A 1 459 ? -22.828 -10.445 -10.469 1 94.38 459 ARG A C 1
ATOM 3526 O O . ARG A 1 459 ? -23.828 -9.984 -9.93 1 94.38 459 ARG A O 1
ATOM 3533 N N . PHE A 1 460 ? -21.688 -9.82 -10.578 1 89.69 460 PHE A N 1
ATOM 3534 C CA . PHE A 1 460 ? -21.641 -8.391 -10.289 1 89.69 460 PHE A CA 1
ATOM 3535 C C . PHE A 1 460 ? -20.5 -7.727 -11.07 1 89.69 460 PHE A C 1
ATOM 3537 O O . PHE A 1 460 ? -19.734 -8.406 -11.75 1 89.69 460 PHE A O 1
ATOM 3544 N N . GLY A 1 461 ? -20.484 -6.367 -11.016 1 88.81 461 GLY A N 1
ATOM 3545 C CA . GLY A 1 461 ? -19.578 -5.594 -11.844 1 88.81 461 GLY A CA 1
ATOM 3546 C C . GLY A 1 461 ? -18.25 -5.301 -11.156 1 88.81 461 GLY A C 1
ATOM 3547 O O . GLY A 1 461 ? -17.734 -6.137 -10.414 1 88.81 461 GLY A O 1
ATOM 3548 N N . ASN A 1 462 ? -17.672 -4.191 -11.5 1 89.56 462 ASN A N 1
ATOM 3549 C CA . ASN A 1 462 ? -16.359 -3.799 -10.992 1 89.56 462 ASN A CA 1
ATOM 3550 C C . ASN A 1 462 ? -16.406 -3.447 -9.508 1 89.56 462 ASN A C 1
ATOM 3552 O O . ASN A 1 462 ? -17.391 -2.865 -9.039 1 89.56 462 ASN A O 1
ATOM 3556 N N . VAL A 1 463 ? -15.469 -3.902 -8.93 1 89.12 463 VAL A N 1
ATOM 3557 C CA . VAL A 1 463 ? -15.312 -3.559 -7.52 1 89.12 463 VAL A CA 1
ATOM 3558 C C . VAL A 1 463 ? -14.305 -2.424 -7.371 1 89.12 463 VAL A C 1
ATOM 3560 O O . VAL A 1 463 ? -13.156 -2.547 -7.801 1 89.12 463 VAL A O 1
ATOM 3563 N N . LEU A 1 464 ? -14.75 -1.386 -6.766 1 85.62 464 LEU A N 1
ATOM 3564 C CA . LEU A 1 464 ? -13.914 -0.201 -6.613 1 85.62 464 LEU A CA 1
ATOM 3565 C C . LEU A 1 464 ? -12.797 -0.452 -5.605 1 85.62 464 LEU A C 1
ATOM 3567 O O . LEU A 1 464 ? -13.039 -0.98 -4.52 1 85.62 464 LEU A O 1
ATOM 3571 N N . GLY A 1 465 ? -11.562 -0.083 -6.012 1 82.81 465 GLY A N 1
ATOM 3572 C CA . GLY A 1 465 ? -10.438 -0.216 -5.105 1 82.81 465 GLY A CA 1
ATOM 3573 C C . GLY A 1 465 ? -9.789 -1.588 -5.152 1 82.81 465 GLY A C 1
ATOM 3574 O O . GLY A 1 465 ? -8.844 -1.859 -4.414 1 82.81 465 GLY A O 1
ATOM 3575 N N . SER A 1 466 ? -10.312 -2.434 -5.953 1 87.5 466 SER A N 1
ATOM 3576 C CA . SER A 1 466 ? -9.734 -3.77 -6.051 1 87.5 466 SER A CA 1
ATOM 3577 C C . SER A 1 466 ? -8.367 -3.73 -6.73 1 87.5 466 SER A C 1
ATOM 3579 O O . SER A 1 466 ? -8.008 -2.73 -7.355 1 87.5 466 SER A O 1
ATOM 3581 N N . ALA A 1 467 ? -7.637 -4.777 -6.57 1 81.19 467 ALA A N 1
ATOM 3582 C CA . ALA A 1 467 ? -6.289 -4.879 -7.117 1 81.19 467 ALA A CA 1
ATOM 3583 C C . ALA A 1 467 ? -6.297 -4.691 -8.633 1 81.19 467 ALA A C 1
ATOM 3585 O O . ALA A 1 467 ? -7.059 -5.352 -9.344 1 81.19 467 ALA A O 1
ATOM 3586 N N . GLY A 1 468 ? -5.504 -3.725 -9.078 1 80.62 468 GLY A N 1
ATOM 3587 C CA . GLY A 1 468 ? -5.336 -3.502 -10.508 1 80.62 468 GLY A CA 1
ATOM 3588 C C . GLY A 1 468 ? -6.527 -2.816 -11.148 1 80.62 468 GLY A C 1
ATOM 3589 O O . GLY A 1 468 ? -6.676 -2.836 -12.367 1 80.62 468 GLY A O 1
ATOM 3590 N N . SER A 1 469 ? -7.352 -2.236 -10.312 1 86.81 469 SER A N 1
ATOM 3591 C CA . SER A 1 469 ? -8.547 -1.583 -10.844 1 86.81 469 SER A CA 1
ATOM 3592 C C . SER A 1 469 ? -8.281 -0.112 -11.148 1 86.81 469 SER A C 1
ATOM 3594 O O . SER A 1 469 ? -7.156 0.367 -10.992 1 86.81 469 SER A O 1
ATOM 3596 N N . VAL A 1 470 ? -9.281 0.53 -11.617 1 86.81 470 VAL A N 1
ATOM 3597 C CA . VAL A 1 470 ? -9.141 1.869 -12.18 1 86.81 470 VAL A CA 1
ATOM 3598 C C . VAL A 1 470 ? -8.914 2.879 -11.055 1 86.81 470 VAL A C 1
ATOM 3600 O O . VAL A 1 470 ? -8.148 3.834 -11.211 1 86.81 470 VAL A O 1
ATOM 3603 N N . ALA A 1 471 ? -9.57 2.664 -9.969 1 87.44 471 ALA A N 1
ATOM 3604 C CA . ALA A 1 471 ? -9.5 3.66 -8.898 1 87.44 471 ALA A CA 1
ATOM 3605 C C . ALA A 1 471 ? -8.086 3.785 -8.359 1 87.44 471 ALA A C 1
ATOM 3607 O O . ALA A 1 471 ? -7.539 4.891 -8.273 1 87.44 471 ALA A O 1
ATOM 3608 N N . PRO A 1 472 ? -7.469 2.691 -8.016 1 86.19 472 PRO A N 1
ATOM 3609 C CA . PRO A 1 472 ? -6.07 2.799 -7.598 1 86.19 472 PRO A CA 1
ATOM 3610 C C . PRO A 1 472 ? -5.172 3.402 -8.68 1 86.19 472 PRO A C 1
ATOM 3612 O O . PRO A 1 472 ? -4.219 4.121 -8.367 1 86.19 472 PRO A O 1
ATOM 3615 N N . LEU A 1 473 ? -5.422 3.08 -9.875 1 89.06 473 LEU A N 1
ATOM 3616 C CA . LEU A 1 473 ? -4.656 3.66 -10.977 1 89.06 473 LEU A CA 1
ATOM 3617 C C . LEU A 1 473 ? -4.801 5.18 -11 1 89.06 473 LEU A C 1
ATOM 3619 O O . LEU A 1 473 ? -3.805 5.898 -11.078 1 89.06 473 LEU A O 1
ATOM 3623 N N . PHE A 1 474 ? -6.027 5.695 -10.906 1 91.25 474 PHE A N 1
ATOM 3624 C CA . PHE A 1 474 ? -6.281 7.129 -10.883 1 91.25 474 PHE A CA 1
ATOM 3625 C C . PHE A 1 474 ? -5.594 7.785 -9.695 1 91.25 474 PHE A C 1
ATOM 3627 O O . PHE A 1 474 ? -5.008 8.859 -9.82 1 91.25 474 PHE A O 1
ATOM 3634 N N . GLU A 1 475 ? -5.715 7.121 -8.609 1 87.81 475 GLU A N 1
ATOM 3635 C CA . GLU A 1 475 ? -5.09 7.656 -7.402 1 87.81 475 GLU A CA 1
ATOM 3636 C C . GLU A 1 475 ? -3.592 7.863 -7.605 1 87.81 475 GLU A C 1
ATOM 3638 O O . GLU A 1 475 ? -3.049 8.906 -7.234 1 87.81 475 GLU A O 1
ATOM 3643 N N . ARG A 1 476 ? -2.998 6.863 -8.133 1 87 476 ARG A N 1
ATOM 3644 C CA . ARG A 1 476 ? -1.565 6.945 -8.391 1 87 476 ARG A CA 1
ATOM 3645 C C . ARG A 1 476 ? -1.253 8.055 -9.391 1 87 476 ARG A C 1
ATOM 3647 O O . ARG A 1 476 ? -0.307 8.82 -9.195 1 87 476 ARG A O 1
ATOM 3654 N N . GLN A 1 477 ? -2.016 8.133 -10.422 1 89.31 477 GLN A N 1
ATOM 3655 C CA . GLN A 1 477 ? -1.802 9.133 -11.453 1 89.31 477 GLN A CA 1
ATOM 3656 C C . GLN A 1 477 ? -1.986 10.539 -10.906 1 89.31 477 GLN A C 1
ATOM 3658 O O . GLN A 1 477 ? -1.22 11.453 -11.234 1 89.31 477 GLN A O 1
ATOM 3663 N N . ILE A 1 478 ? -2.959 10.773 -10.094 1 88.56 478 ILE A N 1
ATOM 3664 C CA . ILE A 1 478 ? -3.229 12.07 -9.484 1 88.56 478 ILE A CA 1
ATOM 3665 C C . ILE A 1 478 ? -2.08 12.453 -8.555 1 88.56 478 ILE A C 1
ATOM 3667 O O . ILE A 1 478 ? -1.606 13.586 -8.578 1 88.56 478 ILE A O 1
ATOM 3671 N N . LYS A 1 479 ? -1.695 11.484 -7.762 1 81.56 479 LYS A N 1
ATOM 3672 C CA . LYS A 1 479 ? -0.588 11.695 -6.836 1 81.56 479 LYS A CA 1
ATOM 3673 C C . LYS A 1 479 ? 0.677 12.117 -7.578 1 81.56 479 LYS A C 1
ATOM 3675 O O . LYS A 1 479 ? 1.471 12.906 -7.066 1 81.56 479 LYS A O 1
ATOM 3680 N N . GLU A 1 480 ? 0.793 11.594 -8.781 1 81.81 480 GLU A N 1
ATOM 3681 C CA . GLU A 1 480 ? 1.972 11.883 -9.594 1 81.81 480 GLU A CA 1
ATOM 3682 C C . GLU A 1 480 ? 1.799 13.172 -10.383 1 81.81 480 GLU A C 1
ATOM 3684 O O . GLU A 1 480 ? 2.676 13.555 -11.164 1 81.81 480 GLU A O 1
ATOM 3689 N N . GLY A 1 481 ? 0.729 13.859 -10.203 1 84.75 481 GLY A N 1
ATOM 3690 C CA . GLY A 1 481 ? 0.498 15.141 -10.867 1 84.75 481 GLY A CA 1
ATOM 3691 C C . GLY A 1 481 ? -0.232 15 -12.188 1 84.75 481 GLY A C 1
ATOM 3692 O O . GLY A 1 481 ? -0.442 15.992 -12.891 1 84.75 481 GLY A O 1
ATOM 3693 N N . GLY A 1 482 ? -0.578 13.852 -12.508 1 85.44 482 GLY A N 1
ATOM 3694 C CA . GLY A 1 482 ? -1.309 13.602 -13.742 1 85.44 482 GLY A CA 1
ATOM 3695 C C . GLY A 1 482 ? -0.408 13.227 -14.906 1 85.44 482 GLY A C 1
ATOM 3696 O O . GLY A 1 482 ? 0.808 13.102 -14.742 1 85.44 482 GLY A O 1
ATOM 3697 N N . PRO A 1 483 ? -0.973 13.039 -16.156 1 90.38 483 PRO A N 1
ATOM 3698 C CA . PRO A 1 483 ? -2.412 13.055 -16.438 1 90.38 483 PRO A CA 1
ATOM 3699 C C . PRO A 1 483 ? -3.115 11.781 -15.977 1 90.38 483 PRO A C 1
ATOM 3701 O O . PRO A 1 483 ? -2.461 10.766 -15.734 1 90.38 483 PRO A O 1
ATOM 3704 N N . VAL A 1 484 ? -4.395 11.875 -15.797 1 93.75 484 VAL A N 1
ATOM 3705 C CA . VAL A 1 484 ? -5.25 10.703 -15.617 1 93.75 484 VAL A CA 1
ATOM 3706 C C . VAL A 1 484 ? -5.648 10.133 -16.984 1 93.75 484 VAL A C 1
ATOM 3708 O O . VAL A 1 484 ? -6.066 10.883 -17.875 1 93.75 484 VAL A O 1
ATOM 3711 N N . THR A 1 485 ? -5.508 8.891 -17.172 1 90.69 485 THR A N 1
ATOM 3712 C CA . THR A 1 485 ? -5.75 8.273 -18.484 1 90.69 485 THR A CA 1
ATOM 3713 C C . THR A 1 485 ? -7.07 7.504 -18.469 1 90.69 485 THR A C 1
ATOM 3715 O O . THR A 1 485 ? -7.34 6.73 -17.562 1 90.69 485 THR A O 1
ATOM 3718 N N . ILE A 1 486 ? -7.855 7.734 -19.438 1 92.69 486 ILE A N 1
ATOM 3719 C CA . ILE A 1 486 ? -9.133 7.055 -19.625 1 92.69 486 ILE A CA 1
ATOM 3720 C C . ILE A 1 486 ? -9.203 6.461 -21.031 1 92.69 486 ILE A C 1
ATOM 3722 O O . ILE A 1 486 ? -8.75 7.082 -22 1 92.69 486 ILE A O 1
ATOM 3726 N N . THR A 1 487 ? -9.688 5.297 -21.125 1 88.12 487 THR A N 1
ATOM 3727 C CA . THR A 1 487 ? -9.727 4.625 -22.406 1 88.12 487 THR A CA 1
ATOM 3728 C C . THR A 1 487 ? -10.672 5.348 -23.359 1 88.12 487 THR A C 1
ATOM 3730 O O . THR A 1 487 ? -10.305 5.652 -24.5 1 88.12 487 THR A O 1
ATOM 3733 N N . ASP A 1 488 ? -11.93 5.578 -22.828 1 89.69 488 ASP A N 1
ATOM 3734 C CA . ASP A 1 488 ? -12.93 6.238 -23.672 1 89.69 488 ASP A CA 1
ATOM 3735 C C . ASP A 1 488 ? -13.82 7.164 -22.844 1 89.69 488 ASP A C 1
ATOM 3737 O O . ASP A 1 488 ? -14.164 6.844 -21.703 1 89.69 488 ASP A O 1
ATOM 3741 N N . ALA A 1 489 ? -14.273 8.18 -23.516 1 90.5 489 ALA A N 1
ATOM 3742 C CA . ALA A 1 489 ? -15.047 9.203 -22.828 1 90.5 489 ALA A CA 1
ATOM 3743 C C . ALA A 1 489 ? -16.453 8.695 -22.484 1 90.5 489 ALA A C 1
ATOM 3745 O O . ALA A 1 489 ? -17.062 9.164 -21.531 1 90.5 489 ALA A O 1
ATOM 3746 N N . GLU A 1 490 ? -16.891 7.789 -23.203 1 89.81 490 GLU A N 1
ATOM 3747 C CA . GLU A 1 490 ? -18.266 7.328 -23.031 1 89.81 490 GLU A CA 1
ATOM 3748 C C . GLU A 1 490 ? -18.312 6.055 -22.188 1 89.81 490 GLU A C 1
ATOM 3750 O O . GLU A 1 490 ? -19.391 5.492 -21.984 1 89.81 490 GLU A O 1
ATOM 3755 N N . MET A 1 491 ? -17.219 5.707 -21.719 1 91.94 491 MET A N 1
ATOM 3756 C CA . MET A 1 491 ? -17.141 4.438 -21.016 1 91.94 491 MET A CA 1
ATOM 3757 C C . MET A 1 491 ? -17.891 4.512 -19.688 1 91.94 491 MET A C 1
ATOM 3759 O O . MET A 1 491 ? -17.734 5.469 -18.922 1 91.94 491 MET A O 1
ATOM 3763 N N . THR A 1 492 ? -18.766 3.529 -19.422 1 91.19 492 THR A N 1
ATOM 3764 C CA . THR A 1 492 ? -19.469 3.404 -18.156 1 91.19 492 THR A CA 1
ATOM 3765 C C . THR A 1 492 ? -19.25 2.021 -17.547 1 91.19 492 THR A C 1
ATOM 3767 O O . THR A 1 492 ? -18.953 1.062 -18.266 1 91.19 492 THR A O 1
ATOM 3770 N N . ARG A 1 493 ? -19.234 1.95 -16.281 1 90.44 493 ARG A N 1
ATOM 3771 C CA . ARG A 1 493 ? -19.125 0.687 -15.555 1 90.44 493 ARG A CA 1
ATOM 3772 C C . ARG A 1 493 ? -20 0.675 -14.312 1 90.44 493 ARG A C 1
ATOM 3774 O O . ARG A 1 493 ? -20.312 1.73 -13.758 1 90.44 493 ARG A O 1
ATOM 3781 N N . TYR A 1 494 ? -20.469 -0.536 -13.984 1 86.62 494 TYR A N 1
ATOM 3782 C CA . TYR A 1 494 ? -21.094 -0.731 -12.68 1 86.62 494 TYR A CA 1
ATOM 3783 C C . TYR A 1 494 ? -20.031 -0.854 -11.586 1 86.62 494 TYR A C 1
ATOM 3785 O O . TYR A 1 494 ? -19.016 -1.525 -11.773 1 86.62 494 TYR A O 1
ATOM 3793 N N . PHE A 1 495 ? -20.281 -0.107 -10.469 1 86.56 495 PHE A N 1
ATOM 3794 C CA . PHE A 1 495 ? -19.297 -0.171 -9.383 1 86.56 495 PHE A CA 1
ATOM 3795 C C . PHE A 1 495 ? -19.984 -0.503 -8.062 1 86.56 495 PHE A C 1
ATOM 3797 O O . PHE A 1 495 ? -21.125 -0.125 -7.836 1 86.56 495 PHE A O 1
ATOM 3804 N N . MET A 1 496 ? -19.25 -1.196 -7.285 1 85.88 496 MET A N 1
ATOM 3805 C CA . MET A 1 496 ? -19.625 -1.414 -5.887 1 85.88 496 MET A CA 1
ATOM 3806 C C . MET A 1 496 ? -18.375 -1.473 -5 1 85.88 496 MET A C 1
ATOM 3808 O O . MET A 1 496 ? -17.266 -1.647 -5.496 1 85.88 496 MET A O 1
ATOM 3812 N N . SER A 1 497 ? -18.578 -1.241 -3.707 1 83.94 497 SER A N 1
ATOM 3813 C CA . SER A 1 497 ? -17.469 -1.413 -2.783 1 83.94 497 SER A CA 1
ATOM 3814 C C . SER A 1 497 ? -17.172 -2.889 -2.533 1 83.94 497 SER A C 1
ATOM 3816 O O . SER A 1 497 ? -18.031 -3.742 -2.762 1 83.94 497 SER A O 1
ATOM 3818 N N . VAL A 1 498 ? -15.969 -3.166 -2.137 1 88.88 498 VAL A N 1
ATOM 3819 C CA . VAL A 1 498 ? -15.562 -4.531 -1.827 1 88.88 498 VAL A CA 1
ATOM 3820 C C . VAL A 1 498 ? -16.453 -5.098 -0.719 1 88.88 498 VAL A C 1
ATOM 3822 O O . VAL A 1 498 ? -16.859 -6.258 -0.782 1 88.88 498 VAL A O 1
ATOM 3825 N N . GLU A 1 499 ? -16.766 -4.285 0.261 1 86.81 499 GLU A N 1
ATOM 3826 C CA . GLU A 1 499 ? -17.562 -4.707 1.404 1 86.81 499 GLU A CA 1
ATOM 3827 C C . GLU A 1 499 ? -19 -5.027 0.985 1 86.81 499 GLU A C 1
ATOM 3829 O O . GLU A 1 499 ? -19.547 -6.047 1.396 1 86.81 499 GLU A O 1
ATOM 3834 N N . GLU A 1 500 ? -19.516 -4.168 0.164 1 85.12 500 GLU A N 1
ATOM 3835 C CA . GLU A 1 500 ? -20.875 -4.371 -0.312 1 85.12 500 GLU A CA 1
ATOM 3836 C C . GLU A 1 500 ? -20.984 -5.633 -1.166 1 85.12 500 GLU A C 1
ATOM 3838 O O . GLU A 1 500 ? -21.906 -6.438 -0.982 1 85.12 500 GLU A O 1
ATOM 3843 N N . ALA A 1 501 ? -20.094 -5.754 -2.074 1 90.25 501 ALA A N 1
ATOM 3844 C CA . ALA A 1 501 ? -20.094 -6.922 -2.951 1 90.25 501 ALA A CA 1
ATOM 3845 C C . ALA A 1 501 ? -20 -8.211 -2.146 1 90.25 501 ALA A C 1
ATOM 3847 O O . ALA A 1 501 ? -20.781 -9.148 -2.371 1 90.25 501 ALA A O 1
ATOM 3848 N N . SER A 1 502 ? -19.094 -8.273 -1.198 1 93.69 502 SER A N 1
ATOM 3849 C CA . SER A 1 502 ? -18.875 -9.477 -0.397 1 93.69 502 SER A CA 1
ATOM 3850 C C . SER A 1 502 ? -20.078 -9.781 0.487 1 93.69 502 SER A C 1
ATOM 3852 O O . SER A 1 502 ? -20.453 -10.945 0.648 1 93.69 502 SER A O 1
ATOM 3854 N N . SER A 1 503 ? -20.672 -8.75 1.024 1 91.75 503 SER A N 1
ATOM 3855 C CA . SER A 1 503 ? -21.859 -8.938 1.854 1 91.75 503 SER A CA 1
ATOM 3856 C C . SER A 1 503 ? -23.016 -9.516 1.044 1 91.75 503 SER A C 1
ATOM 3858 O O . SER A 1 503 ? -23.734 -10.406 1.517 1 91.75 503 SER A O 1
ATOM 3860 N N . LEU A 1 504 ? -23.156 -8.977 -0.087 1 90 504 LEU A N 1
ATOM 3861 C CA . LEU A 1 504 ? -24.25 -9.438 -0.932 1 90 504 LEU A CA 1
ATOM 3862 C C . LEU A 1 504 ? -24 -10.859 -1.423 1 90 504 LEU A C 1
ATOM 3864 O O . LEU A 1 504 ? -24.953 -11.625 -1.612 1 90 504 LEU A O 1
ATOM 3868 N N . VAL A 1 505 ? -22.734 -11.227 -1.605 1 94.38 505 VAL A N 1
ATOM 3869 C CA . VAL A 1 505 ? -22.391 -12.602 -1.941 1 94.38 505 VAL A CA 1
ATOM 3870 C C . VAL A 1 505 ? -22.828 -13.531 -0.818 1 94.38 505 VAL A C 1
ATOM 3872 O O . VAL A 1 505 ? -23.391 -14.602 -1.076 1 94.38 505 VAL A O 1
ATOM 3875 N N . LEU A 1 506 ? -22.609 -13.133 0.385 1 95.25 506 LEU A N 1
ATOM 3876 C CA . LEU A 1 506 ? -23.016 -13.938 1.53 1 95.25 506 LEU A CA 1
ATOM 3877 C C . LEU A 1 506 ? -24.531 -14.008 1.637 1 95.25 506 LEU A C 1
ATOM 3879 O O . LEU A 1 506 ? -25.094 -15.039 2.02 1 95.25 506 LEU A O 1
ATOM 3883 N N . GLN A 1 507 ? -25.219 -12.867 1.294 1 92.94 507 GLN A N 1
ATOM 3884 C CA . GLN A 1 507 ? -26.672 -12.883 1.245 1 92.94 507 GLN A CA 1
ATOM 3885 C C . GLN A 1 507 ? -27.188 -13.898 0.23 1 92.94 507 GLN A C 1
ATOM 3887 O O . GLN A 1 507 ? -28.109 -14.656 0.517 1 92.94 507 GLN A O 1
ATOM 3892 N N . ALA A 1 508 ? -26.547 -13.898 -0.917 1 90.5 508 ALA A N 1
ATOM 3893 C CA . ALA A 1 508 ? -26.922 -14.836 -1.971 1 90.5 508 ALA A CA 1
ATOM 3894 C C . ALA A 1 508 ? -26.688 -16.281 -1.527 1 90.5 508 ALA A C 1
ATOM 3896 O O . ALA A 1 508 ? -27.484 -17.172 -1.831 1 90.5 508 ALA A O 1
ATOM 3897 N N . SER A 1 509 ? -25.609 -16.484 -0.808 1 92.56 509 SER A N 1
ATOM 3898 C CA . SER A 1 509 ? -25.297 -17.812 -0.278 1 92.56 509 SER A CA 1
ATOM 3899 C C . SER A 1 509 ? -26.375 -18.281 0.693 1 92.56 509 SER A C 1
ATOM 3901 O O . SER A 1 509 ? -26.812 -19.422 0.64 1 92.56 509 SER A O 1
ATOM 3903 N N . ALA A 1 510 ? -26.812 -17.406 1.495 1 92.69 510 ALA A N 1
ATOM 3904 C CA . ALA A 1 510 ? -27.844 -17.719 2.475 1 92.69 510 ALA A CA 1
ATOM 3905 C C . ALA A 1 510 ? -29.172 -18.016 1.789 1 92.69 510 ALA A C 1
ATOM 3907 O O . ALA A 1 510 ? -29.906 -18.938 2.193 1 92.69 510 ALA A O 1
ATOM 3908 N N . LEU A 1 511 ? -29.484 -17.266 0.795 1 89.88 511 LEU A N 1
ATOM 3909 C CA . LEU A 1 511 ? -30.719 -17.453 0.036 1 89.88 511 LEU A CA 1
ATOM 3910 C C . LEU A 1 511 ? -30.75 -18.828 -0.623 1 89.88 511 LEU A C 1
ATOM 3912 O O . LEU A 1 511 ? -31.781 -19.5 -0.607 1 89.88 511 LEU A O 1
ATOM 3916 N N . SER A 1 512 ? -29.609 -19.219 -1.188 1 88.44 512 SER A N 1
ATOM 3917 C CA . SER A 1 512 ? -29.516 -20.484 -1.904 1 88.44 512 SER A CA 1
ATOM 3918 C C . SER A 1 512 ? -29.609 -21.672 -0.949 1 88.44 512 SER A C 1
ATOM 3920 O O . SER A 1 512 ? -30.062 -22.75 -1.336 1 88.44 512 SER A O 1
ATOM 3922 N N . SER A 1 513 ? -29.266 -21.484 0.249 1 87.12 513 SER A N 1
ATOM 3923 C CA . SER A 1 513 ? -29.297 -22.562 1.242 1 87.12 513 SER A CA 1
ATOM 3924 C C . SER A 1 513 ? -30.719 -22.844 1.7 1 87.12 513 SER A C 1
ATOM 3926 O O . SER A 1 513 ? -31.016 -23.953 2.174 1 87.12 513 SER A O 1
ATOM 3928 N N . LYS A 1 514 ? -31.609 -21.922 1.631 1 79.5 514 LYS A N 1
ATOM 3929 C CA . LYS A 1 514 ? -32.969 -22.047 2.123 1 79.5 514 LYS A CA 1
ATOM 3930 C C . LYS A 1 514 ? -33.844 -22.812 1.135 1 79.5 514 LYS A C 1
ATOM 3932 O O . LYS A 1 514 ? -34.844 -23.438 1.527 1 79.5 514 LYS A O 1
ATOM 3937 N N . SER A 1 515 ? -33.594 -22.703 -0.094 1 70.12 515 SER A N 1
ATOM 3938 C CA . SER A 1 515 ? -34.438 -23.328 -1.101 1 70.12 515 SER A CA 1
ATOM 3939 C C . SER A 1 515 ? -33.656 -24.344 -1.934 1 70.12 515 SER A C 1
ATOM 3941 O O . SER A 1 515 ? -33.406 -24.125 -3.121 1 70.12 515 SER A O 1
ATOM 3943 N N . PRO A 1 516 ? -33.312 -25.406 -1.234 1 65.12 516 PRO A N 1
ATOM 3944 C CA . PRO A 1 516 ? -32.5 -26.344 -2.01 1 65.12 516 PRO A CA 1
ATOM 3945 C C . PRO A 1 516 ? -33.25 -26.875 -3.246 1 65.12 516 PRO A C 1
ATOM 3947 O O . PRO A 1 516 ? -34.438 -27.188 -3.18 1 65.12 516 PRO A O 1
ATOM 3950 N N . HIS A 1 517 ? -32.75 -26.438 -4.402 1 66.69 517 HIS A N 1
ATOM 3951 C CA . HIS A 1 517 ? -33.312 -26.969 -5.629 1 66.69 517 HIS A CA 1
ATOM 3952 C C . HIS A 1 517 ? -32.25 -27.516 -6.551 1 66.69 517 HIS A C 1
ATOM 3954 O O . HIS A 1 517 ? -31.047 -27.281 -6.316 1 66.69 517 HIS A O 1
ATOM 3960 N N . LYS A 1 518 ? -32.656 -28.297 -7.387 1 73.31 518 LYS A N 1
ATOM 3961 C CA . LYS A 1 518 ? -31.781 -29.094 -8.234 1 73.31 518 LYS A CA 1
ATOM 3962 C C . LYS A 1 518 ? -31.078 -28.219 -9.273 1 73.31 518 LYS A C 1
ATOM 3964 O O . LYS A 1 518 ? -30.094 -28.641 -9.891 1 73.31 518 LYS A O 1
ATOM 3969 N N . GLU A 1 519 ? -31.531 -26.953 -9.352 1 81.75 519 GLU A N 1
ATOM 3970 C CA . GLU A 1 519 ? -30.891 -26.078 -10.328 1 81.75 519 GLU A CA 1
ATOM 3971 C C . GLU A 1 519 ? -30 -25.047 -9.648 1 81.75 519 GLU A C 1
ATOM 3973 O O . GLU A 1 519 ? -30.188 -24.734 -8.469 1 81.75 519 GLU A O 1
ATOM 3978 N N . ALA A 1 520 ? -29 -24.672 -10.461 1 88.5 520 ALA A N 1
ATOM 3979 C CA . ALA A 1 520 ? -28.109 -23.641 -9.922 1 88.5 520 ALA A CA 1
ATOM 3980 C C . ALA A 1 520 ? -28.844 -22.297 -9.828 1 88.5 520 ALA A C 1
ATOM 3982 O O . ALA A 1 520 ? -29.609 -21.938 -10.719 1 88.5 520 ALA A O 1
ATOM 3983 N N . PHE A 1 521 ? -28.641 -21.656 -8.758 1 87.81 521 PHE A N 1
ATOM 3984 C CA . PHE A 1 521 ? -29.172 -20.297 -8.594 1 87.81 521 PHE A CA 1
ATOM 3985 C C . PHE A 1 521 ? -28.266 -19.281 -9.281 1 87.81 521 PHE A C 1
ATOM 3987 O O . PHE A 1 521 ? -27.031 -19.406 -9.219 1 87.81 521 PHE A O 1
ATOM 3994 N N . LEU A 1 522 ? -28.891 -18.438 -10 1 90.81 522 LEU A N 1
ATOM 3995 C CA . LEU A 1 522 ? -28.156 -17.297 -10.57 1 90.81 522 LEU A CA 1
ATOM 3996 C C . LEU A 1 522 ? -28.609 -15.984 -9.945 1 90.81 522 LEU A C 1
ATOM 3998 O O . LEU A 1 522 ? -29.781 -15.609 -10.07 1 90.81 522 LEU A O 1
ATOM 4002 N N . TYR A 1 523 ? -27.734 -15.367 -9.258 1 92.19 523 TYR A N 1
ATOM 4003 C CA . TYR A 1 523 ? -28.016 -14.102 -8.609 1 92.19 523 TYR A CA 1
ATOM 4004 C C . TYR A 1 523 ? -27.234 -12.961 -9.25 1 92.19 523 TYR A C 1
ATOM 4006 O O . TYR A 1 523 ? -26.109 -13.164 -9.703 1 92.19 523 TYR A O 1
ATOM 4014 N N . VAL A 1 524 ? -27.844 -11.859 -9.289 1 90.56 524 VAL A N 1
ATOM 4015 C CA . VAL A 1 524 ? -27.219 -10.625 -9.75 1 90.56 524 VAL A CA 1
ATOM 4016 C C . VAL A 1 524 ? -27.359 -9.547 -8.68 1 90.56 524 VAL A C 1
ATOM 4018 O O . VAL A 1 524 ? -28.453 -9.312 -8.172 1 90.56 524 VAL A O 1
ATOM 4021 N N . LEU A 1 525 ? -26.281 -8.977 -8.406 1 88.62 525 LEU A N 1
ATOM 4022 C CA . LEU A 1 525 ? -26.328 -7.93 -7.395 1 88.62 525 LEU A CA 1
ATOM 4023 C C . LEU A 1 525 ? -26.781 -6.605 -8 1 88.62 525 LEU A C 1
ATOM 4025 O O . LEU A 1 525 ? -26.406 -6.27 -9.125 1 88.62 525 LEU A O 1
ATOM 4029 N N . ASP A 1 526 ? -27.578 -5.973 -7.27 1 83.25 526 ASP A N 1
ATOM 4030 C CA . ASP A 1 526 ? -28 -4.641 -7.695 1 83.25 526 ASP A CA 1
ATOM 4031 C C . ASP A 1 526 ? -26.891 -3.615 -7.465 1 83.25 526 ASP A C 1
ATOM 4033 O O . ASP A 1 526 ? -26.656 -3.191 -6.332 1 83.25 526 ASP A O 1
ATOM 4037 N N . MET A 1 527 ? -26.344 -3.195 -8.508 1 82.06 527 MET A N 1
ATOM 4038 C CA . MET A 1 527 ? -25.172 -2.316 -8.43 1 82.06 527 MET A CA 1
ATOM 4039 C C . MET A 1 527 ? -25.578 -0.86 -8.641 1 82.06 527 MET A C 1
ATOM 4041 O O . MET A 1 527 ? -24.734 0.033 -8.625 1 82.06 527 MET A O 1
ATOM 4045 N N . GLY A 1 528 ? -26.844 -0.595 -8.836 1 77.56 528 GLY A N 1
ATOM 4046 C CA . GLY A 1 528 ? -27.281 0.761 -9.141 1 77.56 528 GLY A CA 1
ATOM 4047 C C . GLY A 1 528 ? -26.969 1.184 -10.562 1 77.56 528 GLY A C 1
ATOM 4048 O O . GLY A 1 528 ? -26.688 0.342 -11.422 1 77.56 528 GLY A O 1
ATOM 4049 N N . PRO A 1 529 ? -27.047 2.461 -10.789 1 81.19 529 PRO A N 1
ATOM 4050 C CA . PRO A 1 529 ? -26.766 2.945 -12.141 1 81.19 529 PRO A CA 1
ATOM 4051 C C . PRO A 1 529 ? -25.266 2.914 -12.469 1 81.19 529 PRO A C 1
ATOM 4053 O O . PRO A 1 529 ? -24.438 3.107 -11.586 1 81.19 529 PRO A O 1
ATOM 4056 N N . PRO A 1 530 ? -25 2.635 -13.688 1 87.81 530 PRO A N 1
ATOM 4057 C CA . PRO A 1 530 ? -23.594 2.684 -14.086 1 87.81 530 PRO A CA 1
ATOM 4058 C C . PRO A 1 530 ? -22.984 4.07 -13.914 1 87.81 530 PRO A C 1
ATOM 4060 O O . PRO A 1 530 ? -23.688 5.078 -14.016 1 87.81 530 PRO A O 1
ATOM 4063 N N . VAL A 1 531 ? -21.75 4.094 -13.711 1 86.31 531 VAL A N 1
ATOM 4064 C CA . VAL A 1 531 ? -21.031 5.34 -13.477 1 86.31 531 VAL A CA 1
ATOM 4065 C C . VAL A 1 531 ? -20.094 5.625 -14.648 1 86.31 531 VAL A C 1
ATOM 4067 O O . VAL A 1 531 ? -19.438 4.719 -15.156 1 86.31 531 VAL A O 1
ATOM 4070 N N . SER A 1 532 ? -20.125 6.867 -14.992 1 91.12 532 SER A N 1
ATOM 4071 C CA . SER A 1 532 ? -19.172 7.293 -16 1 91.12 532 SER A CA 1
ATOM 4072 C C . SER A 1 532 ? -17.75 7.305 -15.453 1 91.12 532 SER A C 1
ATOM 4074 O O . SER A 1 532 ? -17.5 7.844 -14.375 1 91.12 532 SER A O 1
ATOM 4076 N N . ILE A 1 533 ? -16.844 6.711 -16.219 1 91.88 533 ILE A N 1
ATOM 4077 C CA . ILE A 1 533 ? -15.461 6.648 -15.773 1 91.88 533 ILE A CA 1
ATOM 4078 C C . ILE A 1 533 ? -14.875 8.055 -15.703 1 91.88 533 ILE A C 1
ATOM 4080 O O . ILE A 1 533 ? -14.07 8.359 -14.82 1 91.88 533 ILE A O 1
ATOM 4084 N N . VAL A 1 534 ? -15.266 8.93 -16.625 1 92.25 534 VAL A N 1
ATOM 4085 C CA . VAL A 1 534 ? -14.812 10.312 -16.625 1 92.25 534 VAL A CA 1
ATOM 4086 C C . VAL A 1 534 ? -15.289 11.016 -15.359 1 92.25 534 VAL A C 1
ATOM 4088 O O . VAL A 1 534 ? -14.523 11.734 -14.711 1 92.25 534 VAL A O 1
ATOM 4091 N N . GLU A 1 535 ? -16.531 10.781 -15.062 1 87 535 GLU A N 1
ATOM 4092 C CA . GLU A 1 535 ? -17.094 11.383 -13.859 1 87 535 GLU A CA 1
ATOM 4093 C C . GLU A 1 535 ? -16.344 10.898 -12.609 1 87 535 GLU A C 1
ATOM 4095 O O . GLU A 1 535 ? -16.078 11.688 -11.703 1 87 535 GLU A O 1
ATOM 4100 N N . LEU A 1 536 ? -16.109 9.656 -12.602 1 88.44 536 LEU A N 1
ATOM 4101 C CA . LEU A 1 536 ? -15.359 9.094 -11.477 1 88.44 536 LEU A CA 1
ATOM 4102 C C . LEU A 1 536 ? -13.984 9.742 -11.367 1 88.44 536 LEU A C 1
ATOM 4104 O O . LEU A 1 536 ? -13.555 10.117 -10.266 1 88.44 536 LEU A O 1
ATOM 4108 N N . ALA A 1 537 ? -13.297 9.867 -12.438 1 91.62 537 ALA A N 1
ATOM 4109 C CA . ALA A 1 537 ? -11.969 10.469 -12.469 1 91.62 537 ALA A CA 1
ATOM 4110 C C . ALA A 1 537 ? -12.008 11.906 -11.961 1 91.62 537 ALA A C 1
ATOM 4112 O O . ALA A 1 537 ? -11.172 12.305 -11.148 1 91.62 537 ALA A O 1
ATOM 4113 N N . GLU A 1 538 ? -12.969 12.609 -12.469 1 89.06 538 GLU A N 1
ATOM 4114 C CA . GLU A 1 538 ? -13.102 14.008 -12.07 1 89.06 538 GLU A CA 1
ATOM 4115 C C . GLU A 1 538 ? -13.352 14.133 -10.57 1 89.06 538 GLU A C 1
ATOM 4117 O O . GLU A 1 538 ? -12.766 14.984 -9.906 1 89.06 538 GLU A O 1
ATOM 4122 N N . ARG A 1 539 ? -14.219 13.328 -10.117 1 84.94 539 ARG A N 1
ATOM 4123 C CA . ARG A 1 539 ? -14.523 13.344 -8.695 1 84.94 539 ARG A CA 1
ATOM 4124 C C . ARG A 1 539 ? -13.297 13 -7.859 1 84.94 539 ARG A C 1
ATOM 4126 O O . ARG A 1 539 ? -13.062 13.602 -6.809 1 84.94 539 ARG A O 1
ATOM 4133 N N . MET A 1 540 ? -12.539 12.078 -8.289 1 87 540 MET A N 1
ATOM 4134 C CA . MET A 1 540 ? -11.344 11.672 -7.559 1 87 540 MET A CA 1
ATOM 4135 C C . MET A 1 540 ? -10.297 12.781 -7.582 1 87 540 MET A C 1
ATOM 4137 O O . MET A 1 540 ? -9.586 12.984 -6.594 1 87 540 MET A O 1
ATOM 4141 N N . ILE A 1 541 ? -10.18 13.461 -8.68 1 86.5 541 ILE A N 1
ATOM 4142 C CA . ILE A 1 541 ? -9.25 14.586 -8.797 1 86.5 541 ILE A CA 1
ATOM 4143 C C . ILE A 1 541 ? -9.648 15.68 -7.805 1 86.5 541 ILE A C 1
ATOM 4145 O O . ILE A 1 541 ? -8.797 16.203 -7.078 1 86.5 541 ILE A O 1
ATOM 4149 N N . ARG A 1 542 ? -10.914 15.93 -7.734 1 82.81 542 ARG A N 1
ATOM 4150 C CA . ARG A 1 542 ? -11.43 16.953 -6.828 1 82.81 542 ARG A CA 1
ATOM 4151 C C . ARG A 1 542 ? -11.234 16.547 -5.375 1 82.81 542 ARG A C 1
ATOM 4153 O O . ARG A 1 542 ? -10.984 17.391 -4.512 1 82.81 542 ARG A O 1
ATOM 4160 N N . LEU A 1 543 ? -11.391 15.328 -5.145 1 78.25 543 LEU A N 1
ATOM 4161 C CA . LEU A 1 543 ? -11.234 14.797 -3.795 1 78.25 543 LEU A CA 1
ATOM 4162 C C . LEU A 1 543 ? -9.836 15.086 -3.258 1 78.25 543 LEU A C 1
ATOM 4164 O O . LEU A 1 543 ? -9.648 15.258 -2.051 1 78.25 543 LEU A O 1
ATOM 4168 N N . LYS A 1 544 ? -8.906 15.078 -4.102 1 77.56 544 LYS A N 1
ATOM 4169 C CA . LYS A 1 544 ? -7.523 15.32 -3.693 1 77.56 544 LYS A CA 1
ATOM 4170 C C . LYS A 1 544 ? -7.207 16.812 -3.68 1 77.56 544 LYS A C 1
ATOM 4172 O O . LYS A 1 544 ? -6.055 17.203 -3.48 1 77.56 544 LYS A O 1
ATOM 4177 N N . GLY A 1 545 ? -8.273 17.641 -3.971 1 73.62 545 GLY A N 1
ATOM 4178 C CA . GLY A 1 545 ? -8.125 19.078 -3.875 1 73.62 545 GLY A CA 1
ATOM 4179 C C . GLY A 1 545 ? -7.676 19.719 -5.176 1 73.62 545 GLY A C 1
ATOM 4180 O O . GLY A 1 545 ? -7.184 20.859 -5.18 1 73.62 545 GLY A O 1
ATOM 4181 N N . TYR A 1 546 ? -7.754 18.984 -6.293 1 80.56 546 TYR A N 1
ATOM 4182 C CA . TYR A 1 546 ? -7.34 19.484 -7.598 1 80.56 546 TYR A CA 1
ATOM 4183 C C . TYR A 1 546 ? -8.547 19.75 -8.492 1 80.56 546 TYR A C 1
ATOM 4185 O O . TYR A 1 546 ? -9.641 19.25 -8.227 1 80.56 546 TYR A O 1
ATOM 4193 N N . ARG A 1 547 ? -8.336 20.672 -9.57 1 86.06 547 ARG A N 1
ATOM 4194 C CA . ARG A 1 547 ? -9.383 20.906 -10.562 1 86.06 547 ARG A CA 1
ATOM 4195 C C . ARG A 1 547 ? -9.133 20.109 -11.828 1 86.06 547 ARG A C 1
ATOM 4197 O O . ARG A 1 547 ? -8.086 20.234 -12.461 1 86.06 547 ARG A O 1
ATOM 4204 N N . PRO A 1 548 ? -10.125 19.297 -12.203 1 90.44 548 PRO A N 1
ATOM 4205 C CA . PRO A 1 548 ? -9.953 18.516 -13.438 1 90.44 548 PRO A CA 1
ATOM 4206 C C . PRO A 1 548 ? -9.773 19.391 -14.672 1 90.44 548 PRO A C 1
ATOM 4208 O O . PRO A 1 548 ? -10.461 20.406 -14.812 1 90.44 548 PRO A O 1
ATOM 4211 N N . GLY A 1 549 ? -8.883 19.016 -15.539 1 87.75 549 GLY A N 1
ATOM 4212 C CA . GLY A 1 549 ? -8.641 19.75 -16.781 1 87.75 549 GLY A CA 1
ATOM 4213 C C . GLY A 1 549 ? -7.742 20.953 -16.594 1 87.75 549 GLY A C 1
ATOM 4214 O O . GLY A 1 549 ? -7.191 21.469 -17.562 1 87.75 549 GLY A O 1
ATOM 4215 N N . LYS A 1 550 ? -7.605 21.422 -15.422 1 86.44 550 LYS A N 1
ATOM 4216 C CA . LYS A 1 550 ? -6.758 22.578 -15.156 1 86.44 550 LYS A CA 1
ATOM 4217 C C . LYS A 1 550 ? -5.492 22.172 -14.406 1 86.44 550 LYS A C 1
ATOM 4219 O O . LYS A 1 550 ? -4.387 22.266 -14.938 1 86.44 550 LYS A O 1
ATOM 4224 N N . ASP A 1 551 ? -5.715 21.625 -13.219 1 83.69 551 ASP A N 1
ATOM 4225 C CA . ASP A 1 551 ? -4.578 21.172 -12.422 1 83.69 551 ASP A CA 1
ATOM 4226 C C . ASP A 1 551 ? -4.094 19.797 -12.898 1 83.69 551 ASP A C 1
ATOM 4228 O O . ASP A 1 551 ? -2.889 19.531 -12.938 1 83.69 551 ASP A O 1
ATOM 4232 N N . ILE A 1 552 ? -5 18.969 -13.172 1 91.06 552 ILE A N 1
ATOM 4233 C CA . ILE A 1 552 ? -4.711 17.625 -13.641 1 91.06 552 ILE A CA 1
ATOM 4234 C C . ILE A 1 552 ? -5.434 17.359 -14.961 1 91.06 552 ILE A C 1
ATOM 4236 O O . ILE A 1 552 ? -6.66 17.469 -15.031 1 91.06 552 ILE A O 1
ATOM 4240 N N . GLU A 1 553 ? -4.773 17 -15.867 1 92.56 553 GLU A N 1
ATOM 4241 C CA . GLU A 1 553 ? -5.328 16.734 -17.188 1 92.56 553 GLU A CA 1
ATOM 4242 C C . GLU A 1 553 ? -5.906 15.328 -17.281 1 92.56 553 GLU A C 1
ATOM 4244 O O . GLU A 1 553 ? -5.453 14.422 -16.578 1 92.56 553 GLU A O 1
ATOM 4249 N N . ILE A 1 554 ? -6.93 15.188 -18.125 1 93.44 554 ILE A N 1
ATOM 4250 C CA . ILE A 1 554 ? -7.492 13.883 -18.453 1 93.44 554 ILE A CA 1
ATOM 4251 C C . ILE A 1 554 ? -7.199 13.547 -19.906 1 93.44 554 ILE A C 1
ATOM 4253 O O . ILE A 1 554 ? -7.516 14.336 -20.812 1 93.44 554 ILE A O 1
ATOM 4257 N N . VAL A 1 555 ? -6.594 12.445 -20.125 1 92 555 VAL A N 1
ATOM 4258 C CA . VAL A 1 555 ? -6.211 12.047 -21.484 1 92 555 VAL A CA 1
ATOM 4259 C C . VAL A 1 555 ? -6.934 10.758 -21.859 1 92 555 VAL A C 1
ATOM 4261 O O . VAL A 1 555 ? -7.027 9.828 -21.062 1 92 555 VAL A O 1
ATOM 4264 N N . PHE A 1 556 ? -7.426 10.727 -23.078 1 90.88 556 PHE A N 1
ATOM 4265 C CA . PHE A 1 556 ? -8.102 9.539 -23.594 1 90.88 556 PHE A CA 1
ATOM 4266 C C . PHE A 1 556 ? -7.141 8.68 -24.391 1 90.88 556 PHE A C 1
ATOM 4268 O O . PHE A 1 556 ? -6.504 9.156 -25.328 1 90.88 556 PHE A O 1
ATOM 4275 N N . THR A 1 557 ? -7.016 7.402 -24.078 1 87.88 557 THR A N 1
ATOM 4276 C CA . THR A 1 557 ? -5.984 6.535 -24.625 1 87.88 557 THR A CA 1
ATOM 4277 C C . THR A 1 557 ? -6.582 5.562 -25.641 1 87.88 557 THR A C 1
ATOM 4279 O O . THR A 1 557 ? -5.852 4.836 -26.328 1 87.88 557 THR A O 1
ATOM 4282 N N . GLY A 1 558 ? -7.879 5.492 -25.734 1 84.5 558 GLY A N 1
ATOM 4283 C CA . GLY A 1 558 ? -8.523 4.562 -26.641 1 84.5 558 GLY A CA 1
ATOM 4284 C C . GLY A 1 558 ? -8.898 3.248 -25.984 1 84.5 558 GLY A C 1
ATOM 4285 O O . GLY A 1 558 ? -8.312 2.859 -24.969 1 84.5 558 GLY A O 1
ATOM 4286 N N . LEU A 1 559 ? -9.828 2.572 -26.641 1 80.31 559 LEU A N 1
ATOM 4287 C CA . LEU A 1 559 ? -10.305 1.303 -26.109 1 80.31 559 LEU A CA 1
ATOM 4288 C C . LEU A 1 559 ? -9.211 0.237 -26.188 1 80.31 559 LEU A C 1
ATOM 4290 O O . LEU A 1 559 ? -8.492 0.16 -27.188 1 80.31 559 LEU A O 1
ATOM 4294 N N . ARG A 1 560 ? -9.117 -0.467 -25.25 1 79.88 560 ARG A N 1
ATOM 4295 C CA . ARG A 1 560 ? -8.18 -1.586 -25.219 1 79.88 560 ARG A CA 1
ATOM 4296 C C . ARG A 1 560 ? -8.805 -2.84 -25.812 1 79.88 560 ARG A C 1
ATOM 4298 O O . ARG A 1 560 ? -10.031 -2.947 -25.906 1 79.88 560 ARG A O 1
ATOM 4305 N N . PRO A 1 561 ? -7.977 -3.828 -26.172 1 75.81 561 PRO A N 1
ATOM 4306 C CA . PRO A 1 561 ? -8.531 -5.066 -26.734 1 75.81 561 PRO A CA 1
ATOM 4307 C C . PRO A 1 561 ? -9.469 -5.777 -25.766 1 75.81 561 PRO A C 1
ATOM 4309 O O . PRO A 1 561 ? -9.117 -6 -24.594 1 75.81 561 PRO A O 1
ATOM 4312 N N . GLY A 1 562 ? -10.703 -6.023 -26.25 1 77.19 562 GLY A N 1
ATOM 4313 C CA . GLY A 1 562 ? -11.664 -6.785 -25.469 1 77.19 562 GLY A CA 1
ATOM 4314 C C . GLY A 1 562 ? -12.539 -5.918 -24.594 1 77.19 562 GLY A C 1
ATOM 4315 O O . GLY A 1 562 ? -13.453 -6.414 -23.938 1 77.19 562 GLY A O 1
ATOM 4316 N N . GLU A 1 563 ? -12.281 -4.703 -24.578 1 81.69 563 GLU A N 1
ATOM 4317 C CA . GLU A 1 563 ? -13.016 -3.816 -23.672 1 81.69 563 GLU A CA 1
ATOM 4318 C C . GLU A 1 563 ? -14.305 -3.314 -24.328 1 81.69 563 GLU A C 1
ATOM 4320 O O . GLU A 1 563 ? -14.32 -2.977 -25.5 1 81.69 563 GLU A O 1
ATOM 4325 N N . LYS A 1 564 ? -15.406 -3.324 -23.516 1 81.31 564 LYS A N 1
ATOM 4326 C CA . LYS A 1 564 ? -16.703 -2.775 -23.938 1 81.31 564 LYS A CA 1
ATOM 4327 C C . LYS A 1 564 ? -16.891 -1.368 -23.375 1 81.31 564 LYS A C 1
ATOM 4329 O O . LYS A 1 564 ? -16.328 -1.019 -22.328 1 81.31 564 LYS A O 1
ATOM 4334 N N . LEU A 1 565 ? -17.688 -0.632 -24.125 1 84.62 565 LEU A N 1
ATOM 4335 C CA . LEU A 1 565 ? -18.031 0.701 -23.641 1 84.62 565 LEU A CA 1
ATOM 4336 C C . LEU A 1 565 ? -18.969 0.62 -22.438 1 84.62 565 LEU A C 1
ATOM 4338 O O . LEU A 1 565 ? -18.812 1.383 -21.469 1 84.62 565 LEU A O 1
ATOM 4342 N N . ALA A 1 566 ? -19.938 -0.268 -22.594 1 84 566 ALA A N 1
ATOM 4343 C CA . ALA A 1 566 ? -20.891 -0.475 -21.516 1 84 566 ALA A CA 1
ATOM 4344 C C . ALA A 1 566 ? -21.125 -1.962 -21.266 1 84 566 ALA A C 1
ATOM 4346 O O . ALA A 1 566 ? -21.125 -2.764 -22.203 1 84 566 ALA A O 1
ATOM 4347 N N . GLU A 1 567 ? -21.312 -2.254 -20 1 82.81 567 GLU A N 1
ATOM 4348 C CA . GLU A 1 567 ? -21.578 -3.643 -19.625 1 82.81 567 GLU A CA 1
ATOM 4349 C C . GLU A 1 567 ? -23.062 -3.885 -19.406 1 82.81 567 GLU A C 1
ATOM 4351 O O . GLU A 1 567 ? -23.797 -2.971 -19.016 1 82.81 567 GLU A O 1
ATOM 4356 N N . THR A 1 568 ? -23.484 -5.086 -19.734 1 79.25 568 THR A N 1
ATOM 4357 C CA . THR A 1 568 ? -24.844 -5.531 -19.438 1 79.25 568 THR A CA 1
ATOM 4358 C C . THR A 1 568 ? -24.844 -6.613 -18.359 1 79.25 568 THR A C 1
ATOM 4360 O O . THR A 1 568 ? -23.922 -7.434 -18.312 1 79.25 568 THR A O 1
ATOM 4363 N N . VAL A 1 569 ? -25.859 -6.613 -17.578 1 81.62 569 VAL A N 1
ATOM 4364 C CA . VAL A 1 569 ? -25.797 -7.504 -16.422 1 81.62 569 VAL A CA 1
ATOM 4365 C C . VAL A 1 569 ? -26.703 -8.711 -16.656 1 81.62 569 VAL A C 1
ATOM 4367 O O . VAL A 1 569 ? -26.578 -9.734 -15.969 1 81.62 569 VAL A O 1
ATOM 4370 N N . PHE A 1 570 ? -27.641 -8.672 -17.672 1 80.19 570 PHE A N 1
ATOM 4371 C CA . PHE A 1 570 ? -28.547 -9.773 -17.953 1 80.19 570 PHE A CA 1
ATOM 4372 C C . PHE A 1 570 ? -28.547 -10.117 -19.438 1 80.19 570 PHE A C 1
ATOM 4374 O O . PHE A 1 570 ? -28.359 -9.227 -20.281 1 80.19 570 PHE A O 1
ATOM 4381 N N . TYR A 1 571 ? -28.641 -11.398 -19.641 1 76.94 571 TYR A N 1
ATOM 4382 C CA . TYR A 1 571 ? -28.984 -11.781 -21.016 1 76.94 571 TYR A CA 1
ATOM 4383 C C . TYR A 1 571 ? -30.453 -11.461 -21.297 1 76.94 571 TYR A C 1
ATOM 4385 O O . TYR A 1 571 ? -31.297 -11.516 -20.406 1 76.94 571 TYR A O 1
ATOM 4393 N N . PRO A 1 572 ? -30.703 -11.148 -22.531 1 76.06 572 PRO A N 1
ATOM 4394 C CA . PRO A 1 572 ? -32.094 -10.836 -22.875 1 76.06 572 PRO A CA 1
ATOM 4395 C C . PRO A 1 572 ? -33.062 -11.984 -22.562 1 76.06 572 PRO A C 1
ATOM 4397 O O . PRO A 1 572 ? -34.219 -11.75 -22.188 1 76.06 572 PRO A O 1
ATOM 4400 N N . LYS A 1 573 ? -32.656 -13.172 -22.578 1 77 573 LYS A N 1
ATOM 4401 C CA . LYS A 1 573 ? -33.531 -14.328 -22.391 1 77 573 LYS A CA 1
ATOM 4402 C C . LYS A 1 573 ? -33.625 -14.703 -20.906 1 77 573 LYS A C 1
ATOM 4404 O O . LYS A 1 573 ? -34.438 -15.57 -20.547 1 77 573 LYS A O 1
ATOM 4409 N N . GLU A 1 574 ? -32.875 -14.062 -20.062 1 83.56 574 GLU A N 1
ATOM 4410 C CA . GLU A 1 574 ? -32.906 -14.375 -18.625 1 83.56 574 GLU A CA 1
ATOM 4411 C C . GLU A 1 574 ? -34.062 -13.641 -17.938 1 83.56 574 GLU A C 1
ATOM 4413 O O . GLU A 1 574 ? -34.281 -12.453 -18.188 1 83.56 574 GLU A O 1
ATOM 4418 N N . GLU A 1 575 ? -34.906 -14.367 -17.188 1 82.75 575 GLU A N 1
ATOM 4419 C CA . GLU A 1 575 ? -35.969 -13.773 -16.406 1 82.75 575 GLU A CA 1
ATOM 4420 C C . GLU A 1 575 ? -35.469 -13.328 -15.031 1 82.75 575 GLU A C 1
ATOM 4422 O O . GLU A 1 575 ? -34.969 -14.133 -14.266 1 82.75 575 GLU A O 1
ATOM 4427 N N . VAL A 1 576 ? -35.719 -12.094 -14.812 1 87.62 576 VAL A N 1
ATOM 4428 C CA . VAL A 1 576 ? -35.188 -11.516 -13.578 1 87.62 576 VAL A CA 1
ATOM 4429 C C . VAL A 1 576 ? -36.312 -11.375 -12.555 1 87.62 576 VAL A C 1
ATOM 4431 O O . VAL A 1 576 ? -37.438 -10.984 -12.906 1 87.62 576 VAL A O 1
ATOM 4434 N N . SER A 1 577 ? -36.062 -11.844 -11.352 1 87.12 577 SER A N 1
ATOM 4435 C CA . SER A 1 577 ? -37.031 -11.727 -10.266 1 87.12 577 SER A CA 1
ATOM 4436 C C . SER A 1 577 ? -36.375 -11.203 -8.992 1 87.12 577 SER A C 1
ATOM 4438 O O . SER A 1 577 ? -35.188 -11.336 -8.805 1 87.12 577 SER A O 1
ATOM 4440 N N . GLU A 1 578 ? -37.188 -10.656 -8.148 1 87.56 578 GLU A N 1
ATOM 4441 C CA . GLU A 1 578 ? -36.688 -10.195 -6.848 1 87.56 578 GLU A CA 1
ATOM 4442 C C . GLU A 1 578 ? -36.594 -11.352 -5.855 1 87.56 578 GLU A C 1
ATOM 4444 O O . GLU A 1 578 ? -37.344 -12.328 -5.961 1 87.56 578 GLU A O 1
ATOM 4449 N N . THR A 1 579 ? -35.688 -11.422 -4.891 1 87 579 THR A N 1
ATOM 4450 C CA . THR A 1 579 ? -35.469 -12.523 -3.961 1 87 579 THR A CA 1
ATOM 4451 C C . THR A 1 579 ? -36.031 -12.172 -2.574 1 87 579 THR A C 1
ATOM 4453 O O . THR A 1 579 ? -36.094 -13.039 -1.698 1 87 579 THR A O 1
ATOM 4456 N N . GLY A 1 580 ? -36.375 -10.93 -2.266 1 81.81 580 GLY A N 1
ATOM 4457 C CA . GLY A 1 580 ? -36.781 -10.453 -0.945 1 81.81 580 GLY A CA 1
ATOM 4458 C C . GLY A 1 580 ? -35.625 -9.797 -0.196 1 81.81 580 GLY A C 1
ATOM 4459 O O . GLY A 1 580 ? -35.844 -9.117 0.811 1 81.81 580 GLY A O 1
ATOM 4460 N N . VAL A 1 581 ? -34.469 -10.109 -0.573 1 86.69 581 VAL A N 1
ATOM 4461 C CA . VAL A 1 581 ? -33.281 -9.461 0.016 1 86.69 581 VAL A CA 1
ATOM 4462 C C . VAL A 1 581 ? -32.875 -8.266 -0.839 1 86.69 581 VAL A C 1
ATOM 4464 O O . VAL A 1 581 ? -32.656 -8.398 -2.043 1 86.69 581 VAL A O 1
ATOM 4467 N N . ASP A 1 582 ? -32.75 -7.16 -0.203 1 86.38 582 ASP A N 1
ATOM 4468 C CA . ASP A 1 582 ? -32.406 -5.922 -0.892 1 86.38 582 ASP A CA 1
ATOM 4469 C C . ASP A 1 582 ? -31 -6.031 -1.528 1 86.38 582 ASP A C 1
ATOM 4471 O O . ASP A 1 582 ? -30.031 -6.398 -0.862 1 86.38 582 ASP A O 1
ATOM 4475 N N . GLY A 1 583 ? -31.016 -5.793 -2.871 1 86.81 583 GLY A N 1
ATOM 4476 C CA . GLY A 1 583 ? -29.734 -5.746 -3.549 1 86.81 583 GLY A CA 1
ATOM 4477 C C . GLY A 1 583 ? -29.391 -7.035 -4.273 1 86.81 583 GLY A C 1
ATOM 4478 O O . GLY A 1 583 ? -28.375 -7.105 -4.977 1 86.81 583 GLY A O 1
ATOM 4479 N N . VAL A 1 584 ? -30.156 -8.055 -4.082 1 90.88 584 VAL A N 1
ATOM 4480 C CA . VAL A 1 584 ? -29.906 -9.328 -4.734 1 90.88 584 VAL A CA 1
ATOM 4481 C C . VAL A 1 584 ? -31.078 -9.695 -5.645 1 90.88 584 VAL A C 1
ATOM 4483 O O . VAL A 1 584 ? -32.219 -9.812 -5.184 1 90.88 584 VAL A O 1
ATOM 4486 N N . LEU A 1 585 ? -30.766 -9.812 -6.883 1 90.56 585 LEU A N 1
ATOM 4487 C CA . LEU A 1 585 ? -31.75 -10.25 -7.875 1 90.56 585 LEU A CA 1
ATOM 4488 C C . LEU A 1 585 ? -31.484 -11.688 -8.305 1 90.56 585 LEU A C 1
ATOM 4490 O O . LEU A 1 585 ? -30.359 -12.18 -8.172 1 90.56 585 LEU A O 1
ATOM 4494 N N . SER A 1 586 ? -32.5 -12.367 -8.711 1 91.25 586 SER A N 1
ATOM 4495 C CA . SER A 1 586 ? -32.375 -13.727 -9.219 1 91.25 586 SER A CA 1
ATOM 4496 C C . SER A 1 586 ? -32.688 -13.805 -10.703 1 91.25 586 SER A C 1
ATOM 4498 O O . SER A 1 586 ? -33.562 -13.117 -11.188 1 91.25 586 SER A O 1
ATOM 4500 N N . ALA A 1 587 ? -31.859 -14.516 -11.391 1 88.88 587 ALA A N 1
ATOM 4501 C CA . ALA A 1 587 ? -32.094 -14.742 -12.812 1 88.88 587 ALA A CA 1
ATOM 4502 C C . ALA A 1 587 ? -32.219 -16.234 -13.125 1 88.88 587 ALA A C 1
ATOM 4504 O O . ALA A 1 587 ? -31.547 -17.062 -12.492 1 88.88 587 ALA A O 1
ATOM 4505 N N . GLN A 1 588 ? -33.125 -16.531 -13.992 1 84.44 588 GLN A N 1
ATOM 4506 C CA . GLN A 1 588 ? -33.281 -17.906 -14.438 1 84.44 588 GLN A CA 1
ATOM 4507 C C . GLN A 1 588 ? -32.844 -18.078 -15.891 1 84.44 588 GLN A C 1
ATOM 4509 O O . GLN A 1 588 ? -33.188 -17.25 -16.75 1 84.44 588 GLN A O 1
ATOM 4514 N N . SER A 1 589 ? -31.891 -18.922 -16.016 1 78.06 589 SER A N 1
ATOM 4515 C CA . SER A 1 589 ? -31.359 -19.188 -17.344 1 78.06 589 SER A CA 1
ATOM 4516 C C . SER A 1 589 ? -31.516 -20.641 -17.734 1 78.06 589 SER A C 1
ATOM 4518 O O . SER A 1 589 ? -31.625 -21.516 -16.875 1 78.06 589 SER A O 1
ATOM 4520 N N . SER A 1 590 ? -31.75 -20.859 -19.109 1 76.38 590 SER A N 1
ATOM 4521 C CA . SER A 1 590 ? -31.719 -22.219 -19.609 1 76.38 590 SER A CA 1
ATOM 4522 C C . SER A 1 590 ? -30.312 -22.797 -19.578 1 76.38 590 SER A C 1
ATOM 4524 O O . SER A 1 590 ? -29.328 -22.062 -19.688 1 76.38 590 SER A O 1
ATOM 4526 N N . TYR A 1 591 ? -30.25 -24.062 -19.125 1 77.69 591 TYR A N 1
ATOM 4527 C CA . TYR A 1 591 ? -28.938 -24.672 -19.109 1 77.69 591 TYR A CA 1
ATOM 4528 C C . TYR A 1 591 ? -28.891 -25.922 -19.984 1 77.69 591 TYR A C 1
ATOM 4530 O O . TYR A 1 591 ? -29.938 -26.5 -20.312 1 77.69 591 TYR A O 1
ATOM 4538 N N . GLN A 1 592 ? -27.75 -26.203 -20.438 1 82.31 592 GLN A N 1
ATOM 4539 C CA . GLN A 1 592 ? -27.5 -27.391 -21.234 1 82.31 592 GLN A CA 1
ATOM 4540 C C . GLN A 1 592 ? -27.172 -28.594 -20.359 1 82.31 592 GLN A C 1
ATOM 4542 O O . GLN A 1 592 ? -26.75 -28.422 -19.203 1 82.31 592 GLN A O 1
ATOM 4547 N N . ASN A 1 593 ? -27.422 -29.766 -20.984 1 89.62 593 ASN A N 1
ATOM 4548 C CA . ASN A 1 593 ? -27.062 -30.984 -20.281 1 89.62 593 ASN A CA 1
ATOM 4549 C C . ASN A 1 593 ? -25.547 -31.141 -20.156 1 89.62 593 ASN A C 1
ATOM 4551 O O . ASN A 1 593 ? -24.797 -30.766 -21.062 1 89.62 593 ASN A O 1
ATOM 4555 N N . LEU A 1 594 ? -25.156 -31.672 -19.062 1 92.25 594 LEU A N 1
ATOM 4556 C CA . LEU A 1 594 ? -23.734 -31.844 -18.766 1 92.25 594 LEU A CA 1
ATOM 4557 C C . LEU A 1 594 ? -23.047 -32.656 -19.859 1 92.25 594 LEU A C 1
ATOM 4559 O O . LEU A 1 594 ? -21.922 -32.344 -20.25 1 92.25 594 LEU A O 1
ATOM 4563 N N . ASP A 1 595 ? -23.688 -33.688 -20.328 1 92.75 595 ASP A N 1
ATOM 4564 C CA . ASP A 1 595 ? -23.109 -34.562 -21.344 1 92.75 595 ASP A CA 1
ATOM 4565 C C . ASP A 1 595 ? -22.844 -33.812 -22.641 1 92.75 595 ASP A C 1
ATOM 4567 O O . ASP A 1 595 ? -21.953 -34.188 -23.406 1 92.75 595 ASP A O 1
ATOM 4571 N N . THR A 1 596 ? -23.609 -32.812 -22.891 1 90.62 596 THR A N 1
ATOM 4572 C CA . THR A 1 596 ? -23.5 -32.031 -24.125 1 90.62 596 THR A CA 1
ATOM 4573 C C . THR A 1 596 ? -22.312 -31.062 -24.047 1 90.62 596 THR A C 1
ATOM 4575 O O . THR A 1 596 ? -21.609 -30.859 -25.031 1 90.62 596 THR A O 1
ATOM 4578 N N . ILE A 1 597 ? -22.031 -30.547 -22.906 1 92.56 597 ILE A N 1
ATOM 4579 C CA . ILE A 1 597 ? -21.031 -29.484 -22.797 1 92.56 597 ILE A CA 1
ATOM 4580 C C . ILE A 1 597 ? -19.672 -30.094 -22.438 1 92.56 597 ILE A C 1
ATOM 4582 O O . ILE A 1 597 ? -18.625 -29.516 -22.766 1 92.56 597 ILE A O 1
ATOM 4586 N N . LEU A 1 598 ? -19.609 -31.25 -21.828 1 95.31 598 LEU A N 1
ATOM 4587 C CA . LEU A 1 598 ? -18.406 -31.828 -21.219 1 95.31 598 LEU A CA 1
ATOM 4588 C C . LEU A 1 598 ? -17.359 -32.125 -22.297 1 95.31 598 LEU A C 1
ATOM 4590 O O . LEU A 1 598 ? -16.172 -31.828 -22.078 1 95.31 598 LEU A O 1
ATOM 4594 N N . PRO A 1 599 ? -17.781 -32.688 -23.453 1 95.31 599 PRO A N 1
ATOM 4595 C CA . PRO A 1 599 ? -16.766 -32.969 -24.469 1 95.31 599 PRO A CA 1
ATOM 4596 C C . PRO A 1 599 ? -16.047 -31.703 -24.938 1 95.31 599 PRO A C 1
ATOM 4598 O O . PRO A 1 599 ? -14.812 -31.703 -25.078 1 95.31 599 PRO A O 1
ATOM 4601 N N . THR A 1 600 ? -16.781 -30.625 -25.156 1 95.69 600 THR A N 1
ATOM 4602 C CA . THR A 1 600 ? -16.188 -29.359 -25.578 1 95.69 600 THR A CA 1
ATOM 4603 C C . THR A 1 600 ? -15.297 -28.797 -24.484 1 95.69 600 THR A C 1
ATOM 4605 O O . THR A 1 600 ? -14.203 -28.297 -24.766 1 95.69 600 THR A O 1
ATOM 4608 N N . LEU A 1 601 ? -15.734 -28.906 -23.281 1 96.94 601 LEU A N 1
ATOM 4609 C CA . LEU A 1 601 ? -14.977 -28.406 -22.141 1 96.94 601 LEU A CA 1
ATOM 4610 C C . LEU A 1 601 ? -13.672 -29.172 -21.984 1 96.94 601 LEU A C 1
ATOM 4612 O O . LEU A 1 601 ? -12.609 -28.578 -21.766 1 96.94 601 LEU A O 1
ATOM 4616 N N . ASP A 1 602 ? -13.734 -30.5 -22.094 1 97.56 602 ASP A N 1
ATOM 4617 C CA . ASP A 1 602 ? -12.555 -31.344 -21.953 1 97.56 602 ASP A CA 1
ATOM 4618 C C . ASP A 1 602 ? -11.531 -31.062 -23.047 1 97.56 602 ASP A C 1
ATOM 4620 O O . ASP A 1 602 ? -10.336 -30.953 -22.766 1 97.56 602 ASP A O 1
ATOM 4624 N N . ALA A 1 603 ? -12.039 -30.922 -24.266 1 97.62 603 ALA A N 1
ATOM 4625 C CA . ALA A 1 603 ? -11.156 -30.625 -25.391 1 97.62 603 ALA A CA 1
ATOM 4626 C C . ALA A 1 603 ? -10.492 -29.25 -25.203 1 97.62 603 ALA A C 1
ATOM 4628 O O . ALA A 1 603 ? -9.312 -29.094 -25.531 1 97.62 603 ALA A O 1
ATOM 4629 N N . MET A 1 604 ? -11.25 -28.297 -24.75 1 97.5 604 MET A N 1
ATOM 4630 C CA . MET A 1 604 ? -10.758 -26.938 -24.531 1 97.5 604 MET A CA 1
ATOM 4631 C C . MET A 1 604 ? -9.648 -26.922 -23.484 1 97.5 604 MET A C 1
ATOM 4633 O O . MET A 1 604 ? -8.594 -26.328 -23.688 1 97.5 604 MET A O 1
ATOM 4637 N N . ILE A 1 605 ? -9.867 -27.609 -22.359 1 97.75 605 ILE A N 1
ATOM 4638 C CA . ILE A 1 605 ? -8.914 -27.656 -21.266 1 97.75 605 ILE A CA 1
ATOM 4639 C C . ILE A 1 605 ? -7.645 -28.391 -21.703 1 97.75 605 ILE A C 1
ATOM 4641 O O . ILE A 1 605 ? -6.535 -27.953 -21.391 1 97.75 605 ILE A O 1
ATOM 4645 N N . GLU A 1 606 ? -7.824 -29.484 -22.391 1 97.44 606 GLU A N 1
ATOM 4646 C CA . GLU A 1 606 ? -6.676 -30.219 -22.906 1 97.44 606 GLU A CA 1
ATOM 4647 C C . GLU A 1 606 ? -5.855 -29.359 -23.859 1 97.44 606 GLU A C 1
ATOM 4649 O O . GLU A 1 606 ? -4.625 -29.359 -23.797 1 97.44 606 GLU A O 1
ATOM 4654 N N . ALA A 1 607 ? -6.543 -28.656 -24.781 1 97.19 607 ALA A N 1
ATOM 4655 C CA . ALA A 1 607 ? -5.863 -27.766 -25.703 1 97.19 607 ALA A CA 1
ATOM 4656 C C . ALA A 1 607 ? -5.102 -26.672 -24.953 1 97.19 607 ALA A C 1
ATOM 4658 O O . ALA A 1 607 ? -3.982 -26.312 -25.344 1 97.19 607 ALA A O 1
ATOM 4659 N N . ALA A 1 608 ? -5.699 -26.125 -23.922 1 97.31 608 ALA A N 1
ATOM 4660 C CA . ALA A 1 608 ? -5.051 -25.094 -23.125 1 97.31 608 ALA A CA 1
ATOM 4661 C C . ALA A 1 608 ? -3.811 -25.625 -22.422 1 97.31 608 ALA A C 1
ATOM 4663 O O . ALA A 1 608 ? -2.773 -24.969 -22.375 1 97.31 608 ALA A O 1
ATOM 4664 N N . ARG A 1 609 ? -3.877 -26.859 -21.875 1 95.81 609 ARG A N 1
ATOM 4665 C CA . ARG A 1 609 ? -2.748 -27.5 -21.203 1 95.81 609 ARG A CA 1
ATOM 4666 C C . ARG A 1 609 ? -1.596 -27.734 -22.172 1 95.81 609 ARG A C 1
ATOM 4668 O O . ARG A 1 609 ? -0.427 -27.625 -21.797 1 95.81 609 ARG A O 1
ATOM 4675 N N . ASN A 1 610 ? -1.981 -28.031 -23.391 1 95.25 610 ASN A N 1
ATOM 4676 C CA . ASN A 1 610 ? -0.985 -28.312 -24.422 1 95.25 610 ASN A CA 1
ATOM 4677 C C . ASN A 1 610 ? -0.496 -27.031 -25.094 1 95.25 610 ASN A C 1
ATOM 4679 O O . ASN A 1 610 ? 0.281 -27.078 -26.047 1 95.25 610 ASN A O 1
ATOM 4683 N N . ARG A 1 611 ? -0.992 -25.953 -24.641 1 94.38 611 ARG A N 1
ATOM 4684 C CA . ARG A 1 611 ? -0.574 -24.641 -25.094 1 94.38 611 ARG A CA 1
ATOM 4685 C C . ARG A 1 611 ? -0.977 -24.406 -26.547 1 94.38 611 ARG A C 1
ATOM 4687 O O . ARG A 1 611 ? -0.232 -23.797 -27.312 1 94.38 611 ARG A O 1
ATOM 4694 N N . GLU A 1 612 ? -2.096 -24.953 -26.906 1 94.94 612 GLU A N 1
ATOM 4695 C CA . GLU A 1 612 ? -2.67 -24.75 -28.234 1 94.94 612 GLU A CA 1
ATOM 4696 C C . GLU A 1 612 ? -3.65 -23.578 -28.234 1 94.94 612 GLU A C 1
ATOM 4698 O O . GLU A 1 612 ? -4.867 -23.781 -28.25 1 94.94 612 GLU A O 1
ATOM 4703 N N . ARG A 1 613 ? -3.16 -22.438 -28.359 1 92.62 613 ARG A N 1
ATOM 4704 C CA . ARG A 1 613 ? -3.877 -21.188 -28.156 1 92.62 613 ARG A CA 1
ATOM 4705 C C . ARG A 1 613 ? -5.074 -21.094 -29.109 1 92.62 613 ARG A C 1
ATOM 4707 O O . ARG A 1 613 ? -6.199 -20.844 -28.656 1 92.62 613 ARG A O 1
ATOM 4714 N N . ASN A 1 614 ? -4.875 -21.266 -30.359 1 92.94 614 ASN A N 1
ATOM 4715 C CA . ASN A 1 614 ? -5.926 -21.094 -31.359 1 92.94 614 ASN A CA 1
ATOM 4716 C C . ASN A 1 614 ? -7.059 -22.094 -31.172 1 92.94 614 ASN A C 1
ATOM 4718 O O . ASN A 1 614 ? -8.234 -21.734 -31.266 1 92.94 614 ASN A O 1
ATOM 4722 N N . ILE A 1 615 ? -6.707 -23.344 -30.844 1 95.06 615 ILE A N 1
ATOM 4723 C CA . ILE A 1 615 ? -7.707 -24.391 -30.641 1 95.06 615 ILE A CA 1
ATOM 4724 C C . ILE A 1 615 ? -8.523 -24.094 -29.391 1 95.06 615 ILE A C 1
ATOM 4726 O O . ILE A 1 615 ? -9.758 -24.172 -29.406 1 95.06 615 ILE A O 1
ATOM 4730 N N . SER A 1 616 ? -7.844 -23.719 -28.312 1 96.06 616 SER A N 1
ATOM 4731 C CA . SER A 1 616 ? -8.539 -23.422 -27.062 1 96.06 616 SER A CA 1
ATOM 4732 C C . SER A 1 616 ? -9.484 -22.234 -27.219 1 96.06 616 SER A C 1
ATOM 4734 O O . SER A 1 616 ? -10.602 -22.266 -26.703 1 96.06 616 SER A O 1
ATOM 4736 N N . LEU A 1 617 ? -9.102 -21.188 -27.938 1 94.56 617 LEU A N 1
ATOM 4737 C CA . LEU A 1 617 ? -9.914 -20 -28.141 1 94.56 617 LEU A CA 1
ATOM 4738 C C . LEU A 1 617 ? -11.148 -20.328 -28.969 1 94.56 617 LEU A C 1
ATOM 4740 O O . LEU A 1 617 ? -12.242 -19.812 -28.703 1 94.56 617 LEU A O 1
ATOM 4744 N N . ASN A 1 618 ? -10.953 -21.172 -29.984 1 93.75 618 ASN A N 1
ATOM 4745 C CA . ASN A 1 618 ? -12.078 -21.562 -30.828 1 93.75 618 ASN A CA 1
ATOM 4746 C C . ASN A 1 618 ? -13.117 -22.359 -30.031 1 93.75 618 ASN A C 1
ATOM 4748 O O . ASN A 1 618 ? -14.32 -22.156 -30.188 1 93.75 618 ASN A O 1
ATOM 4752 N N . LEU A 1 619 ? -12.641 -23.234 -29.234 1 95.44 619 LEU A N 1
ATOM 4753 C CA . LEU A 1 619 ? -13.539 -24.031 -28.406 1 95.44 619 LEU A CA 1
ATOM 4754 C C . LEU A 1 619 ? -14.234 -23.172 -27.359 1 95.44 619 LEU A C 1
ATOM 4756 O O . LEU A 1 619 ? -15.398 -23.391 -27.031 1 95.44 619 LEU A O 1
ATOM 4760 N N . LEU A 1 620 ? -13.5 -22.172 -26.797 1 95.44 620 LEU A N 1
ATOM 4761 C CA . LEU A 1 620 ? -14.109 -21.203 -25.875 1 95.44 620 LEU A CA 1
ATOM 4762 C C . LEU A 1 620 ? -15.219 -20.422 -26.562 1 95.44 620 LEU A C 1
ATOM 4764 O O . LEU A 1 620 ? -16.281 -20.188 -25.969 1 95.44 620 LEU A O 1
ATOM 4768 N N . ALA A 1 621 ? -14.984 -20.031 -27.781 1 93.06 621 ALA A N 1
ATOM 4769 C CA . ALA A 1 621 ? -15.969 -19.297 -28.578 1 93.06 621 ALA A CA 1
ATOM 4770 C C . ALA A 1 621 ? -17.203 -20.156 -28.859 1 93.06 621 ALA A C 1
ATOM 4772 O O . ALA A 1 621 ? -18.297 -19.625 -29.031 1 93.06 621 ALA A O 1
ATOM 4773 N N . ASP A 1 622 ? -17.062 -21.469 -28.906 1 90.81 622 ASP A N 1
ATOM 4774 C CA . ASP A 1 622 ? -18.188 -22.375 -29.094 1 90.81 622 ASP A CA 1
ATOM 4775 C C . ASP A 1 622 ? -19.125 -22.344 -27.875 1 90.81 622 ASP A C 1
ATOM 4777 O O . ASP A 1 622 ? -20.344 -22.469 -28.031 1 90.81 622 ASP A O 1
ATOM 4781 N N . LEU A 1 623 ? -18.516 -22.172 -26.766 1 90.5 623 LEU A N 1
ATOM 4782 C CA . LEU A 1 623 ? -19.297 -22.125 -25.531 1 90.5 623 LEU A CA 1
ATOM 4783 C C . LEU A 1 623 ? -19.859 -20.734 -25.297 1 90.5 623 LEU A C 1
ATOM 4785 O O . LEU A 1 623 ? -20.922 -20.578 -24.688 1 90.5 623 LEU A O 1
ATOM 4789 N N . ALA A 1 624 ? -19.141 -19.781 -25.703 1 89.19 624 ALA A N 1
ATOM 4790 C CA . ALA A 1 624 ? -19.562 -18.375 -25.625 1 89.19 624 ALA A CA 1
ATOM 4791 C C . ALA A 1 624 ? -19.453 -17.703 -26.984 1 89.19 624 ALA A C 1
ATOM 4793 O O . ALA A 1 624 ? -18.516 -16.953 -27.234 1 89.19 624 ALA A O 1
ATOM 4794 N N . PRO A 1 625 ? -20.391 -17.797 -27.781 1 80.94 625 PRO A N 1
ATOM 4795 C CA . PRO A 1 625 ? -20.297 -17.422 -29.203 1 80.94 625 PRO A CA 1
ATOM 4796 C C . PRO A 1 625 ? -20.094 -15.914 -29.391 1 80.94 625 PRO A C 1
ATOM 4798 O O . PRO A 1 625 ? -19.578 -15.484 -30.422 1 80.94 625 PRO A O 1
ATOM 4801 N N . GLN A 1 626 ? -20.5 -15.117 -28.484 1 76.31 626 GLN A N 1
ATOM 4802 C CA . GLN A 1 626 ? -20.328 -13.672 -28.609 1 76.31 626 GLN A CA 1
ATOM 4803 C C . GLN A 1 626 ? -18.859 -13.289 -28.641 1 76.31 626 GLN A C 1
ATOM 4805 O O . GLN A 1 626 ? -18.5 -12.195 -29.078 1 76.31 626 GLN A O 1
ATOM 4810 N N . LEU A 1 627 ? -18.016 -14.117 -28.094 1 72.25 627 LEU A N 1
ATOM 4811 C CA . LEU A 1 627 ? -16.562 -13.883 -28.109 1 72.25 627 LEU A CA 1
ATOM 4812 C C . LEU A 1 627 ? -16.047 -13.812 -29.547 1 72.25 627 LEU A C 1
ATOM 4814 O O . LEU A 1 627 ? -15.141 -13.023 -29.844 1 72.25 627 LEU A O 1
ATOM 4818 N N . ALA A 1 628 ? -16.422 -14.625 -30.422 1 62.06 628 ALA A N 1
ATOM 4819 C CA . ALA A 1 628 ? -15.992 -14.781 -31.812 1 62.06 628 ALA A CA 1
ATOM 4820 C C . ALA A 1 628 ? -16.219 -13.492 -32.594 1 62.06 628 ALA A C 1
ATOM 4822 O O . ALA A 1 628 ? -15.469 -13.18 -33.531 1 62.06 628 ALA A O 1
ATOM 4823 N N . ILE A 1 629 ? -17.172 -12.672 -32.25 1 53.44 629 ILE A N 1
ATOM 4824 C CA . ILE A 1 629 ? -17.531 -11.469 -33 1 53.44 629 ILE A CA 1
ATOM 4825 C C . ILE A 1 629 ? -16.5 -10.367 -32.719 1 53.44 629 ILE A C 1
ATOM 4827 O O . ILE A 1 629 ? -16.156 -9.586 -33.625 1 53.44 629 ILE A O 1
ATOM 4831 N N . SER A 1 630 ? -15.914 -10.203 -31.594 1 51.5 630 SER A N 1
ATOM 4832 C CA . SER A 1 630 ? -15.117 -9.055 -31.172 1 51.5 630 SER A CA 1
ATOM 4833 C C . SER A 1 630 ? -13.648 -9.242 -31.531 1 51.5 630 SER A C 1
ATOM 4835 O O . SER A 1 630 ? -12.852 -8.312 -31.438 1 51.5 630 SER A O 1
ATOM 4837 N N . LYS A 1 631 ? -13 -10.367 -31.781 1 53.03 631 LYS A N 1
ATOM 4838 C CA . LYS A 1 631 ? -11.555 -10.531 -31.891 1 53.03 631 LYS A CA 1
ATOM 4839 C C . LYS A 1 631 ? -11.109 -10.562 -33.344 1 53.03 631 LYS A C 1
ATOM 4841 O O . LYS A 1 631 ? -11.352 -11.547 -34.062 1 53.03 631 LYS A O 1
ATOM 4846 N N . PRO A 1 632 ? -10.742 -9.43 -33.875 1 42.19 632 PRO A N 1
ATOM 4847 C CA . PRO A 1 632 ? -10.062 -9.547 -35.156 1 42.19 632 PRO A CA 1
ATOM 4848 C C . PRO A 1 632 ? -8.867 -10.5 -35.125 1 42.19 632 PRO A C 1
ATOM 4850 O O . PRO A 1 632 ? -8.289 -10.711 -34.031 1 42.19 632 PRO A O 1
ATOM 4853 N N . ALA A 1 633 ? -8.633 -11.352 -36.156 1 38.03 633 ALA A N 1
ATOM 4854 C CA . ALA A 1 633 ? -7.574 -12.336 -36.375 1 38.03 633 ALA A CA 1
ATOM 4855 C C . ALA A 1 633 ? -6.238 -11.82 -35.844 1 38.03 633 ALA A C 1
ATOM 4857 O O . ALA A 1 633 ? -5.387 -12.609 -35.438 1 38.03 633 ALA A O 1
ATOM 4858 N N . ASN A 1 634 ? -5.762 -10.617 -36.156 1 34.91 634 ASN A N 1
ATOM 4859 C CA . ASN A 1 634 ? -4.387 -10.141 -36.031 1 34.91 634 ASN A CA 1
ATOM 4860 C C . ASN A 1 634 ? -4.152 -9.414 -34.719 1 34.91 634 ASN A C 1
ATOM 4862 O O . ASN A 1 634 ? -4.109 -8.188 -34.688 1 34.91 634 ASN A O 1
ATOM 4866 N N . LEU A 1 635 ? -4.617 -9.836 -33.688 1 40.28 635 LEU A N 1
ATOM 4867 C CA . LEU A 1 635 ? -4.316 -9.055 -32.5 1 40.28 635 LEU A CA 1
ATOM 4868 C C . LEU A 1 635 ? -2.811 -8.961 -32.25 1 40.28 635 LEU A C 1
ATOM 4870 O O . LEU A 1 635 ? -2.098 -9.961 -32.375 1 40.28 635 LEU A O 1
ATOM 4874 N N . PRO A 1 636 ? -2.279 -7.711 -32.281 1 38.62 636 PRO A N 1
ATOM 4875 C CA . PRO A 1 636 ? -0.842 -7.645 -32 1 38.62 636 PRO A CA 1
ATOM 4876 C C . PRO A 1 636 ? -0.454 -8.398 -30.734 1 38.62 636 PRO A C 1
ATOM 4878 O O . PRO A 1 636 ? -1.253 -8.492 -29.812 1 38.62 636 PRO A O 1
ATOM 4881 N N . GLN A 1 637 ? 0.254 -9.422 -30.922 1 37.88 637 GLN A N 1
ATOM 4882 C CA . GLN A 1 637 ? 0.809 -10.219 -29.828 1 37.88 637 GLN A CA 1
ATOM 4883 C C . GLN A 1 637 ? 1.227 -9.336 -28.656 1 37.88 637 GLN A C 1
ATOM 4885 O O . GLN A 1 637 ? 1.421 -9.828 -27.547 1 37.88 637 GLN A O 1
ATOM 4890 N N . ASN A 1 638 ? 1.947 -8.133 -28.906 1 34.28 638 ASN A N 1
ATOM 4891 C CA . ASN A 1 638 ? 2.523 -7.359 -27.812 1 34.28 638 ASN A CA 1
ATOM 4892 C C . ASN A 1 638 ? 1.538 -6.324 -27.266 1 34.28 638 ASN A C 1
ATOM 4894 O O . ASN A 1 638 ? 1.067 -5.465 -28.016 1 34.28 638 ASN A O 1
ATOM 4898 N N . PRO A 1 639 ? 0.94 -6.527 -26.25 1 35.31 639 PRO A N 1
ATOM 4899 C CA . PRO A 1 639 ? -0.05 -5.598 -25.703 1 35.31 639 PRO A CA 1
ATOM 4900 C C . PRO A 1 639 ? 0.433 -4.148 -25.703 1 35.31 639 PRO A C 1
ATOM 4902 O O . PRO A 1 639 ? -0.359 -3.229 -25.484 1 35.31 639 PRO A O 1
ATOM 4905 N N . VAL A 1 640 ? 1.779 -3.928 -25.562 1 34.41 640 VAL A N 1
ATOM 4906 C CA . VAL A 1 640 ? 2.318 -2.586 -25.375 1 34.41 640 VAL A CA 1
ATOM 4907 C C . VAL A 1 640 ? 2.076 -1.748 -26.625 1 34.41 640 VAL A C 1
ATOM 4909 O O . VAL A 1 640 ? 2.223 -0.523 -26.594 1 34.41 640 VAL A O 1
ATOM 4912 N N . ASP A 1 641 ? 1.954 -2.385 -27.766 1 33.44 641 ASP A N 1
ATOM 4913 C CA . ASP A 1 641 ? 1.889 -1.563 -28.969 1 33.44 641 ASP A CA 1
ATOM 4914 C C . ASP A 1 641 ? 0.627 -0.703 -28.984 1 33.44 641 ASP A C 1
ATOM 4916 O O . ASP A 1 641 ? 0.431 0.111 -29.891 1 33.44 641 ASP A O 1
ATOM 4920 N N . TYR A 1 642 ? -0.199 -1.074 -28.234 1 31.73 642 TYR A N 1
ATOM 4921 C CA . TYR A 1 642 ? -1.399 -0.246 -28.219 1 31.73 642 TYR A CA 1
ATOM 4922 C C . TYR A 1 642 ? -1.123 1.104 -27.562 1 31.73 642 TYR A C 1
ATOM 4924 O O . TYR A 1 642 ? -1.783 2.098 -27.875 1 31.73 642 TYR A O 1
ATOM 4932 N N . ILE A 1 643 ? -0.141 1.077 -26.609 1 32.94 643 ILE A N 1
ATOM 4933 C CA . ILE A 1 643 ? 0.06 2.367 -25.953 1 32.94 643 ILE A CA 1
ATOM 4934 C C . ILE A 1 643 ? 0.926 3.262 -26.844 1 32.94 643 ILE A C 1
ATOM 4936 O O . ILE A 1 643 ? 0.997 4.473 -26.625 1 32.94 643 ILE A O 1
ATOM 4940 N N . ARG A 1 644 ? 1.793 2.725 -27.781 1 31.36 644 ARG A N 1
ATOM 4941 C CA . ARG A 1 644 ? 2.732 3.547 -28.531 1 31.36 644 ARG A CA 1
ATOM 4942 C C . ARG A 1 644 ? 1.995 4.488 -29.484 1 31.36 644 ARG A C 1
ATOM 4944 O O . ARG A 1 644 ? 2.529 5.527 -29.859 1 31.36 644 ARG A O 1
ATOM 4951 N N . THR A 1 645 ? 1.034 3.949 -30.234 1 30.28 645 THR A N 1
ATOM 4952 C CA . THR A 1 645 ? 0.693 4.816 -31.359 1 30.28 645 THR A CA 1
ATOM 4953 C C . THR A 1 645 ? 0.294 6.203 -30.875 1 30.28 645 THR A C 1
ATOM 4955 O O . THR A 1 645 ? 0.653 7.211 -31.484 1 30.28 645 THR A O 1
ATOM 4958 N N . GLU A 1 646 ? -0.646 6.254 -29.969 1 30.83 646 GLU A N 1
ATOM 4959 C CA . GLU A 1 646 ? -1.267 7.574 -29.875 1 30.83 646 GLU A CA 1
ATOM 4960 C C . GLU A 1 646 ? -0.417 8.531 -29.047 1 30.83 646 GLU A C 1
ATOM 4962 O O . GLU A 1 646 ? -0.521 9.75 -29.188 1 30.83 646 GLU A O 1
ATOM 4967 N N . ASN A 1 647 ? 0.488 7.984 -28.219 1 31.91 647 ASN A N 1
ATOM 4968 C CA . ASN A 1 647 ? 1.164 9.039 -27.469 1 31.91 647 ASN A CA 1
ATOM 4969 C C . ASN A 1 647 ? 2.373 9.578 -28.234 1 31.91 647 ASN A C 1
ATOM 4971 O O . ASN A 1 647 ? 3.021 10.523 -27.781 1 31.91 647 ASN A O 1
ATOM 4975 N N . VAL A 1 648 ? 2.914 8.867 -29.203 1 32.94 648 VAL A N 1
ATOM 4976 C CA . VAL A 1 648 ? 4.051 9.461 -29.906 1 32.94 648 VAL A CA 1
ATOM 4977 C C . VAL A 1 648 ? 3.602 10.703 -30.656 1 32.94 648 VAL A C 1
ATOM 4979 O O . VAL A 1 648 ? 4.32 11.711 -30.688 1 32.94 648 VAL A O 1
ATOM 4982 N N . ASP A 1 649 ? 2.439 10.617 -31.266 1 32.31 649 ASP A N 1
ATOM 4983 C CA . ASP A 1 649 ? 2.121 11.797 -32.062 1 32.31 649 ASP A CA 1
ATOM 4984 C C . ASP A 1 649 ? 1.873 13.016 -31.172 1 32.31 649 ASP A C 1
ATOM 4986 O O . ASP A 1 649 ? 2.244 14.133 -31.531 1 32.31 649 ASP A O 1
ATOM 4990 N N . TYR A 1 650 ? 1.266 12.797 -30.078 1 30.36 650 TYR A N 1
ATOM 4991 C CA . TYR A 1 650 ? 0.909 13.992 -29.312 1 30.36 650 TYR A CA 1
ATOM 4992 C C . TYR A 1 650 ? 2.125 14.562 -28.594 1 30.36 650 TYR A C 1
ATOM 4994 O O . TYR A 1 650 ? 2.25 15.781 -28.438 1 30.36 650 TYR A O 1
ATOM 5002 N N . LEU A 1 651 ? 3.129 13.711 -28.219 1 32.38 651 LEU A N 1
ATOM 5003 C CA . LEU A 1 651 ? 4.305 14.383 -27.688 1 32.38 651 LEU A CA 1
ATOM 5004 C C . LEU A 1 651 ? 5.094 15.062 -28.797 1 32.38 651 LEU A C 1
ATOM 5006 O O . LEU A 1 651 ? 5.828 16.031 -28.547 1 32.38 651 LEU A O 1
ATOM 5010 N N . LYS A 1 652 ? 4.996 14.625 -30.016 1 34.5 652 LYS A N 1
ATOM 5011 C CA . LYS A 1 652 ? 5.664 15.359 -31.078 1 34.5 652 LYS A CA 1
ATOM 5012 C C . LYS A 1 652 ? 5 16.703 -31.312 1 34.5 652 LYS A C 1
ATOM 5014 O O . LYS A 1 652 ? 5.676 17.703 -31.594 1 34.5 652 LYS A O 1
ATOM 5019 N N . GLU A 1 653 ? 3.635 16.703 -31.344 1 31.05 653 GLU A N 1
ATOM 5020 C CA . GLU A 1 653 ? 3.053 18 -31.688 1 31.05 653 GLU A CA 1
ATOM 5021 C C . GLU A 1 653 ? 3.328 19.031 -30.594 1 31.05 653 GLU A C 1
ATOM 5023 O O . GLU A 1 653 ? 3.543 20.219 -30.891 1 31.05 653 GLU A O 1
ATOM 5028 N N . LYS A 1 654 ? 3.408 18.688 -29.312 1 33.09 654 LYS A N 1
ATOM 5029 C CA . LYS A 1 654 ? 3.777 19.766 -28.406 1 33.09 654 LYS A CA 1
ATOM 5030 C C . LYS A 1 654 ? 5.262 20.094 -28.516 1 33.09 654 LYS A C 1
ATOM 5032 O O . LYS A 1 654 ? 5.719 21.125 -28 1 33.09 654 LYS A O 1
ATOM 5037 N N . GLN A 1 655 ? 6.148 19.203 -28.984 1 31.2 655 GLN A N 1
ATOM 5038 C CA . GLN A 1 655 ? 7.484 19.719 -29.266 1 31.2 655 GLN A CA 1
ATOM 5039 C C . GLN A 1 655 ? 7.484 20.609 -30.5 1 31.2 655 GLN A C 1
ATOM 5041 O O . GLN A 1 655 ? 8.383 21.438 -30.672 1 31.2 655 GLN A O 1
ATOM 5046 N N . SER A 1 656 ? 6.676 20.328 -31.453 1 31.22 656 SER A N 1
ATOM 5047 C CA . SER A 1 656 ? 6.797 21.25 -32.562 1 31.22 656 SER A CA 1
ATOM 5048 C C . SER A 1 656 ? 6.285 22.641 -32.219 1 31.22 656 SER A C 1
ATOM 5050 O O . SER A 1 656 ? 6.664 23.625 -32.844 1 31.22 656 SER A O 1
ATOM 5052 N N . ASN A 1 657 ? 5.207 22.703 -31.469 1 27.25 657 ASN A N 1
ATOM 5053 C CA . ASN A 1 657 ? 4.758 24.094 -31.328 1 27.25 657 ASN A CA 1
ATOM 5054 C C . ASN A 1 657 ? 5.625 24.859 -30.344 1 27.25 657 ASN A C 1
ATOM 5056 O O . ASN A 1 657 ? 5.207 25.891 -29.812 1 27.25 657 ASN A O 1
ATOM 5060 N N . VAL A 1 658 ? 6.582 24.234 -29.641 1 25.91 658 VAL A N 1
ATOM 5061 C CA . VAL A 1 658 ? 7.586 25.156 -29.141 1 25.91 658 VAL A CA 1
ATOM 5062 C C . VAL A 1 658 ? 8.336 25.797 -30.297 1 25.91 658 VAL A C 1
ATOM 5064 O O . VAL A 1 658 ? 8.977 25.109 -31.094 1 25.91 658 VAL A O 1
ATOM 5067 N N . LEU A 1 659 ? 7.766 26.938 -30.812 1 24.81 659 LEU A N 1
ATOM 5068 C CA . LEU A 1 659 ? 8.445 27.906 -31.656 1 24.81 659 LEU A CA 1
ATOM 5069 C C . LEU A 1 659 ? 9.93 28 -31.297 1 24.81 659 LEU A C 1
ATOM 5071 O O . LEU A 1 659 ? 10.297 27.875 -30.125 1 24.81 659 LEU A O 1
ATOM 5075 N N . PRO A 1 660 ? 10.812 27.688 -32.25 1 25.91 660 PRO A N 1
ATOM 5076 C CA . PRO A 1 660 ? 12.203 28.125 -32.125 1 25.91 660 PRO A CA 1
ATOM 5077 C C . PRO A 1 660 ? 12.328 29.547 -31.562 1 25.91 660 PRO A C 1
ATOM 5079 O O . PRO A 1 660 ? 11.648 30.453 -32.062 1 25.91 660 PRO A O 1
ATOM 5082 N N . LEU A 1 661 ? 12.148 29.75 -30.234 1 21.66 661 LEU A N 1
ATOM 5083 C CA . LEU A 1 661 ? 12.648 31.094 -29.953 1 21.66 661 LEU A CA 1
ATOM 5084 C C . LEU A 1 661 ? 13.82 31.438 -30.875 1 21.66 661 LEU A C 1
ATOM 5086 O O . LEU A 1 661 ? 14.797 30.688 -30.938 1 21.66 661 LEU A O 1
ATOM 5090 N N . ARG A 1 662 ? 13.531 32.156 -31.969 1 21.14 662 ARG A N 1
ATOM 5091 C CA . ARG A 1 662 ? 14.375 32.906 -32.875 1 21.14 662 ARG A CA 1
ATOM 5092 C C . ARG A 1 662 ? 15.531 33.562 -32.125 1 21.14 662 ARG A C 1
ATOM 5094 O O . ARG A 1 662 ? 15.328 34.156 -31.047 1 21.14 662 ARG A O 1
ATOM 5101 N N . ALA A 1 663 ? 16.719 33.031 -32.25 1 24.25 663 ALA A N 1
ATOM 5102 C CA . ALA A 1 663 ? 17.969 33.781 -32.281 1 24.25 663 ALA A CA 1
ATOM 5103 C C . ALA A 1 663 ? 17.766 35.156 -32.906 1 24.25 663 ALA A C 1
ATOM 5105 O O . ALA A 1 663 ? 17.438 35.25 -34.094 1 24.25 663 ALA A O 1
ATOM 5106 N N . ALA A 1 664 ? 17 36.125 -32.219 1 21.67 664 ALA A N 1
ATOM 5107 C CA . ALA A 1 664 ? 17.312 37.469 -32.656 1 21.67 664 ALA A CA 1
ATOM 5108 C C . ALA A 1 664 ? 18.797 37.625 -33 1 21.67 664 ALA A C 1
ATOM 5110 O O . ALA A 1 664 ? 19.656 37.281 -32.188 1 21.67 664 ALA A O 1
ATOM 5111 N N . LYS A 1 665 ? 19.094 37.438 -34.25 1 22.41 665 LYS A N 1
ATOM 5112 C CA . LYS A 1 665 ? 20.203 38 -35.031 1 22.41 665 LYS A CA 1
ATOM 5113 C C . LYS A 1 665 ? 20.469 39.438 -34.594 1 22.41 665 LYS A C 1
ATOM 5115 O O . LYS A 1 665 ? 19.594 40.312 -34.656 1 22.41 665 LYS A O 1
ATOM 5120 N N . ARG A 1 666 ? 21.125 39.719 -33.406 1 19.75 666 ARG A N 1
ATOM 5121 C CA . ARG A 1 666 ? 22.047 40.844 -33.5 1 19.75 666 ARG A CA 1
ATOM 5122 C C . ARG A 1 666 ? 22.812 40.812 -34.812 1 19.75 666 ARG A C 1
ATOM 5124 O O . ARG A 1 666 ? 23.672 39.969 -35.031 1 19.75 666 ARG A O 1
ATOM 5131 N N . SER A 1 667 ? 22.047 40.812 -35.969 1 19.25 667 SER A N 1
ATOM 5132 C CA . SER A 1 667 ? 22.672 41.5 -37.094 1 19.25 667 SER A CA 1
ATOM 5133 C C . SER A 1 667 ? 23.281 42.812 -36.656 1 19.25 667 SER A C 1
ATOM 5135 O O . SER A 1 667 ? 22.578 43.688 -36.094 1 19.25 667 SER A O 1
ATOM 5137 N N . ARG A 1 668 ? 24.562 42.75 -36.031 1 19.09 668 ARG A N 1
ATOM 5138 C CA . ARG A 1 668 ? 25.625 43.688 -36.469 1 19.09 668 ARG A CA 1
ATOM 5139 C C . ARG A 1 668 ? 25.578 43.906 -37.969 1 19.09 668 ARG A C 1
ATOM 5141 O O . ARG A 1 668 ? 25.734 42.969 -38.75 1 19.09 668 ARG A O 1
ATOM 5148 N N . SER A 1 669 ? 24.578 44.656 -38.438 1 18.34 669 SER A N 1
ATOM 5149 C CA . SER A 1 669 ? 24.75 45.688 -39.438 1 18.34 669 SER A CA 1
ATOM 5150 C C . SER A 1 669 ? 26.156 46.312 -39.375 1 18.34 669 SER A C 1
ATOM 5152 O O . SER A 1 669 ? 26.656 46.594 -38.281 1 18.34 669 SER A O 1
ATOM 5154 N N . GLU A 1 670 ? 26.688 45.969 -40.562 1 18.47 670 GLU A N 1
ATOM 5155 C CA . GLU A 1 670 ? 26.922 46.969 -41.594 1 18.47 670 GLU A CA 1
ATOM 5156 C C . GLU A 1 670 ? 25.609 47.562 -42.094 1 18.47 670 GLU A C 1
ATOM 5158 O O . GLU A 1 670 ? 24.594 46.844 -42.188 1 18.47 670 GLU A O 1
ATOM 5163 N N . MET B 1 1 ? 25.922 8.891 25.797 1 32.53 1 MET B N 1
ATOM 5164 C CA . MET B 1 1 ? 25.422 10.164 26.312 1 32.53 1 MET B CA 1
ATOM 5165 C C . MET B 1 1 ? 24.328 9.93 27.344 1 32.53 1 MET B C 1
ATOM 5167 O O . MET B 1 1 ? 23.328 9.25 27.062 1 32.53 1 MET B O 1
ATOM 5171 N N . THR B 1 2 ? 24.656 10.109 28.516 1 40.44 2 THR B N 1
ATOM 5172 C CA . THR B 1 2 ? 23.812 9.789 29.656 1 40.44 2 THR B CA 1
ATOM 5173 C C . THR B 1 2 ? 22.594 10.703 29.703 1 40.44 2 THR B C 1
ATOM 5175 O O . THR B 1 2 ? 22.578 11.75 29.062 1 40.44 2 THR B O 1
ATOM 5178 N N . ARG B 1 3 ? 21.531 10.227 30.25 1 43.44 3 ARG B N 1
ATOM 5179 C CA . ARG B 1 3 ? 20.328 10.992 30.5 1 43.44 3 ARG B CA 1
ATOM 5180 C C . ARG B 1 3 ? 20.656 12.391 31 1 43.44 3 ARG B C 1
ATOM 5182 O O . ARG B 1 3 ? 20 13.367 30.625 1 43.44 3 ARG B O 1
ATOM 5189 N N . LYS B 1 4 ? 21.656 12.453 31.859 1 49.28 4 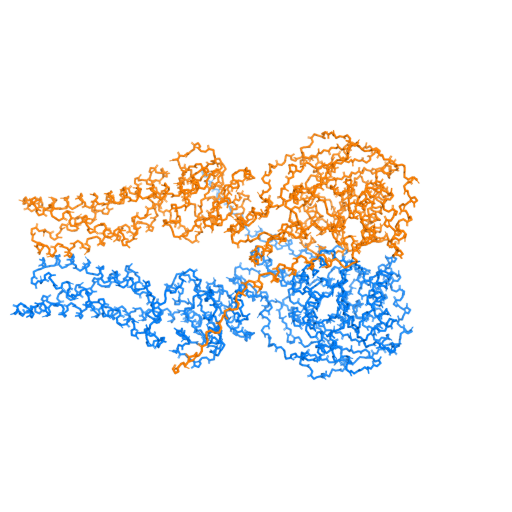LYS B N 1
ATOM 5190 C CA . LYS B 1 4 ? 22.062 13.703 32.5 1 49.28 4 LYS B CA 1
ATOM 5191 C C . LYS B 1 4 ? 22.594 14.695 31.469 1 49.28 4 LYS B C 1
ATOM 5193 O O . LYS B 1 4 ? 22.312 15.898 31.547 1 49.28 4 LYS B O 1
ATOM 5198 N N . ASP B 1 5 ? 23.172 14.094 30.547 1 45.91 5 ASP B N 1
ATOM 5199 C CA . ASP B 1 5 ? 23.75 14.961 29.516 1 45.91 5 ASP B CA 1
ATOM 5200 C C . ASP B 1 5 ? 22.672 15.523 28.609 1 45.91 5 ASP B C 1
ATOM 5202 O O . ASP B 1 5 ? 22.75 16.688 28.188 1 45.91 5 ASP B O 1
ATOM 5206 N N . ILE B 1 6 ? 21.703 14.711 28.406 1 44.62 6 ILE B N 1
ATOM 5207 C CA . ILE B 1 6 ? 20.594 15.109 27.547 1 44.62 6 ILE B CA 1
ATOM 5208 C C . ILE B 1 6 ? 19.812 16.234 28.219 1 44.62 6 ILE B C 1
ATOM 5210 O O . ILE B 1 6 ? 19.469 17.234 27.578 1 44.62 6 ILE B O 1
ATOM 5214 N N . ILE B 1 7 ? 19.609 16.094 29.531 1 46.78 7 ILE B N 1
ATOM 5215 C CA . ILE B 1 7 ? 18.906 17.109 30.297 1 46.78 7 ILE B CA 1
ATOM 5216 C C . ILE B 1 7 ? 19.734 18.391 30.344 1 46.78 7 ILE B C 1
ATOM 5218 O O . ILE B 1 7 ? 19.203 19.484 30.219 1 46.78 7 ILE B O 1
ATOM 5222 N N . ARG B 1 8 ? 20.969 18.203 30.516 1 48.09 8 ARG B N 1
ATOM 5223 C CA . ARG B 1 8 ? 21.875 19.344 30.578 1 48.09 8 ARG B CA 1
ATOM 5224 C C . ARG B 1 8 ? 21.875 20.109 29.266 1 48.09 8 ARG B C 1
ATOM 5226 O O . ARG B 1 8 ? 21.844 21.344 29.266 1 48.09 8 ARG B O 1
ATOM 5233 N N . ALA B 1 9 ? 21.938 19.422 28.25 1 48.03 9 ALA B N 1
ATOM 5234 C CA . ALA B 1 9 ? 21.953 20.062 26.938 1 48.03 9 ALA B CA 1
ATOM 5235 C C . ALA B 1 9 ? 20.656 20.812 26.688 1 48.03 9 ALA B C 1
ATOM 5237 O O . ALA B 1 9 ? 20.656 21.906 26.125 1 48.03 9 ALA B O 1
ATOM 5238 N N . PHE B 1 10 ? 19.641 20.234 27.172 1 46.75 10 PHE B N 1
ATOM 5239 C CA . PHE B 1 10 ? 18.344 20.906 27.062 1 46.75 10 PHE B CA 1
ATOM 5240 C C . PHE B 1 10 ? 18.328 22.172 27.906 1 46.75 10 PHE B C 1
ATOM 5242 O O . PHE B 1 10 ? 17.859 23.219 27.438 1 46.75 10 PHE B O 1
ATOM 5249 N N . THR B 1 11 ? 18.891 22.062 29.109 1 49.62 11 THR B N 1
ATOM 5250 C CA . THR B 1 11 ? 18.906 23.219 30.016 1 49.62 11 THR B CA 1
ATOM 5251 C C . THR B 1 11 ? 19.828 24.297 29.484 1 49.62 11 THR B C 1
ATOM 5253 O O . THR B 1 11 ? 19.531 25.5 29.609 1 49.62 11 THR B O 1
ATOM 5256 N N . ILE B 1 12 ? 20.938 23.844 28.938 1 49.12 12 ILE B N 1
ATOM 5257 C CA . ILE B 1 12 ? 21.891 24.797 28.391 1 49.12 12 ILE B CA 1
ATOM 5258 C C . ILE B 1 12 ? 21.266 25.5 27.172 1 49.12 12 ILE B C 1
ATOM 5260 O O . ILE B 1 12 ? 21.391 26.703 27.016 1 49.12 12 ILE B O 1
ATOM 5264 N N . GLY B 1 13 ? 20.719 24.656 26.391 1 53.16 13 GLY B N 1
ATOM 5265 C CA . GLY B 1 13 ? 20.031 25.234 25.234 1 53.16 13 GLY B CA 1
ATOM 5266 C C . GLY B 1 13 ? 18.969 26.234 25.625 1 53.16 13 GLY B C 1
ATOM 5267 O O . GLY B 1 13 ? 18.859 27.297 25.016 1 53.16 13 GLY B O 1
ATOM 5268 N N . GLN B 1 14 ? 18.391 25.828 26.625 1 56.84 14 GLN B N 1
ATOM 5269 C CA . GLN B 1 14 ? 17.359 26.75 27.125 1 56.84 14 GLN B CA 1
ATOM 5270 C C . GLN B 1 14 ? 17.984 28.016 27.688 1 56.84 14 GLN B C 1
ATOM 5272 O O . GLN B 1 14 ? 17.484 29.125 27.453 1 56.84 14 GLN B O 1
ATOM 5277 N N . ARG B 1 15 ? 19.125 27.812 28.438 1 56.47 15 ARG B N 1
ATOM 5278 C CA . ARG B 1 15 ? 19.797 28.969 29.016 1 56.47 15 ARG B CA 1
ATOM 5279 C C . ARG B 1 15 ? 20.359 29.891 27.922 1 56.47 15 ARG B C 1
ATOM 5281 O O . ARG B 1 15 ? 20.281 31.109 28.047 1 56.47 15 ARG B O 1
ATOM 5288 N N . GLN B 1 16 ? 20.953 29.25 26.984 1 59.25 16 GLN B N 1
ATOM 5289 C CA . GLN B 1 16 ? 21.484 30.047 25.891 1 59.25 16 GLN B CA 1
ATOM 5290 C C . GLN B 1 16 ? 20.375 30.766 25.125 1 59.25 16 GLN B C 1
ATOM 5292 O O . GLN B 1 16 ? 20.531 31.906 24.719 1 59.25 16 GLN B O 1
ATOM 5297 N N . ALA B 1 17 ? 19.406 30.031 25.031 1 60.56 17 ALA B N 1
ATOM 5298 C CA . ALA B 1 17 ? 18.25 30.672 24.391 1 60.56 17 ALA B CA 1
ATOM 5299 C C . ALA B 1 17 ? 17.766 31.859 25.203 1 60.56 17 ALA B C 1
ATOM 5301 O O . ALA B 1 17 ? 17.5 32.938 24.656 1 60.56 17 ALA B O 1
ATOM 5302 N N . TRP B 1 18 ? 17.844 31.672 26.516 1 62.47 18 TRP B N 1
ATOM 5303 C CA . TRP B 1 18 ? 17.375 32.75 27.391 1 62.47 18 TRP B CA 1
ATOM 5304 C C . TRP B 1 18 ? 18.375 33.906 27.406 1 62.47 18 TRP B C 1
ATOM 5306 O O . TRP B 1 18 ? 17.984 35.062 27.438 1 62.47 18 TRP B O 1
ATOM 5316 N N . ARG B 1 19 ? 19.641 33.594 27.391 1 64.06 19 ARG B N 1
ATOM 5317 C CA . ARG B 1 19 ? 20.656 34.625 27.328 1 64.06 19 ARG B CA 1
ATOM 5318 C C . ARG B 1 19 ? 20.5 35.469 26.062 1 64.06 19 ARG B C 1
ATOM 5320 O O . ARG B 1 19 ? 20.594 36.688 26.094 1 64.06 19 ARG B O 1
ATOM 5327 N N . ALA B 1 20 ? 20.297 34.719 25.031 1 68.12 20 ALA B N 1
ATOM 5328 C CA . ALA B 1 20 ? 20.094 35.406 23.766 1 68.12 20 ALA B CA 1
ATOM 5329 C C . ALA B 1 20 ? 18.859 36.312 23.812 1 68.12 20 ALA B C 1
ATOM 5331 O O . ALA B 1 20 ? 18.859 37.438 23.328 1 68.12 20 ALA B O 1
ATOM 5332 N N . ILE B 1 21 ? 17.859 35.781 24.453 1 72.25 21 ILE B N 1
ATOM 5333 C CA . ILE B 1 21 ? 16.625 36.531 24.594 1 72.25 21 ILE B CA 1
ATOM 5334 C C . ILE B 1 21 ? 16.891 37.781 25.438 1 72.25 21 ILE B C 1
ATOM 5336 O O . ILE B 1 21 ? 16.438 38.875 25.094 1 72.25 21 ILE B O 1
ATOM 5340 N N . ILE B 1 22 ? 17.656 37.625 26.453 1 73.5 22 ILE B N 1
ATOM 5341 C CA . ILE B 1 22 ? 17.938 38.719 27.375 1 73.5 22 ILE B CA 1
ATOM 5342 C C . ILE B 1 22 ? 18.781 39.781 26.656 1 73.5 22 ILE B C 1
ATOM 5344 O O . ILE B 1 22 ? 18.516 40.969 26.75 1 73.5 22 ILE B O 1
ATOM 5348 N N . ILE B 1 23 ? 19.781 39.312 25.906 1 75.94 23 ILE B N 1
ATOM 5349 C CA . ILE B 1 23 ? 20.656 40.25 25.188 1 75.94 23 ILE B CA 1
ATOM 5350 C C . ILE B 1 23 ? 19.828 41.031 24.156 1 75.94 23 ILE B C 1
ATOM 5352 O O . ILE B 1 23 ? 19.969 42.25 24.047 1 75.94 23 ILE B O 1
ATOM 5356 N N . CYS B 1 24 ? 19.062 40.344 23.484 1 79.38 24 CYS B N 1
ATOM 5357 C CA . CYS B 1 24 ? 18.234 40.969 22.469 1 79.38 24 CYS B CA 1
ATOM 5358 C C . CYS B 1 24 ? 17.266 41.969 23.109 1 79.38 24 CYS B C 1
ATOM 5360 O O . CYS B 1 24 ? 17.062 43.062 22.594 1 79.38 24 CYS B O 1
ATOM 5362 N N . THR B 1 25 ? 16.75 41.562 24.266 1 81.75 25 THR B N 1
ATOM 5363 C CA . THR B 1 25 ? 15.82 42.406 24.969 1 81.75 25 THR B CA 1
ATOM 5364 C C . THR B 1 25 ? 16.547 43.656 25.516 1 81.75 25 THR B C 1
ATOM 5366 O O . THR B 1 25 ? 16.031 44.75 25.438 1 81.75 25 THR B O 1
ATOM 5369 N N . CYS B 1 26 ? 17.766 43.438 26.031 1 83.19 26 CYS B N 1
ATOM 5370 C CA . CYS B 1 26 ? 18.547 44.562 26.531 1 83.19 26 CYS B CA 1
ATOM 5371 C C . CYS B 1 26 ? 18.875 45.562 25.422 1 83.19 26 CYS B C 1
ATOM 5373 O O . CYS B 1 26 ? 18.812 46.781 25.641 1 83.19 26 CYS B O 1
ATOM 5375 N N . TYR B 1 27 ? 19.25 45.031 24.297 1 85.69 27 TYR B N 1
ATOM 5376 C CA . TYR B 1 27 ? 19.5 45.906 23.156 1 85.69 27 TYR B CA 1
ATOM 5377 C C . TYR B 1 27 ? 18.281 46.75 22.844 1 85.69 27 TYR B C 1
ATOM 5379 O O . TYR B 1 27 ? 18.391 47.969 22.609 1 85.69 27 TYR B O 1
ATOM 5387 N N . ASP B 1 28 ? 17.188 46.125 22.828 1 89.62 28 ASP B N 1
ATOM 5388 C CA . ASP B 1 28 ? 15.961 46.875 22.484 1 89.62 28 ASP B CA 1
ATOM 5389 C C . ASP B 1 28 ? 15.617 47.875 23.562 1 89.62 28 ASP B C 1
ATOM 5391 O O . ASP B 1 28 ? 15.133 48.969 23.25 1 89.62 28 ASP B O 1
ATOM 5395 N N . VAL B 1 29 ? 15.906 47.562 24.781 1 88 29 VAL B N 1
ATOM 5396 C CA . VAL B 1 29 ? 15.664 48.5 25.875 1 88 29 VAL B CA 1
ATOM 5397 C C . VAL B 1 29 ? 16.641 49.688 25.781 1 88 29 VAL B C 1
ATOM 5399 O O . VAL B 1 29 ? 16.234 50.844 25.984 1 88 29 VAL B O 1
ATOM 5402 N N . ILE B 1 30 ? 17.859 49.406 25.453 1 88.31 30 ILE B N 1
ATOM 5403 C CA . ILE B 1 30 ? 18.844 50.469 25.266 1 88.31 30 ILE B CA 1
ATOM 5404 C C . ILE B 1 30 ? 18.438 51.344 24.094 1 88.31 30 ILE B C 1
ATOM 5406 O O . ILE B 1 30 ? 18.609 52.562 24.141 1 88.31 30 ILE B O 1
ATOM 5410 N N . ALA B 1 31 ? 17.969 50.688 23.094 1 91.19 31 ALA B N 1
ATOM 5411 C CA . ALA B 1 31 ? 17.469 51.469 21.953 1 91.19 31 ALA B CA 1
ATOM 5412 C C . ALA B 1 31 ? 16.391 52.438 22.391 1 91.19 31 ALA B C 1
ATOM 5414 O O . ALA B 1 31 ? 16.375 53.594 21.938 1 91.19 31 ALA B O 1
ATOM 5415 N N . ALA B 1 32 ? 15.547 51.969 23.266 1 93.25 32 ALA B N 1
ATOM 5416 C CA . ALA B 1 32 ? 14.5 52.844 23.781 1 93.25 32 ALA B CA 1
ATOM 5417 C C . ALA B 1 32 ? 15.094 54 24.594 1 93.25 32 ALA B C 1
ATOM 5419 O O . ALA B 1 32 ? 14.641 55.125 24.484 1 93.25 32 ALA B O 1
ATOM 5420 N N . PHE B 1 33 ? 16.141 53.719 25.312 1 89.44 33 PHE B N 1
ATOM 5421 C CA . PHE B 1 33 ? 16.844 54.719 26.094 1 89.44 33 PHE B CA 1
ATOM 5422 C C . PHE B 1 33 ? 17.438 55.812 25.188 1 89.44 33 PHE B C 1
ATOM 5424 O O . PHE B 1 33 ? 17.203 57 25.391 1 89.44 33 PHE B O 1
ATOM 5431 N N . VAL B 1 34 ? 18.078 55.344 24.25 1 88.31 34 VAL B N 1
ATOM 5432 C CA . VAL B 1 34 ? 18.766 56.25 23.344 1 88.31 34 VAL B CA 1
ATOM 5433 C C . VAL B 1 34 ? 17.75 57.062 22.531 1 88.31 34 VAL B C 1
ATOM 5435 O O . VAL B 1 34 ? 17.922 58.25 22.344 1 88.31 34 VAL B O 1
ATOM 5438 N N . ALA B 1 35 ? 16.734 56.375 22.141 1 92.19 35 ALA B N 1
ATOM 5439 C CA . ALA B 1 35 ? 15.727 57.062 21.344 1 92.19 35 ALA B CA 1
ATOM 5440 C C . ALA B 1 35 ? 15.047 58.188 22.125 1 92.19 35 ALA B C 1
ATOM 5442 O O . ALA B 1 35 ? 14.867 59.281 21.609 1 92.19 35 ALA B O 1
ATOM 5443 N N . MET B 1 36 ? 14.773 57.906 23.375 1 92.38 36 MET B N 1
ATOM 5444 C CA . MET B 1 36 ? 14.078 58.906 24.188 1 92.38 36 MET B CA 1
ATOM 5445 C C . MET B 1 36 ? 15 60.062 24.531 1 92.38 36 MET B C 1
ATOM 5447 O O . MET B 1 36 ? 14.617 61.25 24.375 1 92.38 36 MET B O 1
ATOM 5451 N N . ILE B 1 37 ? 16.172 59.781 24.906 1 87.94 37 ILE B N 1
ATOM 5452 C CA . ILE B 1 37 ? 17.125 60.844 25.25 1 87.94 37 ILE B CA 1
ATOM 5453 C C . ILE B 1 37 ? 17.406 61.688 24.016 1 87.94 37 ILE B C 1
ATOM 5455 O O . ILE B 1 37 ? 17.391 62.938 24.109 1 87.94 37 ILE B O 1
ATOM 5459 N N . SER B 1 38 ? 17.609 61.031 22.891 1 87.5 38 SER B N 1
ATOM 5460 C CA . SER B 1 38 ? 17.875 61.781 21.672 1 87.5 38 SER B CA 1
ATOM 5461 C C . SER B 1 38 ? 16.688 62.656 21.281 1 87.5 38 SER B C 1
ATOM 5463 O O . SER B 1 38 ? 16.859 63.812 20.891 1 87.5 38 SER B O 1
ATOM 5465 N N . ALA B 1 39 ? 15.508 62.125 21.422 1 88.44 39 ALA B N 1
ATOM 5466 C CA . ALA B 1 39 ? 14.305 62.844 21.047 1 88.44 39 ALA B CA 1
ATOM 5467 C C . ALA B 1 39 ? 14.117 64.062 21.922 1 88.44 39 ALA B C 1
ATOM 5469 O O . ALA B 1 39 ? 13.82 65.188 21.422 1 88.44 39 ALA B O 1
ATOM 5470 N N . ILE B 1 40 ? 14.328 64 23.219 1 86.69 40 ILE B N 1
ATOM 5471 C CA . ILE B 1 40 ? 14.148 65.125 24.156 1 86.69 40 ILE B CA 1
ATOM 5472 C C . ILE B 1 40 ? 15.211 66.188 23.891 1 86.69 40 ILE B C 1
ATOM 5474 O O . ILE B 1 40 ? 14.898 67.375 23.828 1 86.69 40 ILE B O 1
ATOM 5478 N N . TYR B 1 41 ? 16.438 65.75 23.625 1 83.56 41 TYR B N 1
ATOM 5479 C CA . TYR B 1 41 ? 17.531 66.688 23.422 1 83.56 41 TYR B CA 1
ATOM 5480 C C . TYR B 1 41 ? 17.375 67.375 22.078 1 83.56 41 TYR B C 1
ATOM 5482 O O . TYR B 1 41 ? 17.609 68.625 21.969 1 83.56 41 TYR B O 1
ATOM 5490 N N . ILE B 1 42 ? 16.984 66.625 21.094 1 80.69 42 ILE B N 1
ATOM 5491 C CA . ILE B 1 42 ? 16.781 67.25 19.766 1 80.69 42 ILE B CA 1
ATOM 5492 C C . ILE B 1 42 ? 15.648 68.25 19.812 1 80.69 42 ILE B C 1
ATOM 5494 O O . ILE B 1 42 ? 15.781 69.375 19.312 1 80.69 42 ILE B O 1
ATOM 5498 N N . ARG B 1 43 ? 14.594 67.938 20.5 1 82.06 43 ARG B N 1
ATOM 5499 C CA . ARG B 1 43 ? 13.43 68.812 20.547 1 82.06 43 ARG B CA 1
ATOM 5500 C C . ARG B 1 43 ? 13.719 70.062 21.391 1 82.06 43 ARG B C 1
ATOM 5502 O O . ARG B 1 43 ? 13.273 71.188 21.062 1 82.06 43 ARG B O 1
ATOM 5509 N N . ASN B 1 44 ? 14.344 69.938 22.469 1 81.88 44 ASN B N 1
ATOM 5510 C CA . ASN B 1 44 ? 14.703 71.125 23.297 1 81.88 44 ASN B CA 1
ATOM 5511 C C . ASN B 1 44 ? 15.711 72 22.578 1 81.88 44 ASN B C 1
ATOM 5513 O O . ASN B 1 44 ? 15.641 73.25 22.688 1 81.88 44 ASN B O 1
ATOM 5517 N N . ALA B 1 45 ? 16.609 71.375 21.859 1 76.62 45 ALA B N 1
ATOM 5518 C CA . ALA B 1 45 ? 17.562 72.188 21.078 1 76.62 45 ALA B CA 1
ATOM 5519 C C . ALA B 1 45 ? 16.859 73 20.031 1 76.62 45 ALA B C 1
ATOM 5521 O O . ALA B 1 45 ? 17.25 74.188 19.797 1 76.62 45 ALA B O 1
ATOM 5522 N N . LEU B 1 46 ? 15.789 72.5 19.547 1 74 46 LEU B N 1
ATOM 5523 C CA . LEU B 1 46 ? 15.023 73.188 18.531 1 74 46 LEU B CA 1
ATOM 5524 C C . LEU B 1 46 ? 14.281 74.375 19.141 1 74 46 LEU B C 1
ATOM 5526 O O . LEU B 1 46 ? 14.055 75.375 18.469 1 74 46 LEU B O 1
ATOM 5530 N N . GLN B 1 47 ? 13.938 74.375 20.438 1 72 47 GLN B N 1
ATOM 5531 C CA . GLN B 1 47 ? 13.227 75.438 21.109 1 72 47 GLN B CA 1
ATOM 5532 C C . GLN B 1 47 ? 14.188 76.312 21.906 1 72 47 GLN B C 1
ATOM 5534 O O . GLN B 1 47 ? 13.797 77.375 22.422 1 72 47 GLN B O 1
ATOM 5539 N N . GLY B 1 48 ? 15.453 76 21.953 1 74.62 48 GLY B N 1
ATOM 5540 C CA . GLY B 1 48 ? 16.453 76.75 22.688 1 74.62 48 GLY B CA 1
ATOM 5541 C C . GLY B 1 48 ? 16.359 76.562 24.188 1 74.62 48 GLY B C 1
ATOM 5542 O O . GLY B 1 48 ? 16.734 77.5 24.938 1 74.62 48 GLY B O 1
ATOM 5543 N N . THR B 1 49 ? 15.688 75.5 24.594 1 80.69 49 THR B N 1
ATOM 5544 C CA . THR B 1 49 ? 15.555 75.25 26.016 1 80.69 49 THR B CA 1
ATOM 5545 C C . THR B 1 49 ? 16.438 74.062 26.438 1 80.69 49 THR B C 1
ATOM 5547 O O . THR B 1 49 ? 16.938 73.312 25.594 1 80.69 49 THR B O 1
ATOM 5550 N N . THR B 1 50 ? 16.875 74 27.672 1 79.62 50 THR B N 1
ATOM 5551 C CA . THR B 1 50 ? 17.609 72.875 28.219 1 79.62 50 THR B CA 1
ATOM 5552 C C . THR B 1 50 ? 16.688 71.938 28.938 1 79.62 50 THR B C 1
ATOM 5554 O O . THR B 1 50 ? 15.844 72.312 29.734 1 79.62 50 THR B O 1
ATOM 5557 N N . PRO B 1 51 ? 16.719 70.688 28.516 1 81.38 51 PRO B N 1
ATOM 5558 C CA . PRO B 1 51 ? 15.82 69.688 29.141 1 81.38 51 PRO B CA 1
ATOM 5559 C C . PRO B 1 51 ? 16.109 69.5 30.625 1 81.38 51 PRO B C 1
ATOM 5561 O O . PRO B 1 51 ? 17.266 69.625 31.047 1 81.38 51 PRO B O 1
ATOM 5564 N N . ASN B 1 52 ? 15.086 69.375 31.406 1 82.38 52 ASN B N 1
ATOM 5565 C CA . ASN B 1 52 ? 15.211 69 32.812 1 82.38 52 ASN B CA 1
ATOM 5566 C C . ASN B 1 52 ? 15.727 67.562 32.969 1 82.38 52 ASN B C 1
ATOM 5568 O O . ASN B 1 52 ? 15.078 66.625 32.5 1 82.38 52 ASN B O 1
ATOM 5572 N N . PRO B 1 53 ? 17 67.375 33.5 1 81.38 53 PRO B N 1
ATOM 5573 C CA . PRO B 1 53 ? 17.609 66.062 33.562 1 81.38 53 PRO B CA 1
ATOM 5574 C C . PRO B 1 53 ? 16.75 65.062 34.312 1 81.38 53 PRO B C 1
ATOM 5576 O O . PRO B 1 53 ? 16.734 63.844 33.969 1 81.38 53 PRO B O 1
ATOM 5579 N N . VAL B 1 54 ? 16.047 65.5 35.344 1 79.38 54 VAL B N 1
ATOM 5580 C CA . VAL B 1 54 ? 15.219 64.562 36.156 1 79.38 54 VAL B CA 1
ATOM 5581 C C . VAL B 1 54 ? 14.023 64.062 35.344 1 79.38 54 VAL B C 1
ATOM 5583 O O . VAL B 1 54 ? 13.695 62.906 35.344 1 79.38 54 VAL B O 1
ATOM 5586 N N . VAL B 1 55 ? 13.43 65 34.625 1 80.19 55 VAL B N 1
ATOM 5587 C CA . VAL B 1 55 ? 12.266 64.625 33.812 1 80.19 55 VAL B CA 1
ATOM 5588 C C . VAL B 1 55 ? 12.695 63.75 32.656 1 80.19 55 VAL B C 1
ATOM 5590 O O . VAL B 1 55 ? 11.992 62.812 32.312 1 80.19 55 VAL B O 1
ATOM 5593 N N . THR B 1 56 ? 13.867 64.062 32.125 1 84.75 56 THR B N 1
ATOM 5594 C CA . THR B 1 56 ? 14.406 63.281 31.016 1 84.75 56 THR B CA 1
ATOM 5595 C C . THR B 1 56 ? 14.656 61.844 31.484 1 84.75 56 THR B C 1
ATOM 5597 O O . THR B 1 56 ? 14.297 60.906 30.781 1 84.75 56 THR B O 1
ATOM 5600 N N . ALA B 1 57 ? 15.289 61.719 32.688 1 85.56 57 ALA B N 1
ATOM 5601 C CA . ALA B 1 57 ? 15.578 60.375 33.219 1 85.56 57 ALA B CA 1
ATOM 5602 C C . ALA B 1 57 ? 14.289 59.594 33.469 1 85.56 57 ALA B C 1
ATOM 5604 O O . ALA B 1 57 ? 14.211 58.406 33.188 1 85.56 57 ALA B O 1
ATOM 5605 N N . LEU B 1 58 ? 13.312 60.281 33.938 1 86.12 58 LEU B N 1
ATOM 5606 C CA . LEU B 1 58 ? 12.031 59.656 34.25 1 86.12 58 LEU B CA 1
ATOM 5607 C C . LEU B 1 58 ? 11.375 59.125 32.969 1 86.12 58 LEU B C 1
ATOM 5609 O O . LEU B 1 58 ? 10.93 57.969 32.938 1 86.12 58 LEU B O 1
ATOM 5613 N N . TYR B 1 59 ? 11.352 59.875 31.953 1 88.06 59 TYR B N 1
ATOM 5614 C CA . TYR B 1 59 ? 10.688 59.5 30.719 1 88.06 59 TYR B CA 1
ATOM 5615 C C . TYR B 1 59 ? 11.461 58.375 30.016 1 88.06 59 TYR B C 1
ATOM 5617 O O . TYR B 1 59 ? 10.859 57.5 29.391 1 88.06 59 TYR B O 1
ATOM 5625 N N . THR B 1 60 ? 12.734 58.406 30.172 1 87.75 60 THR B N 1
ATOM 5626 C CA . THR B 1 60 ? 13.57 57.375 29.594 1 87.75 60 THR B CA 1
ATOM 5627 C C . THR B 1 60 ? 13.32 56.031 30.266 1 87.75 60 THR B C 1
ATOM 5629 O O . THR B 1 60 ? 13.195 55 29.594 1 87.75 60 THR B O 1
ATOM 5632 N N . VAL B 1 61 ? 13.195 56.062 31.578 1 87.94 61 VAL B N 1
ATOM 5633 C CA . VAL B 1 61 ? 12.938 54.844 32.344 1 87.94 61 VAL B CA 1
ATOM 5634 C C . VAL B 1 61 ? 11.531 54.344 32.031 1 87.94 61 VAL B C 1
ATOM 5636 O O . VAL B 1 61 ? 11.32 53.125 31.891 1 87.94 61 VAL B O 1
ATOM 5639 N N . GLU B 1 62 ? 10.609 55.156 31.875 1 88.25 62 GLU B N 1
ATOM 5640 C CA . GLU B 1 62 ? 9.227 54.781 31.594 1 88.25 62 GLU B CA 1
ATOM 5641 C C . GLU B 1 62 ? 9.117 54.125 30.219 1 88.25 62 GLU B C 1
ATOM 5643 O O . GLU B 1 62 ? 8.391 53.156 30.047 1 88.25 62 GLU B O 1
ATOM 5648 N N . LEU B 1 63 ? 9.781 54.719 29.281 1 90.5 63 LEU B N 1
ATOM 5649 C CA . LEU B 1 63 ? 9.75 54.125 27.953 1 90.5 63 LEU B CA 1
ATOM 5650 C C . LEU B 1 63 ? 10.43 52.781 27.953 1 90.5 63 LEU B C 1
ATOM 5652 O O . LEU B 1 63 ? 9.992 51.844 27.266 1 90.5 63 LEU B O 1
ATOM 5656 N N . ALA B 1 64 ? 11.5 52.656 28.75 1 87.31 64 ALA B N 1
ATOM 5657 C CA . ALA B 1 64 ? 12.203 51.375 28.875 1 87.31 64 ALA B CA 1
ATOM 5658 C C . ALA B 1 64 ? 11.281 50.312 29.438 1 87.31 64 ALA B C 1
ATOM 5660 O O . ALA B 1 64 ? 11.266 49.188 28.922 1 87.31 64 ALA B O 1
ATOM 5661 N N . VAL B 1 65 ? 10.492 50.656 30.375 1 87.19 65 VAL B N 1
ATOM 5662 C CA . VAL B 1 65 ? 9.547 49.719 30.984 1 87.19 65 VAL B CA 1
ATOM 5663 C C . VAL B 1 65 ? 8.453 49.375 29.969 1 87.19 65 VAL B C 1
ATOM 5665 O O . VAL B 1 65 ? 8.078 48.219 29.828 1 87.19 65 VAL B O 1
ATOM 5668 N N . ALA B 1 66 ? 8.016 50.375 29.281 1 89.38 66 ALA B N 1
ATOM 5669 C CA . ALA B 1 66 ? 7.004 50.156 28.234 1 89.38 66 ALA B CA 1
ATOM 5670 C C . ALA B 1 66 ? 7.547 49.25 27.141 1 89.38 66 ALA B C 1
ATOM 5672 O O . ALA B 1 66 ? 6.82 48.406 26.594 1 89.38 66 ALA B O 1
ATOM 5673 N N . MET B 1 67 ? 8.766 49.406 26.859 1 90.62 67 MET B N 1
ATOM 5674 C CA . MET B 1 67 ? 9.414 48.625 25.812 1 90.62 67 MET B CA 1
ATOM 5675 C C . MET B 1 67 ? 9.469 47.156 26.203 1 90.62 67 MET B C 1
ATOM 5677 O O . MET B 1 67 ? 9.164 46.281 25.391 1 90.62 67 MET B O 1
ATOM 5681 N N . VAL B 1 68 ? 9.789 46.906 27.422 1 86.56 68 VAL B N 1
ATOM 5682 C CA . VAL B 1 68 ? 9.859 45.531 27.891 1 86.56 68 VAL B CA 1
ATOM 5683 C C . VAL B 1 68 ? 8.477 44.875 27.812 1 86.56 68 VAL B C 1
ATOM 5685 O O . VAL B 1 68 ? 8.344 43.75 27.375 1 86.56 68 VAL B O 1
ATOM 5688 N N . ALA B 1 69 ? 7.508 45.594 28.156 1 83.5 69 ALA B N 1
ATOM 5689 C CA . ALA B 1 69 ? 6.133 45.094 28.094 1 83.5 69 ALA B CA 1
ATOM 5690 C C . ALA B 1 69 ? 5.719 44.844 26.641 1 83.5 69 ALA B C 1
ATOM 5692 O O . ALA B 1 69 ? 5.117 43.812 26.344 1 83.5 69 ALA B O 1
ATOM 5693 N N . SER B 1 70 ? 6.066 45.75 25.766 1 85.12 70 SER B N 1
ATOM 5694 C CA . SER B 1 70 ? 5.707 45.625 24.359 1 85.12 70 SER B CA 1
ATOM 5695 C C . SER B 1 70 ? 6.41 44.438 23.719 1 85.12 70 SER B C 1
ATOM 5697 O O . SER B 1 70 ? 5.797 43.688 22.953 1 85.12 70 SER B O 1
ATOM 5699 N N . LEU B 1 71 ? 7.621 44.281 24.047 1 83.56 71 LEU B N 1
ATOM 5700 C CA . LEU B 1 71 ? 8.398 43.188 23.484 1 83.56 71 LEU B CA 1
ATOM 5701 C C . LEU B 1 71 ? 7.828 41.844 23.922 1 83.56 71 LEU B C 1
ATOM 5703 O O . LEU B 1 71 ? 7.777 40.906 23.125 1 83.56 71 LEU B O 1
ATOM 5707 N N . THR B 1 72 ? 7.371 41.781 25.062 1 76.62 72 THR B N 1
ATOM 5708 C CA . THR B 1 72 ? 6.793 40.531 25.594 1 76.62 72 THR B CA 1
ATOM 5709 C C . THR B 1 72 ? 5.438 40.25 24.953 1 76.62 72 THR B C 1
ATOM 5711 O O . THR B 1 72 ? 5.125 39.125 24.625 1 76.62 72 THR B O 1
ATOM 5714 N N . PHE B 1 73 ? 4.738 41.312 24.688 1 73.5 73 PHE B N 1
ATOM 5715 C CA . PHE B 1 73 ? 3.393 41.188 24.141 1 73.5 73 PHE B CA 1
ATOM 5716 C C . PHE B 1 73 ? 3.445 40.781 22.672 1 73.5 73 PHE B C 1
ATOM 5718 O O . PHE B 1 73 ? 2.623 40 22.219 1 73.5 73 PHE B O 1
ATOM 5725 N N . THR B 1 74 ? 4.332 41.312 21.938 1 71.25 74 THR B N 1
ATOM 5726 C CA . THR B 1 74 ? 4.41 41.062 20.5 1 71.25 74 THR B CA 1
ATOM 5727 C C . THR B 1 74 ? 5.242 39.812 20.203 1 71.25 74 THR B C 1
ATOM 5729 O O . THR B 1 74 ? 5.191 39.281 19.109 1 71.25 74 THR B O 1
ATOM 5732 N N . GLY B 1 75 ? 5.973 39.344 21.109 1 72.62 75 GLY B N 1
ATOM 5733 C CA . GLY B 1 75 ? 6.812 38.156 20.938 1 72.62 75 GLY B CA 1
ATOM 5734 C C . GLY B 1 75 ? 8.125 38.469 20.234 1 72.62 75 GLY B C 1
ATOM 5735 O O . GLY B 1 75 ? 8.844 37.531 19.828 1 72.62 75 GLY B O 1
ATOM 5736 N N . VAL B 1 76 ? 8.367 39.719 20.062 1 74 76 VAL B N 1
ATOM 5737 C CA . VAL B 1 76 ? 9.586 40.094 19.375 1 74 76 VAL B CA 1
ATOM 5738 C C . VAL B 1 76 ? 10.812 39.656 20.172 1 74 76 VAL B C 1
ATOM 5740 O O . VAL B 1 76 ? 11.875 39.406 19.594 1 74 76 VAL B O 1
ATOM 5743 N N . TYR B 1 77 ? 10.508 39.469 21.453 1 68.75 77 TYR B N 1
ATOM 5744 C CA . TYR B 1 77 ? 11.641 39.094 22.281 1 68.75 77 TYR B CA 1
ATOM 5745 C C . TYR B 1 77 ? 12.148 37.719 21.891 1 68.75 77 TYR B C 1
ATOM 5747 O O . TYR B 1 77 ? 13.289 37.344 22.203 1 68.75 77 TYR B O 1
ATOM 5755 N N . ARG B 1 78 ? 11.352 36.969 21.141 1 66.75 78 ARG B N 1
ATOM 5756 C CA . ARG B 1 78 ? 11.711 35.594 20.781 1 66.75 78 ARG B CA 1
ATOM 5757 C C . ARG B 1 78 ? 12.312 35.562 19.391 1 66.75 78 ARG B C 1
ATOM 5759 O O . ARG B 1 78 ? 12.758 34.5 18.938 1 66.75 78 ARG B O 1
ATOM 5766 N N . GLN B 1 79 ? 12.25 36.656 18.812 1 62.91 79 GLN B N 1
ATOM 5767 C CA . GLN B 1 79 ? 12.727 36.656 17.438 1 62.91 79 GLN B CA 1
ATOM 5768 C C . GLN B 1 79 ? 14.219 36.375 17.359 1 62.91 79 GLN B C 1
ATOM 5770 O O . GLN B 1 79 ? 14.992 36.844 18.203 1 62.91 79 GLN B O 1
ATOM 5775 N N . VAL B 1 80 ? 14.508 35.406 16.469 1 60.22 80 VAL B N 1
ATOM 5776 C CA . VAL B 1 80 ? 15.922 35.188 16.156 1 60.22 80 VAL B CA 1
ATOM 5777 C C . VAL B 1 80 ? 16.391 36.156 15.086 1 60.22 80 VAL B C 1
ATOM 5779 O O . VAL B 1 80 ? 15.945 36.094 13.938 1 60.22 80 VAL B O 1
ATOM 5782 N N . TRP B 1 81 ? 17.25 37.062 15.609 1 63.62 81 TRP B N 1
ATOM 5783 C CA . TRP B 1 81 ? 17.641 38.219 14.797 1 63.62 81 TRP B CA 1
ATOM 5784 C C . TRP B 1 81 ? 18.266 37.781 13.484 1 63.62 81 TRP B C 1
ATOM 5786 O O . TRP B 1 81 ? 18.062 38.438 12.445 1 63.62 81 TRP B O 1
ATOM 5796 N N . ARG B 1 82 ? 18.938 36.688 13.547 1 61.56 82 ARG B N 1
ATOM 5797 C CA . ARG B 1 82 ? 19.641 36.219 12.367 1 61.56 82 ARG B CA 1
ATOM 5798 C C . ARG B 1 82 ? 18.672 35.75 11.281 1 61.56 82 ARG B C 1
ATOM 5800 O O . ARG B 1 82 ? 19.031 35.656 10.109 1 61.56 82 ARG B O 1
ATOM 5807 N N . HIS B 1 83 ? 17.469 35.5 11.68 1 57.28 83 HIS B N 1
ATOM 5808 C CA . HIS B 1 83 ? 16.469 35.031 10.734 1 57.28 83 HIS B CA 1
ATOM 5809 C C . HIS B 1 83 ? 15.336 36.031 10.562 1 57.28 83 HIS B C 1
ATOM 5811 O O . HIS B 1 83 ? 14.195 35.656 10.266 1 57.28 83 HIS B O 1
ATOM 5817 N N . THR B 1 84 ? 15.695 37.25 10.742 1 57.19 84 THR B N 1
ATOM 5818 C CA . THR B 1 84 ? 14.641 38.25 10.711 1 57.19 84 THR B CA 1
ATOM 5819 C C . THR B 1 84 ? 14.062 38.375 9.305 1 57.19 84 THR B C 1
ATOM 5821 O O . THR B 1 84 ? 14.805 38.5 8.328 1 57.19 84 THR B O 1
ATOM 5824 N N . SER B 1 85 ? 12.859 38.062 9.117 1 57.34 85 SER B N 1
ATOM 5825 C CA . SER B 1 85 ? 12.117 38.188 7.867 1 57.34 85 SER B CA 1
ATOM 5826 C C . SER B 1 85 ? 11.328 39.469 7.801 1 57.34 85 SER B C 1
ATOM 5828 O O . SER B 1 85 ? 11.367 40.281 8.734 1 57.34 85 SER B O 1
ATOM 5830 N N . ALA B 1 86 ? 10.781 39.75 6.617 1 58.25 86 ALA B N 1
ATOM 5831 C CA . ALA B 1 86 ? 9.945 40.938 6.434 1 58.25 86 ALA B CA 1
ATOM 5832 C C . ALA B 1 86 ? 8.805 40.969 7.445 1 58.25 86 ALA B C 1
ATOM 5834 O O . ALA B 1 86 ? 8.43 42.031 7.945 1 58.25 86 ALA B O 1
ATOM 5835 N N . SER B 1 87 ? 8.414 39.781 7.785 1 60.25 87 SER B N 1
ATOM 5836 C CA . SER B 1 87 ? 7.34 39.688 8.773 1 60.25 87 SER B CA 1
ATOM 5837 C C . SER B 1 87 ? 7.84 40.062 10.164 1 60.25 87 SER B C 1
ATOM 5839 O O . SER B 1 87 ? 7.105 40.688 10.945 1 60.25 87 SER B O 1
ATOM 5841 N N . ASP B 1 88 ? 9.062 39.812 10.367 1 66.88 88 ASP B N 1
ATOM 5842 C CA . ASP B 1 88 ? 9.656 40.188 11.648 1 66.88 88 ASP B CA 1
ATOM 5843 C C . ASP B 1 88 ? 9.805 41.688 11.766 1 66.88 88 ASP B C 1
ATOM 5845 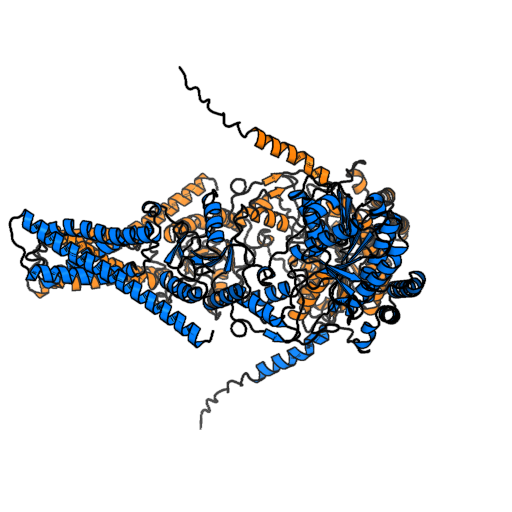O O . ASP B 1 88 ? 9.609 42.25 12.844 1 66.88 88 ASP B O 1
ATOM 5849 N N . LEU B 1 89 ? 10.047 42.312 10.594 1 67.94 89 LEU B N 1
ATOM 5850 C CA . LEU B 1 89 ? 10.203 43.75 10.594 1 67.94 89 LEU B CA 1
ATOM 5851 C C . LEU B 1 89 ? 8.891 44.438 10.945 1 67.94 89 LEU B C 1
ATOM 5853 O O . LEU B 1 89 ? 8.875 45.438 11.68 1 67.94 89 LEU B O 1
ATOM 5857 N N . ARG B 1 90 ? 7.902 43.844 10.453 1 68.81 90 ARG B N 1
ATOM 5858 C CA . ARG B 1 90 ? 6.586 44.406 10.789 1 68.81 90 ARG B CA 1
ATOM 5859 C C . ARG B 1 90 ? 6.312 44.281 12.281 1 68.81 90 ARG B C 1
ATOM 5861 O O . ARG B 1 90 ? 5.77 45.219 12.891 1 68.81 90 ARG B O 1
ATOM 5868 N N . ARG B 1 91 ? 6.73 43.25 12.828 1 74.75 91 ARG B N 1
ATOM 5869 C CA . ARG B 1 91 ? 6.52 43.031 14.258 1 74.75 91 ARG B CA 1
ATOM 5870 C C . ARG B 1 91 ? 7.344 44.031 15.078 1 74.75 91 ARG B C 1
ATOM 5872 O O . ARG B 1 91 ? 6.898 44.5 16.125 1 74.75 91 ARG B O 1
ATOM 5879 N N . ILE B 1 92 ? 8.461 44.406 14.555 1 80.19 92 ILE B N 1
ATOM 5880 C CA . ILE B 1 92 ? 9.336 45.344 15.234 1 80.19 92 ILE B CA 1
ATOM 5881 C C . ILE B 1 92 ? 8.672 46.719 15.258 1 80.19 92 ILE B C 1
ATOM 5883 O O . ILE B 1 92 ? 8.641 47.406 16.297 1 80.19 92 ILE B O 1
ATOM 5887 N N . VAL B 1 93 ? 8.141 47.062 14.102 1 77.31 93 VAL B N 1
ATOM 5888 C CA . VAL B 1 93 ? 7.441 48.344 14 1 77.31 93 VAL B CA 1
ATOM 5889 C C . VAL B 1 93 ? 6.246 48.344 14.953 1 77.31 93 VAL B C 1
ATOM 5891 O O . VAL B 1 93 ? 6.023 49.344 15.672 1 77.31 93 VAL B O 1
ATOM 5894 N N . GLN B 1 94 ? 5.633 47.281 15.016 1 79.62 94 GLN B N 1
ATOM 5895 C CA . GLN B 1 94 ? 4.48 47.156 15.898 1 79.62 94 GLN B CA 1
ATOM 5896 C C . GLN B 1 94 ? 4.902 47.25 17.359 1 79.62 94 GLN B C 1
ATOM 5898 O O . GLN B 1 94 ? 4.215 47.875 18.172 1 79.62 94 GLN B O 1
ATOM 5903 N N . ALA B 1 95 ? 5.969 46.656 17.641 1 83.56 95 ALA B N 1
ATOM 5904 C CA . ALA B 1 95 ? 6.457 46.688 19.016 1 83.56 95 ALA B CA 1
ATOM 5905 C C . ALA B 1 95 ? 6.84 48.094 19.438 1 83.56 95 ALA B C 1
ATOM 5907 O O . ALA B 1 95 ? 6.531 48.531 20.547 1 83.56 95 ALA B O 1
ATOM 5908 N N . ALA B 1 96 ? 7.492 48.781 18.531 1 85.44 96 ALA B N 1
ATOM 5909 C CA . ALA B 1 96 ? 7.902 50.156 18.828 1 85.44 96 ALA B CA 1
ATOM 5910 C C . ALA B 1 96 ? 6.691 51.062 19.031 1 85.44 96 ALA B C 1
ATOM 5912 O O . ALA B 1 96 ? 6.664 51.875 19.969 1 85.44 96 ALA B O 1
ATOM 5913 N N . LEU B 1 97 ? 5.746 50.875 18.203 1 80.38 97 LEU B N 1
ATOM 5914 C CA . LEU B 1 97 ? 4.531 51.656 18.312 1 80.38 97 LEU B CA 1
ATOM 5915 C C . LEU B 1 97 ? 3.775 51.312 19.594 1 80.38 97 LEU B C 1
ATOM 5917 O O . LEU B 1 97 ? 3.299 52.219 20.297 1 80.38 97 LEU B O 1
ATOM 5921 N N . LEU B 1 98 ? 3.764 50.062 19.891 1 83.25 98 LEU B N 1
ATOM 5922 C CA . LEU B 1 98 ? 3.08 49.656 21.094 1 83.25 98 LEU B CA 1
ATOM 5923 C C . LEU B 1 98 ? 3.795 50.156 22.344 1 83.25 98 LEU B C 1
ATOM 5925 O O . LEU B 1 98 ? 3.148 50.531 23.328 1 83.25 98 LEU B O 1
ATOM 5929 N N . ALA B 1 99 ? 5.059 50.125 22.312 1 87.12 99 ALA B N 1
ATOM 5930 C CA . ALA B 1 99 ? 5.824 50.656 23.453 1 87.12 99 ALA B CA 1
ATOM 5931 C C . ALA B 1 99 ? 5.465 52.094 23.734 1 87.12 99 ALA B C 1
ATOM 5933 O O . ALA B 1 99 ? 5.312 52.5 24.891 1 87.12 99 ALA B O 1
ATOM 5934 N N . ASN B 1 100 ? 5.355 52.875 22.656 1 84.56 100 ASN B N 1
ATOM 5935 C CA . ASN B 1 100 ? 5.012 54.281 22.828 1 84.56 100 ASN B CA 1
ATOM 5936 C C . ASN B 1 100 ? 3.561 54.469 23.266 1 84.56 100 ASN B C 1
ATOM 5938 O O . ASN B 1 100 ? 3.244 55.375 24.016 1 84.56 100 ASN B O 1
ATOM 5942 N N . LEU B 1 101 ? 2.77 53.562 22.828 1 80.31 101 LEU B N 1
ATOM 5943 C CA . LEU B 1 101 ? 1.374 53.594 23.25 1 80.31 101 LEU B CA 1
ATOM 5944 C C . LEU B 1 101 ? 1.251 53.281 24.734 1 80.31 101 LEU B C 1
ATOM 5946 O O . LEU B 1 101 ? 0.368 53.812 25.422 1 80.31 101 LEU B O 1
ATOM 5950 N N . ILE B 1 102 ? 2.129 52.438 25.219 1 82 102 ILE B N 1
ATOM 5951 C CA . ILE B 1 102 ? 2.16 52.094 26.641 1 82 102 ILE B CA 1
ATOM 5952 C C . ILE B 1 102 ? 2.818 53.219 27.422 1 82 102 ILE B C 1
ATOM 5954 O O . ILE B 1 102 ? 2.377 53.562 28.531 1 82 102 ILE B O 1
ATOM 5958 N N . PHE B 1 103 ? 3.799 53.844 26.875 1 86.12 103 PHE B N 1
ATOM 5959 C CA . PHE B 1 103 ? 4.602 54.875 27.5 1 86.12 103 PHE B CA 1
ATOM 5960 C C . PHE B 1 103 ? 3.738 56.094 27.828 1 86.12 103 PHE B C 1
ATOM 5962 O O . PHE B 1 103 ? 3.836 56.656 28.922 1 86.12 103 PHE B O 1
ATOM 5969 N N . LEU B 1 104 ? 2.861 56.438 26.875 1 77.88 104 LEU B N 1
ATOM 5970 C CA . LEU B 1 104 ? 2.119 57.688 27 1 77.88 104 LEU B CA 1
ATOM 5971 C C . LEU B 1 104 ? 1.175 57.625 28.203 1 77.88 104 LEU B C 1
ATOM 5973 O O . LEU B 1 104 ? 1.141 58.562 29.016 1 77.88 104 LEU B O 1
ATOM 5977 N N . PRO B 1 105 ? 0.508 56.5 28.359 1 75 105 PRO B N 1
ATOM 5978 C CA . PRO B 1 105 ? -0.328 56.438 29.562 1 75 105 PRO B CA 1
ATOM 5979 C C . PRO B 1 105 ? 0.491 56.438 30.859 1 75 105 PRO B C 1
ATOM 5981 O O . PRO B 1 105 ? 0.075 57 31.859 1 75 105 PRO B O 1
ATOM 5984 N N . ILE B 1 106 ? 1.639 55.812 30.859 1 78.94 106 ILE B N 1
ATOM 5985 C CA . ILE B 1 106 ? 2.508 55.781 32.031 1 78.94 106 ILE B CA 1
ATOM 5986 C C . ILE B 1 106 ? 2.973 57.219 32.344 1 78.94 106 ILE B C 1
ATOM 5988 O O . ILE B 1 106 ? 2.945 57.625 33.5 1 78.94 106 ILE B O 1
ATOM 5992 N N . MET B 1 107 ? 3.354 57.938 31.359 1 76.31 107 MET B N 1
ATOM 5993 C CA . MET B 1 107 ? 3.795 59.344 31.531 1 76.31 107 MET B CA 1
ATOM 5994 C C . MET B 1 107 ? 2.672 60.188 32.094 1 76.31 107 MET B C 1
ATOM 5996 O O . MET B 1 107 ? 2.908 61.062 32.938 1 76.31 107 MET B O 1
ATOM 6000 N N . PHE B 1 108 ? 1.567 60.031 31.562 1 69.62 108 PHE B N 1
ATOM 6001 C CA . PHE B 1 108 ? 0.41 60.781 32 1 69.62 108 PHE B CA 1
ATOM 6002 C C . PHE B 1 108 ? 0.143 60.531 33.5 1 69.62 108 PHE B C 1
ATOM 6004 O O . PHE B 1 108 ? -0.148 61.469 34.25 1 69.62 108 PHE B O 1
ATOM 6011 N N . LEU B 1 109 ? 0.311 59.312 33.906 1 70.94 109 LEU B N 1
ATOM 6012 C CA . LEU B 1 109 ? 0.003 58.938 35.281 1 70.94 109 LEU B CA 1
ATOM 6013 C C . LEU B 1 109 ? 1.078 59.438 36.25 1 70.94 109 LEU B C 1
ATOM 6015 O O . LEU B 1 109 ? 0.797 59.688 37.406 1 70.94 109 LEU B O 1
ATOM 6019 N N . THR B 1 110 ? 2.193 59.656 35.75 1 71.38 110 THR B N 1
ATOM 6020 C CA . THR B 1 110 ? 3.289 60.062 36.625 1 71.38 110 THR B CA 1
ATOM 6021 C C . THR B 1 110 ? 3.379 61.562 36.75 1 71.38 110 THR B C 1
ATOM 6023 O O . THR B 1 110 ? 3.492 62.094 37.844 1 71.38 110 THR B O 1
ATOM 6026 N N . ASN B 1 111 ? 3.422 62.375 35.719 1 69.5 111 ASN B N 1
ATOM 6027 C CA . ASN B 1 111 ? 3.65 63.812 35.844 1 69.5 111 ASN B CA 1
ATOM 6028 C C . ASN B 1 111 ? 2.77 64.625 34.906 1 69.5 111 ASN B C 1
ATOM 6030 O O . ASN B 1 111 ? 3.066 65.75 34.594 1 69.5 111 ASN B O 1
ATOM 6034 N N . ARG B 1 112 ? 1.614 63.969 34.406 1 63.94 112 ARG B N 1
ATOM 6035 C CA . ARG B 1 112 ? 0.645 64.625 33.531 1 63.94 112 ARG B CA 1
ATOM 6036 C C . ARG B 1 112 ? 1.325 65.188 32.281 1 63.94 112 ARG B C 1
ATOM 6038 O O . ARG B 1 112 ? 0.979 66.312 31.844 1 63.94 112 ARG B O 1
ATOM 6045 N N . LEU B 1 113 ? 2.469 64.562 31.812 1 66.06 113 LEU B N 1
ATOM 6046 C CA . LEU B 1 113 ? 3.182 64.875 30.594 1 66.06 113 LEU B CA 1
ATOM 6047 C C . LEU B 1 113 ? 3.803 66.312 30.703 1 66.06 113 LEU B C 1
ATOM 6049 O O . LEU B 1 113 ? 4.035 66.938 29.688 1 66.06 113 LEU B O 1
ATOM 6053 N N . GLU B 1 114 ? 4.051 66.75 31.953 1 72.31 114 GLU B N 1
ATOM 6054 C CA . GLU B 1 114 ? 4.676 68.062 32.125 1 72.31 114 GLU B CA 1
ATOM 6055 C C . GLU B 1 114 ? 6.145 68.062 31.719 1 72.31 114 GLU B C 1
ATOM 6057 O O . GLU B 1 114 ? 6.852 67.062 31.969 1 72.31 114 GLU B O 1
ATOM 6062 N N . GLY B 1 115 ? 6.617 69.062 31.031 1 70 115 GLY B N 1
ATOM 6063 C CA . GLY B 1 115 ? 8.016 69.188 30.656 1 70 115 GLY B CA 1
ATOM 6064 C C . GLY B 1 115 ? 8.406 68.375 29.438 1 70 115 GLY B C 1
ATOM 6065 O O . GLY B 1 115 ? 9.594 68.188 29.156 1 70 115 GLY B O 1
ATOM 6066 N N . PHE B 1 116 ? 7.344 67.75 28.859 1 76.62 116 PHE B N 1
ATOM 6067 C CA . PHE B 1 116 ? 7.617 66.875 27.703 1 76.62 116 PHE B CA 1
ATOM 6068 C C . PHE B 1 116 ? 6.957 67.5 26.453 1 76.62 116 PHE B C 1
ATOM 6070 O O . PHE B 1 116 ? 5.746 67.688 26.422 1 76.62 116 PHE B O 1
ATOM 6077 N N . PHE B 1 117 ? 7.801 67.875 25.438 1 74.06 117 PHE B N 1
ATOM 6078 C CA . PHE B 1 117 ? 7.258 68.312 24.172 1 74.06 117 PHE B CA 1
ATOM 6079 C C . PHE B 1 117 ? 6.586 67.188 23.422 1 74.06 117 PHE B C 1
ATOM 6081 O O . PHE B 1 117 ? 7.172 66.125 23.234 1 74.06 117 PHE B O 1
ATOM 6088 N N . ARG B 1 118 ? 5.359 67.375 22.969 1 73.56 118 ARG B N 1
ATOM 6089 C CA . ARG B 1 118 ? 4.582 66.375 22.281 1 73.56 118 ARG B CA 1
ATOM 6090 C C . ARG B 1 118 ? 5.285 65.938 21 1 73.56 118 ARG B C 1
ATOM 6092 O O . ARG B 1 118 ? 5.219 64.75 20.609 1 73.56 118 ARG B O 1
ATOM 6099 N N . SER B 1 119 ? 5.992 66.875 20.375 1 73.5 119 SER B N 1
ATOM 6100 C CA . SER B 1 119 ? 6.648 66.562 19.109 1 73.5 119 SER B CA 1
ATOM 6101 C C . SER B 1 119 ? 7.82 65.625 19.312 1 73.5 119 SER B C 1
ATOM 6103 O O . SER B 1 119 ? 8.32 65 18.359 1 73.5 119 SER B O 1
ATOM 6105 N N . SER B 1 120 ? 8.211 65.375 20.609 1 79.62 120 SER B N 1
ATOM 6106 C CA . SER B 1 120 ? 9.328 64.5 20.906 1 79.62 120 SER B CA 1
ATOM 6107 C C . SER B 1 120 ? 9 63.062 20.531 1 79.62 120 SER B C 1
ATOM 6109 O O . SER B 1 120 ? 9.891 62.281 20.172 1 79.62 120 SER B O 1
ATOM 6111 N N . ILE B 1 121 ? 7.758 62.75 20.578 1 80.94 121 ILE B N 1
ATOM 6112 C CA . ILE B 1 121 ? 7.34 61.375 20.281 1 80.94 121 ILE B CA 1
ATOM 6113 C C . ILE B 1 121 ? 7.551 61.094 18.797 1 80.94 121 ILE B C 1
ATOM 6115 O O . ILE B 1 121 ? 7.965 60 18.422 1 80.94 121 ILE B O 1
ATOM 6119 N N . PHE B 1 122 ? 7.312 62.062 17.922 1 76.94 122 PHE B N 1
ATOM 6120 C CA . PHE B 1 122 ? 7.453 61.938 16.469 1 76.94 122 PHE B CA 1
ATOM 6121 C C . PHE B 1 122 ? 8.922 61.844 16.078 1 76.94 122 PHE B C 1
ATOM 6123 O O . PHE B 1 122 ? 9.25 61.344 14.992 1 76.94 122 PHE B O 1
ATOM 6130 N N . ILE B 1 123 ? 9.742 62.25 17 1 79.5 123 ILE B N 1
ATOM 6131 C CA . ILE B 1 123 ? 11.18 62.156 16.781 1 79.5 123 ILE B CA 1
ATOM 6132 C C . ILE B 1 123 ? 11.68 60.812 17.375 1 79.5 123 ILE B C 1
ATOM 6134 O O . ILE B 1 123 ? 12.5 60.125 16.766 1 79.5 123 ILE B O 1
ATOM 6138 N N . GLU B 1 124 ? 11.078 60.469 18.484 1 87.69 124 GLU B N 1
ATOM 6139 C CA . GLU B 1 124 ? 11.531 59.281 19.219 1 87.69 124 GLU B CA 1
ATOM 6140 C C . GLU B 1 124 ? 11.195 58 18.484 1 87.69 124 GLU B C 1
ATOM 6142 O O . GLU B 1 124 ? 12.047 57.094 18.359 1 87.69 124 GLU B O 1
ATOM 6147 N N . VAL B 1 125 ? 10.023 57.875 17.875 1 86.81 125 VAL B N 1
ATOM 6148 C CA . VAL B 1 125 ? 9.531 56.625 17.297 1 86.81 125 VAL B CA 1
ATOM 6149 C C . VAL B 1 125 ? 10.391 56.25 16.094 1 86.81 125 VAL B C 1
ATOM 6151 O O . VAL B 1 125 ? 10.891 55.125 16.016 1 86.81 125 VAL B O 1
ATOM 6154 N N . PRO B 1 126 ? 10.57 57.156 15.148 1 80.69 126 PRO B N 1
ATOM 6155 C CA . PRO B 1 126 ? 11.438 56.781 14.023 1 80.69 126 PRO B CA 1
ATOM 6156 C C . PRO B 1 126 ? 12.852 56.438 14.469 1 80.69 126 PRO B C 1
ATOM 6158 O O . PRO B 1 126 ? 13.469 55.531 13.906 1 80.69 126 PRO B O 1
ATOM 6161 N N . ILE B 1 127 ? 13.406 57.031 15.469 1 83.69 127 ILE B N 1
ATOM 6162 C CA . ILE B 1 127 ? 14.742 56.75 15.969 1 83.69 127 ILE B CA 1
ATOM 6163 C C . ILE B 1 127 ? 14.758 55.344 16.594 1 83.69 127 ILE B C 1
ATOM 6165 O O . ILE B 1 127 ? 15.664 54.562 16.344 1 83.69 127 ILE B O 1
ATOM 6169 N N . LEU B 1 128 ? 13.727 55.125 17.375 1 92 128 LEU B N 1
ATOM 6170 C CA . LEU B 1 128 ? 13.617 53.812 18.031 1 92 128 LEU B CA 1
ATOM 6171 C C . LEU B 1 128 ? 13.547 52.688 17 1 92 128 LEU B C 1
ATOM 6173 O O . LEU B 1 128 ? 14.305 51.719 17.078 1 92 128 LEU B O 1
ATOM 6177 N N . ILE B 1 129 ? 12.719 52.844 16 1 87.75 129 ILE B N 1
ATOM 6178 C CA . ILE B 1 129 ? 12.539 51.844 14.953 1 87.75 129 ILE B CA 1
ATOM 6179 C C . ILE B 1 129 ? 13.852 51.656 14.195 1 87.75 129 ILE B C 1
ATOM 6181 O O . ILE B 1 129 ? 14.258 50.5 13.945 1 87.75 129 ILE B O 1
ATOM 6185 N N . THR B 1 130 ? 14.461 52.719 13.875 1 80.5 130 THR B N 1
ATOM 6186 C CA . THR B 1 130 ? 15.703 52.656 13.117 1 80.5 130 THR B CA 1
ATOM 6187 C C . THR B 1 130 ? 16.781 51.906 13.898 1 80.5 130 THR B C 1
ATOM 6189 O O . THR B 1 130 ? 17.484 51.062 13.344 1 80.5 130 THR B O 1
ATOM 6192 N N . ILE B 1 131 ? 16.875 52.156 15.164 1 86.38 131 ILE B N 1
ATOM 6193 C CA . ILE B 1 131 ? 17.891 51.5 15.977 1 86.38 131 ILE B CA 1
ATOM 6194 C C . ILE B 1 131 ? 17.562 50.031 16.109 1 86.38 131 ILE B C 1
ATOM 6196 O O . ILE B 1 131 ? 18.438 49.156 16 1 86.38 131 ILE B O 1
ATOM 6200 N N . MET B 1 132 ? 16.297 49.781 16.359 1 88.19 132 MET B N 1
ATOM 6201 C CA . MET B 1 132 ? 15.875 48.375 16.531 1 88.19 132 MET B CA 1
ATOM 6202 C C . MET B 1 132 ? 16.125 47.594 15.25 1 88.19 132 MET B C 1
ATOM 6204 O O . MET B 1 132 ? 16.625 46.469 15.297 1 88.19 132 MET B O 1
ATOM 6208 N N . ILE B 1 133 ? 15.75 48.125 14.148 1 79.69 133 ILE B N 1
ATOM 6209 C CA . ILE B 1 133 ? 15.914 47.469 12.859 1 79.69 133 ILE B CA 1
ATOM 6210 C C . ILE B 1 133 ? 17.406 47.375 12.516 1 79.69 133 ILE B C 1
ATOM 6212 O O . ILE B 1 133 ? 17.859 46.344 12.031 1 79.69 133 ILE B O 1
ATOM 6216 N N . ALA B 1 134 ? 18.125 48.406 12.734 1 77.25 134 ALA B N 1
ATOM 6217 C CA . ALA B 1 134 ? 19.547 48.438 12.43 1 77.25 134 ALA B CA 1
ATOM 6218 C C . ALA B 1 134 ? 20.297 47.312 13.156 1 77.25 134 ALA B C 1
ATOM 6220 O O . ALA B 1 134 ? 21.188 46.688 12.586 1 77.25 134 ALA B O 1
ATOM 6221 N N . GLY B 1 135 ? 19.969 47.156 14.391 1 79.69 135 GLY B N 1
ATOM 6222 C CA . GLY B 1 135 ? 20.594 46.062 15.117 1 79.69 135 GLY B CA 1
ATOM 6223 C C . GLY B 1 135 ? 20.328 44.688 14.516 1 79.69 135 GLY B C 1
ATOM 6224 O O . GLY B 1 135 ? 21.234 43.875 14.398 1 79.69 135 GLY B O 1
ATOM 6225 N N . ARG B 1 136 ? 19.109 44.438 14.203 1 76.62 136 ARG B N 1
ATOM 6226 C CA . ARG B 1 136 ? 18.719 43.156 13.609 1 76.62 136 ARG B CA 1
ATOM 6227 C C . ARG B 1 136 ? 19.344 43 12.227 1 76.62 136 ARG B C 1
ATOM 6229 O O . ARG B 1 136 ? 19.797 41.906 11.891 1 76.62 136 ARG B O 1
ATOM 6236 N N . LEU B 1 137 ? 19.312 44 11.445 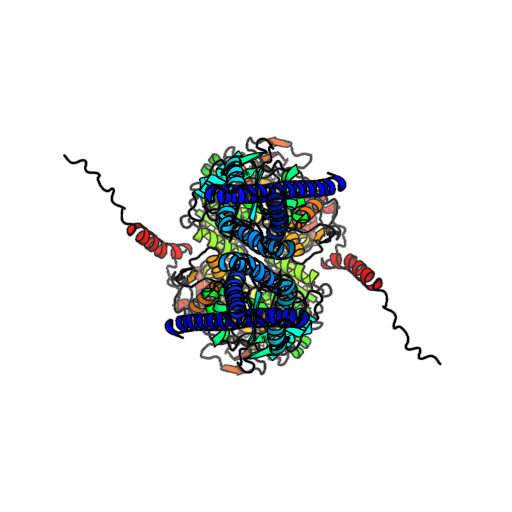1 68 137 LEU B N 1
ATOM 6237 C CA . LEU B 1 137 ? 19.922 43.938 10.117 1 68 137 LEU B CA 1
ATOM 6238 C C . LEU B 1 137 ? 21.438 43.75 10.227 1 68 137 LEU B C 1
ATOM 6240 O O . LEU B 1 137 ? 22.016 43 9.422 1 68 137 LEU B O 1
ATOM 6244 N N . ALA B 1 138 ? 21.969 44.375 11.18 1 71.69 138 ALA B N 1
ATOM 6245 C CA . ALA B 1 138 ? 23.391 44.188 11.414 1 71.69 138 ALA B CA 1
ATOM 6246 C C . ALA B 1 138 ? 23.719 42.75 11.797 1 71.69 138 ALA B C 1
ATOM 6248 O O . ALA B 1 138 ? 24.703 42.188 11.32 1 71.69 138 ALA B O 1
ATOM 6249 N N . SER B 1 139 ? 22.875 42.25 12.641 1 72.06 139 SER B N 1
ATOM 6250 C CA . SER B 1 139 ? 23.062 40.875 13.062 1 72.06 139 SER B CA 1
ATOM 6251 C C . SER B 1 139 ? 22.875 39.906 11.891 1 72.06 139 SER B C 1
ATOM 6253 O O . SER B 1 139 ? 23.641 38.938 11.727 1 72.06 139 SER B O 1
ATOM 6255 N N . ARG B 1 140 ? 21.859 40.125 11.188 1 65.19 140 ARG B N 1
ATOM 6256 C CA . ARG B 1 140 ? 21.594 39.312 10.008 1 65.19 140 ARG B CA 1
ATOM 6257 C C . ARG B 1 140 ? 22.719 39.438 8.992 1 65.19 140 ARG B C 1
ATOM 6259 O O . ARG B 1 140 ? 23.156 38.438 8.406 1 65.19 140 ARG B O 1
ATOM 6266 N N . ALA B 1 141 ? 23.078 40.594 8.75 1 61.19 141 ALA B N 1
ATOM 6267 C CA . ALA B 1 141 ? 24.188 40.844 7.824 1 61.19 141 ALA B CA 1
ATOM 6268 C C . ALA B 1 141 ? 25.453 40.125 8.281 1 61.19 141 ALA B C 1
ATOM 6270 O O . ALA B 1 141 ? 26.203 39.594 7.461 1 61.19 141 ALA B O 1
ATOM 6271 N N . ARG B 1 142 ? 25.562 40.219 9.445 1 63.12 142 ARG B N 1
ATOM 6272 C CA . ARG B 1 142 ? 26.75 39.531 9.984 1 63.12 142 ARG B CA 1
ATOM 6273 C C . ARG B 1 142 ? 26.625 38.031 9.836 1 63.12 142 ARG B C 1
ATOM 6275 O O . ARG B 1 142 ? 27.625 37.344 9.617 1 63.12 142 ARG B O 1
ATOM 6282 N N . ALA B 1 143 ? 25.406 37.656 9.984 1 57.28 143 ALA B N 1
ATOM 6283 C CA . ALA B 1 143 ? 25.203 36.219 9.938 1 57.28 143 ALA B CA 1
ATOM 6284 C C . ALA B 1 143 ? 25.156 35.719 8.492 1 57.28 143 ALA B C 1
ATOM 6286 O O . ALA B 1 143 ? 25.703 34.656 8.18 1 57.28 143 ALA B O 1
ATOM 6287 N N . THR B 1 144 ? 24.359 36.344 7.68 1 53.84 144 THR B N 1
ATOM 6288 C CA . THR B 1 144 ? 24.125 35.812 6.332 1 53.84 144 THR B CA 1
ATOM 6289 C C . THR B 1 144 ? 25.031 36.531 5.324 1 53.84 144 THR B C 1
ATOM 6291 O O . THR B 1 144 ? 25.219 36.031 4.207 1 53.84 144 THR B O 1
ATOM 6294 N N . GLY B 1 145 ? 25.859 37.438 5.652 1 50.28 145 GLY B N 1
ATOM 6295 C CA . GLY B 1 145 ? 26.672 38.219 4.758 1 50.28 145 GLY B CA 1
ATOM 6296 C C . GLY B 1 145 ? 25.859 39.031 3.764 1 50.28 145 GLY B C 1
ATOM 6297 O O . GLY B 1 145 ? 26.406 39.844 3.016 1 50.28 145 GLY B O 1
ATOM 6298 N N . GLN B 1 146 ? 24.672 38.594 3.383 1 45.38 146 GLN B N 1
ATOM 6299 C CA . GLN B 1 146 ? 23.875 39.281 2.373 1 45.38 146 GLN B CA 1
ATOM 6300 C C . GLN B 1 146 ? 22.812 40.156 3.02 1 45.38 146 GLN B C 1
ATOM 6302 O O . GLN B 1 146 ? 21.906 39.688 3.699 1 45.38 146 GLN B O 1
ATOM 6307 N N . PHE B 1 147 ? 23.031 41.375 3.039 1 42.5 147 PHE B N 1
ATOM 6308 C CA . PHE B 1 147 ? 22.156 42.406 3.582 1 42.5 147 PHE B CA 1
ATOM 6309 C C . PHE B 1 147 ? 20.766 42.344 2.945 1 42.5 147 PHE B C 1
ATOM 6311 O O . PHE B 1 147 ? 19.766 42.531 3.625 1 42.5 147 PHE B O 1
ATOM 6318 N N . MET B 1 148 ? 20.75 42.062 1.635 1 38.94 148 MET B N 1
ATOM 6319 C CA . MET B 1 148 ? 19.547 42.281 0.829 1 38.94 148 MET B CA 1
ATOM 6320 C C . MET B 1 148 ? 18.641 41.062 0.857 1 38.94 148 MET B C 1
ATOM 6322 O O . MET B 1 148 ? 17.531 41.094 0.343 1 38.94 148 MET B O 1
ATOM 6326 N N . ALA B 1 149 ? 19.094 40 1.17 1 41.66 149 ALA B N 1
ATOM 6327 C CA . ALA B 1 149 ? 18.25 38.812 1.127 1 41.66 149 ALA B CA 1
ATOM 6328 C C . ALA B 1 149 ? 17.125 38.906 2.145 1 41.66 149 ALA B C 1
ATOM 6330 O O . ALA B 1 149 ? 16.266 38 2.215 1 41.66 149 ALA B O 1
ATOM 6331 N N . ALA B 1 150 ? 17.203 39.75 2.998 1 42.06 150 ALA B N 1
ATOM 6332 C CA . ALA B 1 150 ? 16.25 40 4.066 1 42.06 150 ALA B CA 1
ATOM 6333 C C . ALA B 1 150 ? 14.836 40.188 3.506 1 42.06 150 ALA B C 1
ATOM 6335 O O . ALA B 1 150 ? 13.852 39.906 4.188 1 42.06 150 ALA B O 1
ATOM 6336 N N . PHE B 1 151 ? 14.883 40.719 2.246 1 39.72 151 PHE B N 1
ATOM 6337 C CA . PHE B 1 151 ? 13.578 41.031 1.674 1 39.72 151 PHE B CA 1
ATOM 6338 C C . PHE B 1 151 ? 13 39.844 0.941 1 39.72 151 PHE B C 1
ATOM 6340 O O . PHE B 1 151 ? 11.93 39.938 0.334 1 39.72 151 PHE B O 1
ATOM 6347 N N . ARG B 1 152 ? 13.734 38.844 0.908 1 39.19 152 ARG B N 1
ATOM 6348 C CA . ARG B 1 152 ? 13.055 37.688 0.294 1 39.19 152 ARG B CA 1
ATOM 6349 C C . ARG B 1 152 ? 12.078 37.031 1.272 1 39.19 152 ARG B C 1
ATOM 6351 O O . ARG B 1 152 ? 12.461 36.688 2.383 1 39.19 152 ARG B O 1
ATOM 6358 N N . ALA B 1 153 ? 10.898 37.281 1.218 1 42.59 153 ALA B N 1
ATOM 6359 C CA . ALA B 1 153 ? 9.766 36.75 1.979 1 42.59 153 ALA B CA 1
ATOM 6360 C C . ALA B 1 153 ? 9.828 35.25 2.109 1 42.59 153 ALA B C 1
ATOM 6362 O O . ALA B 1 153 ? 9.828 34.531 1.105 1 42.59 153 ALA B O 1
ATOM 6363 N N . PRO B 1 154 ? 10.516 34.688 3.143 1 43.94 154 PRO B N 1
ATOM 6364 C CA . PRO B 1 154 ? 10.445 33.219 3.26 1 43.94 154 PRO B CA 1
ATOM 6365 C C . PRO B 1 154 ? 9.023 32.688 3.119 1 43.94 154 PRO B C 1
ATOM 6367 O O . PRO B 1 154 ? 8.07 33.344 3.559 1 43.94 154 PRO B O 1
ATOM 6370 N N . ASN B 1 155 ? 8.695 31.938 2.154 1 48.59 155 ASN B N 1
ATOM 6371 C CA . ASN B 1 155 ? 7.367 31.344 2.027 1 48.59 155 ASN B CA 1
ATOM 6372 C C . ASN B 1 155 ? 6.945 30.641 3.316 1 48.59 155 ASN B C 1
ATOM 6374 O O . ASN B 1 155 ? 7.48 29.578 3.654 1 48.59 155 ASN B O 1
ATOM 6378 N N . GLU B 1 156 ? 6.391 31.344 4.277 1 52.81 156 GLU B N 1
ATOM 6379 C CA . GLU B 1 156 ? 5.926 30.859 5.578 1 52.81 156 GLU B CA 1
ATOM 6380 C C . GLU B 1 156 ? 5.047 29.625 5.43 1 52.81 156 GLU B C 1
ATOM 6382 O O . GLU B 1 156 ? 4.781 28.922 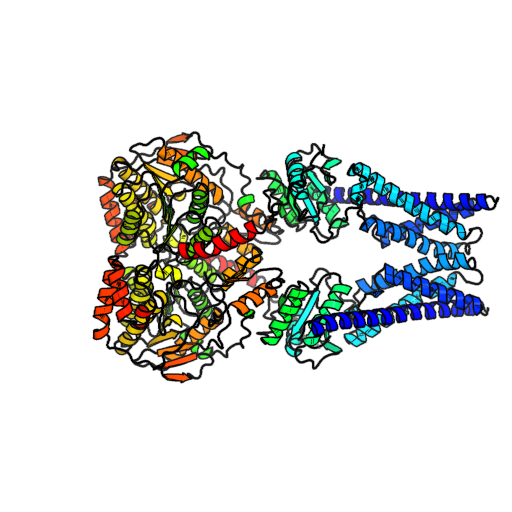6.41 1 52.81 156 GLU B O 1
ATOM 6387 N N . LYS B 1 157 ? 4.668 29.312 4.203 1 57.22 157 LYS B N 1
ATOM 6388 C CA . LYS B 1 157 ? 3.781 28.188 3.992 1 57.22 157 LYS B CA 1
ATOM 6389 C C . LYS B 1 157 ? 4.562 26.875 3.99 1 57.22 157 LYS B C 1
ATOM 6391 O O . LYS B 1 157 ? 3.988 25.797 4.207 1 57.22 157 LYS B O 1
ATOM 6396 N N . LYS B 1 158 ? 5.891 26.984 3.947 1 69.75 158 LYS B N 1
ATOM 6397 C CA . LYS B 1 158 ? 6.695 25.766 3.904 1 69.75 158 LYS B CA 1
ATOM 6398 C C . LYS B 1 158 ? 7.152 25.359 5.305 1 69.75 158 LYS B C 1
ATOM 6400 O O . LYS B 1 158 ? 7.406 26.219 6.152 1 69.75 158 LYS B O 1
ATOM 6405 N N . PRO B 1 159 ? 7.176 24.047 5.492 1 73.5 159 PRO B N 1
ATOM 6406 C CA . PRO B 1 159 ? 7.598 23.609 6.824 1 73.5 159 PRO B CA 1
ATOM 6407 C C . PRO B 1 159 ? 9.031 24.016 7.156 1 73.5 159 PRO B C 1
ATOM 6409 O O . PRO B 1 159 ? 9.906 23.953 6.289 1 73.5 159 PRO B O 1
ATOM 6412 N N . ALA B 1 160 ? 9.125 24.484 8.406 1 80.31 160 ALA B N 1
ATOM 6413 C CA . ALA B 1 160 ? 10.461 24.844 8.898 1 80.31 160 ALA B CA 1
ATOM 6414 C C . ALA B 1 160 ? 11.305 23.578 9.125 1 80.31 160 ALA B C 1
ATOM 6416 O O . ALA B 1 160 ? 10.789 22.547 9.562 1 80.31 160 ALA B O 1
ATOM 6417 N N . ALA B 1 161 ? 12.609 23.656 8.695 1 87.06 161 ALA B N 1
ATOM 6418 C CA . ALA B 1 161 ? 13.438 22.453 8.852 1 87.06 161 ALA B CA 1
ATOM 6419 C C . ALA B 1 161 ? 14.867 22.828 9.234 1 87.06 161 ALA B C 1
ATOM 6421 O O . ALA B 1 161 ? 15.359 23.891 8.859 1 87.06 161 ALA B O 1
ATOM 6422 N N . ILE B 1 162 ? 15.461 21.984 10.062 1 88.44 162 ILE B N 1
ATOM 6423 C CA . ILE B 1 162 ? 16.891 22.031 10.328 1 88.44 162 ILE B CA 1
ATOM 6424 C C . ILE B 1 162 ? 17.625 21.094 9.367 1 88.44 162 ILE B C 1
ATOM 6426 O O . ILE B 1 162 ? 17.266 19.906 9.242 1 88.44 162 ILE B O 1
ATOM 6430 N N . LEU B 1 163 ? 18.547 21.609 8.688 1 87.81 163 LEU B N 1
ATOM 6431 C CA . LEU B 1 163 ? 19.297 20.812 7.719 1 87.81 163 LEU B CA 1
ATOM 6432 C C . LEU B 1 163 ? 20.516 20.141 8.367 1 87.81 163 LEU B C 1
ATOM 6434 O O . LEU B 1 163 ? 21.266 20.797 9.094 1 87.81 163 LEU B O 1
ATOM 6438 N N . ILE B 1 164 ? 20.594 18.906 8.117 1 88.38 164 ILE B N 1
ATOM 6439 C CA . ILE B 1 164 ? 21.734 18.172 8.656 1 88.38 164 ILE B CA 1
ATOM 6440 C C . ILE B 1 164 ? 22.562 17.578 7.512 1 88.38 164 ILE B C 1
ATOM 6442 O O . ILE B 1 164 ? 22.016 16.953 6.602 1 88.38 164 ILE B O 1
ATOM 6446 N N . GLY B 1 165 ? 23.812 17.719 7.508 1 84.19 165 GLY B N 1
ATOM 6447 C CA . GLY B 1 165 ? 24.719 17.172 6.5 1 84.19 165 GLY B CA 1
ATOM 6448 C C . GLY B 1 165 ? 26.078 17.812 6.504 1 84.19 165 GLY B C 1
ATOM 6449 O O . GLY B 1 165 ? 26.422 18.562 7.426 1 84.19 165 GLY B O 1
ATOM 6450 N N . THR B 1 166 ? 26.859 17.422 5.527 1 76.5 166 THR B N 1
ATOM 6451 C CA . THR B 1 166 ? 28.156 18.062 5.359 1 76.5 166 THR B CA 1
ATOM 6452 C C . THR B 1 166 ? 28.016 19.391 4.633 1 76.5 166 THR B C 1
ATOM 6454 O O . THR B 1 166 ? 27.062 19.594 3.867 1 76.5 166 THR B O 1
ATOM 6457 N N . ALA B 1 167 ? 28.922 20.266 4.906 1 72.81 167 ALA B N 1
ATOM 6458 C CA . ALA B 1 167 ? 28.875 21.594 4.312 1 72.81 167 ALA B CA 1
ATOM 6459 C C . ALA B 1 167 ? 28.812 21.516 2.789 1 72.81 167 ALA B C 1
ATOM 6461 O O . ALA B 1 167 ? 28.062 22.25 2.152 1 72.81 167 ALA B O 1
ATOM 6462 N N . SER B 1 168 ? 29.625 20.625 2.264 1 72.81 168 SER B N 1
ATOM 6463 C CA . SER B 1 168 ? 29.688 20.516 0.811 1 72.81 168 SER B CA 1
ATOM 6464 C C . SER B 1 168 ? 28.359 20.031 0.232 1 72.81 168 SER B C 1
ATOM 6466 O O . SER B 1 168 ? 27.875 20.594 -0.753 1 72.81 168 SER B O 1
ATOM 6468 N N . LYS B 1 169 ? 27.781 19.109 0.935 1 76.88 169 LYS B N 1
ATOM 6469 C CA . LYS B 1 169 ? 26.531 18.547 0.418 1 76.88 169 LYS B CA 1
ATOM 6470 C C . LYS B 1 169 ? 25.375 19.531 0.591 1 76.88 169 LYS B C 1
ATOM 6472 O O . LYS B 1 169 ? 24.516 19.641 -0.28 1 76.88 169 LYS B O 1
ATOM 6477 N N . ILE B 1 170 ? 25.359 20.172 1.707 1 77 170 ILE B N 1
ATOM 6478 C CA . ILE B 1 170 ? 24.312 21.141 1.979 1 77 170 ILE B CA 1
ATOM 6479 C C . ILE B 1 170 ? 24.375 22.266 0.959 1 77 170 ILE B C 1
ATOM 6481 O O . ILE B 1 170 ? 23.359 22.656 0.382 1 77 170 ILE B O 1
ATOM 6485 N N . SER B 1 171 ? 25.609 22.719 0.7 1 72.38 171 SER B N 1
ATOM 6486 C CA . SER B 1 171 ? 25.797 23.828 -0.245 1 72.38 171 SER B CA 1
ATOM 6487 C C . SER B 1 171 ? 25.359 23.422 -1.65 1 72.38 171 SER B C 1
ATOM 6489 O O . SER B 1 171 ? 24.688 24.188 -2.338 1 72.38 171 SER B O 1
ATOM 6491 N N . SER B 1 172 ? 25.781 22.281 -2.033 1 72.94 172 SER B N 1
ATOM 6492 C CA . SER B 1 172 ? 25.453 21.812 -3.371 1 72.94 172 SER B CA 1
ATOM 6493 C C . SER B 1 172 ? 23.938 21.609 -3.527 1 72.94 172 SER B C 1
ATOM 6495 O O . SER B 1 172 ? 23.359 22.016 -4.539 1 72.94 172 SER B O 1
ATOM 6497 N N . THR B 1 173 ? 23.344 21.016 -2.48 1 74.12 173 THR B N 1
ATOM 6498 C CA . THR B 1 173 ? 21.906 20.75 -2.537 1 74.12 173 THR B CA 1
ATOM 6499 C C . THR B 1 173 ? 21.109 22.062 -2.549 1 74.12 173 THR B C 1
ATOM 6501 O O . THR B 1 173 ? 20.141 22.188 -3.299 1 74.12 173 THR B O 1
ATOM 6504 N N . LEU B 1 174 ? 21.531 23 -1.736 1 69.44 174 LEU B N 1
ATOM 6505 C CA . LEU B 1 174 ? 20.828 24.266 -1.651 1 69.44 174 LEU B CA 1
ATOM 6506 C C . LEU B 1 174 ? 20.969 25.047 -2.951 1 69.44 174 LEU B C 1
ATOM 6508 O O . LEU B 1 174 ? 20.016 25.703 -3.396 1 69.44 174 LEU B O 1
ATOM 6512 N N . ARG B 1 175 ? 22.109 24.984 -3.49 1 62.78 175 ARG B N 1
ATOM 6513 C CA . ARG B 1 175 ? 22.328 25.656 -4.762 1 62.78 175 ARG B CA 1
ATOM 6514 C C . ARG B 1 175 ? 21.484 25.031 -5.871 1 62.78 175 ARG B C 1
ATOM 6516 O O . ARG B 1 175 ? 20.938 25.75 -6.707 1 62.78 175 ARG B O 1
ATOM 6523 N N . ASP B 1 176 ? 21.5 23.75 -5.828 1 65.19 176 ASP B N 1
ATOM 6524 C CA . ASP B 1 176 ? 20.703 23.031 -6.832 1 65.19 176 ASP B CA 1
ATOM 6525 C C . ASP B 1 176 ? 19.219 23.359 -6.691 1 65.19 176 ASP B C 1
ATOM 6527 O O . ASP B 1 176 ? 18.516 23.484 -7.691 1 65.19 176 ASP B O 1
ATOM 6531 N N . LEU B 1 177 ? 18.844 23.531 -5.438 1 61.03 177 LEU B N 1
ATOM 6532 C CA . LEU B 1 177 ? 17.438 23.766 -5.148 1 61.03 177 LEU B CA 1
ATOM 6533 C C . LEU B 1 177 ? 17.062 25.219 -5.461 1 61.03 177 LEU B C 1
ATOM 6535 O O . LEU B 1 177 ? 15.93 25.5 -5.871 1 61.03 177 LEU B O 1
ATOM 6539 N N . ASP B 1 178 ? 17.859 26.094 -5.176 1 57.22 178 ASP B N 1
ATOM 6540 C CA . ASP B 1 178 ? 17.641 27.5 -5.496 1 57.22 178 ASP B CA 1
ATOM 6541 C C . ASP B 1 178 ? 17.422 27.703 -6.996 1 57.22 178 ASP B C 1
ATOM 6543 O O . ASP B 1 178 ? 16.688 28.594 -7.414 1 57.22 178 ASP B O 1
ATOM 6547 N N . ASN B 1 179 ? 18 26.859 -7.707 1 52.94 179 ASN B N 1
ATOM 6548 C CA . ASN B 1 179 ? 17.891 26.953 -9.156 1 52.94 179 ASN B CA 1
ATOM 6549 C C . ASN B 1 179 ? 16.609 26.297 -9.664 1 52.94 179 ASN B C 1
ATOM 6551 O O . ASN B 1 179 ? 16.25 26.438 -10.844 1 52.94 179 ASN B O 1
ATOM 6555 N N . SER B 1 180 ? 16.047 25.594 -8.766 1 54.44 180 SER B N 1
ATOM 6556 C CA . SER B 1 180 ? 14.82 24.953 -9.211 1 54.44 180 SER B CA 1
ATOM 6557 C C . SER B 1 180 ? 13.633 25.891 -9.117 1 54.44 180 SER B C 1
ATOM 6559 O O . SER B 1 180 ? 13.617 26.812 -8.289 1 54.44 180 SER B O 1
ATOM 6561 N N . SER B 1 181 ? 12.766 25.984 -10.117 1 50.41 181 SER B N 1
ATOM 6562 C CA . SER B 1 181 ? 11.602 26.859 -10.281 1 50.41 181 SER B CA 1
ATOM 6563 C C . SER B 1 181 ? 10.695 26.797 -9.055 1 50.41 181 SER B C 1
ATOM 6565 O O . SER B 1 181 ? 10.031 27.781 -8.727 1 50.41 181 SER B O 1
ATOM 6567 N N . GLU B 1 182 ? 10.68 25.656 -8.422 1 53.44 182 GLU B N 1
ATOM 6568 C CA . GLU B 1 182 ? 9.711 25.531 -7.34 1 53.44 182 GLU B CA 1
ATOM 6569 C C . GLU B 1 182 ? 10.328 25.922 -6 1 53.44 182 GLU B C 1
ATOM 6571 O O . GLU B 1 182 ? 9.609 26.141 -5.023 1 53.44 182 GLU B O 1
ATOM 6576 N N . GLY B 1 183 ? 11.484 26.438 -5.969 1 57.53 183 GLY B N 1
ATOM 6577 C CA . GLY B 1 183 ? 12.18 26.812 -4.746 1 57.53 183 GLY B CA 1
ATOM 6578 C C . GLY B 1 183 ? 12.32 25.656 -3.771 1 57.53 183 GLY B C 1
ATOM 6579 O O . GLY B 1 183 ? 12.039 24.5 -4.121 1 57.53 183 GLY B O 1
ATOM 6580 N N . LEU B 1 184 ? 12.82 25.828 -2.578 1 62.81 184 LEU B N 1
ATOM 6581 C CA . LEU B 1 184 ? 12.984 24.812 -1.536 1 62.81 184 LEU B CA 1
ATOM 6582 C C . LEU B 1 184 ? 11.625 24.406 -0.971 1 62.81 184 LEU B C 1
ATOM 6584 O O . LEU B 1 184 ? 10.805 25.25 -0.632 1 62.81 184 LEU B O 1
ATOM 6588 N N . PRO B 1 185 ? 11.32 23.125 -0.952 1 68.31 185 PRO B N 1
ATOM 6589 C CA . PRO B 1 185 ? 10.039 22.688 -0.383 1 68.31 185 PRO B CA 1
ATOM 6590 C C . PRO B 1 185 ? 9.977 22.875 1.131 1 68.31 185 PRO B C 1
ATOM 6592 O O . PRO B 1 185 ? 8.93 22.641 1.74 1 68.31 185 PRO B O 1
ATOM 6595 N N . ILE B 1 186 ? 11.141 23.312 1.654 1 73.94 186 ILE B N 1
ATOM 6596 C CA . ILE B 1 186 ? 11.203 23.547 3.094 1 73.94 186 ILE B CA 1
ATOM 6597 C C . ILE B 1 186 ? 11.797 24.938 3.365 1 73.94 186 ILE B C 1
ATOM 6599 O O . ILE B 1 186 ? 12.406 25.531 2.48 1 73.94 186 ILE B O 1
ATOM 6603 N N . ARG B 1 187 ? 11.531 25.375 4.531 1 76.06 187 ARG B N 1
ATOM 6604 C CA . ARG B 1 187 ? 12.141 26.609 5.031 1 76.06 187 ARG B CA 1
ATOM 6605 C C . ARG B 1 187 ? 13.289 26.297 5.988 1 76.06 187 ARG B C 1
ATOM 6607 O O . ARG B 1 187 ? 13.055 25.906 7.133 1 76.06 187 ARG B O 1
ATOM 6614 N N . PRO B 1 188 ? 14.492 26.422 5.445 1 79.69 188 PRO B N 1
ATOM 6615 C CA . PRO B 1 188 ? 15.625 26.078 6.312 1 79.69 188 PRO B CA 1
ATOM 6616 C C . PRO B 1 188 ? 15.828 27.094 7.438 1 79.69 188 PRO B C 1
ATOM 6618 O O . PRO B 1 188 ? 15.922 28.297 7.176 1 79.69 188 PRO B O 1
ATOM 6621 N N . LEU B 1 189 ? 15.852 26.594 8.68 1 78.12 189 LEU B N 1
ATOM 6622 C CA . LEU B 1 189 ? 16.031 27.453 9.852 1 78.12 189 LEU B CA 1
ATOM 6623 C C . LEU B 1 189 ? 17.5 27.5 10.25 1 78.12 189 LEU B C 1
ATOM 6625 O O . LEU B 1 189 ? 18 28.547 10.688 1 78.12 189 LEU B O 1
ATOM 6629 N N . ALA B 1 190 ? 18.141 26.391 10.188 1 82.81 190 ALA B N 1
ATOM 6630 C CA . ALA B 1 190 ? 19.531 26.266 10.625 1 82.81 190 ALA B CA 1
ATOM 6631 C C . ALA B 1 190 ? 20.188 25.031 10 1 82.81 190 ALA B C 1
ATOM 6633 O O . ALA B 1 190 ? 19.5 24.203 9.391 1 82.81 190 ALA B O 1
ATOM 6634 N N . ILE B 1 191 ? 21.5 25.078 10.094 1 83.94 191 ILE B N 1
ATOM 6635 C CA . ILE B 1 191 ? 22.266 23.953 9.578 1 83.94 191 ILE B CA 1
ATOM 6636 C C . ILE B 1 191 ? 23.062 23.312 10.711 1 83.94 191 ILE B C 1
ATOM 6638 O O . ILE B 1 191 ? 23.641 24.016 11.555 1 83.94 191 ILE B O 1
ATOM 6642 N N . ILE B 1 192 ? 22.891 22.062 10.805 1 87.81 192 ILE B N 1
ATOM 6643 C CA . ILE B 1 192 ? 23.781 21.25 11.625 1 87.81 192 ILE B CA 1
ATOM 6644 C C . ILE B 1 192 ? 24.797 20.531 10.742 1 87.81 192 ILE B C 1
ATOM 6646 O O . ILE B 1 192 ? 24.422 19.609 9.992 1 87.81 192 ILE B O 1
ATOM 6650 N N . GLU B 1 193 ? 25.984 20.984 10.789 1 80.94 193 GLU B N 1
ATOM 6651 C CA . GLU B 1 193 ? 27.047 20.453 9.945 1 80.94 193 GLU B CA 1
ATOM 6652 C C . GLU B 1 193 ? 27.828 19.359 10.664 1 80.94 193 GLU B C 1
ATOM 6654 O O . GLU B 1 193 ? 28.422 19.609 11.711 1 80.94 193 GLU B O 1
ATOM 6659 N N . THR B 1 194 ? 27.859 18.156 10.203 1 78.62 194 THR B N 1
ATOM 6660 C CA . THR B 1 194 ? 28.328 16.953 10.891 1 78.62 194 THR B CA 1
ATOM 6661 C C . THR B 1 194 ? 29.828 17.047 11.18 1 78.62 194 THR B C 1
ATOM 6663 O O . THR B 1 194 ? 30.312 16.453 12.141 1 78.62 194 THR B O 1
ATOM 6666 N N . SER B 1 195 ? 30.594 17.719 10.359 1 73.06 195 SER B N 1
ATOM 6667 C CA . SER B 1 195 ? 32.031 17.797 10.602 1 73.06 195 SER B CA 1
ATOM 6668 C C . SER B 1 195 ? 32.344 18.859 11.656 1 73.06 195 SER B C 1
ATOM 6670 O O . SER B 1 195 ? 33.406 18.797 12.281 1 73.06 195 SER B O 1
ATOM 6672 N N . GLY B 1 196 ? 31.5 19.781 11.953 1 67.94 196 GLY B N 1
ATOM 6673 C CA . GLY B 1 196 ? 31.688 20.812 12.969 1 67.94 196 GLY B CA 1
ATOM 6674 C C . GLY B 1 196 ? 32.625 21.922 12.523 1 67.94 196 GLY B C 1
ATOM 6675 O O . GLY B 1 196 ? 32.938 22.828 13.305 1 67.94 196 GLY B O 1
ATOM 6676 N N . ASP B 1 197 ? 33.125 21.906 11.297 1 64.12 197 ASP B N 1
ATOM 6677 C CA . ASP B 1 197 ? 34.156 22.828 10.836 1 64.12 197 ASP B CA 1
ATOM 6678 C C . ASP B 1 197 ? 33.562 24.219 10.578 1 64.12 197 ASP B C 1
ATOM 6680 O O . ASP B 1 197 ? 34.312 25.203 10.578 1 64.12 197 ASP B O 1
ATOM 6684 N N . HIS B 1 198 ? 32.375 24.328 10.43 1 63.28 198 HIS B N 1
ATOM 6685 C CA . HIS B 1 198 ? 31.781 25.594 9.984 1 63.28 198 HIS B CA 1
ATOM 6686 C C . HIS B 1 198 ? 30.859 26.172 11.039 1 63.28 198 HIS B C 1
ATOM 6688 O O . HIS B 1 198 ? 29.953 26.953 10.711 1 63.28 198 HIS B O 1
ATOM 6694 N N . THR B 1 199 ? 31.109 25.766 12.234 1 71.38 199 THR B N 1
ATOM 6695 C CA . THR B 1 199 ? 30.234 26.266 13.289 1 71.38 199 THR B CA 1
ATOM 6696 C C . THR B 1 199 ? 30.297 27.781 13.359 1 71.38 199 THR B C 1
ATOM 6698 O O . THR B 1 199 ? 31.375 28.375 13.367 1 71.38 199 THR B O 1
ATOM 6701 N N . GLY B 1 200 ? 29.156 28.469 13.383 1 64.06 200 GLY B N 1
ATOM 6702 C CA . GLY B 1 200 ? 29.094 29.906 13.5 1 64.06 200 GLY B CA 1
ATOM 6703 C C . GLY B 1 200 ? 29.062 30.609 12.156 1 64.06 200 GLY B C 1
ATOM 6704 O O . GLY B 1 200 ? 28.812 31.812 12.078 1 64.06 200 GLY B O 1
ATOM 6705 N N . ARG B 1 201 ? 29.375 29.812 11.125 1 61.25 201 ARG B N 1
ATOM 6706 C CA . ARG B 1 201 ? 29.344 30.375 9.773 1 61.25 201 ARG B CA 1
ATOM 6707 C C . ARG B 1 201 ? 28 30.141 9.102 1 61.25 201 ARG B C 1
ATOM 6709 O O . ARG B 1 201 ? 27.062 29.656 9.734 1 61.25 201 ARG B O 1
ATOM 6716 N N . ALA B 1 202 ? 27.891 30.781 7.98 1 67.56 202 ALA B N 1
ATOM 6717 C CA . ALA B 1 202 ? 26.656 30.594 7.23 1 67.56 202 ALA B CA 1
ATOM 6718 C C . ALA B 1 202 ? 26.922 29.938 5.883 1 67.56 202 ALA B C 1
ATOM 6720 O O . ALA B 1 202 ? 27.969 30.156 5.273 1 67.56 202 ALA B O 1
ATOM 6721 N N . ILE B 1 203 ? 26.141 29.031 5.613 1 70.75 203 ILE B N 1
ATOM 6722 C CA . ILE B 1 203 ? 26.172 28.406 4.297 1 70.75 203 ILE B CA 1
ATOM 6723 C C . ILE B 1 203 ? 24.938 28.828 3.498 1 70.75 203 ILE B C 1
ATOM 6725 O O . ILE B 1 203 ? 23.812 28.531 3.891 1 70.75 203 ILE B O 1
ATOM 6729 N N . CYS B 1 204 ? 25.094 29.484 2.383 1 66.5 204 CYS B N 1
ATOM 6730 C CA . CYS B 1 204 ? 24 29.984 1.554 1 66.5 204 CYS B CA 1
ATOM 6731 C C . CYS B 1 204 ? 23.016 30.812 2.381 1 66.5 204 CYS B C 1
ATOM 6733 O O . CYS B 1 204 ? 21.797 30.641 2.256 1 66.5 204 CYS B O 1
ATOM 6735 N N . GLY B 1 205 ? 23.531 31.516 3.275 1 62.47 205 GLY B N 1
ATOM 6736 C CA . GLY B 1 205 ? 22.719 32.438 4.062 1 62.47 205 GLY B CA 1
ATOM 6737 C C . GLY B 1 205 ? 22.094 31.781 5.281 1 62.47 205 GLY B C 1
ATOM 6738 O O . GLY B 1 205 ? 21.406 32.438 6.062 1 62.47 205 GLY B O 1
ATOM 6739 N N . ILE B 1 206 ? 22.328 30.5 5.449 1 73.69 206 ILE B N 1
ATOM 6740 C CA . ILE B 1 206 ? 21.75 29.797 6.582 1 73.69 206 ILE B CA 1
ATOM 6741 C C . ILE B 1 206 ? 22.828 29.531 7.629 1 73.69 206 ILE B C 1
ATOM 6743 O O . ILE B 1 206 ? 23.906 29.016 7.305 1 73.69 206 ILE B O 1
ATOM 6747 N N . GLN B 1 207 ? 22.562 29.844 8.828 1 74 207 GLN B N 1
ATOM 6748 C CA . GLN B 1 207 ? 23.562 29.75 9.891 1 74 207 GLN B CA 1
ATOM 6749 C C . GLN B 1 207 ? 23.844 28.297 10.273 1 74 207 GLN B C 1
ATOM 6751 O O . GLN B 1 207 ? 22.922 27.484 10.367 1 74 207 GLN B O 1
ATOM 6756 N N . VAL B 1 208 ? 25.062 28.047 10.477 1 78.69 208 VAL B N 1
ATOM 6757 C CA . VAL B 1 208 ? 25.484 26.75 11.008 1 78.69 208 VAL B CA 1
ATOM 6758 C C . VAL B 1 208 ? 25.547 26.812 12.531 1 78.69 208 VAL B C 1
ATOM 6760 O O . VAL B 1 208 ? 26.359 27.531 13.094 1 78.69 208 VAL B O 1
ATOM 6763 N N . LEU B 1 209 ? 24.672 26.172 13.195 1 78.44 209 LEU B N 1
ATOM 6764 C CA . LEU B 1 209 ? 24.547 26.234 14.648 1 78.44 209 LEU B CA 1
ATOM 6765 C C . LEU B 1 209 ? 25.625 25.375 15.32 1 78.44 209 LEU B C 1
ATOM 6767 O O . LEU B 1 209 ? 26 25.625 16.469 1 78.44 209 LEU B O 1
ATOM 6771 N N . GLY B 1 210 ? 26.016 24.375 14.633 1 79.62 210 GLY B N 1
ATOM 6772 C CA . GLY B 1 210 ? 27.016 23.484 15.211 1 79.62 210 GLY B CA 1
ATOM 6773 C C . GLY B 1 210 ? 27.047 22.109 14.578 1 79.62 210 GLY B C 1
ATOM 6774 O O . GLY B 1 210 ? 26.625 21.953 13.422 1 79.62 210 GLY B O 1
ATOM 6775 N N . ASP B 1 211 ? 27.688 21.234 15.375 1 82.88 211 ASP B N 1
ATOM 6776 C CA . ASP B 1 211 ? 27.766 19.859 14.922 1 82.88 211 ASP B CA 1
ATOM 6777 C C . ASP B 1 211 ? 26.609 19.031 15.484 1 82.88 211 ASP B C 1
ATOM 6779 O O . ASP B 1 211 ? 25.625 19.594 15.977 1 82.88 211 ASP B O 1
ATOM 6783 N N . LEU B 1 212 ? 26.609 17.781 15.32 1 85.38 212 LEU B N 1
ATOM 6784 C CA . LEU B 1 212 ? 25.516 16.891 15.68 1 85.38 212 LEU B CA 1
ATOM 6785 C C . LEU B 1 212 ? 25.219 16.984 17.172 1 85.38 212 LEU B C 1
ATOM 6787 O O . LEU B 1 212 ? 24.078 16.781 17.594 1 85.38 212 LEU B O 1
ATOM 6791 N N . SER B 1 213 ? 26.188 17.328 17.938 1 82.19 213 SER B N 1
ATOM 6792 C CA . SER B 1 213 ? 26.016 17.422 19.391 1 82.19 213 SER B CA 1
ATOM 6793 C C . SER B 1 213 ? 25.078 18.578 19.75 1 82.19 213 SER B C 1
ATOM 6795 O O . SER B 1 213 ? 24.484 18.594 20.828 1 82.19 213 SER B O 1
ATOM 6797 N N . LYS B 1 214 ? 24.922 19.531 18.844 1 84.06 214 LYS B N 1
ATOM 6798 C CA . LYS B 1 214 ? 24.109 20.719 19.125 1 84.06 214 LYS B CA 1
ATOM 6799 C C . LYS B 1 214 ? 22.703 20.562 18.578 1 84.06 214 LYS B C 1
ATOM 6801 O O . LYS B 1 214 ? 21.875 21.484 18.688 1 84.06 214 LYS B O 1
ATOM 6806 N N . LEU B 1 215 ? 22.438 19.406 17.984 1 87.81 215 LEU B N 1
ATOM 6807 C CA . LEU B 1 215 ? 21.125 19.219 17.375 1 87.81 215 LEU B CA 1
ATOM 6808 C C . LEU B 1 215 ? 20.016 19.297 18.422 1 87.81 215 LEU B C 1
ATOM 6810 O O . LEU B 1 215 ? 19 19.969 18.188 1 87.81 215 LEU B O 1
ATOM 6814 N N . GLN B 1 216 ? 20.25 18.609 19.516 1 84.5 216 GLN B N 1
ATOM 6815 C CA . GLN B 1 216 ? 19.219 18.609 20.547 1 84.5 216 GLN B CA 1
ATOM 6816 C C . GLN B 1 216 ? 18.969 20.016 21.078 1 84.5 216 GLN B C 1
ATOM 6818 O O . GLN B 1 216 ? 17.828 20.422 21.25 1 84.5 216 GLN B O 1
ATOM 6823 N N . GLU B 1 217 ? 20.047 20.672 21.375 1 81.25 217 GLU B N 1
ATOM 6824 C CA . GLU B 1 217 ? 19.969 22.047 21.859 1 81.25 217 GLU B CA 1
ATOM 6825 C C . GLU B 1 217 ? 19.266 22.938 20.844 1 81.25 217 GLU B C 1
ATOM 6827 O O . GLU B 1 217 ? 18.406 23.75 21.203 1 81.25 217 GLU B O 1
ATOM 6832 N N . SER B 1 218 ? 19.625 22.797 19.672 1 83 218 SER B N 1
ATOM 6833 C CA . SER B 1 218 ? 19.062 23.609 18.594 1 83 218 SER B CA 1
ATOM 6834 C C . SER B 1 218 ? 17.562 23.344 18.453 1 83 218 SER B C 1
ATOM 6836 O O . SER B 1 218 ? 16.781 24.281 18.25 1 83 218 SER B O 1
ATOM 6838 N N . MET B 1 219 ? 17.172 22.109 18.578 1 86.5 219 MET B N 1
ATOM 6839 C CA . MET B 1 219 ? 15.766 21.75 18.469 1 86.5 219 MET B CA 1
ATOM 6840 C C . MET B 1 219 ? 14.961 22.344 19.625 1 86.5 219 MET B C 1
ATOM 6842 O O . MET B 1 219 ? 13.844 22.812 19.422 1 86.5 219 MET B O 1
ATOM 6846 N N . SER B 1 220 ? 15.555 22.297 20.781 1 79.31 220 SER B N 1
ATOM 6847 C CA . SER B 1 220 ? 14.891 22.875 21.938 1 79.31 220 SER B CA 1
ATOM 6848 C C . SER B 1 220 ? 14.664 24.375 21.766 1 79.31 220 SER B C 1
ATOM 6850 O O . SER B 1 220 ? 13.578 24.875 22.047 1 79.31 220 SER B O 1
ATOM 6852 N N . ILE B 1 221 ? 15.664 25.031 21.266 1 71.06 221 ILE B N 1
ATOM 6853 C CA . ILE B 1 221 ? 15.602 26.484 21.047 1 71.06 221 ILE B CA 1
ATOM 6854 C C . ILE B 1 221 ? 14.531 26.797 20 1 71.06 221 ILE B C 1
ATOM 6856 O O . ILE B 1 221 ? 13.672 27.641 20.219 1 71.06 221 ILE B O 1
ATOM 6860 N N . MET B 1 222 ? 14.562 26.047 19 1 75.69 222 MET B N 1
ATOM 6861 C CA . MET B 1 222 ? 13.664 26.328 17.891 1 75.69 222 MET B CA 1
ATOM 6862 C C . MET B 1 222 ? 12.227 25.969 18.25 1 75.69 222 MET B C 1
ATOM 6864 O O . MET B 1 222 ? 11.289 26.656 17.828 1 75.69 222 MET B O 1
ATOM 6868 N N . THR B 1 223 ? 12.078 24.859 18.922 1 76.19 223 THR B N 1
ATOM 6869 C CA . THR B 1 223 ? 10.734 24.453 19.328 1 76.19 223 THR B CA 1
ATOM 6870 C C . THR B 1 223 ? 10.109 25.484 20.25 1 76.19 223 THR B C 1
ATOM 6872 O O . THR B 1 223 ? 8.922 25.781 20.141 1 76.19 223 THR B O 1
ATOM 6875 N N . THR B 1 224 ? 10.914 26 21.141 1 64.56 224 THR B N 1
ATOM 6876 C CA . THR B 1 224 ? 10.438 27.016 22.062 1 64.56 224 THR B CA 1
ATOM 6877 C C . THR B 1 224 ? 10.133 28.312 21.328 1 64.56 224 THR B C 1
ATOM 6879 O O . THR B 1 224 ? 9.133 28.984 21.625 1 64.56 224 THR B O 1
ATOM 6882 N N . ARG B 1 225 ? 10.961 28.578 20.438 1 57.09 225 ARG B N 1
ATOM 6883 C CA . ARG B 1 225 ? 10.867 29.859 19.734 1 57.09 225 ARG B CA 1
ATOM 6884 C C . ARG B 1 225 ? 9.734 29.844 18.719 1 57.09 225 ARG B C 1
ATOM 6886 O O . ARG B 1 225 ? 9.047 30.844 18.531 1 57.09 225 ARG B O 1
ATOM 6893 N N . TYR B 1 226 ? 9.539 28.688 18.094 1 60.97 226 TYR B N 1
ATOM 6894 C CA . TYR B 1 226 ? 8.586 28.625 17 1 60.97 226 TYR B CA 1
ATOM 6895 C C . TYR B 1 226 ? 7.316 27.891 17.422 1 60.97 226 TYR B C 1
ATOM 6897 O O . TYR B 1 226 ? 6.316 27.906 16.703 1 60.97 226 TYR B O 1
ATOM 6905 N N . GLY B 1 227 ? 7.309 27.312 18.578 1 63.75 227 GLY B N 1
ATOM 6906 C CA . GLY B 1 227 ? 6.133 26.641 19.109 1 63.75 227 GLY B CA 1
ATOM 6907 C C . GLY B 1 227 ? 5.977 25.219 18.609 1 63.75 227 GLY B C 1
ATOM 6908 O O . GLY B 1 227 ? 5.285 24.406 19.219 1 63.75 227 GLY B O 1
ATOM 6909 N N . THR B 1 228 ? 6.379 24.938 17.391 1 74.19 228 THR B N 1
ATOM 6910 C CA . THR B 1 228 ? 6.348 23.578 16.828 1 74.19 228 THR B CA 1
ATOM 6911 C C . THR B 1 228 ? 7.754 23.125 16.453 1 74.19 228 THR B C 1
ATOM 6913 O O . THR B 1 228 ? 8.57 23.922 15.977 1 74.19 228 THR B O 1
ATOM 6916 N N . PRO B 1 229 ? 7.949 21.891 16.766 1 81.81 229 PRO B N 1
ATOM 6917 C CA . PRO B 1 229 ? 9.273 21.391 16.391 1 81.81 229 PRO B CA 1
ATOM 6918 C C . PRO B 1 229 ? 9.492 21.391 14.875 1 81.81 229 PRO B C 1
ATOM 6920 O O . PRO B 1 229 ? 8.625 20.953 14.117 1 81.81 229 PRO B O 1
ATOM 6923 N N . PRO B 1 230 ? 10.586 21.906 14.477 1 84.69 230 PRO B N 1
ATOM 6924 C CA . PRO B 1 230 ? 10.883 21.859 13.039 1 84.69 230 PRO B CA 1
ATOM 6925 C C . PRO B 1 230 ? 11.211 20.453 12.547 1 84.69 230 PRO B C 1
ATOM 6927 O O . PRO B 1 230 ? 11.531 19.578 13.352 1 84.69 230 PRO B O 1
ATOM 6930 N N . TRP B 1 231 ? 11.164 20.359 11.227 1 85.69 231 TRP B N 1
ATOM 6931 C CA . TRP B 1 231 ? 11.609 19.125 10.594 1 85.69 231 TRP B CA 1
ATOM 6932 C C . TRP B 1 231 ? 13.125 19 10.656 1 85.69 231 TRP B C 1
ATOM 6934 O O . TRP B 1 231 ? 13.836 20 10.781 1 85.69 231 TRP B O 1
ATOM 6944 N N . ILE B 1 232 ? 13.484 17.75 10.703 1 87.31 232 ILE B N 1
ATOM 6945 C CA . ILE B 1 232 ? 14.898 17.453 10.516 1 87.31 232 ILE B CA 1
ATOM 6946 C C . ILE B 1 232 ? 15.141 16.938 9.102 1 87.31 232 ILE B C 1
ATOM 6948 O O . ILE B 1 232 ? 14.656 15.859 8.734 1 87.31 232 ILE B O 1
ATOM 6952 N N . ALA B 1 233 ? 15.742 17.688 8.312 1 85.12 233 ALA B N 1
ATOM 6953 C CA . ALA B 1 233 ? 15.992 17.297 6.93 1 85.12 233 ALA B CA 1
ATOM 6954 C C . ALA B 1 233 ? 17.438 16.844 6.742 1 85.12 233 ALA B C 1
ATOM 6956 O O . ALA B 1 233 ? 18.375 17.641 6.902 1 85.12 233 ALA B O 1
ATOM 6957 N N . MET B 1 234 ? 17.547 15.664 6.422 1 82.44 234 MET B N 1
ATOM 6958 C CA . MET B 1 234 ? 18.875 15.102 6.184 1 82.44 234 MET B CA 1
ATOM 6959 C C . MET B 1 234 ? 19.281 15.281 4.727 1 82.44 234 MET B C 1
ATOM 6961 O O . MET B 1 234 ? 18.547 14.891 3.816 1 82.44 234 MET B O 1
ATOM 6965 N N . ILE B 1 235 ? 20.422 16 4.602 1 76.19 235 ILE B N 1
ATOM 6966 C CA . ILE B 1 235 ? 20.906 16.281 3.252 1 76.19 235 ILE B CA 1
ATOM 6967 C C . ILE B 1 235 ? 22.031 15.32 2.891 1 76.19 235 ILE B C 1
ATOM 6969 O O . ILE B 1 235 ? 22.953 15.117 3.674 1 76.19 235 ILE B O 1
ATOM 6973 N N . GLY B 1 236 ? 21.969 14.789 1.678 1 62.31 236 GLY B N 1
ATOM 6974 C CA . GLY B 1 236 ? 23.016 13.93 1.163 1 62.31 236 GLY B CA 1
ATOM 6975 C C . GLY B 1 236 ? 22.703 12.453 1.303 1 62.31 236 GLY B C 1
ATOM 6976 O O . GLY B 1 236 ? 21.547 12.078 1.504 1 62.31 236 GLY B O 1
ATOM 6977 N N . GLY B 1 237 ? 23.641 11.578 1.019 1 56.31 237 GLY B N 1
ATOM 6978 C CA . GLY B 1 237 ? 23.5 10.125 0.984 1 56.31 237 GLY B CA 1
ATOM 6979 C C . GLY B 1 237 ? 23.359 9.508 2.363 1 56.31 237 GLY B C 1
ATOM 6980 O O . GLY B 1 237 ? 22.891 10.156 3.297 1 56.31 237 GLY B O 1
ATOM 6981 N N . THR B 1 238 ? 23.797 8.258 2.494 1 54.75 238 THR B N 1
ATOM 6982 C CA . THR B 1 238 ? 23.703 7.402 3.672 1 54.75 238 THR B CA 1
ATOM 6983 C C . THR B 1 238 ? 24.484 8.008 4.836 1 54.75 238 THR B C 1
ATOM 6985 O O . THR B 1 238 ? 25.656 8.375 4.691 1 54.75 238 THR B O 1
ATOM 6988 N N . LEU B 1 239 ? 23.734 8.625 5.859 1 58.72 239 LEU B N 1
ATOM 6989 C CA . LEU B 1 239 ? 24.328 9.141 7.082 1 58.72 239 LEU B CA 1
ATOM 6990 C C . LEU B 1 239 ? 24.922 8 7.918 1 58.72 239 LEU B C 1
ATOM 6992 O O . LEU B 1 239 ? 24.469 6.859 7.828 1 58.72 239 LEU B O 1
ATOM 6996 N N . GLU B 1 240 ? 26.062 8.273 8.523 1 65.19 240 GLU B N 1
ATOM 6997 C CA . GLU B 1 240 ? 26.672 7.348 9.469 1 65.19 240 GLU B CA 1
ATOM 6998 C C . GLU B 1 240 ? 25.672 6.895 10.523 1 65.19 240 GLU B C 1
ATOM 7000 O O . GLU B 1 240 ? 24.719 7.617 10.836 1 65.19 240 GLU B O 1
ATOM 7005 N N . ARG B 1 241 ? 25.828 5.711 10.93 1 69.19 241 ARG B N 1
ATOM 7006 C CA . ARG B 1 241 ? 24.938 5.09 11.906 1 69.19 241 ARG B CA 1
ATOM 7007 C C . ARG B 1 241 ? 24.766 5.98 13.141 1 69.19 241 ARG B C 1
ATOM 7009 O O . ARG B 1 241 ? 23.641 6.172 13.617 1 69.19 241 ARG B O 1
ATOM 7016 N N . GLU B 1 242 ? 25.875 6.453 13.508 1 70.5 242 GLU B N 1
ATOM 7017 C CA . GLU B 1 242 ? 25.844 7.258 14.727 1 70.5 242 GLU B CA 1
ATOM 7018 C C . GLU B 1 242 ? 25.016 8.531 14.523 1 70.5 242 GLU B C 1
ATOM 7020 O O . GLU B 1 242 ? 24.266 8.938 15.414 1 70.5 242 GLU B O 1
ATOM 7025 N N . THR B 1 243 ? 25.234 9.07 13.398 1 76.19 243 THR B N 1
ATOM 7026 C CA . THR B 1 243 ? 24.5 10.289 13.078 1 76.19 243 THR B CA 1
ATOM 7027 C C . THR B 1 243 ? 23 10.023 13.016 1 76.19 243 THR B C 1
ATOM 7029 O O . THR B 1 243 ? 22.203 10.773 13.578 1 76.19 243 THR B O 1
ATOM 7032 N N . MET B 1 244 ? 22.688 8.945 12.422 1 77.12 244 MET B N 1
ATOM 7033 C CA . MET B 1 244 ? 21.266 8.602 12.281 1 77.12 244 MET B CA 1
ATOM 7034 C C . MET B 1 244 ? 20.641 8.305 13.633 1 77.12 244 MET B C 1
ATOM 7036 O O . MET B 1 244 ? 19.516 8.719 13.906 1 77.12 244 MET B O 1
ATOM 7040 N N . ASP B 1 245 ? 21.375 7.664 14.406 1 76.38 245 ASP B N 1
ATOM 7041 C CA . ASP B 1 245 ? 20.859 7.328 15.727 1 76.38 245 ASP B CA 1
ATOM 7042 C C . ASP B 1 245 ? 20.578 8.586 16.547 1 76.38 245 ASP B C 1
ATOM 7044 O O . ASP B 1 245 ? 19.547 8.688 17.203 1 76.38 245 ASP B O 1
ATOM 7048 N N . THR B 1 246 ? 21.5 9.469 16.453 1 80.56 246 THR B N 1
ATOM 7049 C CA . THR B 1 246 ? 21.344 10.719 17.188 1 80.56 246 THR B CA 1
ATOM 7050 C C . THR B 1 246 ? 20.141 11.5 16.672 1 80.56 246 THR B C 1
ATOM 7052 O O . THR B 1 246 ? 19.344 12.023 17.453 1 80.56 246 THR B O 1
ATOM 7055 N N . VAL B 1 247 ? 20.062 11.531 15.406 1 84.12 247 VAL B N 1
ATOM 7056 C CA . VAL B 1 247 ? 18.969 12.258 14.766 1 84.12 247 VAL B CA 1
ATOM 7057 C C . VAL B 1 247 ? 17.641 11.641 15.164 1 84.12 247 VAL B C 1
ATOM 7059 O O . VAL B 1 247 ? 16.688 12.359 15.516 1 84.12 247 VAL B O 1
ATOM 7062 N N . LEU B 1 248 ? 17.594 10.375 15.18 1 81.38 248 LEU B N 1
ATOM 7063 C CA . LEU B 1 248 ? 16.359 9.688 15.492 1 81.38 248 LEU B CA 1
ATOM 7064 C C . LEU B 1 248 ? 15.984 9.867 16.953 1 81.38 248 LEU B C 1
ATOM 7066 O O . LEU B 1 248 ? 14.805 10.008 17.297 1 81.38 248 LEU B O 1
ATOM 7070 N N . GLU B 1 249 ? 16.953 9.867 17.734 1 81.75 249 GLU B N 1
ATOM 7071 C CA . GLU B 1 249 ? 16.703 10.07 19.156 1 81.75 249 GLU B CA 1
ATOM 7072 C C . GLU B 1 249 ? 16.125 11.461 19.422 1 81.75 249 GLU B C 1
ATOM 7074 O O . GLU B 1 249 ? 15.164 11.609 20.172 1 81.75 249 GLU B O 1
ATOM 7079 N N . VAL B 1 250 ? 16.766 12.398 18.812 1 84.75 250 VAL B N 1
ATOM 7080 C CA . VAL B 1 250 ? 16.312 13.773 19 1 84.75 250 VAL B CA 1
ATOM 7081 C C . VAL B 1 250 ? 14.922 13.953 18.406 1 84.75 250 VAL B C 1
ATOM 7083 O O . VAL B 1 250 ? 14.07 14.625 18.984 1 84.75 250 VAL B O 1
ATOM 7086 N N . SER B 1 251 ? 14.742 13.344 17.281 1 84.38 251 SER B N 1
ATOM 7087 C CA . SER B 1 251 ? 13.438 13.438 16.625 1 84.38 251 SER B CA 1
ATOM 7088 C C . SER B 1 251 ? 12.344 12.852 17.5 1 84.38 251 SER B C 1
ATOM 7090 O O . SER B 1 251 ? 11.242 13.406 17.594 1 84.38 251 SER B O 1
ATOM 7092 N N . ALA B 1 252 ? 12.641 11.789 18.094 1 80.31 252 ALA B N 1
ATOM 7093 C CA . ALA B 1 252 ? 11.664 11.125 18.938 1 80.31 252 ALA B CA 1
ATOM 7094 C C . ALA B 1 252 ? 11.336 11.969 20.172 1 80.31 252 ALA B C 1
ATOM 7096 O O . ALA B 1 252 ? 10.18 12.047 20.594 1 80.31 252 ALA B O 1
ATOM 7097 N N . LYS B 1 253 ? 12.328 12.578 20.656 1 78.31 253 LYS B N 1
ATOM 7098 C CA . LYS B 1 253 ? 12.172 13.398 21.859 1 78.31 253 LYS B CA 1
ATOM 7099 C C . LYS B 1 253 ? 11.273 14.602 21.594 1 78.31 253 LYS B C 1
ATOM 7101 O O . LYS B 1 253 ? 10.461 14.977 22.453 1 78.31 253 LYS B O 1
ATOM 7106 N N . PHE B 1 254 ? 11.422 15.125 20.469 1 81.44 254 PHE B N 1
ATOM 7107 C CA . PHE B 1 254 ? 10.695 16.344 20.141 1 81.44 254 PHE B CA 1
ATOM 7108 C C . PHE B 1 254 ? 9.5 16.047 19.25 1 81.44 254 PHE B C 1
ATOM 7110 O O . PHE B 1 254 ? 8.766 16.953 18.844 1 81.44 254 PHE B O 1
ATOM 7117 N N . LYS B 1 255 ? 9.367 14.766 18.891 1 78.5 255 LYS B N 1
ATOM 7118 C CA . LYS B 1 255 ? 8.32 14.336 17.969 1 78.5 255 LYS B CA 1
ATOM 7119 C C . LYS B 1 255 ? 8.406 15.078 16.641 1 78.5 255 LYS B C 1
ATOM 7121 O O . LYS B 1 255 ? 7.402 15.578 16.141 1 78.5 255 LYS B O 1
ATOM 7126 N N . ALA B 1 256 ? 9.586 15.227 16.266 1 81.62 256 ALA B N 1
ATOM 7127 C CA . ALA B 1 256 ? 9.852 15.93 15.016 1 81.62 256 ALA B CA 1
ATOM 7128 C C . ALA B 1 256 ? 9.875 14.953 13.844 1 81.62 256 ALA B C 1
ATOM 7130 O O . ALA B 1 256 ? 10.25 13.789 14 1 81.62 256 ALA B O 1
ATOM 7131 N N . THR B 1 257 ? 9.523 15.43 12.703 1 79.81 257 THR B N 1
ATOM 7132 C CA . THR B 1 257 ? 9.547 14.633 11.477 1 79.81 257 THR B CA 1
ATOM 7133 C C . THR B 1 257 ? 10.922 14.68 10.828 1 79.81 257 THR B C 1
ATOM 7135 O O . THR B 1 257 ? 11.555 15.742 10.766 1 79.81 257 THR B O 1
ATOM 7138 N N . VAL B 1 258 ? 11.359 13.508 10.477 1 82.12 258 VAL B N 1
ATOM 7139 C CA . VAL B 1 258 ? 12.648 13.414 9.797 1 82.12 258 VAL B CA 1
ATOM 7140 C C . VAL B 1 258 ? 12.43 13.195 8.297 1 82.12 258 VAL B C 1
ATOM 7142 O O . VAL B 1 258 ? 11.641 12.328 7.902 1 82.12 258 VAL B O 1
ATOM 7145 N N . GLN B 1 259 ? 13.016 13.977 7.496 1 79.06 259 GLN B N 1
ATOM 7146 C CA . GLN B 1 259 ? 12.898 13.859 6.047 1 79.06 259 GLN B CA 1
ATOM 7147 C C . GLN B 1 259 ? 14.273 13.82 5.387 1 79.06 259 GLN B C 1
ATOM 7149 O O . GLN B 1 259 ? 15.25 14.305 5.957 1 79.06 259 GLN B O 1
ATOM 7154 N N . ARG B 1 260 ? 14.273 13.141 4.262 1 76.69 260 ARG B N 1
ATOM 7155 C CA . ARG B 1 260 ? 15.484 13.164 3.449 1 76.69 260 ARG B CA 1
ATOM 7156 C C . ARG B 1 260 ? 15.32 14.07 2.238 1 76.69 260 ARG B C 1
ATOM 7158 O O . ARG B 1 260 ? 14.281 14.047 1.572 1 76.69 260 ARG B O 1
ATOM 7165 N N . LEU B 1 261 ? 16.297 14.953 2.162 1 71 261 LEU B N 1
ATOM 7166 C CA . LEU B 1 261 ? 16.281 15.844 1.007 1 71 261 LEU B CA 1
ATOM 7167 C C . LEU B 1 261 ? 17.328 15.422 -0.02 1 71 261 LEU B C 1
ATOM 7169 O O . LEU B 1 261 ? 18.5 15.25 0.318 1 71 261 LEU B O 1
ATOM 7173 N N . ARG B 1 262 ? 16.859 14.891 -1.235 1 60 262 ARG B N 1
ATOM 7174 C CA . ARG B 1 262 ? 17.766 14.492 -2.297 1 60 262 ARG B CA 1
ATOM 7175 C C . ARG B 1 262 ? 17.75 15.492 -3.445 1 60 262 ARG B C 1
ATOM 7177 O O . ARG B 1 262 ? 16.719 16.094 -3.732 1 60 262 ARG B O 1
ATOM 7184 N N . ALA B 1 263 ? 18.953 16.031 -3.877 1 49.09 263 ALA B N 1
ATOM 7185 C CA . ALA B 1 263 ? 19.109 16.969 -4.984 1 49.09 263 ALA B CA 1
ATOM 7186 C C . ALA B 1 263 ? 18.938 16.266 -6.328 1 49.09 263 ALA B C 1
ATOM 7188 O O . ALA B 1 263 ? 19.906 16.125 -7.082 1 49.09 263 ALA B O 1
ATOM 7189 N N . ASP B 1 264 ? 18.266 15.008 -6.441 1 47.06 264 ASP B N 1
ATOM 7190 C CA . ASP B 1 264 ? 18.312 14.484 -7.805 1 47.06 264 ASP B CA 1
ATOM 7191 C C . ASP B 1 264 ? 17.297 15.188 -8.695 1 47.06 264 ASP B C 1
ATOM 7193 O O . ASP B 1 264 ? 16.516 14.531 -9.391 1 47.06 264 ASP B O 1
ATOM 7197 N N . GLY B 1 265 ? 17.234 16.469 -8.844 1 44 265 GLY B N 1
ATOM 7198 C CA . GLY B 1 265 ? 16.375 17.219 -9.75 1 44 265 GLY B CA 1
ATOM 7199 C C . GLY B 1 265 ? 15.016 17.547 -9.141 1 44 265 GLY B C 1
ATOM 7200 O O . GLY B 1 265 ? 14.602 18.703 -9.125 1 44 265 GLY B O 1
ATOM 7201 N N . GLU B 1 266 ? 14.086 16.531 -8.977 1 42.34 266 GLU B N 1
ATOM 7202 C CA . GLU B 1 266 ? 12.766 16.766 -8.414 1 42.34 266 GLU B CA 1
ATOM 7203 C C . GLU B 1 266 ? 12.758 16.578 -6.902 1 42.34 266 GLU B C 1
ATOM 7205 O O . GLU B 1 266 ? 13.336 15.609 -6.395 1 42.34 266 GLU B O 1
ATOM 7210 N N . PHE B 1 267 ? 12.516 17.688 -6.234 1 44.81 267 PHE B N 1
ATOM 7211 C CA . PHE B 1 267 ? 12.406 17.703 -4.781 1 44.81 267 PHE B CA 1
ATOM 7212 C C . PHE B 1 267 ? 11.469 16.609 -4.293 1 44.81 267 PHE B C 1
ATOM 7214 O O . PHE B 1 267 ? 10.266 16.656 -4.551 1 44.81 267 PHE B O 1
ATOM 7221 N N . ASN B 1 268 ? 11.914 15.43 -4.133 1 48.62 268 ASN B N 1
ATOM 7222 C CA . ASN B 1 268 ? 11.039 14.453 -3.494 1 48.62 268 ASN B CA 1
ATOM 7223 C C . ASN B 1 268 ? 11.297 14.367 -1.992 1 48.62 268 ASN B C 1
ATOM 7225 O O . ASN B 1 268 ? 12.453 14.281 -1.561 1 48.62 268 ASN B O 1
ATOM 7229 N N . HIS B 1 269 ? 10.672 15.227 -1.127 1 51.34 269 HIS B N 1
ATOM 7230 C CA . HIS B 1 269 ? 10.734 14.984 0.31 1 51.34 269 HIS B CA 1
ATOM 7231 C C . HIS B 1 269 ? 10.078 13.656 0.676 1 51.34 269 HIS B C 1
ATOM 7233 O O . HIS B 1 269 ? 8.867 13.492 0.49 1 51.34 269 HIS B O 1
ATOM 7239 N N . ASP B 1 270 ? 10.977 12.617 0.651 1 58 270 ASP B N 1
ATOM 7240 C CA . ASP B 1 270 ? 10.484 11.281 0.978 1 58 270 ASP B CA 1
ATOM 7241 C C . ASP B 1 270 ? 10.68 10.977 2.461 1 58 270 ASP B C 1
ATOM 7243 O O . ASP B 1 270 ? 11.633 11.445 3.078 1 58 270 ASP B O 1
ATOM 7247 N N . GLU B 1 271 ? 9.688 10.602 2.939 1 63.19 271 GLU B N 1
ATOM 7248 C CA . GLU B 1 271 ? 9.836 10.039 4.277 1 63.19 271 GLU B CA 1
ATOM 7249 C C . GLU B 1 271 ? 10.977 9.031 4.328 1 63.19 271 GLU B C 1
ATOM 7251 O O . GLU B 1 271 ? 11.242 8.336 3.348 1 63.19 271 GLU B O 1
ATOM 7256 N N . ILE B 1 272 ? 11.844 9.25 5.305 1 69.94 272 ILE B N 1
ATOM 7257 C CA . ILE B 1 272 ? 12.914 8.281 5.516 1 69.94 272 ILE B CA 1
ATOM 7258 C C . ILE B 1 272 ? 12.336 6.867 5.543 1 69.94 272 ILE B C 1
ATOM 7260 O O . ILE B 1 272 ? 11.32 6.621 6.191 1 69.94 272 ILE B O 1
ATOM 7264 N N . SER B 1 273 ? 12.844 6.09 4.633 1 72.25 273 SER B N 1
ATOM 7265 C CA . SER B 1 273 ? 12.414 4.695 4.559 1 72.25 273 SER B CA 1
ATOM 7266 C C . SER B 1 273 ? 13.234 3.814 5.496 1 72.25 273 SER B C 1
ATOM 7268 O O . SER B 1 273 ? 14.32 4.207 5.934 1 72.25 273 SER B O 1
ATOM 7270 N N . PRO B 1 274 ? 12.773 2.74 5.895 1 71.56 274 PRO B N 1
ATOM 7271 C CA . PRO B 1 274 ? 13.523 1.8 6.73 1 71.56 274 PRO B CA 1
ATOM 7272 C C . PRO B 1 274 ? 14.898 1.464 6.156 1 71.56 274 PRO B C 1
ATOM 7274 O O . PRO B 1 274 ? 15.828 1.17 6.91 1 71.56 274 PRO B O 1
ATOM 7277 N N . THR B 1 275 ? 14.969 1.515 4.902 1 72.88 275 THR B N 1
ATOM 7278 C CA . THR B 1 275 ? 16.234 1.179 4.262 1 72.88 275 THR B CA 1
ATOM 7279 C C . THR B 1 275 ? 17.312 2.191 4.629 1 72.88 275 THR B C 1
ATOM 7281 O O . THR B 1 275 ? 18.5 1.86 4.656 1 72.88 275 THR B O 1
ATOM 7284 N N . ASP B 1 276 ? 16.891 3.398 4.902 1 69.5 276 ASP B N 1
ATOM 7285 C CA . ASP B 1 276 ? 17.828 4.461 5.273 1 69.5 276 ASP B CA 1
ATOM 7286 C C . ASP B 1 276 ? 18.391 4.23 6.672 1 69.5 276 ASP B C 1
ATOM 7288 O O . ASP B 1 276 ? 19.406 4.82 7.039 1 69.5 276 ASP B O 1
ATOM 7292 N N . LEU B 1 277 ? 17.766 3.357 7.328 1 71.44 277 LEU B N 1
ATOM 7293 C CA . LEU B 1 277 ? 18.172 3.066 8.695 1 71.44 277 LEU B CA 1
ATOM 7294 C C . LEU B 1 277 ? 19.359 2.107 8.711 1 71.44 277 LEU B C 1
ATOM 7296 O O . LEU B 1 277 ? 20.016 1.95 9.742 1 71.44 277 LEU B O 1
ATOM 7300 N N . LEU B 1 278 ? 19.625 1.351 7.617 1 70.44 278 LEU B N 1
ATOM 7301 C CA . LEU B 1 278 ? 20.703 0.365 7.547 1 70.44 278 LEU B CA 1
ATOM 7302 C C . LEU B 1 278 ? 22.047 1.047 7.387 1 70.44 278 LEU B C 1
ATOM 7304 O O . LEU B 1 278 ? 23.094 0.464 7.711 1 70.44 278 LEU B O 1
ATOM 7308 N N . THR B 1 279 ? 22.281 2.195 7.719 1 60.56 279 THR B N 1
ATOM 7309 C CA . THR B 1 279 ? 23.484 3.035 7.727 1 60.56 279 THR B CA 1
ATOM 7310 C C . THR B 1 279 ? 24.609 2.369 6.961 1 60.56 279 THR B C 1
ATOM 7312 O O . THR B 1 279 ? 25.625 1.975 7.551 1 60.56 279 THR B O 1
ATOM 7315 N N . ARG B 1 280 ? 24.453 1.846 5.691 1 62.94 280 ARG B N 1
ATOM 7316 C CA . ARG B 1 280 ? 25.594 1.258 4.984 1 62.94 280 ARG B CA 1
ATOM 7317 C C . ARG B 1 280 ? 26.031 2.146 3.826 1 62.94 280 ARG B C 1
ATOM 7319 O O . ARG B 1 280 ? 25.219 2.859 3.238 1 62.94 280 ARG B O 1
ATOM 7326 N N . PRO B 1 281 ? 27.406 2.213 3.73 1 59.09 281 PRO B N 1
ATOM 7327 C CA . PRO B 1 281 ? 27.906 2.99 2.596 1 59.09 281 PRO B CA 1
ATOM 7328 C C . PRO B 1 281 ? 27.438 2.434 1.25 1 59.09 281 PRO B C 1
ATOM 7330 O O . PRO B 1 281 ? 27.203 1.229 1.125 1 59.09 281 PRO B O 1
ATOM 7333 N N . GLU B 1 282 ? 27.188 3.33 0.336 1 60.59 282 GLU B N 1
ATOM 7334 C CA . GLU B 1 282 ? 26.812 2.896 -1.01 1 60.59 282 GLU B CA 1
ATOM 7335 C C . GLU B 1 282 ? 27.953 2.121 -1.666 1 60.59 282 GLU B C 1
ATOM 7337 O O . GLU B 1 282 ? 29.125 2.482 -1.521 1 60.59 282 GLU B O 1
ATOM 7342 N N . LYS B 1 283 ? 27.719 1.028 -2.23 1 72.31 283 LYS B N 1
ATOM 7343 C CA . LYS B 1 283 ? 28.719 0.198 -2.879 1 72.31 283 LYS B CA 1
ATOM 7344 C C . LYS B 1 283 ? 29.062 0.728 -4.27 1 72.31 283 LYS B C 1
ATOM 7346 O O . LYS B 1 283 ? 28.203 1.309 -4.941 1 72.31 283 LYS B O 1
ATOM 7351 N N . ASN B 1 284 ? 30.391 0.669 -4.609 1 67.81 284 ASN B N 1
ATOM 7352 C CA . ASN B 1 284 ? 30.859 1.016 -5.949 1 67.81 284 ASN B CA 1
ATOM 7353 C C . ASN B 1 284 ? 30.516 -0.08 -6.957 1 67.81 284 ASN B C 1
ATOM 7355 O O . ASN B 1 284 ? 31.156 -1.131 -6.977 1 67.81 284 ASN B O 1
ATOM 7359 N N . LEU B 1 285 ? 29.562 0.178 -7.812 1 81.06 285 LEU B N 1
ATOM 7360 C CA . LEU B 1 285 ? 29.078 -0.833 -8.742 1 81.06 285 LEU B CA 1
ATOM 7361 C C . LEU B 1 285 ? 29.781 -0.708 -10.094 1 81.06 285 LEU B C 1
ATOM 7363 O O . LEU B 1 285 ? 30.156 0.394 -10.508 1 81.06 285 LEU B O 1
ATOM 7367 N N . ASP B 1 286 ? 30.125 -1.794 -10.711 1 85.31 286 ASP B N 1
ATOM 7368 C CA . ASP B 1 286 ? 30.672 -1.827 -12.055 1 85.31 286 ASP B CA 1
ATOM 7369 C C . ASP B 1 286 ? 29.578 -1.682 -13.109 1 85.31 286 ASP B C 1
ATOM 7371 O O . ASP B 1 286 ? 29.125 -2.674 -13.68 1 85.31 286 ASP B O 1
ATOM 7375 N N . ARG B 1 287 ? 29.297 -0.519 -13.5 1 87.19 287 ARG B N 1
ATOM 7376 C CA . ARG B 1 287 ? 28.172 -0.24 -14.391 1 87.19 287 ARG B CA 1
ATOM 7377 C C . ARG B 1 287 ? 28.516 -0.605 -15.836 1 87.19 287 ARG B C 1
ATOM 7379 O O . ARG B 1 287 ? 27.625 -0.971 -16.609 1 87.19 287 ARG B O 1
ATOM 7386 N N . ILE B 1 288 ? 29.734 -0.596 -16.141 1 89.94 288 ILE B N 1
ATOM 7387 C CA . ILE B 1 288 ? 30.172 -0.831 -17.516 1 89.94 288 ILE B CA 1
ATOM 7388 C C . ILE B 1 288 ? 29.969 -2.301 -17.875 1 89.94 288 ILE B C 1
ATOM 7390 O O . ILE B 1 288 ? 29.391 -2.617 -18.922 1 89.94 288 ILE B O 1
ATOM 7394 N N . ASN B 1 289 ? 30.422 -3.145 -17.078 1 91.06 289 ASN B N 1
ATOM 7395 C CA . ASN B 1 289 ? 30.312 -4.57 -17.375 1 91.06 289 ASN B CA 1
ATOM 7396 C C . ASN B 1 289 ? 28.859 -5.027 -17.359 1 91.06 289 ASN B C 1
ATOM 7398 O O . ASN B 1 289 ? 28.484 -5.91 -18.141 1 91.06 289 ASN B O 1
ATOM 7402 N N . VAL B 1 290 ? 28.062 -4.473 -16.516 1 94.88 290 VAL B N 1
ATOM 7403 C CA . VAL B 1 290 ? 26.641 -4.812 -16.469 1 94.88 290 VAL B CA 1
ATOM 7404 C C . VAL B 1 290 ? 25.953 -4.305 -17.734 1 94.88 290 VAL B C 1
ATOM 7406 O O . VAL B 1 290 ? 25.109 -4.996 -18.312 1 94.88 290 VAL B O 1
ATOM 7409 N N . SER B 1 291 ? 26.328 -3.15 -18.156 1 95.19 291 SER B N 1
ATOM 7410 C CA . SER B 1 291 ? 25.766 -2.588 -19.375 1 95.19 291 SER B CA 1
ATOM 7411 C C . SER B 1 291 ? 26.094 -3.455 -20.594 1 95.19 291 SER B C 1
ATOM 7413 O O . SER B 1 291 ? 25.25 -3.689 -21.438 1 95.19 291 SER B O 1
ATOM 7415 N N . LYS B 1 292 ? 27.297 -3.92 -20.656 1 94.75 292 LYS B N 1
ATOM 7416 C CA . LYS B 1 292 ? 27.719 -4.777 -21.766 1 94.75 292 LYS B CA 1
ATOM 7417 C C . LYS B 1 292 ? 26.906 -6.078 -21.781 1 94.75 292 LYS B C 1
ATOM 7419 O O . LYS B 1 292 ? 26.594 -6.598 -22.859 1 94.75 292 LYS B O 1
ATOM 7424 N N . LEU B 1 293 ? 26.641 -6.578 -20.641 1 94.94 293 LEU B N 1
ATOM 7425 C CA . LEU B 1 293 ? 25.906 -7.828 -20.5 1 94.94 293 LEU B CA 1
ATOM 7426 C C . LEU B 1 293 ? 24.453 -7.656 -20.953 1 94.94 293 LEU B C 1
ATOM 7428 O O . LEU B 1 293 ? 23.906 -8.5 -21.656 1 94.94 293 LEU B O 1
ATOM 7432 N N . ILE B 1 294 ? 23.812 -6.531 -20.609 1 97.38 294 ILE B N 1
ATOM 7433 C CA . ILE B 1 294 ? 22.359 -6.395 -20.703 1 97.38 294 ILE B CA 1
ATOM 7434 C C . ILE B 1 294 ? 22 -5.672 -21.984 1 97.38 294 ILE B C 1
ATOM 7436 O O . ILE B 1 294 ? 20.969 -5.965 -22.594 1 97.38 294 ILE B O 1
ATOM 7440 N N . SER B 1 295 ? 22.812 -4.73 -22.422 1 97.12 295 SER B N 1
ATOM 7441 C CA . SER B 1 295 ? 22.484 -3.93 -23.594 1 97.12 295 SER B CA 1
ATOM 7442 C C . SER B 1 295 ? 22.281 -4.812 -24.828 1 97.12 295 SER B C 1
ATOM 7444 O O . SER B 1 295 ? 23.125 -5.633 -25.156 1 97.12 295 SER B O 1
ATOM 7446 N N . GLY B 1 296 ? 21.094 -4.668 -25.391 1 97.44 296 GLY B N 1
ATOM 7447 C CA . GLY B 1 296 ? 20.766 -5.395 -26.609 1 97.44 296 GLY B CA 1
ATOM 7448 C C . GLY B 1 296 ? 20.438 -6.855 -26.375 1 97.44 296 GLY B C 1
ATOM 7449 O O . GLY B 1 296 ? 20.109 -7.586 -27.312 1 97.44 296 GLY B O 1
ATOM 7450 N N . ALA B 1 297 ? 20.5 -7.309 -25.172 1 97.94 297 ALA B N 1
ATOM 7451 C CA . ALA B 1 297 ? 20.25 -8.711 -24.828 1 97.94 297 ALA B CA 1
ATOM 7452 C C . ALA B 1 297 ? 18.75 -8.953 -24.609 1 97.94 297 ALA B C 1
ATOM 7454 O O . ALA B 1 297 ? 18 -8.023 -24.328 1 97.94 297 ALA B O 1
ATOM 7455 N N . ARG B 1 298 ? 18.328 -10.188 -24.844 1 98.44 298 ARG B N 1
ATOM 7456 C CA . ARG B 1 298 ? 17 -10.633 -24.422 1 98.44 298 ARG B CA 1
ATOM 7457 C C . ARG B 1 298 ? 17.031 -11.195 -23.016 1 98.44 298 ARG B C 1
ATOM 7459 O O . ARG B 1 298 ? 17.672 -12.219 -22.75 1 98.44 298 ARG B O 1
ATOM 7466 N N . VAL B 1 299 ? 16.328 -10.531 -22.109 1 98.69 299 VAL B N 1
ATOM 7467 C CA . VAL B 1 299 ? 16.359 -10.891 -20.703 1 98.69 299 VAL B CA 1
ATOM 7468 C C . VAL B 1 299 ? 15.047 -11.555 -20.297 1 98.69 299 VAL B C 1
ATOM 7470 O O . VAL B 1 299 ? 13.969 -11.062 -20.641 1 98.69 299 VAL B O 1
ATOM 7473 N N . PHE B 1 300 ? 15.102 -12.719 -19.688 1 98.81 300 PHE B N 1
ATOM 7474 C CA . PHE B 1 300 ? 13.953 -13.445 -19.156 1 98.81 300 PHE B CA 1
ATOM 7475 C C . PHE B 1 300 ? 13.977 -13.453 -17.625 1 98.81 300 PHE B C 1
ATOM 7477 O O . PHE B 1 300 ? 14.898 -14.016 -17.031 1 98.81 300 PHE B O 1
ATOM 7484 N N . VAL B 1 301 ? 12.992 -12.844 -17 1 98.88 301 VAL B N 1
ATOM 7485 C CA . VAL B 1 301 ? 12.961 -12.758 -15.539 1 98.88 301 VAL B CA 1
ATOM 7486 C C . VAL B 1 301 ? 11.766 -13.547 -15.008 1 98.88 301 VAL B C 1
ATOM 7488 O O . VAL B 1 301 ? 10.617 -13.219 -15.297 1 98.88 301 VAL B O 1
ATOM 7491 N N . THR B 1 302 ? 12.023 -14.656 -14.305 1 98.81 302 THR B N 1
ATOM 7492 C CA . THR B 1 302 ? 10.945 -15.312 -13.578 1 98.81 302 THR B CA 1
ATOM 7493 C C . THR B 1 302 ? 10.703 -14.625 -12.234 1 98.81 302 THR B C 1
ATOM 7495 O O . THR B 1 302 ? 11.633 -14.109 -11.617 1 98.81 302 THR B O 1
ATOM 7498 N N . GLY B 1 303 ? 9.414 -14.664 -11.758 1 98.31 303 GLY B N 1
ATOM 7499 C CA . GLY B 1 303 ? 9.102 -13.844 -10.602 1 98.31 303 GLY B CA 1
ATOM 7500 C C . GLY B 1 303 ? 9.281 -12.359 -10.852 1 98.31 303 GLY B C 1
ATOM 7501 O O . GLY B 1 303 ? 9.742 -11.633 -9.969 1 98.31 303 GLY B O 1
ATOM 7502 N N . ALA B 1 304 ? 8.922 -11.938 -12.023 1 98.5 304 ALA B N 1
ATOM 7503 C CA . ALA B 1 304 ? 9.258 -10.602 -12.508 1 98.5 304 ALA B CA 1
ATOM 7504 C C . ALA B 1 304 ? 8.492 -9.523 -11.742 1 98.5 304 ALA B C 1
ATOM 7506 O O . ALA B 1 304 ? 8.914 -8.367 -11.695 1 98.5 304 ALA B O 1
ATOM 7507 N N . GLY B 1 305 ? 7.395 -9.883 -11.211 1 97.19 305 GLY B N 1
ATOM 7508 C CA . GLY B 1 305 ? 6.586 -8.898 -10.508 1 97.19 305 GLY B CA 1
ATOM 7509 C C . GLY B 1 305 ? 6.805 -8.906 -9.008 1 97.19 305 GLY B C 1
ATOM 7510 O O . GLY B 1 305 ? 6.25 -8.07 -8.289 1 97.19 305 GLY B O 1
ATOM 7511 N N . GLY B 1 306 ? 7.574 -9.844 -8.492 1 96.44 306 GLY B N 1
ATOM 7512 C CA . GLY B 1 306 ? 7.891 -9.883 -7.074 1 96.44 306 GLY B CA 1
ATOM 7513 C C . GLY B 1 306 ? 8.82 -8.773 -6.637 1 96.44 306 GLY B C 1
ATOM 7514 O O . GLY B 1 306 ? 9.18 -7.906 -7.438 1 96.44 306 GLY B O 1
ATOM 7515 N N . THR B 1 307 ? 9.258 -8.773 -5.43 1 94.56 307 THR B N 1
ATOM 7516 C CA . THR B 1 307 ? 10.062 -7.695 -4.871 1 94.56 307 THR B CA 1
ATOM 7517 C C . THR B 1 307 ? 11.414 -7.609 -5.578 1 94.56 307 THR B C 1
ATOM 7519 O O . THR B 1 307 ? 11.758 -6.57 -6.148 1 94.56 307 THR B O 1
ATOM 7522 N N . ILE B 1 308 ? 12.156 -8.688 -5.551 1 95.62 308 ILE B N 1
ATOM 7523 C CA . ILE B 1 308 ? 13.469 -8.703 -6.184 1 95.62 308 ILE B CA 1
ATOM 7524 C C . ILE B 1 308 ? 13.312 -8.695 -7.703 1 95.62 308 ILE B C 1
ATOM 7526 O O . ILE B 1 308 ? 14 -7.945 -8.398 1 95.62 308 ILE B O 1
ATOM 7530 N N . GLY B 1 309 ? 12.398 -9.477 -8.219 1 98.25 309 GLY B N 1
ATOM 7531 C CA . GLY B 1 309 ? 12.18 -9.586 -9.648 1 98.25 309 GLY B CA 1
ATOM 7532 C C . GLY B 1 309 ? 11.836 -8.266 -10.305 1 98.25 309 GLY B C 1
ATOM 7533 O O . GLY B 1 309 ? 12.383 -7.934 -11.359 1 98.25 309 GLY B O 1
ATOM 7534 N N . SER B 1 310 ? 10.922 -7.539 -9.695 1 97.75 310 SER B N 1
ATOM 7535 C CA . SER B 1 310 ? 10.5 -6.277 -10.297 1 97.75 310 SER B CA 1
ATOM 7536 C C . SER B 1 310 ? 11.641 -5.262 -10.32 1 97.75 310 SER B C 1
ATOM 7538 O O . SER B 1 310 ? 11.773 -4.488 -11.266 1 97.75 310 SER B O 1
ATOM 7540 N N . GLU B 1 311 ? 12.453 -5.273 -9.227 1 96.12 311 GLU B N 1
ATOM 7541 C CA . GLU B 1 311 ? 13.594 -4.371 -9.195 1 96.12 311 GLU B CA 1
ATOM 7542 C C . GLU B 1 311 ? 14.641 -4.758 -10.242 1 96.12 311 GLU B C 1
ATOM 7544 O O . GLU B 1 311 ? 15.25 -3.893 -10.867 1 96.12 311 GLU B O 1
ATOM 7549 N N . LEU B 1 312 ? 14.836 -6.02 -10.43 1 98.12 312 LEU B N 1
ATOM 7550 C CA . LEU B 1 312 ? 15.734 -6.488 -11.477 1 98.12 312 LEU B CA 1
ATOM 7551 C C . LEU B 1 312 ? 15.266 -6.016 -12.852 1 98.12 312 LEU B C 1
ATOM 7553 O O . LEU B 1 312 ? 16.078 -5.57 -13.664 1 98.12 312 LEU B O 1
ATOM 7557 N N . VAL B 1 313 ? 13.961 -6.129 -13.094 1 98.56 313 VAL B N 1
ATOM 7558 C CA . VAL B 1 313 ? 13.375 -5.688 -14.359 1 98.56 313 VAL B CA 1
ATOM 7559 C C . VAL B 1 313 ? 13.648 -4.195 -14.555 1 98.56 313 VAL B C 1
ATOM 7561 O O . VAL B 1 313 ? 14.07 -3.775 -15.633 1 98.56 313 VAL B O 1
ATOM 7564 N N . ARG B 1 314 ? 13.438 -3.406 -13.531 1 96.62 314 ARG B N 1
ATOM 7565 C CA . ARG B 1 314 ? 13.633 -1.961 -13.609 1 96.62 314 ARG B CA 1
ATOM 7566 C C . ARG B 1 314 ? 15.078 -1.614 -13.938 1 96.62 314 ARG B C 1
ATOM 7568 O O . ARG B 1 314 ? 15.344 -0.781 -14.805 1 96.62 314 ARG B O 1
ATOM 7575 N N . GLN B 1 315 ? 15.977 -2.25 -13.211 1 95.38 315 GLN B N 1
ATOM 7576 C CA . GLN B 1 315 ? 17.391 -1.968 -13.422 1 95.38 315 GLN B CA 1
ATOM 7577 C C . GLN B 1 315 ? 17.844 -2.447 -14.797 1 95.38 315 GLN B C 1
ATOM 7579 O O . GLN B 1 315 ? 18.578 -1.741 -15.492 1 95.38 315 GLN B O 1
ATOM 7584 N N . CYS B 1 316 ? 17.406 -3.613 -15.242 1 98.12 316 CYS B N 1
ATOM 7585 C CA . CYS B 1 316 ? 17.766 -4.117 -16.562 1 98.12 316 CYS B CA 1
ATOM 7586 C C . CYS B 1 316 ? 17.281 -3.17 -17.656 1 98.12 316 CYS B C 1
ATOM 7588 O O . CYS B 1 316 ? 17.984 -2.92 -18.625 1 98.12 316 CYS B O 1
ATOM 7590 N N . ALA B 1 317 ? 16.062 -2.686 -17.5 1 97.5 317 ALA B N 1
ATOM 7591 C CA . ALA B 1 317 ? 15.461 -1.808 -18.5 1 97.5 317 ALA B CA 1
ATOM 7592 C C . ALA B 1 317 ? 16.312 -0.564 -18.719 1 97.5 317 ALA B C 1
ATOM 7594 O O . ALA B 1 317 ? 16.422 -0.067 -19.844 1 97.5 317 ALA B O 1
ATOM 7595 N N . SER B 1 318 ? 16.969 -0.12 -17.672 1 94.38 318 SER B N 1
ATOM 7596 C CA . SER B 1 318 ? 17.766 1.102 -17.734 1 94.38 318 SER B CA 1
ATOM 7597 C C . SER B 1 318 ? 19.031 0.897 -18.562 1 94.38 318 SER B C 1
ATOM 7599 O O . SER B 1 318 ? 19.672 1.866 -19 1 94.38 318 SER B O 1
ATOM 7601 N N . TYR B 1 319 ? 19.438 -0.348 -18.812 1 95.5 319 TYR B N 1
ATOM 7602 C CA . TYR B 1 319 ? 20.641 -0.64 -19.562 1 95.5 319 TYR B CA 1
ATOM 7603 C C . TYR B 1 319 ? 20.328 -0.886 -21.031 1 95.5 319 TYR B C 1
ATOM 7605 O O . TYR B 1 319 ? 21.219 -1.188 -21.828 1 95.5 319 TYR B O 1
ATOM 7613 N N . GLY B 1 320 ? 19.031 -0.894 -21.406 1 94.88 320 GLY B N 1
ATOM 7614 C CA . GLY B 1 320 ? 18.625 -0.927 -22.812 1 94.88 320 GLY B CA 1
ATOM 7615 C C . GLY B 1 320 ? 18.656 -2.322 -23.406 1 94.88 320 GLY B C 1
ATOM 7616 O O . GLY B 1 320 ? 19.281 -2.549 -24.438 1 94.88 320 GLY B O 1
ATOM 7617 N N . PRO B 1 321 ? 18.047 -3.293 -22.797 1 98.06 321 PRO B N 1
ATOM 7618 C CA . PRO B 1 321 ? 17.906 -4.617 -23.406 1 98.06 321 PRO B CA 1
ATOM 7619 C C . PRO B 1 321 ? 17.047 -4.598 -24.672 1 98.06 321 PRO B C 1
ATOM 7621 O O . PRO B 1 321 ? 16.281 -3.652 -24.891 1 98.06 321 PRO B O 1
ATOM 7624 N N . SER B 1 322 ? 17.203 -5.578 -25.531 1 97.5 322 SER B N 1
ATOM 7625 C CA . SER B 1 322 ? 16.375 -5.66 -26.734 1 97.5 322 SER B CA 1
ATOM 7626 C C . SER B 1 322 ? 14.938 -6.043 -26.375 1 97.5 322 SER B C 1
ATOM 7628 O O . SER B 1 322 ? 13.984 -5.574 -27.016 1 97.5 322 SER B O 1
ATOM 7630 N N . GLU B 1 323 ? 14.844 -6.941 -25.406 1 97.62 323 GLU B N 1
ATOM 7631 C CA . GLU B 1 323 ? 13.539 -7.402 -24.938 1 97.62 323 GLU B CA 1
ATOM 7632 C C . GLU B 1 323 ? 13.609 -7.926 -23.5 1 97.62 323 GLU B C 1
ATOM 7634 O O . GLU B 1 323 ? 14.617 -8.516 -23.109 1 97.62 323 GLU B O 1
ATOM 7639 N N . ILE B 1 324 ? 12.578 -7.656 -22.75 1 98.56 324 ILE B N 1
ATOM 7640 C CA . ILE B 1 324 ? 12.461 -8.242 -21.422 1 98.56 324 ILE B CA 1
ATOM 7641 C C . ILE B 1 324 ? 11.172 -9.047 -21.328 1 98.56 324 ILE B C 1
ATOM 7643 O O . ILE B 1 324 ? 10.078 -8.523 -21.578 1 98.56 324 ILE B O 1
ATOM 7647 N N . THR B 1 325 ? 11.266 -10.312 -21.062 1 98.69 325 THR B N 1
ATOM 7648 C CA . THR B 1 325 ? 10.102 -11.148 -20.797 1 98.69 325 THR B CA 1
ATOM 7649 C C . THR B 1 325 ? 9.789 -11.18 -19.312 1 98.69 325 THR B C 1
ATOM 7651 O O . THR B 1 325 ? 10.633 -11.57 -18.5 1 98.69 325 THR B O 1
ATOM 7654 N N . LEU B 1 326 ? 8.609 -10.711 -18.984 1 98.69 326 LEU B N 1
ATOM 7655 C CA . LEU B 1 326 ? 8.109 -10.711 -17.609 1 98.69 326 LEU B CA 1
ATOM 7656 C C . LEU B 1 326 ? 7.293 -11.969 -17.344 1 98.69 326 LEU B C 1
ATOM 7658 O O . LEU B 1 326 ? 6.156 -12.094 -17.797 1 98.69 326 LEU B O 1
ATOM 7662 N N . TYR B 1 327 ? 7.848 -12.898 -16.578 1 98.69 327 TYR B N 1
ATOM 7663 C CA . TYR B 1 327 ? 7.18 -14.164 -16.266 1 98.69 327 TYR B CA 1
ATOM 7664 C C . TYR B 1 327 ? 6.816 -14.25 -14.789 1 98.69 327 TYR B C 1
ATOM 7666 O O . TYR B 1 327 ? 7.695 -14.211 -13.93 1 98.69 327 TYR B O 1
ATOM 7674 N N . ASP B 1 328 ? 5.57 -14.305 -14.477 1 98.31 328 ASP B N 1
ATOM 7675 C CA . ASP B 1 328 ? 5.105 -14.328 -13.094 1 98.31 328 ASP B CA 1
ATOM 7676 C C . ASP B 1 328 ? 3.773 -15.055 -12.969 1 98.31 328 ASP B C 1
ATOM 7678 O O . ASP B 1 328 ? 2.965 -15.055 -13.898 1 98.31 328 ASP B O 1
ATOM 7682 N N . ASN B 1 329 ? 3.578 -15.664 -11.844 1 97.31 329 ASN B N 1
ATOM 7683 C CA . ASN B 1 329 ? 2.328 -16.391 -11.656 1 97.31 329 ASN B CA 1
ATOM 7684 C C . ASN B 1 329 ? 1.261 -15.516 -11.016 1 97.31 329 ASN B C 1
ATOM 7686 O O . ASN B 1 329 ? 0.08 -15.867 -11 1 97.31 329 ASN B O 1
ATOM 7690 N N . SER B 1 330 ? 1.637 -14.445 -10.422 1 96.31 330 SER B N 1
ATOM 7691 C CA . SER B 1 330 ? 0.678 -13.516 -9.836 1 96.31 330 SER B CA 1
ATOM 7692 C C . SER B 1 330 ? 0.166 -12.516 -10.867 1 96.31 330 SER B C 1
ATOM 7694 O O . SER B 1 330 ? 0.938 -11.727 -11.414 1 96.31 330 SER B O 1
ATOM 7696 N N . GLU B 1 331 ? -1.12 -12.547 -11.062 1 96 331 GLU B N 1
ATOM 7697 C CA . GLU B 1 331 ? -1.76 -11.648 -12.016 1 96 331 GLU B CA 1
ATOM 7698 C C . GLU B 1 331 ? -1.499 -10.188 -11.656 1 96 331 GLU B C 1
ATOM 7700 O O . GLU B 1 331 ? -1.141 -9.383 -12.516 1 96 331 GLU B O 1
ATOM 7705 N N . TYR B 1 332 ? -1.687 -9.898 -10.438 1 94.56 332 TYR B N 1
ATOM 7706 C CA . TYR B 1 332 ? -1.546 -8.516 -9.984 1 94.56 332 TYR B CA 1
ATOM 7707 C C . TYR B 1 332 ? -0.101 -8.047 -10.109 1 94.56 332 TYR B C 1
ATOM 7709 O O . TYR B 1 332 ? 0.16 -6.93 -10.555 1 94.56 332 TYR B O 1
ATOM 7717 N N . ASN B 1 333 ? 0.873 -8.852 -9.609 1 96.19 333 ASN B N 1
ATOM 7718 C CA . ASN B 1 333 ? 2.285 -8.5 -9.703 1 96.19 333 ASN B CA 1
ATOM 7719 C C . ASN B 1 333 ? 2.707 -8.258 -11.148 1 96.19 333 ASN B C 1
ATOM 7721 O O . ASN B 1 333 ? 3.441 -7.309 -11.438 1 96.19 333 ASN B O 1
ATOM 7725 N N . LEU B 1 334 ? 2.236 -9.148 -12 1 97.06 334 LEU B N 1
ATOM 7726 C CA . LEU B 1 334 ? 2.568 -9.031 -13.414 1 97.06 334 LEU B CA 1
ATOM 7727 C C . LEU B 1 334 ? 1.979 -7.758 -14.008 1 97.06 334 LEU B C 1
ATOM 7729 O O . LEU B 1 334 ? 2.65 -7.051 -14.758 1 97.06 334 LEU B O 1
ATOM 7733 N N . TYR B 1 335 ? 0.753 -7.414 -13.672 1 94.5 335 TYR B N 1
ATOM 7734 C CA . TYR B 1 335 ? 0.079 -6.195 -14.102 1 94.5 335 TYR B CA 1
ATOM 7735 C C . TYR B 1 335 ? 0.862 -4.961 -13.68 1 94.5 335 TYR B C 1
ATOM 7737 O O . TYR B 1 335 ? 1.092 -4.059 -14.492 1 94.5 335 TYR B O 1
ATOM 7745 N N . GLU B 1 336 ? 1.293 -4.957 -12.453 1 94.62 336 GLU B N 1
ATOM 7746 C CA . GLU B 1 336 ? 1.969 -3.797 -11.875 1 94.62 336 GLU B CA 1
ATOM 7747 C C . GLU B 1 336 ? 3.299 -3.529 -12.578 1 94.62 336 GLU B C 1
ATOM 7749 O O . GLU B 1 336 ? 3.605 -2.389 -12.922 1 94.62 336 GLU B O 1
ATOM 7754 N N . ILE B 1 337 ? 4.082 -4.582 -12.75 1 96.5 337 ILE B N 1
ATOM 7755 C CA . ILE B 1 337 ? 5.398 -4.383 -13.344 1 96.5 337 ILE B CA 1
ATOM 7756 C C . ILE B 1 337 ? 5.254 -4.066 -14.836 1 96.5 337 ILE B C 1
ATOM 7758 O O . ILE B 1 337 ? 6.035 -3.291 -15.391 1 96.5 337 ILE B O 1
ATOM 7762 N N . ASP B 1 338 ? 4.289 -4.625 -15.469 1 95.69 338 ASP B N 1
ATOM 7763 C CA . ASP B 1 338 ? 4.031 -4.316 -16.875 1 95.69 338 ASP B CA 1
ATOM 7764 C C . ASP B 1 338 ? 3.635 -2.852 -17.047 1 95.69 338 ASP B C 1
ATOM 7766 O O . ASP B 1 338 ? 4.113 -2.18 -17.969 1 95.69 338 ASP B O 1
ATOM 7770 N N . MET B 1 339 ? 2.732 -2.371 -16.203 1 91.19 339 MET B N 1
ATOM 7771 C CA . MET B 1 339 ? 2.311 -0.974 -16.234 1 91.19 339 MET B CA 1
ATOM 7772 C C . MET B 1 339 ? 3.492 -0.041 -15.992 1 91.19 339 MET B C 1
ATOM 7774 O O . MET B 1 339 ? 3.623 0.987 -16.656 1 91.19 339 MET B O 1
ATOM 7778 N N . TYR B 1 340 ? 4.312 -0.401 -15.07 1 92.44 340 TYR B N 1
ATOM 7779 C CA . TYR B 1 340 ? 5.496 0.399 -14.781 1 92.44 340 TYR B CA 1
ATOM 7780 C C . TYR B 1 340 ? 6.395 0.513 -16 1 92.44 340 TYR B C 1
ATOM 7782 O O . TYR B 1 340 ? 6.848 1.607 -16.344 1 92.44 340 TYR B O 1
ATOM 7790 N N . MET B 1 341 ? 6.656 -0.6 -16.594 1 95.19 341 MET B N 1
ATOM 7791 C CA . MET B 1 341 ? 7.523 -0.635 -17.766 1 95.19 341 MET B CA 1
ATOM 7792 C C . MET B 1 341 ? 6.938 0.193 -18.906 1 95.19 341 MET B C 1
ATOM 7794 O O . MET B 1 341 ? 7.668 0.896 -19.609 1 95.19 341 MET B O 1
ATOM 7798 N N . GLY B 1 342 ? 5.645 0.083 -19.078 1 90.69 342 GLY B N 1
ATOM 7799 C CA . GLY B 1 342 ? 4.992 0.865 -20.109 1 90.69 342 GLY B CA 1
ATOM 7800 C C . GLY B 1 342 ? 5.141 2.361 -19.922 1 90.69 342 GLY B C 1
ATOM 7801 O O . GLY B 1 342 ? 5.312 3.107 -20.875 1 90.69 342 GLY B O 1
ATOM 7802 N N . LYS B 1 343 ? 5.113 2.783 -18.734 1 85.56 343 LYS B N 1
ATOM 7803 C CA . LYS B 1 343 ? 5.152 4.203 -18.391 1 85.56 343 LYS B CA 1
ATOM 7804 C C . LYS B 1 343 ? 6.586 4.73 -18.406 1 85.56 343 LYS B C 1
ATOM 7806 O O . LYS B 1 343 ? 6.855 5.797 -18.969 1 85.56 343 LYS B O 1
ATOM 7811 N N . HIS B 1 344 ? 7.535 3.975 -17.875 1 89.31 344 HIS B N 1
ATOM 7812 C CA . HIS B 1 344 ? 8.867 4.512 -17.609 1 89.31 344 HIS B CA 1
ATOM 7813 C C . HIS B 1 344 ? 9.852 4.102 -18.703 1 89.31 344 HIS B C 1
ATOM 7815 O O . HIS B 1 344 ? 10.875 4.77 -18.906 1 89.31 344 HIS B O 1
ATOM 7821 N N . PHE B 1 345 ? 9.555 2.936 -19.297 1 93.69 345 PHE B N 1
ATOM 7822 C CA . PHE B 1 345 ? 10.43 2.436 -20.359 1 93.69 345 PHE B CA 1
ATOM 7823 C C . PHE B 1 345 ? 9.625 2.023 -21.578 1 93.69 345 PHE B C 1
ATOM 7825 O O . PHE B 1 345 ? 9.719 0.884 -22.047 1 93.69 345 PHE B O 1
ATOM 7832 N N . PRO B 1 346 ? 8.961 2.959 -22.203 1 90.44 346 PRO B N 1
ATOM 7833 C CA . PRO B 1 346 ? 8.07 2.629 -23.312 1 90.44 346 PRO B CA 1
ATOM 7834 C C . PRO B 1 346 ? 8.82 2.082 -24.531 1 90.44 346 PRO B C 1
ATOM 7836 O O . PRO B 1 346 ? 8.234 1.373 -25.344 1 90.44 346 PRO B O 1
ATOM 7839 N N . ASN B 1 347 ? 10.062 2.334 -24.609 1 92.81 347 ASN B N 1
ATOM 7840 C CA . ASN B 1 347 ? 10.836 1.942 -25.797 1 92.81 347 ASN B CA 1
ATOM 7841 C C . ASN B 1 347 ? 11.422 0.542 -25.641 1 92.81 347 ASN B C 1
ATOM 7843 O O . ASN B 1 347 ? 11.945 -0.028 -26.594 1 92.81 347 ASN B O 1
ATOM 7847 N N . VAL B 1 348 ? 11.406 -0.007 -24.484 1 95.69 348 VAL B N 1
ATOM 7848 C CA . VAL B 1 348 ? 11.906 -1.36 -24.266 1 95.69 348 VAL B CA 1
ATOM 7849 C C . VAL B 1 348 ? 10.797 -2.373 -24.547 1 95.69 348 VAL B C 1
ATOM 7851 O O . VAL B 1 348 ? 9.742 -2.352 -23.922 1 95.69 348 VAL B O 1
ATOM 7854 N N . GLN B 1 349 ? 11.039 -3.156 -25.531 1 96.06 349 GLN B N 1
ATOM 7855 C CA . GLN B 1 349 ? 10.07 -4.207 -25.828 1 96.06 349 GLN B CA 1
ATOM 7856 C C . GLN B 1 349 ? 9.906 -5.156 -24.656 1 96.06 349 GLN B C 1
ATOM 7858 O O . GLN B 1 349 ? 10.891 -5.523 -24 1 96.06 349 GLN B O 1
ATOM 7863 N N . ARG B 1 350 ? 8.641 -5.48 -24.312 1 94.62 350 ARG B N 1
ATOM 7864 C CA . ARG B 1 350 ? 8.406 -6.387 -23.188 1 94.62 350 ARG B CA 1
ATOM 7865 C C . ARG B 1 350 ? 7.254 -7.336 -23.484 1 94.62 350 ARG B C 1
ATOM 7867 O O . ARG B 1 350 ? 6.367 -7.02 -24.281 1 94.62 350 ARG B O 1
ATOM 7874 N N . ARG B 1 351 ? 7.273 -8.445 -22.906 1 95.5 351 ARG B N 1
ATOM 7875 C CA . ARG B 1 351 ? 6.207 -9.445 -22.953 1 95.5 351 ARG B CA 1
ATOM 7876 C C . ARG B 1 351 ? 5.793 -9.859 -21.547 1 95.5 351 ARG B C 1
ATOM 7878 O O . ARG B 1 351 ? 6.621 -10.344 -20.766 1 95.5 351 ARG B O 1
ATOM 7885 N N . ALA B 1 352 ? 4.547 -9.656 -21.281 1 96.5 352 ALA B N 1
ATOM 7886 C CA . ALA B 1 352 ? 4.012 -10.094 -20 1 96.5 352 ALA B CA 1
ATOM 7887 C C . ALA B 1 352 ? 3.373 -11.477 -20.109 1 96.5 352 ALA B C 1
ATOM 7889 O O . ALA B 1 352 ? 2.33 -11.633 -20.75 1 96.5 352 ALA B O 1
ATOM 7890 N N . LEU B 1 353 ? 3.945 -12.477 -19.484 1 97.69 353 LEU B N 1
ATOM 7891 C CA . LEU B 1 353 ? 3.477 -13.852 -19.562 1 97.69 353 LEU B CA 1
ATOM 7892 C C . LEU B 1 353 ? 3.07 -14.367 -18.188 1 97.69 353 LEU B C 1
ATOM 7894 O O . LEU B 1 353 ? 3.898 -14.445 -17.281 1 97.69 353 LEU B O 1
ATOM 7898 N N . LEU B 1 354 ? 1.815 -14.648 -18.094 1 97.44 354 LEU B N 1
ATOM 7899 C CA . LEU B 1 354 ? 1.331 -15.281 -16.859 1 97.44 354 LEU B CA 1
ATOM 7900 C C . LEU B 1 354 ? 1.667 -16.766 -16.844 1 97.44 354 LEU B C 1
ATOM 7902 O O . LEU B 1 354 ? 1.312 -17.5 -17.766 1 97.44 354 LEU B O 1
ATOM 7906 N N . GLY B 1 355 ? 2.439 -17.172 -15.789 1 96.88 355 GLY B N 1
ATOM 7907 C CA . GLY B 1 355 ? 2.803 -18.578 -15.711 1 96.88 355 GLY B CA 1
ATOM 7908 C C . GLY B 1 355 ? 3.508 -18.938 -14.414 1 96.88 355 GLY B C 1
ATOM 7909 O O . GLY B 1 355 ? 4.047 -18.078 -13.727 1 96.88 355 GLY B O 1
ATOM 7910 N N . ASP B 1 356 ? 3.445 -20.188 -14.109 1 97.19 356 ASP B N 1
ATOM 7911 C CA . ASP B 1 356 ? 4.109 -20.734 -12.93 1 97.19 356 ASP B CA 1
ATOM 7912 C C . ASP B 1 356 ? 5.332 -21.562 -13.328 1 97.19 356 ASP B C 1
ATOM 7914 O O . ASP B 1 356 ? 5.281 -22.328 -14.289 1 97.19 356 ASP B O 1
ATOM 7918 N N . VAL B 1 357 ? 6.426 -21.406 -12.602 1 97.94 357 VAL B N 1
ATOM 7919 C CA . VAL B 1 357 ? 7.688 -22.047 -12.961 1 97.94 357 VAL B CA 1
ATOM 7920 C C . VAL B 1 357 ? 7.566 -23.562 -12.773 1 97.94 357 VAL B C 1
ATOM 7922 O O . VAL B 1 357 ? 8.359 -24.328 -13.328 1 97.94 357 VAL B O 1
ATOM 7925 N N . LYS B 1 358 ? 6.598 -24.016 -12.008 1 95.56 358 LYS B N 1
ATOM 7926 C CA . LYS B 1 358 ? 6.465 -25.453 -11.773 1 95.56 358 LYS B CA 1
ATOM 7927 C C . LYS B 1 358 ? 5.703 -26.125 -12.914 1 95.56 358 LYS B C 1
ATOM 7929 O O . LYS B 1 358 ? 5.613 -27.344 -12.961 1 95.56 358 LYS B O 1
ATOM 7934 N N . GLU B 1 359 ? 5.121 -25.344 -13.828 1 95.75 359 GLU B N 1
ATOM 7935 C CA . GLU B 1 359 ? 4.449 -25.891 -15.008 1 95.75 359 GLU B CA 1
ATOM 7936 C C . GLU B 1 359 ? 5.43 -26.062 -16.172 1 95.75 359 GLU B C 1
ATOM 7938 O O . GLU B 1 359 ? 5.68 -25.125 -16.922 1 95.75 359 GLU B O 1
ATOM 7943 N N . ALA B 1 360 ? 5.809 -27.25 -16.359 1 96.62 360 ALA B N 1
ATOM 7944 C CA . ALA B 1 360 ? 6.902 -27.594 -17.266 1 96.62 360 ALA B CA 1
ATOM 7945 C C . ALA B 1 360 ? 6.598 -27.109 -18.688 1 96.62 360 ALA B C 1
ATOM 7947 O O . ALA B 1 360 ? 7.402 -26.406 -19.297 1 96.62 360 ALA B O 1
ATOM 7948 N N . ASN B 1 361 ? 5.395 -27.406 -19.203 1 95.81 361 ASN B N 1
ATOM 7949 C CA . ASN B 1 361 ? 5.055 -27.078 -20.578 1 95.81 361 ASN B CA 1
ATOM 7950 C C . ASN B 1 361 ? 4.961 -25.578 -20.797 1 95.81 361 ASN B C 1
ATOM 7952 O O . ASN B 1 361 ? 5.402 -25.062 -21.812 1 95.81 361 ASN B O 1
ATOM 7956 N N . ARG B 1 362 ? 4.402 -24.906 -19.859 1 96.56 362 ARG B N 1
ATOM 7957 C CA . ARG B 1 362 ? 4.242 -23.453 -19.953 1 96.56 362 ARG B CA 1
ATOM 7958 C C . ARG B 1 362 ? 5.598 -22.75 -19.938 1 96.56 362 ARG B C 1
ATOM 7960 O O . ARG B 1 362 ? 5.855 -21.875 -20.766 1 96.56 362 ARG B O 1
ATOM 7967 N N . LEU B 1 363 ? 6.484 -23.172 -19.016 1 98.06 363 LEU B N 1
ATOM 7968 C CA . LEU B 1 363 ? 7.801 -22.562 -18.891 1 98.06 363 LEU B CA 1
ATOM 7969 C C . LEU B 1 363 ? 8.656 -22.875 -20.125 1 98.06 363 LEU B C 1
ATOM 7971 O O . LEU B 1 363 ? 9.336 -22 -20.656 1 98.06 363 LEU B O 1
ATOM 7975 N N . ARG B 1 364 ? 8.57 -24.125 -20.578 1 97.81 364 ARG B N 1
ATOM 7976 C CA . ARG B 1 364 ? 9.336 -24.547 -21.75 1 97.81 364 ARG B CA 1
ATOM 7977 C C . ARG B 1 364 ? 8.945 -23.734 -22.984 1 97.81 364 ARG B C 1
ATOM 7979 O O . ARG B 1 364 ? 9.812 -23.219 -23.688 1 97.81 364 ARG B O 1
ATOM 7986 N N . THR B 1 365 ? 7.648 -23.594 -23.203 1 96.38 365 THR B N 1
ATOM 7987 C CA . THR B 1 365 ? 7.148 -22.875 -24.375 1 96.38 365 THR B CA 1
ATOM 7988 C C . THR B 1 365 ? 7.527 -21.391 -24.297 1 96.38 365 THR B C 1
ATOM 7990 O O . THR B 1 365 ? 7.906 -20.797 -25.297 1 96.38 365 THR B O 1
ATOM 7993 N N . ALA B 1 366 ? 7.422 -20.828 -23.109 1 96.81 366 ALA B N 1
ATOM 7994 C CA . ALA B 1 366 ? 7.746 -19.422 -22.906 1 96.81 366 ALA B CA 1
ATOM 7995 C C . ALA B 1 366 ? 9.219 -19.156 -23.203 1 96.81 366 ALA B C 1
ATOM 7997 O O . ALA B 1 366 ? 9.555 -18.203 -23.906 1 96.81 366 ALA B O 1
ATOM 7998 N N . MET B 1 367 ? 10.125 -19.984 -22.703 1 98.06 367 MET B N 1
ATOM 7999 C CA . MET B 1 367 ? 11.562 -19.781 -22.875 1 98.06 367 MET B CA 1
ATOM 8000 C C . MET B 1 367 ? 11.977 -20.078 -24.312 1 98.06 367 MET B C 1
ATOM 8002 O O . MET B 1 367 ? 12.828 -19.375 -24.875 1 98.06 367 MET B O 1
ATOM 8006 N N . LYS B 1 368 ? 11.359 -21.094 -24.906 1 96.94 368 LYS B N 1
ATOM 8007 C CA . LYS B 1 368 ? 11.656 -21.422 -26.297 1 96.94 368 LYS B CA 1
ATOM 8008 C C . LYS B 1 368 ? 11.312 -20.266 -27.234 1 96.94 368 LYS B C 1
ATOM 8010 O O . LYS B 1 368 ? 12.086 -19.938 -28.141 1 96.94 368 LYS B O 1
ATOM 8015 N N . LYS B 1 369 ? 10.172 -19.656 -27.016 1 95.12 369 LYS B N 1
ATOM 8016 C CA . LYS B 1 369 ? 9.719 -18.562 -27.859 1 95.12 369 LYS B CA 1
ATOM 8017 C C . LYS B 1 369 ? 10.547 -17.297 -27.609 1 95.12 369 LYS B C 1
ATOM 8019 O O . LYS B 1 369 ? 10.859 -16.562 -28.547 1 95.12 369 LYS B O 1
ATOM 8024 N N . ALA B 1 370 ? 10.906 -17.062 -26.359 1 96.44 370 ALA B N 1
ATOM 8025 C CA . ALA B 1 370 ? 11.617 -15.844 -25.984 1 96.44 370 ALA B CA 1
ATOM 8026 C C . ALA B 1 370 ? 13.078 -15.906 -26.422 1 96.44 370 ALA B C 1
ATOM 8028 O O . ALA B 1 370 ? 13.711 -14.875 -26.656 1 96.44 370 ALA B O 1
ATOM 8029 N N . LYS B 1 371 ? 13.664 -17.031 -26.469 1 97 371 LYS B N 1
ATOM 8030 C CA . LYS B 1 371 ? 15.078 -17.234 -26.781 1 97 371 LYS B CA 1
ATOM 8031 C C . LYS B 1 371 ? 15.961 -16.297 -25.969 1 97 371 LYS B C 1
ATOM 8033 O O . LYS B 1 371 ? 16.781 -15.57 -26.531 1 97 371 LYS B O 1
ATOM 8038 N N . PRO B 1 372 ? 15.891 -16.438 -24.688 1 97.88 372 PRO B N 1
ATOM 8039 C CA . PRO B 1 372 ? 16.625 -15.477 -23.859 1 97.88 372 PRO B CA 1
ATOM 8040 C C . PRO B 1 372 ? 18.125 -15.688 -23.891 1 97.88 372 PRO B C 1
ATOM 8042 O O . PRO B 1 372 ? 18.594 -16.828 -23.984 1 97.88 372 PRO B O 1
ATOM 8045 N N . ASP B 1 373 ? 18.891 -14.547 -23.797 1 97.81 373 ASP B N 1
ATOM 8046 C CA . ASP B 1 373 ? 20.344 -14.562 -23.594 1 97.81 373 ASP B CA 1
ATOM 8047 C C . ASP B 1 373 ? 20.688 -14.688 -22.109 1 97.81 373 ASP B C 1
ATOM 8049 O O . ASP B 1 373 ? 21.703 -15.281 -21.766 1 97.81 373 ASP B O 1
ATOM 8053 N N . ILE B 1 374 ? 19.875 -14.102 -21.312 1 98 374 ILE B N 1
ATOM 8054 C CA . ILE B 1 374 ? 20.062 -14.07 -19.859 1 98 374 ILE B CA 1
ATOM 8055 C C . ILE B 1 374 ? 18.766 -14.477 -19.172 1 98 374 ILE B C 1
ATOM 8057 O O . ILE B 1 374 ? 17.688 -14.008 -19.531 1 98 374 ILE B O 1
ATOM 8061 N N . VAL B 1 375 ? 18.844 -15.359 -18.203 1 98.62 375 VAL B N 1
ATOM 8062 C CA . VAL B 1 375 ? 17.719 -15.711 -17.359 1 98.62 375 VAL B CA 1
ATOM 8063 C C . VAL B 1 375 ? 18.016 -15.359 -15.914 1 98.62 375 VAL B C 1
ATOM 8065 O O . VAL B 1 375 ? 19 -15.836 -15.344 1 98.62 375 VAL B O 1
ATOM 8068 N N . LEU B 1 376 ? 17.281 -14.461 -15.383 1 98.75 376 LEU B N 1
ATOM 8069 C CA . LEU B 1 376 ? 17.297 -14.148 -13.953 1 98.75 376 LEU B CA 1
ATOM 8070 C C . LEU B 1 376 ? 16.156 -14.852 -13.227 1 98.75 376 LEU B C 1
ATOM 8072 O O . LEU B 1 376 ? 15.008 -14.422 -13.312 1 98.75 376 LEU B O 1
ATOM 8076 N N . HIS B 1 377 ? 16.469 -15.914 -12.539 1 98.81 377 HIS B N 1
ATOM 8077 C CA . HIS B 1 377 ? 15.445 -16.719 -11.875 1 98.81 377 HIS B CA 1
ATOM 8078 C C . HIS B 1 377 ? 15.172 -16.219 -10.461 1 98.81 377 HIS B C 1
ATOM 8080 O O . HIS B 1 377 ? 15.773 -16.688 -9.492 1 98.81 377 HIS B O 1
ATOM 8086 N N . ALA B 1 378 ? 14.156 -15.367 -10.344 1 98.38 378 ALA B N 1
ATOM 8087 C CA . ALA B 1 378 ? 13.812 -14.742 -9.07 1 98.38 378 ALA B CA 1
ATOM 8088 C C . ALA B 1 378 ? 12.531 -15.336 -8.492 1 98.38 378 ALA B C 1
ATOM 8090 O O . ALA B 1 378 ? 12.133 -15 -7.375 1 98.38 378 ALA B O 1
ATOM 8091 N N . ALA B 1 379 ? 11.898 -16.25 -9.18 1 98.38 379 ALA B N 1
ATOM 8092 C CA . ALA B 1 379 ? 10.672 -16.875 -8.68 1 98.38 379 ALA B CA 1
ATOM 8093 C C . ALA B 1 379 ? 10.969 -17.812 -7.508 1 98.38 379 ALA B C 1
ATOM 8095 O O . ALA B 1 379 ? 11.867 -18.656 -7.59 1 98.38 379 ALA B O 1
ATOM 8096 N N . ALA B 1 380 ? 10.289 -17.625 -6.387 1 97.5 380 ALA B N 1
ATOM 8097 C CA . ALA B 1 380 ? 10.461 -18.484 -5.215 1 97.5 380 ALA B CA 1
ATOM 8098 C C . ALA B 1 380 ? 9.383 -18.188 -4.168 1 97.5 380 ALA B C 1
ATOM 8100 O O . ALA B 1 380 ? 8.773 -17.125 -4.172 1 97.5 380 ALA B O 1
ATOM 8101 N N . LEU B 1 381 ? 9.125 -19.219 -3.4 1 96.69 381 LEU B N 1
ATOM 8102 C CA . LEU B 1 381 ? 8.414 -19.016 -2.143 1 96.69 381 LEU B CA 1
ATOM 8103 C C . LEU B 1 381 ? 9.391 -18.734 -1.004 1 96.69 381 LEU B C 1
ATOM 8105 O O . LEU B 1 381 ? 10.383 -19.453 -0.845 1 96.69 381 LEU B O 1
ATOM 8109 N N . LYS B 1 382 ? 9.117 -17.703 -0.172 1 94.12 382 LYS B N 1
ATOM 8110 C CA . LYS B 1 382 ? 10.195 -17.25 0.701 1 94.12 382 LYS B CA 1
ATOM 8111 C C . LYS B 1 382 ? 9.758 -17.25 2.162 1 94.12 382 LYS B C 1
ATOM 8113 O O . LYS B 1 382 ? 10.594 -17.125 3.064 1 94.12 382 LYS B O 1
ATOM 8118 N N . HIS B 1 383 ? 8.516 -17.344 2.496 1 92.12 383 HIS B N 1
ATOM 8119 C CA . HIS B 1 383 ? 8.039 -17.219 3.871 1 92.12 383 HIS B CA 1
ATOM 8120 C C . HIS B 1 383 ? 8.266 -18.5 4.652 1 92.12 383 HIS B C 1
ATOM 8122 O O . HIS B 1 383 ? 7.582 -19.5 4.41 1 92.12 383 HIS B O 1
ATOM 8128 N N . VAL B 1 384 ? 9.031 -18.469 5.629 1 91.19 384 VAL B N 1
ATOM 8129 C CA . VAL B 1 384 ? 9.5 -19.656 6.34 1 91.19 384 VAL B CA 1
ATOM 8130 C C . VAL B 1 384 ? 8.32 -20.344 7.031 1 91.19 384 VAL B C 1
ATOM 8132 O O . VAL B 1 384 ? 8.062 -21.516 6.805 1 91.19 384 VAL B O 1
ATOM 8135 N N . PRO B 1 385 ? 7.5 -19.609 7.816 1 88.94 385 PRO B N 1
ATOM 8136 C CA . PRO B 1 385 ? 6.402 -20.297 8.508 1 88.94 385 PRO B CA 1
ATOM 8137 C C . PRO B 1 385 ? 5.391 -20.906 7.539 1 88.94 385 PRO B C 1
ATOM 8139 O O . PRO B 1 385 ? 4.91 -22.031 7.762 1 88.94 385 PRO B O 1
ATOM 8142 N N . LEU B 1 386 ? 5.09 -20.297 6.484 1 92.25 386 LEU B N 1
ATOM 8143 C CA . LEU B 1 386 ? 4.133 -20.812 5.512 1 92.25 386 LEU B CA 1
ATOM 8144 C C . LEU B 1 386 ? 4.676 -22.047 4.82 1 92.25 386 LEU B C 1
ATOM 8146 O O . LEU B 1 386 ? 3.91 -22.953 4.457 1 92.25 386 LEU B O 1
ATOM 8150 N N . MET B 1 387 ? 5.973 -22.094 4.594 1 94 387 MET B N 1
ATOM 8151 C CA . MET B 1 387 ? 6.574 -23.25 3.92 1 94 387 MET B CA 1
ATOM 8152 C C . MET B 1 387 ? 6.641 -24.453 4.852 1 94 387 MET B C 1
ATOM 8154 O O . MET B 1 387 ? 6.648 -25.594 4.391 1 94 387 MET B O 1
ATOM 8158 N N . GLU B 1 388 ? 6.695 -24.172 6.168 1 91.25 388 GLU B N 1
ATOM 8159 C CA . GLU B 1 388 ? 6.633 -25.281 7.113 1 91.25 388 GLU B CA 1
ATOM 8160 C C . GLU B 1 388 ? 5.297 -26.016 7.012 1 91.25 388 GLU B C 1
ATOM 8162 O O . GLU B 1 388 ? 5.246 -27.234 7.145 1 91.25 388 GLU B O 1
ATOM 8167 N N . THR B 1 389 ? 4.219 -25.234 6.762 1 90.62 389 THR B N 1
ATOM 8168 C CA . THR B 1 389 ? 2.879 -25.812 6.711 1 90.62 389 THR B CA 1
ATOM 8169 C C . THR B 1 389 ? 2.531 -26.234 5.289 1 90.62 389 THR B C 1
ATOM 8171 O O . THR B 1 389 ? 1.575 -26.984 5.078 1 90.62 389 THR B O 1
ATOM 8174 N N . ASN B 1 390 ? 3.305 -25.812 4.312 1 94.69 390 ASN B N 1
ATOM 8175 C CA . ASN B 1 390 ? 3.109 -26.156 2.91 1 94.69 390 ASN B CA 1
ATOM 8176 C C . ASN B 1 390 ? 4.402 -26.656 2.273 1 94.69 390 ASN B C 1
ATOM 8178 O O . ASN B 1 390 ? 4.84 -26.141 1.246 1 94.69 390 ASN B O 1
ATOM 8182 N N . PRO B 1 391 ? 4.945 -27.719 2.791 1 95.19 391 PRO B N 1
ATOM 8183 C CA . PRO B 1 391 ? 6.27 -28.156 2.33 1 95.19 391 PRO B CA 1
ATOM 8184 C C . PRO B 1 391 ? 6.262 -28.625 0.879 1 95.19 391 PRO B C 1
ATOM 8186 O O . PRO B 1 391 ? 7.227 -28.406 0.147 1 95.19 391 PRO B O 1
ATOM 8189 N N . ASN B 1 392 ? 5.203 -29.344 0.454 1 97.19 392 ASN B N 1
ATOM 8190 C CA . ASN B 1 392 ? 5.145 -29.828 -0.922 1 97.19 392 ASN B CA 1
ATOM 8191 C C . ASN B 1 392 ? 5.156 -28.672 -1.921 1 97.19 392 ASN B C 1
ATOM 8193 O O . ASN B 1 392 ? 5.766 -28.781 -2.986 1 97.19 392 ASN B O 1
ATOM 8197 N N . GLU B 1 393 ? 4.445 -27.578 -1.586 1 97.06 393 GLU B N 1
ATOM 8198 C CA . GLU B 1 393 ? 4.461 -26.391 -2.449 1 97.06 393 GLU B CA 1
ATOM 8199 C C . GLU B 1 393 ? 5.859 -25.781 -2.52 1 97.06 393 GLU B C 1
ATOM 8201 O O . GLU B 1 393 ? 6.281 -25.312 -3.574 1 97.06 393 GLU B O 1
ATOM 8206 N N . ALA B 1 394 ? 6.559 -25.734 -1.372 1 97.25 394 ALA B N 1
ATOM 8207 C CA . ALA B 1 394 ? 7.934 -25.234 -1.344 1 97.25 394 ALA B CA 1
ATOM 8208 C C . ALA B 1 394 ? 8.828 -26.047 -2.271 1 97.25 394 ALA B C 1
ATOM 8210 O O . ALA B 1 394 ? 9.594 -25.484 -3.057 1 97.25 394 ALA B O 1
ATOM 8211 N N . ILE B 1 395 ? 8.703 -27.359 -2.207 1 98.12 395 ILE B N 1
ATOM 8212 C CA . ILE B 1 395 ? 9.523 -28.25 -3.01 1 98.12 395 ILE B CA 1
ATOM 8213 C C . ILE B 1 395 ? 9.188 -28.078 -4.488 1 98.12 395 ILE B C 1
ATOM 8215 O O . ILE B 1 395 ? 10.086 -27.938 -5.32 1 98.12 395 ILE B O 1
ATOM 8219 N N . LEU B 1 396 ? 7.91 -28.016 -4.812 1 98.31 396 LEU B N 1
ATOM 8220 C CA . LEU B 1 396 ? 7.488 -27.938 -6.207 1 98.31 396 LEU B CA 1
ATOM 8221 C C . LEU B 1 396 ? 7.895 -26.594 -6.816 1 98.31 396 LEU B C 1
ATOM 8223 O O . LEU B 1 396 ? 8.266 -26.531 -7.988 1 98.31 396 LEU B O 1
ATOM 8227 N N . THR B 1 397 ? 7.836 -25.531 -6.086 1 98.31 397 THR B N 1
ATOM 8228 C CA . THR B 1 397 ? 8.148 -24.219 -6.621 1 98.31 397 THR B CA 1
ATOM 8229 C C . THR B 1 397 ? 9.648 -23.938 -6.559 1 98.31 397 THR B C 1
ATOM 8231 O O . THR B 1 397 ? 10.273 -23.625 -7.57 1 98.31 397 THR B O 1
ATOM 8234 N N . ASN B 1 398 ? 10.297 -24.094 -5.383 1 98.44 398 ASN B N 1
ATOM 8235 C CA . ASN B 1 398 ? 11.688 -23.688 -5.168 1 98.44 398 ASN B CA 1
ATOM 8236 C C . ASN B 1 398 ? 12.664 -24.688 -5.777 1 98.44 398 ASN B C 1
ATOM 8238 O O . ASN B 1 398 ? 13.742 -24.312 -6.238 1 98.44 398 ASN B O 1
ATOM 8242 N N . VAL B 1 399 ? 12.32 -26.016 -5.762 1 98.44 399 VAL B N 1
ATOM 8243 C CA . VAL B 1 399 ? 13.227 -27.031 -6.289 1 98.44 399 VAL B CA 1
ATOM 8244 C C . VAL B 1 399 ? 12.867 -27.328 -7.742 1 98.44 399 VAL B C 1
ATOM 8246 O O . VAL B 1 399 ? 13.648 -27.062 -8.648 1 98.44 399 VAL B O 1
ATOM 8249 N N . GLU B 1 400 ? 11.641 -27.828 -7.953 1 98.56 400 GLU B N 1
ATOM 8250 C CA . GLU B 1 400 ? 11.242 -28.203 -9.305 1 98.56 400 GLU B CA 1
ATOM 8251 C C . GLU B 1 400 ? 11.242 -27 -10.242 1 98.56 400 GLU B C 1
ATOM 8253 O O . GLU B 1 400 ? 11.656 -27.109 -11.391 1 98.56 400 GLU B O 1
ATOM 8258 N N . GLY B 1 401 ? 10.688 -25.859 -9.781 1 98.5 401 GLY B N 1
ATOM 8259 C CA . GLY B 1 401 ? 10.711 -24.656 -10.594 1 98.5 401 GLY B CA 1
ATOM 8260 C C . GLY B 1 401 ? 12.109 -24.266 -11.023 1 98.5 401 GLY B C 1
ATOM 8261 O O . GLY B 1 401 ? 12.336 -23.938 -12.195 1 98.5 401 GLY B O 1
ATOM 8262 N N . ALA B 1 402 ? 13.07 -24.281 -10.07 1 98.5 402 ALA B N 1
ATOM 8263 C CA . ALA B 1 402 ? 14.461 -23.953 -10.375 1 98.5 402 ALA B CA 1
ATOM 8264 C C . ALA B 1 402 ? 15.07 -25 -11.312 1 98.5 402 ALA B C 1
ATOM 8266 O O . ALA B 1 402 ? 15.812 -24.656 -12.234 1 98.5 402 ALA B O 1
ATOM 8267 N N . ARG B 1 403 ? 14.797 -26.281 -11.086 1 98.25 403 ARG B N 1
ATOM 8268 C CA . ARG B 1 403 ? 15.297 -27.359 -11.93 1 98.25 403 ARG B CA 1
ATOM 8269 C C . ARG B 1 403 ? 14.844 -27.188 -13.375 1 98.25 403 ARG B C 1
ATOM 8271 O O . ARG B 1 403 ? 15.648 -27.297 -14.305 1 98.25 403 ARG B O 1
ATOM 8278 N N . LEU B 1 404 ? 13.555 -26.922 -13.57 1 98.56 404 LEU B N 1
ATOM 8279 C CA . LEU B 1 404 ? 12.992 -26.75 -14.906 1 98.56 404 LEU B CA 1
ATOM 8280 C C . LEU B 1 404 ? 13.617 -25.531 -15.602 1 98.56 404 LEU B C 1
ATOM 8282 O O . LEU B 1 404 ? 14.047 -25.641 -16.75 1 98.56 404 LEU B O 1
ATOM 8286 N N . ALA B 1 405 ? 13.703 -24.422 -14.891 1 98.69 405 ALA B N 1
ATOM 8287 C CA . ALA B 1 405 ? 14.258 -23.203 -15.469 1 98.69 405 ALA B CA 1
ATOM 8288 C C . ALA B 1 405 ? 15.711 -23.406 -15.891 1 98.69 405 ALA B C 1
ATOM 8290 O O . ALA B 1 405 ? 16.109 -23.016 -17 1 98.69 405 ALA B O 1
ATOM 8291 N N . ALA B 1 406 ? 16.5 -24 -15 1 98.31 406 ALA B N 1
ATOM 8292 C CA . ALA B 1 406 ? 17.922 -24.25 -15.273 1 98.31 406 ALA B CA 1
ATOM 8293 C C . ALA B 1 406 ? 18.094 -25.234 -16.422 1 98.31 406 ALA B C 1
ATOM 8295 O O . ALA B 1 406 ? 18.938 -25.031 -17.297 1 98.31 406 ALA B O 1
ATOM 8296 N N . THR B 1 407 ? 17.312 -26.344 -16.406 1 97.94 407 THR B N 1
ATOM 8297 C CA . THR B 1 407 ? 17.391 -27.359 -17.453 1 97.94 407 THR B CA 1
ATOM 8298 C C . THR B 1 407 ? 17.062 -26.766 -18.812 1 97.94 407 THR B C 1
ATOM 8300 O O . THR B 1 407 ? 17.766 -27.016 -19.797 1 97.94 407 THR B O 1
ATOM 8303 N N . TYR B 1 408 ? 15.969 -25.969 -18.875 1 98.38 408 TYR B N 1
ATOM 8304 C CA . TYR B 1 408 ? 15.57 -25.359 -20.141 1 98.38 408 TYR B CA 1
ATOM 8305 C C . TYR B 1 408 ? 16.594 -24.328 -20.594 1 98.38 408 TYR B C 1
ATOM 8307 O O . TYR B 1 408 ? 16.812 -24.156 -21.797 1 98.38 408 TYR B O 1
ATOM 8315 N N . ALA B 1 409 ? 17.172 -23.578 -19.625 1 97.81 409 ALA B N 1
ATOM 8316 C CA . ALA B 1 409 ? 18.234 -22.641 -19.969 1 97.81 409 ALA B CA 1
ATOM 8317 C C . ALA B 1 409 ? 19.391 -23.359 -20.672 1 97.81 409 ALA B C 1
ATOM 8319 O O . ALA B 1 409 ? 19.891 -22.891 -21.688 1 97.81 409 ALA B O 1
ATOM 8320 N N . ALA B 1 410 ? 19.812 -24.5 -20.125 1 96.38 410 ALA B N 1
ATOM 8321 C CA . ALA B 1 410 ? 20.891 -25.297 -20.719 1 96.38 410 ALA B CA 1
ATOM 8322 C C . ALA B 1 410 ? 20.484 -25.828 -22.094 1 96.38 410 ALA B C 1
ATOM 8324 O O . ALA B 1 410 ? 21.266 -25.781 -23.047 1 96.38 410 ALA B O 1
ATOM 8325 N N . GLU B 1 411 ? 19.25 -26.312 -22.172 1 96.56 411 GLU B N 1
ATOM 8326 C CA . GLU B 1 411 ? 18.734 -26.922 -23.391 1 96.56 411 GLU B CA 1
ATOM 8327 C C . GLU B 1 411 ? 18.656 -25.906 -24.531 1 96.56 411 GLU B C 1
ATOM 8329 O O . GLU B 1 411 ? 18.969 -26.234 -25.672 1 96.56 411 GLU B O 1
ATOM 8334 N N . PHE B 1 412 ? 18.281 -24.656 -24.219 1 96.81 412 PHE B N 1
ATOM 8335 C CA . PHE B 1 412 ? 18.016 -23.672 -25.266 1 96.81 412 PHE B CA 1
ATOM 8336 C C . PHE B 1 412 ? 19.219 -22.781 -25.469 1 96.81 412 PHE B C 1
ATOM 8338 O O . PHE B 1 412 ? 19.156 -21.812 -26.25 1 96.81 412 PHE B O 1
ATOM 8345 N N . GLY B 1 413 ? 20.312 -22.984 -24.766 1 94.81 413 GLY B N 1
ATOM 8346 C CA . GLY B 1 413 ? 21.562 -22.297 -25 1 94.81 413 GLY B CA 1
ATOM 8347 C C . GLY B 1 413 ? 21.578 -20.891 -24.438 1 94.81 413 GLY B C 1
ATOM 8348 O O . GLY B 1 413 ? 22.109 -19.969 -25.062 1 94.81 413 GLY B O 1
ATOM 8349 N N . VAL B 1 414 ? 20.953 -20.672 -23.312 1 96.19 414 VAL B N 1
ATOM 8350 C CA . VAL B 1 414 ? 21.016 -19.391 -22.609 1 96.19 414 VAL B CA 1
ATOM 8351 C C . VAL B 1 414 ? 22.453 -19.094 -22.203 1 96.19 414 VAL B C 1
ATOM 8353 O O . VAL B 1 414 ? 23.172 -20 -21.75 1 96.19 414 VAL B O 1
ATOM 8356 N N . LYS B 1 415 ? 22.938 -17.906 -22.375 1 94.75 415 LYS B N 1
ATOM 8357 C CA . LYS B 1 415 ? 24.328 -17.578 -22.094 1 94.75 415 LYS B CA 1
ATOM 8358 C C . LYS B 1 415 ? 24.594 -17.5 -20.578 1 94.75 415 LYS B C 1
ATOM 8360 O O . LYS B 1 415 ? 25.594 -18.031 -20.094 1 94.75 415 LYS B O 1
ATOM 8365 N N . ASN B 1 416 ? 23.703 -16.812 -19.906 1 95.56 416 ASN B N 1
ATOM 8366 C CA . ASN B 1 416 ? 23.875 -16.625 -18.469 1 95.56 416 ASN B CA 1
ATOM 8367 C C . ASN B 1 416 ? 22.594 -16.906 -17.719 1 95.56 416 ASN B C 1
ATOM 8369 O O . ASN B 1 416 ? 21.547 -16.328 -18 1 95.56 416 ASN B O 1
ATOM 8373 N N . PHE B 1 417 ? 22.672 -17.828 -16.766 1 97.19 417 PHE B N 1
ATOM 8374 C CA . PHE B 1 417 ? 21.578 -18.172 -15.875 1 97.19 417 PHE B CA 1
ATOM 8375 C C . PHE B 1 417 ? 21.922 -17.812 -14.43 1 97.19 417 PHE B C 1
ATOM 8377 O O . PHE B 1 417 ? 22.906 -18.344 -13.883 1 97.19 417 PHE B O 1
ATOM 8384 N N . VAL B 1 418 ? 21.109 -16.938 -13.797 1 98.06 418 VAL B N 1
ATOM 8385 C CA . VAL B 1 418 ? 21.359 -16.531 -12.422 1 98.06 418 VAL B CA 1
ATOM 8386 C C . VAL B 1 418 ? 20.234 -17.031 -11.516 1 98.06 418 VAL B C 1
ATOM 8388 O O . VAL B 1 418 ? 19.062 -16.719 -11.742 1 98.06 418 VAL B O 1
ATOM 8391 N N . PHE B 1 419 ? 20.625 -17.828 -10.539 1 98.19 419 PHE B N 1
ATOM 8392 C CA . PHE B 1 419 ? 19.703 -18.328 -9.531 1 98.19 419 PHE B CA 1
ATOM 8393 C C . PHE B 1 419 ? 19.797 -17.516 -8.25 1 98.19 419 PHE B C 1
ATOM 8395 O O . PHE B 1 419 ? 20.859 -17.406 -7.648 1 98.19 419 PHE B O 1
ATOM 8402 N N . ILE B 1 420 ? 18.688 -16.938 -7.848 1 97.75 420 ILE B N 1
ATOM 8403 C CA . ILE B 1 420 ? 18.656 -16.172 -6.602 1 97.75 420 ILE B CA 1
ATOM 8404 C C . ILE B 1 420 ? 18.406 -17.125 -5.43 1 97.75 420 ILE B C 1
ATOM 8406 O O . ILE B 1 420 ? 17.312 -17.656 -5.281 1 97.75 420 ILE B O 1
ATOM 8410 N N . SER B 1 421 ? 19.359 -17.281 -4.617 1 96.19 421 SER B N 1
ATOM 8411 C CA . SER B 1 421 ? 19.266 -18.109 -3.424 1 96.19 421 SER B CA 1
ATOM 8412 C C . SER B 1 421 ? 19.203 -17.266 -2.158 1 96.19 421 SER B C 1
ATOM 8414 O O . SER B 1 421 ? 18.734 -16.125 -2.186 1 96.19 421 SER B O 1
ATOM 8416 N N . THR B 1 422 ? 19.469 -17.844 -1.037 1 93.94 422 THR B N 1
ATOM 8417 C CA . THR B 1 422 ? 19.297 -17.188 0.248 1 93.94 422 THR B CA 1
ATOM 8418 C C . THR B 1 422 ? 20.375 -17.641 1.241 1 93.94 422 THR B C 1
ATOM 8420 O O . THR B 1 422 ? 20.969 -18.703 1.073 1 93.94 422 THR B O 1
ATOM 8423 N N . ASP B 1 423 ? 20.578 -16.844 2.254 1 89.94 423 ASP B N 1
ATOM 8424 C CA . ASP B 1 423 ? 21.453 -17.219 3.365 1 89.94 423 ASP B CA 1
ATOM 8425 C C . ASP B 1 423 ? 20.875 -18.422 4.121 1 89.94 423 ASP B C 1
ATOM 8427 O O . ASP B 1 423 ? 21.625 -19.203 4.711 1 89.94 423 ASP B O 1
ATOM 8431 N N . LYS B 1 424 ? 19.594 -18.641 4.066 1 88.88 424 LYS B N 1
ATOM 8432 C CA . LYS B 1 424 ? 18.922 -19.719 4.793 1 88.88 424 LYS B CA 1
ATOM 8433 C C . LYS B 1 424 ? 19.203 -21.078 4.148 1 88.88 424 LYS B C 1
ATOM 8435 O O . LYS B 1 424 ? 18.906 -22.109 4.738 1 88.88 424 LYS B O 1
ATOM 8440 N N . ALA B 1 425 ? 19.797 -21.031 2.99 1 91.75 425 ALA B N 1
ATOM 8441 C CA . ALA B 1 425 ? 20.172 -22.266 2.324 1 91.75 425 ALA B CA 1
ATOM 8442 C C . ALA B 1 425 ? 21.422 -22.875 2.951 1 91.75 425 ALA B C 1
ATOM 8444 O O . ALA B 1 425 ? 21.75 -24.031 2.695 1 91.75 425 ALA B O 1
ATOM 8445 N N . VAL B 1 426 ? 22.141 -22.078 3.748 1 89.88 426 VAL B N 1
ATOM 8446 C CA . VAL B 1 426 ? 23.328 -22.547 4.445 1 89.88 426 VAL B CA 1
ATOM 8447 C C . VAL B 1 426 ? 22.938 -23.172 5.785 1 89.88 426 VAL B C 1
ATOM 8449 O O . VAL B 1 426 ? 22.375 -22.484 6.652 1 89.88 426 VAL B O 1
ATOM 8452 N N . GLN B 1 427 ? 23.156 -24.391 5.926 1 87.38 427 GLN B N 1
ATOM 8453 C CA . GLN B 1 427 ? 22.75 -25.141 7.113 1 87.38 427 GLN B CA 1
ATOM 8454 C C . GLN B 1 427 ? 21.281 -24.891 7.438 1 87.38 427 GLN B C 1
ATOM 8456 O O . GLN B 1 427 ? 20.953 -24.422 8.531 1 87.38 427 GLN B O 1
ATOM 8461 N N . PRO B 1 428 ? 20.5 -25.297 6.492 1 91 428 PRO B N 1
ATOM 8462 C CA . PRO B 1 428 ? 19.078 -24.922 6.625 1 91 428 PRO B CA 1
ATOM 8463 C C . PRO B 1 428 ? 18.406 -25.609 7.812 1 91 428 PRO B C 1
ATOM 8465 O O . PRO B 1 428 ? 18.594 -26.812 8.031 1 91 428 PRO B O 1
ATOM 8468 N N . SER B 1 429 ? 17.594 -24.844 8.562 1 87.75 429 SER B N 1
ATOM 8469 C CA . SER B 1 429 ? 16.812 -25.344 9.688 1 87.75 429 SER B CA 1
ATOM 8470 C C . SER B 1 429 ? 15.328 -25.344 9.375 1 87.75 429 SER B C 1
ATOM 8472 O O . SER B 1 429 ? 14.5 -25.625 10.25 1 87.75 429 SER B O 1
ATOM 8474 N N . ASN B 1 430 ? 14.984 -24.984 8.219 1 92.12 430 ASN B N 1
ATOM 8475 C CA . ASN B 1 430 ? 13.586 -24.906 7.812 1 92.12 430 ASN B CA 1
ATOM 8476 C C . ASN B 1 430 ? 13.383 -25.391 6.379 1 92.12 430 ASN B C 1
ATOM 8478 O O . ASN B 1 430 ? 14.352 -25.547 5.633 1 92.12 430 ASN B O 1
ATOM 8482 N N . VAL B 1 431 ? 12.188 -25.625 6 1 94.81 431 VAL B N 1
ATOM 8483 C CA . VAL B 1 431 ? 11.82 -26.188 4.703 1 94.81 431 VAL B CA 1
ATOM 8484 C C . VAL B 1 431 ? 12.195 -25.219 3.59 1 94.81 431 VAL B C 1
ATOM 8486 O O . VAL B 1 431 ? 12.695 -25.625 2.539 1 94.81 431 VAL B O 1
ATOM 8489 N N . MET B 1 432 ? 11.945 -23.953 3.816 1 94.94 432 MET B N 1
ATOM 8490 C CA . MET B 1 432 ? 12.242 -22.938 2.809 1 94.94 432 MET B CA 1
ATOM 8491 C C . MET B 1 432 ? 13.727 -22.938 2.453 1 94.94 432 MET B C 1
ATOM 8493 O O . MET B 1 432 ? 14.086 -23.047 1.281 1 94.94 432 MET B O 1
ATOM 8497 N N . GLY B 1 433 ? 14.57 -22.859 3.475 1 95.06 433 GLY B N 1
ATOM 8498 C CA . GLY B 1 433 ? 16 -22.906 3.273 1 95.06 433 GLY B CA 1
ATOM 8499 C C . GLY B 1 433 ? 16.484 -24.203 2.66 1 95.06 433 GLY B C 1
ATOM 8500 O O . GLY B 1 433 ? 17.344 -24.188 1.769 1 95.06 433 GLY B O 1
ATOM 8501 N N . ALA B 1 434 ? 15.977 -25.281 3.104 1 95.56 434 ALA B N 1
ATOM 8502 C CA . ALA B 1 434 ? 16.344 -26.594 2.594 1 95.56 434 ALA B CA 1
ATOM 8503 C C . ALA B 1 434 ? 15.969 -26.75 1.123 1 95.56 434 ALA B C 1
ATOM 8505 O O . ALA B 1 434 ? 16.703 -27.375 0.347 1 95.56 434 ALA B O 1
ATOM 8506 N N . SER B 1 435 ? 14.781 -26.266 0.781 1 97.44 435 SER B N 1
ATOM 8507 C CA . SER B 1 435 ? 14.352 -26.328 -0.613 1 97.44 435 SER B CA 1
ATOM 8508 C C . SER B 1 435 ? 15.297 -25.547 -1.518 1 97.44 435 SER B C 1
ATOM 8510 O O . SER B 1 435 ? 15.641 -26 -2.609 1 97.44 435 SER B O 1
ATOM 8512 N N . LYS B 1 436 ? 15.742 -24.391 -1.081 1 97.12 436 LYS B N 1
ATOM 8513 C CA . LYS B 1 436 ? 16.688 -23.594 -1.859 1 97.12 436 LYS B CA 1
ATOM 8514 C C . LYS B 1 436 ? 18.047 -24.281 -1.94 1 97.12 436 LYS B C 1
ATOM 8516 O O . LYS B 1 436 ? 18.719 -24.219 -2.971 1 97.12 436 LYS B O 1
ATOM 8521 N N . ARG B 1 437 ? 18.453 -24.891 -0.855 1 95.06 437 ARG B N 1
ATOM 8522 C CA . ARG B 1 437 ? 19.688 -25.656 -0.856 1 95.06 437 ARG B CA 1
ATOM 8523 C C . ARG B 1 437 ? 19.641 -26.797 -1.877 1 95.06 437 ARG B C 1
ATOM 8525 O O . ARG B 1 437 ? 20.594 -27 -2.621 1 95.06 437 ARG B O 1
ATOM 8532 N N . ALA B 1 438 ? 18.547 -27.516 -1.893 1 96.44 438 ALA B N 1
ATOM 8533 C CA . ALA B 1 438 ? 18.375 -28.594 -2.863 1 96.44 438 ALA B CA 1
ATOM 8534 C C . ALA B 1 438 ? 18.469 -28.078 -4.293 1 96.44 438 ALA B C 1
ATOM 8536 O O . ALA B 1 438 ? 19.078 -28.719 -5.156 1 96.44 438 ALA B O 1
ATOM 8537 N N . ALA B 1 439 ? 17.906 -26.938 -4.57 1 97.44 439 ALA B N 1
ATOM 8538 C CA . ALA B 1 439 ? 17.984 -26.297 -5.883 1 97.44 439 ALA B CA 1
ATOM 8539 C C . ALA B 1 439 ? 19.438 -25.953 -6.23 1 97.44 439 ALA B C 1
ATOM 8541 O O . ALA B 1 439 ? 19.875 -26.156 -7.363 1 97.44 439 ALA B O 1
ATOM 8542 N N . GLU B 1 440 ? 20.203 -25.391 -5.238 1 95.62 440 GLU B N 1
ATOM 8543 C CA . GLU B 1 440 ? 21.625 -25.094 -5.445 1 95.62 440 GLU B CA 1
ATOM 8544 C C . GLU B 1 440 ? 22.391 -26.344 -5.891 1 95.62 440 GLU B C 1
ATOM 8546 O O . GLU B 1 440 ? 23.172 -26.281 -6.832 1 95.62 440 GLU B O 1
ATOM 8551 N N . LEU B 1 441 ? 22.094 -27.406 -5.176 1 94.56 441 LEU B N 1
ATOM 8552 C CA . LEU B 1 441 ? 22.797 -28.656 -5.445 1 94.56 441 LEU B CA 1
ATOM 8553 C C . LEU B 1 441 ? 22.531 -29.141 -6.867 1 94.56 441 LEU B C 1
ATOM 8555 O O . LEU B 1 441 ? 23.453 -29.594 -7.559 1 94.56 441 LEU B O 1
ATOM 8559 N N . PHE B 1 442 ? 21.391 -29.078 -7.34 1 96.75 442 PHE B N 1
ATOM 8560 C CA . PHE B 1 442 ? 21.047 -29.5 -8.688 1 96.75 442 PHE B CA 1
ATOM 8561 C C . PHE B 1 442 ? 21.766 -28.641 -9.727 1 96.75 442 PHE B C 1
ATOM 8563 O O . PHE B 1 442 ? 22.344 -29.156 -10.672 1 96.75 442 PHE B O 1
ATOM 8570 N N . ILE B 1 443 ? 21.609 -27.297 -9.492 1 96.44 443 ILE B N 1
ATOM 8571 C CA . ILE B 1 443 ? 22.188 -26.359 -10.453 1 96.44 443 ILE B CA 1
ATOM 8572 C C . ILE B 1 443 ? 23.688 -26.578 -10.531 1 96.44 443 ILE B C 1
ATOM 8574 O O . ILE B 1 443 ? 24.281 -26.547 -11.617 1 96.44 443 ILE B O 1
ATOM 8578 N N . GLN B 1 444 ? 24.344 -26.766 -9.398 1 93.94 444 GLN B N 1
ATOM 8579 C CA . GLN B 1 444 ? 25.781 -27.047 -9.352 1 93.94 444 GLN B CA 1
ATOM 8580 C C . GLN B 1 444 ? 26.109 -28.328 -10.094 1 93.94 444 GLN B C 1
ATOM 8582 O O . GLN B 1 444 ? 27.156 -28.422 -10.75 1 93.94 444 GLN B O 1
ATOM 8587 N N . ALA B 1 445 ? 25.219 -29.297 -9.961 1 94.12 445 ALA B N 1
ATOM 8588 C CA . ALA B 1 445 ? 25.438 -30.578 -10.617 1 94.12 445 ALA B CA 1
ATOM 8589 C C . ALA B 1 445 ? 25.188 -30.484 -12.125 1 94.12 445 ALA B C 1
ATOM 8591 O O . ALA B 1 445 ? 25.797 -31.203 -12.914 1 94.12 445 ALA B O 1
ATOM 8592 N N . LEU B 1 446 ? 24.328 -29.641 -12.523 1 95.12 446 LEU B N 1
ATOM 8593 C CA . LEU B 1 446 ? 23.938 -29.469 -13.922 1 95.12 446 LEU B CA 1
ATOM 8594 C C . LEU B 1 446 ? 24.984 -28.688 -14.695 1 95.12 446 LEU B C 1
ATOM 8596 O O . LEU B 1 446 ? 25.203 -28.938 -15.883 1 95.12 446 LEU B O 1
ATOM 8600 N N . ALA B 1 447 ? 25.672 -27.766 -14.062 1 93.5 447 ALA B N 1
ATOM 8601 C CA . ALA B 1 447 ? 26.531 -26.766 -14.688 1 93.5 447 ALA B CA 1
ATOM 8602 C C . ALA B 1 447 ? 27.609 -27.422 -15.555 1 93.5 447 ALA B C 1
ATOM 8604 O O . ALA B 1 447 ? 27.781 -27.047 -16.719 1 93.5 447 ALA B O 1
ATOM 8605 N N . PRO B 1 448 ? 28.266 -28.5 -15.062 1 91.25 448 PRO B N 1
ATOM 8606 C CA . PRO B 1 448 ? 29.312 -29.125 -15.867 1 91.25 448 PRO B CA 1
ATOM 8607 C C . PRO B 1 448 ? 28.781 -29.781 -17.141 1 91.25 448 PRO B C 1
ATOM 8609 O O . PRO B 1 448 ? 29.547 -30.016 -18.078 1 91.25 448 PRO B O 1
ATOM 8612 N N . GLN B 1 449 ? 27.547 -30.047 -17.156 1 90.31 449 GLN B N 1
ATOM 8613 C CA . GLN B 1 449 ? 26.938 -30.75 -18.281 1 90.31 449 GLN B CA 1
ATOM 8614 C C . GLN B 1 449 ? 26.406 -29.781 -19.312 1 90.31 449 GLN B C 1
ATOM 8616 O O . GLN B 1 449 ? 26.094 -30.172 -20.453 1 90.31 449 GLN B O 1
ATOM 8621 N N . ALA B 1 450 ? 26.328 -28.531 -18.953 1 89.69 450 ALA B N 1
ATOM 8622 C CA . ALA B 1 450 ? 25.781 -27.531 -19.875 1 89.69 450 ALA B CA 1
ATOM 8623 C C . ALA B 1 450 ? 26.859 -27.062 -20.859 1 89.69 450 ALA B C 1
ATOM 8625 O O . ALA B 1 450 ? 27.984 -26.734 -20.453 1 89.69 450 ALA B O 1
ATOM 8626 N N . ALA B 1 451 ? 26.609 -27.047 -22.078 1 85.62 451 ALA B N 1
ATOM 8627 C CA . ALA B 1 451 ? 27.594 -26.75 -23.125 1 85.62 451 ALA B CA 1
ATOM 8628 C C . ALA B 1 451 ? 27.875 -25.25 -23.188 1 85.62 451 ALA B C 1
ATOM 8630 O O . ALA B 1 451 ? 29.031 -24.844 -23.344 1 85.62 451 ALA B O 1
ATOM 8631 N N . THR B 1 452 ? 26.859 -24.453 -23.031 1 88.38 452 THR B N 1
ATOM 8632 C CA . THR B 1 452 ? 27.016 -23.031 -23.359 1 88.38 452 THR B CA 1
ATOM 8633 C C . THR B 1 452 ? 26.578 -22.156 -22.188 1 88.38 452 THR B C 1
ATOM 8635 O O . THR B 1 452 ? 26.953 -20.984 -22.109 1 88.38 452 THR B O 1
ATOM 8638 N N . THR B 1 453 ? 25.859 -22.656 -21.25 1 93.69 453 THR B N 1
ATOM 8639 C CA . THR B 1 453 ? 25.219 -21.828 -20.234 1 93.69 453 THR B CA 1
ATOM 8640 C C . THR B 1 453 ? 26.125 -21.672 -19.016 1 93.69 453 THR B C 1
ATOM 8642 O O . THR B 1 453 ? 26.625 -22.656 -18.484 1 93.69 453 THR B O 1
ATOM 8645 N N . ASN B 1 454 ? 26.438 -20.406 -18.641 1 94.25 454 ASN B N 1
ATOM 8646 C CA . ASN B 1 454 ? 27.062 -20.109 -17.359 1 94.25 454 ASN B CA 1
ATOM 8647 C C . ASN B 1 454 ? 26.031 -20 -16.25 1 94.25 454 ASN B C 1
ATOM 8649 O O . ASN B 1 454 ? 25.078 -19.234 -16.359 1 94.25 454 ASN B O 1
ATOM 8653 N N . PHE B 1 455 ? 26.25 -20.781 -15.219 1 95.25 455 PHE B N 1
ATOM 8654 C CA . PHE B 1 455 ? 25.328 -20.766 -14.094 1 95.25 455 PHE B CA 1
ATOM 8655 C C . PHE B 1 455 ? 25.922 -20 -12.914 1 95.25 455 PHE B C 1
ATOM 8657 O O . PHE B 1 455 ? 27.062 -20.266 -12.516 1 95.25 455 PHE B O 1
ATOM 8664 N N . ALA B 1 456 ? 25.172 -19.062 -12.391 1 95.12 456 ALA B N 1
ATOM 8665 C CA . ALA B 1 456 ? 25.562 -18.328 -11.188 1 95.12 456 ALA B CA 1
ATOM 8666 C C . ALA B 1 456 ? 24.5 -18.453 -10.102 1 95.12 456 ALA B C 1
ATOM 8668 O O . ALA B 1 456 ? 23.297 -18.344 -10.375 1 95.12 456 ALA B O 1
ATOM 8669 N N . ILE B 1 457 ? 24.922 -18.812 -8.914 1 95.94 457 ILE B N 1
ATOM 8670 C CA . ILE B 1 457 ? 24.078 -18.844 -7.723 1 95.94 457 ILE B CA 1
ATOM 8671 C C . ILE B 1 457 ? 24.438 -17.672 -6.809 1 95.94 457 ILE B C 1
ATOM 8673 O O . ILE B 1 457 ? 25.609 -17.484 -6.469 1 95.94 457 ILE B O 1
ATOM 8677 N N . VAL B 1 458 ? 23.422 -16.906 -6.426 1 96.06 458 VAL B N 1
ATOM 8678 C CA . VAL B 1 458 ? 23.703 -15.734 -5.602 1 96.06 458 VAL B CA 1
ATOM 8679 C C . VAL B 1 458 ? 22.969 -15.859 -4.266 1 96.06 458 VAL B C 1
ATOM 8681 O O . VAL B 1 458 ? 21.734 -15.93 -4.223 1 96.06 458 VAL B O 1
ATOM 8684 N N . ARG B 1 459 ? 23.766 -15.859 -3.172 1 94.44 459 ARG B N 1
ATOM 8685 C CA . ARG B 1 459 ? 23.203 -15.922 -1.82 1 94.44 459 ARG B CA 1
ATOM 8686 C C . ARG B 1 459 ? 23.203 -14.547 -1.166 1 94.44 459 ARG B C 1
ATOM 8688 O O . ARG B 1 459 ? 24.219 -13.844 -1.188 1 94.44 459 ARG B O 1
ATOM 8695 N N . PHE B 1 460 ? 22.078 -14.203 -0.633 1 89.81 460 PHE B N 1
ATOM 8696 C CA . PHE B 1 460 ? 22.031 -13.031 0.229 1 89.81 460 PHE B CA 1
ATOM 8697 C C . PHE B 1 460 ? 20.891 -13.156 1.244 1 89.81 460 PHE B C 1
ATOM 8699 O O . PHE B 1 460 ? 20.125 -14.109 1.2 1 89.81 460 PHE B O 1
ATOM 8706 N N . GLY B 1 461 ? 20.875 -12.195 2.209 1 88.88 461 GLY B N 1
ATOM 8707 C CA . GLY B 1 461 ? 19.969 -12.289 3.336 1 88.88 461 GLY B CA 1
ATOM 8708 C C . GLY B 1 461 ? 18.641 -11.578 3.088 1 88.88 461 GLY B C 1
ATOM 8709 O O . GLY B 1 461 ? 18.141 -11.586 1.966 1 88.88 461 GLY B O 1
ATOM 8710 N N . ASN B 1 462 ? 18.047 -11.102 4.141 1 89.62 462 ASN B N 1
ATOM 8711 C CA . ASN B 1 462 ? 16.734 -10.461 4.094 1 89.62 462 ASN B CA 1
ATOM 8712 C C . ASN B 1 462 ? 16.797 -9.125 3.355 1 89.62 462 ASN B C 1
ATOM 8714 O O . ASN B 1 462 ? 17.766 -8.383 3.471 1 89.62 462 ASN B O 1
ATOM 8718 N N . VAL B 1 463 ? 15.859 -8.992 2.625 1 89.25 463 VAL B N 1
ATOM 8719 C CA . VAL B 1 463 ? 15.703 -7.719 1.933 1 89.25 463 VAL B CA 1
ATOM 8720 C C . VAL B 1 463 ? 14.695 -6.848 2.676 1 89.25 463 VAL B C 1
ATOM 8722 O O . VAL B 1 463 ? 13.539 -7.246 2.871 1 89.25 463 VAL B O 1
ATOM 8725 N N . LEU B 1 464 ? 15.133 -5.703 3.035 1 85.75 464 LEU B N 1
ATOM 8726 C CA . LEU B 1 464 ? 14.289 -4.797 3.809 1 85.75 464 LEU B CA 1
ATOM 8727 C C . LEU B 1 464 ? 13.172 -4.223 2.945 1 85.75 464 LEU B C 1
ATOM 8729 O O . LEU B 1 464 ? 13.422 -3.771 1.823 1 85.75 464 LEU B O 1
ATOM 8733 N N . GLY B 1 465 ? 11.953 -4.27 3.488 1 83.06 465 GLY B N 1
ATOM 8734 C CA . GLY B 1 465 ? 10.82 -3.688 2.779 1 83.06 465 GLY B CA 1
ATOM 8735 C C . GLY B 1 465 ? 10.172 -4.648 1.8 1 83.06 465 GLY B C 1
ATOM 8736 O O . GLY B 1 465 ? 9.219 -4.289 1.104 1 83.06 465 GLY B O 1
ATOM 8737 N N . SER B 1 466 ? 10.688 -5.812 1.716 1 87.62 466 SER B N 1
ATOM 8738 C CA . SER B 1 466 ? 10.109 -6.789 0.795 1 87.62 466 SER B CA 1
ATOM 8739 C C . SER B 1 466 ? 8.742 -7.266 1.281 1 87.62 466 SER B C 1
ATOM 8741 O O . SER B 1 466 ? 8.391 -7.059 2.443 1 87.62 466 SER B O 1
ATOM 8743 N N . ALA B 1 467 ? 8.016 -7.844 0.394 1 81.56 467 ALA B N 1
ATOM 8744 C CA . ALA B 1 467 ? 6.668 -8.312 0.69 1 81.56 467 ALA B CA 1
ATOM 8745 C C . ALA B 1 467 ? 6.676 -9.312 1.846 1 81.56 467 ALA B C 1
ATOM 8747 O O . ALA B 1 467 ? 7.441 -10.281 1.835 1 81.56 467 ALA B O 1
ATOM 8748 N N . GLY B 1 468 ? 5.879 -9 2.861 1 80.88 468 GLY B N 1
ATOM 8749 C CA . GLY B 1 468 ? 5.707 -9.906 3.984 1 80.88 468 GLY B CA 1
ATOM 8750 C C . GLY B 1 468 ? 6.895 -9.914 4.93 1 80.88 468 GLY B C 1
ATOM 8751 O O . GLY B 1 468 ? 7.031 -10.828 5.75 1 80.88 468 GLY B O 1
ATOM 8752 N N . SER B 1 469 ? 7.727 -8.914 4.785 1 87.06 469 SER B N 1
ATOM 8753 C CA . SER B 1 469 ? 8.914 -8.875 5.629 1 87.06 469 SER B CA 1
ATOM 8754 C C . SER B 1 469 ? 8.648 -8.109 6.922 1 87.06 469 SER B C 1
ATOM 8756 O O . SER B 1 469 ? 7.523 -7.672 7.172 1 87.06 469 SER B O 1
ATOM 8758 N N . VAL B 1 470 ? 9.656 -8.023 7.711 1 87 470 VAL B N 1
ATOM 8759 C CA . VAL B 1 470 ? 9.508 -7.535 9.078 1 87 470 VAL B CA 1
ATOM 8760 C C . VAL B 1 470 ? 9.281 -6.027 9.07 1 87 470 VAL B C 1
ATOM 8762 O O . VAL B 1 470 ? 8.516 -5.504 9.891 1 87 470 VAL B O 1
ATOM 8765 N N . ALA B 1 471 ? 9.953 -5.352 8.188 1 87.62 471 ALA B N 1
ATOM 8766 C CA . ALA B 1 471 ? 9.883 -3.893 8.211 1 87.62 471 ALA B CA 1
ATOM 8767 C C . ALA B 1 471 ? 8.461 -3.404 7.938 1 87.62 471 ALA B C 1
ATOM 8769 O O . ALA B 1 471 ? 7.918 -2.6 8.695 1 87.62 471 ALA B O 1
ATOM 8770 N N . PRO B 1 472 ? 7.852 -3.887 6.895 1 86.38 472 PRO B N 1
ATOM 8771 C CA . PRO B 1 472 ? 6.449 -3.502 6.691 1 86.38 472 PRO B CA 1
ATOM 8772 C C . PRO B 1 472 ? 5.555 -3.896 7.863 1 86.38 472 PRO B C 1
ATOM 8774 O O . PRO B 1 472 ? 4.605 -3.18 8.188 1 86.38 472 PRO B O 1
ATOM 8777 N N . LEU B 1 473 ? 5.801 -5.008 8.43 1 89.25 473 LEU B N 1
ATOM 8778 C CA . LEU B 1 473 ? 5.035 -5.43 9.602 1 89.25 473 LEU B CA 1
ATOM 8779 C C . LEU B 1 473 ? 5.184 -4.422 10.734 1 89.25 473 LEU B C 1
ATOM 8781 O O . LEU B 1 473 ? 4.188 -3.994 11.32 1 89.25 473 LEU B O 1
ATOM 8785 N N . PHE B 1 474 ? 6.41 -4.012 11.055 1 91.38 474 PHE B N 1
ATOM 8786 C CA . PHE B 1 474 ? 6.668 -3.033 12.102 1 91.38 474 PHE B CA 1
ATOM 8787 C C . PHE B 1 474 ? 5.98 -1.709 11.789 1 91.38 474 PHE B C 1
ATOM 8789 O O . PHE B 1 474 ? 5.387 -1.086 12.68 1 91.38 474 PHE B O 1
ATOM 8796 N N . GLU B 1 475 ? 6.102 -1.347 10.578 1 87.88 475 GLU B N 1
ATOM 8797 C CA . GLU B 1 475 ? 5.473 -0.096 10.164 1 87.88 475 GLU B CA 1
ATOM 8798 C C . GLU B 1 475 ? 3.975 -0.107 10.453 1 87.88 475 GLU B C 1
ATOM 8800 O O . GLU B 1 475 ? 3.432 0.868 10.969 1 87.88 475 GLU B O 1
ATOM 8805 N N . ARG B 1 476 ? 3.389 -1.166 10.062 1 87.12 476 ARG B N 1
ATOM 8806 C CA . ARG B 1 476 ? 1.955 -1.307 10.297 1 87.12 476 ARG B CA 1
ATOM 8807 C C . ARG B 1 476 ? 1.642 -1.303 11.789 1 87.12 476 ARG B C 1
ATOM 8809 O O . ARG B 1 476 ? 0.694 -0.646 12.227 1 87.12 476 ARG B O 1
ATOM 8816 N N . GLN B 1 477 ? 2.396 -2.025 12.539 1 89.44 477 GLN B N 1
ATOM 8817 C CA . GLN B 1 477 ? 2.182 -2.121 13.977 1 89.44 477 GLN B CA 1
ATOM 8818 C C . GLN B 1 477 ? 2.361 -0.763 14.648 1 89.44 477 GLN B C 1
ATOM 8820 O O . GLN B 1 477 ? 1.594 -0.401 15.547 1 89.44 477 GLN B O 1
ATOM 8825 N N . ILE B 1 478 ? 3.336 -0.007 14.281 1 88.62 478 ILE B N 1
ATOM 8826 C CA . ILE B 1 478 ? 3.605 1.316 14.836 1 88.62 478 ILE B CA 1
ATOM 8827 C C . ILE B 1 478 ? 2.457 2.262 14.492 1 88.62 478 ILE B C 1
ATOM 8829 O O . ILE B 1 478 ? 1.981 3.01 15.344 1 88.62 478 ILE B O 1
ATOM 8833 N N . LYS B 1 479 ? 2.066 2.203 13.234 1 81.56 479 LYS B N 1
ATOM 8834 C CA . LYS B 1 479 ? 0.96 3.033 12.773 1 81.56 479 LYS B CA 1
ATOM 8835 C C . LYS B 1 479 ? -0.307 2.762 13.578 1 81.56 479 LYS B C 1
ATOM 8837 O O . LYS B 1 479 ? -1.102 3.674 13.82 1 81.56 479 LYS B O 1
ATOM 8842 N N . GLU B 1 480 ? -0.421 1.525 14 1 81.81 480 GLU B N 1
ATOM 8843 C CA . GLU B 1 480 ? -1.603 1.111 14.75 1 81.81 480 GLU B CA 1
ATOM 8844 C C . GLU B 1 480 ? -1.435 1.393 16.25 1 81.81 480 GLU B C 1
ATOM 8846 O O . GLU B 1 480 ? -2.312 1.066 17.047 1 81.81 480 GLU B O 1
ATOM 8851 N N . GLY B 1 481 ? -0.367 1.982 16.641 1 84.88 481 GLY B N 1
ATOM 8852 C CA . GLY B 1 481 ? -0.139 2.35 18.031 1 84.88 481 GLY B CA 1
ATOM 8853 C C . GLY B 1 481 ? 0.592 1.279 18.812 1 84.88 481 GLY B C 1
ATOM 8854 O O . GLY B 1 481 ? 0.803 1.424 20.031 1 84.88 481 GLY B O 1
ATOM 8855 N N . GLY B 1 482 ? 0.93 0.265 18.188 1 85.62 482 GLY B N 1
ATOM 8856 C CA . GLY B 1 482 ? 1.664 -0.813 18.828 1 85.62 482 GLY B CA 1
ATOM 8857 C C . GLY B 1 482 ? 0.767 -1.933 19.328 1 85.62 482 GLY B C 1
ATOM 8858 O O . GLY B 1 482 ? -0.447 -1.9 19.125 1 85.62 482 GLY B O 1
ATOM 8859 N N . PRO B 1 483 ? 1.343 -2.986 20.031 1 90.38 483 PRO B N 1
ATOM 8860 C CA . PRO B 1 483 ? 2.783 -3.168 20.219 1 90.38 483 PRO B CA 1
ATOM 8861 C C . PRO B 1 483 ? 3.488 -3.682 18.969 1 90.38 483 PRO B C 1
ATOM 8863 O O . PRO B 1 483 ? 2.836 -4.188 18.047 1 90.38 483 PRO B O 1
ATOM 8866 N N . VAL B 1 484 ? 4.773 -3.484 18.922 1 93.81 484 VAL B N 1
ATOM 8867 C CA . VAL B 1 484 ? 5.629 -4.133 17.938 1 93.81 484 VAL B CA 1
ATOM 8868 C C . VAL B 1 484 ? 6.031 -5.52 18.422 1 93.81 484 VAL B C 1
ATOM 8870 O O . VAL B 1 484 ? 6.449 -5.68 19.578 1 93.81 484 VAL B O 1
ATOM 8873 N N . THR B 1 485 ? 5.898 -6.512 17.641 1 90.88 485 THR B N 1
ATOM 8874 C CA . THR B 1 485 ? 6.145 -7.887 18.062 1 90.88 485 THR B CA 1
ATOM 8875 C C . THR B 1 485 ? 7.465 -8.398 17.5 1 90.88 485 THR B C 1
ATOM 8877 O O . THR B 1 485 ? 7.73 -8.242 16.297 1 90.88 485 THR B O 1
ATOM 8880 N N . ILE B 1 486 ? 8.242 -8.945 18.312 1 92.75 486 ILE B N 1
ATOM 8881 C CA . ILE B 1 486 ? 9.523 -9.539 17.938 1 92.75 486 ILE B CA 1
ATOM 8882 C C . ILE B 1 486 ? 9.594 -10.977 18.438 1 92.75 486 ILE B C 1
ATOM 8884 O O . ILE B 1 486 ? 9.141 -11.273 19.547 1 92.75 486 ILE B O 1
ATOM 8888 N N . THR B 1 487 ? 10.078 -11.836 17.641 1 88.19 487 THR B N 1
ATOM 8889 C CA . THR B 1 487 ? 10.117 -13.242 18.016 1 88.19 487 THR B CA 1
ATOM 8890 C C . THR B 1 487 ? 11.062 -13.461 19.203 1 88.19 487 THR B C 1
ATOM 8892 O O . THR B 1 487 ? 10.695 -14.086 20.188 1 88.19 487 THR B O 1
ATOM 8895 N N . ASP B 1 488 ? 12.312 -12.914 19 1 89.69 488 ASP B N 1
ATOM 8896 C CA . ASP B 1 488 ? 13.312 -13.086 20.062 1 89.69 488 ASP B CA 1
ATOM 8897 C C . ASP B 1 488 ? 14.203 -11.852 20.188 1 89.69 488 ASP B C 1
ATOM 8899 O O . ASP B 1 488 ? 14.547 -11.227 19.188 1 89.69 488 ASP B O 1
ATOM 8903 N N . ALA B 1 489 ? 14.656 -11.672 21.391 1 90.5 489 ALA B N 1
ATOM 8904 C CA . ALA B 1 489 ? 15.438 -10.469 21.672 1 90.5 489 ALA B CA 1
ATOM 8905 C C . ALA B 1 489 ? 16.828 -10.555 21.078 1 90.5 489 ALA B C 1
ATOM 8907 O O . ALA B 1 489 ? 17.453 -9.531 20.766 1 90.5 489 ALA B O 1
ATOM 8908 N N . GLU B 1 490 ? 17.281 -11.695 20.875 1 89.94 490 GLU B N 1
ATOM 8909 C CA . GLU B 1 490 ? 18.656 -11.875 20.422 1 89.94 490 GLU B CA 1
ATOM 8910 C C . GLU B 1 490 ? 18.703 -12.102 18.922 1 89.94 490 GLU B C 1
ATOM 8912 O O . GLU B 1 490 ? 19.781 -12.32 18.359 1 89.94 490 GLU B O 1
ATOM 8917 N N . MET B 1 491 ? 17.594 -12 18.344 1 92.06 491 MET B N 1
ATOM 8918 C CA . MET B 1 491 ? 17.531 -12.32 16.922 1 92.06 491 MET B CA 1
ATOM 8919 C C . MET B 1 491 ? 18.281 -11.289 16.094 1 92.06 491 MET B C 1
ATOM 8921 O O . MET B 1 491 ? 18.109 -10.086 16.297 1 92.06 491 MET B O 1
ATOM 8925 N N . THR B 1 492 ? 19.156 -11.766 15.195 1 91.19 492 THR B N 1
ATOM 8926 C CA . THR B 1 492 ? 19.859 -10.906 14.242 1 91.19 492 THR B CA 1
ATOM 8927 C C . THR B 1 492 ? 19.641 -11.391 12.812 1 91.19 492 THR B C 1
ATOM 8929 O O . THR B 1 492 ? 19.359 -12.57 12.586 1 91.19 492 THR B O 1
ATOM 8932 N N . ARG B 1 493 ? 19.625 -10.492 11.906 1 90.44 493 ARG B N 1
ATOM 8933 C CA . ARG B 1 493 ? 19.5 -10.812 10.492 1 90.44 493 ARG B CA 1
ATOM 8934 C C . ARG B 1 493 ? 20.391 -9.898 9.648 1 90.44 493 ARG B C 1
ATOM 8936 O O . ARG B 1 493 ? 20.703 -8.781 10.047 1 90.44 493 ARG B O 1
ATOM 8943 N N . TYR B 1 494 ? 20.859 -10.469 8.531 1 86.75 494 TYR B N 1
ATOM 8944 C CA . TYR B 1 494 ? 21.469 -9.641 7.504 1 86.75 494 TYR B CA 1
ATOM 8945 C C . TYR B 1 494 ? 20.422 -8.914 6.68 1 86.75 494 TYR B C 1
ATOM 8947 O O . TYR B 1 494 ? 19.391 -9.508 6.309 1 86.75 494 TYR B O 1
ATOM 8955 N N . PHE B 1 495 ? 20.656 -7.586 6.477 1 86.75 495 PHE B N 1
ATOM 8956 C CA . PHE B 1 495 ? 19.688 -6.828 5.699 1 86.75 495 PHE B CA 1
ATOM 8957 C C . PHE B 1 495 ? 20.359 -6.074 4.562 1 86.75 495 PHE B C 1
ATOM 8959 O O . PHE B 1 495 ? 21.516 -5.648 4.691 1 86.75 495 PHE B O 1
ATOM 8966 N N . MET B 1 496 ? 19.641 -5.961 3.52 1 86 496 MET B N 1
ATOM 8967 C CA . MET B 1 496 ? 20 -5.074 2.418 1 86 496 MET B CA 1
ATOM 8968 C C . MET B 1 496 ? 18.766 -4.461 1.777 1 86 496 MET B C 1
ATOM 8970 O O . MET B 1 496 ? 17.656 -4.945 1.978 1 86 496 MET B O 1
ATOM 8974 N N . SER B 1 497 ? 18.969 -3.35 1.081 1 84.12 497 SER B N 1
ATOM 8975 C CA . SER B 1 497 ? 17.844 -2.783 0.33 1 84.12 497 SER B CA 1
ATOM 8976 C C . SER B 1 497 ? 17.562 -3.594 -0.931 1 84.12 497 SER B C 1
ATOM 8978 O O . SER B 1 497 ? 18.422 -4.332 -1.408 1 84.12 497 SER B O 1
ATOM 8980 N N . VAL B 1 498 ? 16.359 -3.484 -1.406 1 89 498 VAL B N 1
ATOM 8981 C CA . VAL B 1 498 ? 15.953 -4.18 -2.623 1 89 498 VAL B CA 1
ATOM 8982 C C . VAL B 1 498 ? 16.828 -3.736 -3.789 1 89 498 VAL B C 1
ATOM 8984 O O . VAL B 1 498 ? 17.25 -4.562 -4.605 1 89 498 VAL B O 1
ATOM 8987 N N . GLU B 1 499 ? 17.141 -2.467 -3.848 1 87 499 GLU B N 1
ATOM 8988 C CA . GLU B 1 499 ? 17.938 -1.902 -4.93 1 87 499 GLU B CA 1
ATOM 8989 C C . GLU B 1 499 ? 19.375 -2.426 -4.883 1 87 499 GLU B C 1
ATOM 8991 O O . GLU B 1 499 ? 19.938 -2.807 -5.914 1 87 499 GLU B O 1
ATOM 8996 N N . GLU B 1 500 ? 19.891 -2.453 -3.699 1 85.25 500 GLU B N 1
ATOM 8997 C CA . GLU B 1 500 ? 21.266 -2.938 -3.529 1 85.25 500 GLU B CA 1
ATOM 8998 C C . GLU B 1 500 ? 21.375 -4.418 -3.885 1 85.25 500 GLU B C 1
ATOM 9000 O O . GLU B 1 500 ? 22.281 -4.824 -4.605 1 85.25 500 GLU B O 1
ATOM 9005 N N . ALA B 1 501 ? 20.484 -5.172 -3.359 1 90.5 501 ALA B N 1
ATOM 9006 C CA . ALA B 1 501 ? 20.484 -6.609 -3.631 1 90.5 501 ALA B CA 1
ATOM 9007 C C . ALA B 1 501 ? 20.391 -6.883 -5.129 1 90.5 501 ALA B C 1
ATOM 9009 O O . ALA B 1 501 ? 21.172 -7.676 -5.668 1 90.5 501 ALA B O 1
ATOM 9010 N N . SER B 1 502 ? 19.484 -6.23 -5.812 1 93.81 502 SER B N 1
ATOM 9011 C CA . SER B 1 502 ? 19.266 -6.445 -7.238 1 93.81 502 SER B CA 1
ATOM 9012 C C . SER B 1 502 ? 20.469 -6 -8.062 1 93.81 502 SER B C 1
ATOM 9014 O O . SER B 1 502 ? 20.844 -6.664 -9.031 1 93.81 502 SER B O 1
ATOM 9016 N N . SER B 1 503 ? 21.062 -4.902 -7.66 1 91.88 503 SER B N 1
ATOM 9017 C CA . SER B 1 503 ? 22.25 -4.414 -8.359 1 91.88 503 SER B CA 1
ATOM 9018 C C . SER B 1 503 ? 23.406 -5.402 -8.242 1 91.88 503 SER B C 1
ATOM 9020 O O . SER B 1 503 ? 24.125 -5.652 -9.211 1 91.88 503 SER B O 1
ATOM 9022 N N . LEU B 1 504 ? 23.547 -5.879 -7.082 1 90.06 504 LEU B N 1
ATOM 9023 C CA . LEU B 1 504 ? 24.641 -6.812 -6.852 1 90.06 504 LEU B CA 1
ATOM 9024 C C . LEU B 1 504 ? 24.391 -8.133 -7.57 1 90.06 504 LEU B C 1
ATOM 9026 O O . LEU B 1 504 ? 25.344 -8.789 -8.016 1 90.06 504 LEU B O 1
ATOM 9030 N N . VAL B 1 505 ? 23.125 -8.516 -7.723 1 94.5 505 VAL B N 1
ATOM 9031 C CA . VAL B 1 505 ? 22.781 -9.688 -8.516 1 94.5 505 VAL B CA 1
ATOM 9032 C C . VAL B 1 505 ? 23.219 -9.492 -9.961 1 94.5 505 VAL B C 1
ATOM 9034 O O . VAL B 1 505 ? 23.781 -10.398 -10.578 1 94.5 505 VAL B O 1
ATOM 9037 N N . LEU B 1 506 ? 23 -8.328 -10.469 1 95.38 506 LEU B N 1
ATOM 9038 C CA . LEU B 1 506 ? 23.406 -8.031 -11.844 1 95.38 506 LEU B CA 1
ATOM 9039 C C . LEU B 1 506 ? 24.922 -7.996 -11.961 1 95.38 506 LEU B C 1
ATOM 9041 O O . LEU B 1 506 ? 25.484 -8.406 -12.984 1 95.38 506 LEU B O 1
ATOM 9045 N N . GLN B 1 507 ? 25.609 -7.484 -10.891 1 92.94 507 GLN B N 1
ATOM 9046 C CA . GLN B 1 507 ? 27.062 -7.527 -10.867 1 92.94 507 GLN B CA 1
ATOM 9047 C C . GLN B 1 507 ? 27.578 -8.961 -10.938 1 92.94 507 GLN B C 1
ATOM 9049 O O . GLN B 1 507 ? 28.5 -9.266 -11.695 1 92.94 507 GLN B O 1
ATOM 9054 N N . ALA B 1 508 ? 26.938 -9.812 -10.164 1 90.56 508 ALA B N 1
ATOM 9055 C CA . ALA B 1 508 ? 27.312 -11.227 -10.156 1 90.56 508 ALA B CA 1
ATOM 9056 C C . ALA B 1 508 ? 27.078 -11.867 -11.516 1 90.56 508 ALA B C 1
ATOM 9058 O O . ALA B 1 508 ? 27.875 -12.688 -11.969 1 90.56 508 ALA B O 1
ATOM 9059 N N . SER B 1 509 ? 25.984 -11.469 -12.148 1 92.62 509 SER B N 1
ATOM 9060 C CA . SER B 1 509 ? 25.688 -11.969 -13.484 1 92.62 509 SER B CA 1
ATOM 9061 C C . SER B 1 509 ? 26.766 -11.57 -14.492 1 92.62 509 SER B C 1
ATOM 9063 O O . SER B 1 509 ? 27.188 -12.383 -15.305 1 92.62 509 SER B O 1
ATOM 9065 N N . ALA B 1 510 ? 27.203 -10.391 -14.383 1 92.69 510 ALA B N 1
ATOM 9066 C CA . ALA B 1 510 ? 28.234 -9.883 -15.281 1 92.69 510 ALA B CA 1
ATOM 9067 C C . ALA B 1 510 ? 29.562 -10.586 -15.039 1 92.69 510 ALA B C 1
ATOM 9069 O O . ALA B 1 510 ? 30.297 -10.906 -15.984 1 92.69 510 ALA B O 1
ATOM 9070 N N . LEU B 1 511 ? 29.875 -10.812 -13.805 1 90 511 LEU B N 1
ATOM 9071 C CA . LEU B 1 511 ? 31.109 -11.5 -13.438 1 90 511 LEU B CA 1
ATOM 9072 C C . LEU B 1 511 ? 31.141 -12.914 -14.008 1 90 511 LEU B C 1
ATOM 9074 O O . LEU B 1 511 ? 32.156 -13.359 -14.523 1 90 511 LEU B O 1
ATOM 9078 N N . SER B 1 512 ? 30 -13.594 -13.914 1 88.56 512 SER B N 1
ATOM 9079 C CA . SER B 1 512 ? 29.922 -14.977 -14.367 1 88.56 512 SER B CA 1
ATOM 9080 C C . SER B 1 512 ? 30.016 -15.062 -15.891 1 88.56 512 SER B C 1
ATOM 9082 O O . SER B 1 512 ? 30.469 -16.078 -16.438 1 88.56 512 SER B O 1
ATOM 9084 N N . SER B 1 513 ? 29.656 -14.062 -16.562 1 87.19 513 SER B N 1
ATOM 9085 C CA . SER B 1 513 ? 29.688 -14.047 -18.016 1 87.19 513 SER B CA 1
ATOM 9086 C C . SER B 1 513 ? 31.109 -13.898 -18.547 1 87.19 513 SER B C 1
ATOM 9088 O O . SER B 1 513 ? 31.406 -14.289 -19.672 1 87.19 513 SER B O 1
ATOM 9090 N N . LYS B 1 514 ? 32 -13.328 -17.812 1 80 514 LYS B N 1
ATOM 9091 C CA . LYS B 1 514 ? 33.375 -13.047 -18.234 1 80 514 LYS B CA 1
ATOM 9092 C C . LYS B 1 514 ? 34.25 -14.289 -18.125 1 80 514 LYS B C 1
ATOM 9094 O O . LYS B 1 514 ? 35.219 -14.438 -18.859 1 80 514 LYS B O 1
ATOM 9099 N N . SER B 1 515 ? 33.969 -15.125 -17.219 1 70.44 515 SER B N 1
ATOM 9100 C CA . SER B 1 515 ? 34.844 -16.281 -17 1 70.44 515 SER B CA 1
ATOM 9101 C C . SER B 1 515 ? 34.062 -17.578 -17.188 1 70.44 515 SER B C 1
ATOM 9103 O O . SER B 1 515 ? 33.844 -18.328 -16.219 1 70.44 515 SER B O 1
ATOM 9105 N N . PRO B 1 516 ? 33.688 -17.766 -18.422 1 65.19 516 PRO B N 1
ATOM 9106 C CA . PRO B 1 516 ? 32.875 -18.984 -18.594 1 65.19 516 PRO B CA 1
ATOM 9107 C C . PRO B 1 516 ? 33.625 -20.25 -18.172 1 65.19 516 PRO B C 1
ATOM 9109 O O . PRO B 1 516 ? 34.812 -20.406 -18.469 1 65.19 516 PRO B O 1
ATOM 9112 N N . HIS B 1 517 ? 33.125 -20.828 -17.094 1 66.88 517 HIS B N 1
ATOM 9113 C CA . HIS B 1 517 ? 33.688 -22.125 -16.703 1 66.88 517 HIS B CA 1
ATOM 9114 C C . HIS B 1 517 ? 32.594 -23.156 -16.453 1 66.88 517 HIS B C 1
ATOM 9116 O O . HIS B 1 517 ? 31.422 -22.812 -16.422 1 66.88 517 HIS B O 1
ATOM 9122 N N . LYS B 1 518 ? 33.031 -24.312 -16.453 1 73.5 518 LYS B N 1
ATOM 9123 C CA . LYS B 1 518 ? 32.125 -25.469 -16.453 1 73.5 518 LYS B CA 1
ATOM 9124 C C . LYS B 1 518 ? 31.438 -25.641 -15.109 1 73.5 518 LYS B C 1
ATOM 9126 O O . LYS B 1 518 ? 30.438 -26.359 -15.008 1 73.5 518 LYS B O 1
ATOM 9131 N N . GLU B 1 519 ? 31.906 -24.859 -14.133 1 82 519 GLU B N 1
ATOM 9132 C CA . GLU B 1 519 ? 31.281 -24.984 -12.82 1 82 519 GLU B CA 1
ATOM 9133 C C . GLU B 1 519 ? 30.375 -23.797 -12.523 1 82 519 GLU B C 1
ATOM 9135 O O . GLU B 1 519 ? 30.562 -22.719 -13.086 1 82 519 GLU B O 1
ATOM 9140 N N . ALA B 1 520 ? 29.391 -24.125 -11.688 1 88.5 520 ALA B N 1
ATOM 9141 C CA . ALA B 1 520 ? 28.5 -23.031 -11.281 1 88.5 520 ALA B CA 1
ATOM 9142 C C . ALA B 1 520 ? 29.234 -22.062 -10.359 1 88.5 520 ALA B C 1
ATOM 9144 O O . ALA B 1 520 ? 30 -22.469 -9.492 1 88.5 520 ALA B O 1
ATOM 9145 N N . PHE B 1 521 ? 29.031 -20.828 -10.609 1 87.94 521 PHE B N 1
ATOM 9146 C CA . PHE B 1 521 ? 29.547 -19.812 -9.719 1 87.94 521 PHE B CA 1
ATOM 9147 C C . PHE B 1 521 ? 28.641 -19.625 -8.508 1 87.94 521 PHE B C 1
ATOM 9149 O O . PHE B 1 521 ? 27.422 -19.656 -8.633 1 87.94 521 PHE B O 1
ATOM 9156 N N . LEU B 1 522 ? 29.281 -19.578 -7.391 1 91.06 522 LEU B N 1
ATOM 9157 C CA . LEU B 1 522 ? 28.547 -19.234 -6.172 1 91.06 522 LEU B CA 1
ATOM 9158 C C . LEU B 1 522 ? 29 -17.891 -5.621 1 91.06 522 LEU B C 1
ATOM 9160 O O . LEU B 1 522 ? 30.172 -17.734 -5.266 1 91.06 522 LEU B O 1
ATOM 9164 N N . TYR B 1 523 ? 28.125 -16.969 -5.629 1 92.38 523 TYR B N 1
ATOM 9165 C CA . TYR B 1 523 ? 28.406 -15.633 -5.129 1 92.38 523 TYR B CA 1
ATOM 9166 C C . TYR B 1 523 ? 27.625 -15.344 -3.855 1 92.38 523 TYR B C 1
ATOM 9168 O O . TYR B 1 523 ? 26.5 -15.82 -3.691 1 92.38 523 TYR B O 1
ATOM 9176 N N . VAL B 1 524 ? 28.234 -14.625 -3.006 1 90.81 524 VAL B N 1
ATOM 9177 C CA . VAL B 1 524 ? 27.594 -14.133 -1.783 1 90.81 524 VAL B CA 1
ATOM 9178 C C . VAL B 1 524 ? 27.734 -12.617 -1.703 1 90.81 524 VAL B C 1
ATOM 9180 O O . VAL B 1 524 ? 28.844 -12.078 -1.879 1 90.81 524 VAL B O 1
ATOM 9183 N N . LEU B 1 525 ? 26.656 -12.031 -1.467 1 88.94 525 LEU B N 1
ATOM 9184 C CA . LEU B 1 525 ? 26.719 -10.578 -1.377 1 88.94 525 LEU B CA 1
ATOM 9185 C C . LEU B 1 525 ? 27.172 -10.141 0.009 1 88.94 525 LEU B C 1
ATOM 9187 O O . LEU B 1 525 ? 26.797 -10.742 1.014 1 88.94 525 LEU B O 1
ATOM 9191 N N . ASP B 1 526 ? 27.969 -9.156 -0.02 1 83.56 526 ASP B N 1
ATOM 9192 C CA . ASP B 1 526 ? 28.391 -8.57 1.25 1 83.56 526 ASP B CA 1
ATOM 9193 C C . ASP B 1 526 ? 27.281 -7.715 1.854 1 83.56 526 ASP B C 1
ATOM 9195 O O . ASP B 1 526 ? 27.047 -6.59 1.406 1 83.56 526 ASP B O 1
ATOM 9199 N N . MET B 1 527 ? 26.734 -8.211 2.865 1 82.12 527 MET B N 1
ATOM 9200 C CA . MET B 1 527 ? 25.562 -7.566 3.467 1 82.12 527 MET B CA 1
ATOM 9201 C C . MET B 1 527 ? 25.969 -6.742 4.684 1 82.12 527 MET B C 1
ATOM 9203 O O . MET B 1 527 ? 25.125 -6.125 5.328 1 82.12 527 MET B O 1
ATOM 9207 N N . GLY B 1 528 ? 27.219 -6.707 5.008 1 77.62 528 GLY B N 1
ATOM 9208 C CA . GLY B 1 528 ? 27.656 -6.016 6.215 1 77.62 528 GLY B CA 1
ATOM 9209 C C . GLY B 1 528 ? 27.344 -6.785 7.484 1 77.62 528 GLY B C 1
ATOM 9210 O O . GLY B 1 528 ? 27.062 -7.984 7.438 1 77.62 528 GLY B O 1
ATOM 9211 N N . PRO B 1 529 ? 27.438 -6.098 8.586 1 81.19 529 PRO B N 1
ATOM 9212 C CA . PRO B 1 529 ? 27.141 -6.773 9.852 1 81.19 529 PRO B CA 1
ATOM 9213 C C . PRO B 1 529 ? 25.656 -7.035 10.047 1 81.19 529 PRO B C 1
ATOM 9215 O O . PRO B 1 529 ? 24.828 -6.246 9.594 1 81.19 529 PRO B O 1
ATOM 9218 N N . PRO B 1 530 ? 25.391 -8.125 10.664 1 87.88 530 PRO B N 1
ATOM 9219 C CA . PRO B 1 530 ? 23.984 -8.383 10.969 1 87.88 530 PRO B CA 1
ATOM 9220 C C . PRO B 1 530 ? 23.375 -7.32 11.883 1 87.88 530 PRO B C 1
ATOM 9222 O O . PRO B 1 530 ? 24.078 -6.723 12.695 1 87.88 530 PRO B O 1
ATOM 9225 N N . VAL B 1 531 ? 22.141 -7.152 11.758 1 86.25 531 VAL B N 1
ATOM 9226 C CA . VAL B 1 531 ? 21.422 -6.137 12.523 1 86.25 531 VAL B CA 1
ATOM 9227 C C . VAL B 1 531 ? 20.484 -6.816 13.523 1 86.25 531 VAL B C 1
ATOM 9229 O O . VAL B 1 531 ? 19.812 -7.801 13.195 1 86.25 531 VAL B O 1
ATOM 9232 N N . SER B 1 532 ? 20.516 -6.234 14.68 1 91.12 532 SER B N 1
ATOM 9233 C CA . SER B 1 532 ? 19.562 -6.699 15.68 1 91.12 532 SER B CA 1
ATOM 9234 C C . SER B 1 532 ? 18.141 -6.285 15.312 1 91.12 532 SER B C 1
ATOM 9236 O O . SER B 1 532 ? 17.891 -5.125 14.984 1 91.12 532 SER B O 1
ATOM 9238 N N . ILE B 1 533 ? 17.219 -7.254 15.391 1 91.88 533 ILE B N 1
ATOM 9239 C CA . ILE B 1 533 ? 15.844 -6.961 15.039 1 91.88 533 ILE B CA 1
ATOM 9240 C C . ILE B 1 533 ? 15.25 -5.965 16.031 1 91.88 533 ILE B C 1
ATOM 9242 O O . ILE B 1 533 ? 14.453 -5.105 15.664 1 91.88 533 ILE B O 1
ATOM 9246 N N . VAL B 1 534 ? 15.648 -6.07 17.312 1 92.25 534 VAL B N 1
ATOM 9247 C CA . VAL B 1 534 ? 15.195 -5.141 18.328 1 92.25 534 VAL B CA 1
ATOM 9248 C C . VAL B 1 534 ? 15.672 -3.727 18 1 92.25 534 VAL B C 1
ATOM 9250 O O . VAL B 1 534 ? 14.898 -2.768 18.094 1 92.25 534 VAL B O 1
ATOM 9253 N N . GLU B 1 535 ? 16.906 -3.666 17.625 1 87.12 535 GLU B N 1
ATOM 9254 C CA . GLU B 1 535 ? 17.453 -2.365 17.25 1 87.12 535 GLU B CA 1
ATOM 9255 C C . GLU B 1 535 ? 16.719 -1.767 16.062 1 87.12 535 GLU B C 1
ATOM 9257 O O . GLU B 1 535 ? 16.453 -0.565 16.031 1 87.12 535 GLU B O 1
ATOM 9262 N N . LEU B 1 536 ? 16.484 -2.598 15.133 1 88.5 536 LEU B N 1
ATOM 9263 C CA . LEU B 1 536 ? 15.734 -2.145 13.961 1 88.5 536 LEU B CA 1
ATOM 9264 C C . LEU B 1 536 ? 14.359 -1.628 14.367 1 88.5 536 LEU B C 1
ATOM 9266 O O . LEU B 1 536 ? 13.93 -0.565 13.906 1 88.5 536 LEU B O 1
ATOM 9270 N N . ALA B 1 537 ? 13.672 -2.34 15.18 1 91.62 537 ALA B N 1
ATOM 9271 C CA . ALA B 1 537 ? 12.344 -1.959 15.648 1 91.62 537 ALA B CA 1
ATOM 9272 C C . ALA B 1 537 ? 12.383 -0.615 16.375 1 91.62 537 ALA B C 1
ATOM 9274 O O . ALA B 1 537 ? 11.547 0.256 16.109 1 91.62 537 ALA B O 1
ATOM 9275 N N . GLU B 1 538 ? 13.344 -0.523 17.234 1 89.12 538 GLU B N 1
ATOM 9276 C CA . GLU B 1 538 ? 13.477 0.712 18 1 89.12 538 GLU B CA 1
ATOM 9277 C C . GLU B 1 538 ? 13.727 1.907 17.094 1 89.12 538 GLU B C 1
ATOM 9279 O O . GLU B 1 538 ? 13.133 2.973 17.266 1 89.12 538 GLU B O 1
ATOM 9284 N N . ARG B 1 539 ? 14.594 1.706 16.188 1 85 539 ARG B N 1
ATOM 9285 C CA . ARG B 1 539 ? 14.898 2.771 15.234 1 85 539 ARG B CA 1
ATOM 9286 C C . ARG B 1 539 ? 13.664 3.156 14.43 1 85 539 ARG B C 1
ATOM 9288 O O . ARG B 1 539 ? 13.438 4.336 14.164 1 85 539 ARG B O 1
ATOM 9295 N N . MET B 1 540 ? 12.914 2.223 14.039 1 87.06 540 MET B N 1
ATOM 9296 C CA . MET B 1 540 ? 11.711 2.484 13.25 1 87.06 540 MET B CA 1
ATOM 9297 C C . MET B 1 540 ? 10.656 3.209 14.078 1 87.06 540 MET B C 1
ATOM 9299 O O . MET B 1 540 ? 9.945 4.074 13.57 1 87.06 540 MET B O 1
ATOM 9303 N N . ILE B 1 541 ? 10.547 2.85 15.328 1 86.5 541 ILE B N 1
ATOM 9304 C CA . ILE B 1 541 ? 9.625 3.52 16.234 1 86.5 541 ILE B CA 1
ATOM 9305 C C . ILE B 1 541 ? 10.016 4.988 16.375 1 86.5 541 ILE B C 1
ATOM 9307 O O . ILE B 1 541 ? 9.164 5.875 16.266 1 86.5 541 ILE B O 1
ATOM 9311 N N . ARG B 1 542 ? 11.281 5.215 16.516 1 82.94 542 ARG B N 1
ATOM 9312 C CA . ARG B 1 542 ? 11.797 6.57 16.656 1 82.94 542 ARG B CA 1
ATOM 9313 C C . ARG B 1 542 ? 11.594 7.375 15.383 1 82.94 542 ARG B C 1
ATOM 9315 O O . ARG B 1 542 ? 11.344 8.578 15.43 1 82.94 542 ARG B O 1
ATOM 9322 N N . LEU B 1 543 ? 11.75 6.723 14.32 1 78.38 543 LEU B N 1
ATOM 9323 C CA . LEU B 1 543 ? 11.594 7.363 13.016 1 78.38 543 LEU B CA 1
ATOM 9324 C C . LEU B 1 543 ? 10.195 7.961 12.875 1 78.38 543 LEU B C 1
ATOM 9326 O O . LEU B 1 543 ? 10.016 8.969 12.188 1 78.38 543 LEU B O 1
ATOM 9330 N N . LYS B 1 544 ? 9.273 7.332 13.445 1 77.69 544 LYS B N 1
ATOM 9331 C CA . LYS B 1 544 ? 7.891 7.797 13.352 1 77.69 544 LYS B CA 1
ATOM 9332 C C . LYS B 1 544 ? 7.574 8.812 14.453 1 77.69 544 LYS B C 1
ATOM 9334 O O . LYS B 1 544 ? 6.422 9.219 14.609 1 77.69 544 LYS B O 1
ATOM 9339 N N . GLY B 1 545 ? 8.641 9.148 15.258 1 73.81 545 GLY B N 1
ATOM 9340 C CA . GLY B 1 545 ? 8.492 10.188 16.266 1 73.81 545 GLY B CA 1
ATOM 9341 C C . GLY B 1 545 ? 8.047 9.656 17.609 1 73.81 545 GLY B C 1
ATOM 9342 O O . GLY B 1 545 ? 7.555 10.406 18.453 1 73.81 545 GLY B O 1
ATOM 9343 N N . TYR B 1 546 ? 8.125 8.328 17.812 1 80.62 546 TYR B N 1
ATOM 9344 C CA . TYR B 1 546 ? 7.707 7.703 19.062 1 80.62 546 TYR B CA 1
ATOM 9345 C C . TYR B 1 546 ? 8.914 7.211 19.859 1 80.62 546 TYR B C 1
ATOM 9347 O O . TYR B 1 546 ? 10.008 7.074 19.312 1 80.62 546 TYR B O 1
ATOM 9355 N N . ARG B 1 547 ? 8.703 7.035 21.25 1 86.38 547 ARG B N 1
ATOM 9356 C CA . ARG B 1 547 ? 9.742 6.465 22.094 1 86.38 547 ARG B CA 1
ATOM 9357 C C . ARG B 1 547 ? 9.492 4.98 22.359 1 86.38 547 ARG B C 1
ATOM 9359 O O . ARG B 1 547 ? 8.445 4.602 22.875 1 86.38 547 ARG B O 1
ATOM 9366 N N . PRO B 1 548 ? 10.492 4.16 22 1 90.44 548 PRO B N 1
ATOM 9367 C CA . PRO B 1 548 ? 10.32 2.729 22.25 1 90.44 548 PRO B CA 1
ATOM 9368 C C . PRO B 1 548 ? 10.133 2.402 23.734 1 90.44 548 PRO B C 1
ATOM 9370 O O . PRO B 1 548 ? 10.812 2.984 24.594 1 90.44 548 PRO B O 1
ATOM 9373 N N . GLY B 1 549 ? 9.242 1.507 24.031 1 87.75 549 GLY B N 1
ATOM 9374 C CA . GLY B 1 549 ? 9 1.083 25.406 1 87.75 549 GLY B CA 1
ATOM 9375 C C . GLY B 1 549 ? 8.102 2.031 26.172 1 87.75 549 GLY B C 1
ATOM 9376 O O . GLY B 1 549 ? 7.547 1.666 27.219 1 87.75 549 GLY B O 1
ATOM 9377 N N . LYS B 1 550 ? 7.969 3.211 25.75 1 86.56 550 LYS B N 1
ATOM 9378 C CA . LYS B 1 550 ? 7.121 4.195 26.422 1 86.56 550 LYS B CA 1
ATOM 9379 C C . LYS B 1 550 ? 5.859 4.477 25.609 1 86.56 550 LYS B C 1
ATOM 9381 O O . LYS B 1 550 ? 4.754 4.156 26.047 1 86.56 550 LYS B O 1
ATOM 9386 N N . ASP B 1 551 ? 6.086 4.977 24.406 1 83.88 551 ASP B N 1
ATOM 9387 C CA . ASP B 1 551 ? 4.949 5.258 23.531 1 83.88 551 ASP B CA 1
ATOM 9388 C C . ASP B 1 551 ? 4.465 3.988 22.828 1 83.88 551 ASP B C 1
ATOM 9390 O O . ASP B 1 551 ? 3.262 3.785 22.672 1 83.88 551 ASP B O 1
ATOM 9394 N N . ILE B 1 552 ? 5.367 3.227 22.422 1 91.19 552 ILE B N 1
ATOM 9395 C CA . ILE B 1 552 ? 5.078 1.972 21.734 1 91.19 552 ILE B CA 1
ATOM 9396 C C . ILE B 1 552 ? 5.801 0.823 22.422 1 91.19 552 ILE B C 1
ATOM 9398 O O . ILE B 1 552 ? 7.027 0.843 22.562 1 91.19 552 ILE B O 1
ATOM 9402 N N . GLU B 1 553 ? 5.156 -0.084 22.766 1 92.56 553 GLU B N 1
ATOM 9403 C CA . GLU B 1 553 ? 5.711 -1.24 23.469 1 92.56 553 GLU B CA 1
ATOM 9404 C C . GLU B 1 553 ? 6.289 -2.254 22.484 1 92.56 553 GLU B C 1
ATOM 9406 O O . GLU B 1 553 ? 5.836 -2.344 21.344 1 92.56 553 GLU B O 1
ATOM 9411 N N . ILE B 1 554 ? 7.312 -2.967 22.938 1 93.56 554 ILE B N 1
ATOM 9412 C CA . ILE B 1 554 ? 7.875 -4.09 22.188 1 93.56 554 ILE B CA 1
ATOM 9413 C C . ILE B 1 554 ? 7.582 -5.395 22.922 1 93.56 554 ILE B C 1
ATOM 9415 O O . ILE B 1 554 ? 7.887 -5.527 24.109 1 93.56 554 ILE B O 1
ATOM 9419 N N . VAL B 1 555 ? 6.984 -6.305 22.266 1 92.06 555 VAL B N 1
ATOM 9420 C CA . VAL B 1 555 ? 6.602 -7.57 22.875 1 92.06 555 VAL B CA 1
ATOM 9421 C C . VAL B 1 555 ? 7.328 -8.719 22.172 1 92.06 555 VAL B C 1
ATOM 9423 O O . VAL B 1 555 ? 7.418 -8.75 20.953 1 92.06 555 VAL B O 1
ATOM 9426 N N . PHE B 1 556 ? 7.824 -9.633 22.969 1 90.94 556 PHE B N 1
ATOM 9427 C CA . PHE B 1 556 ? 8.5 -10.812 22.438 1 90.94 556 PHE B CA 1
ATOM 9428 C C . PHE B 1 556 ? 7.543 -11.992 22.344 1 90.94 556 PHE B C 1
ATOM 9430 O O . PHE B 1 556 ? 6.91 -12.367 23.328 1 90.94 556 PHE B O 1
ATOM 9437 N N . THR B 1 557 ? 7.41 -12.609 21.188 1 87.94 557 THR B N 1
ATOM 9438 C CA . THR B 1 557 ? 6.383 -13.609 20.922 1 87.94 557 THR B CA 1
ATOM 9439 C C . THR B 1 557 ? 6.984 -15.008 20.875 1 87.94 557 THR B C 1
ATOM 9441 O O . THR B 1 557 ? 6.258 -16 20.781 1 87.94 557 THR B O 1
ATOM 9444 N N . GLY B 1 558 ? 8.289 -15.109 20.906 1 84.56 558 GLY B N 1
ATOM 9445 C CA . GLY B 1 558 ? 8.938 -16.406 20.828 1 84.56 558 GLY B CA 1
ATOM 9446 C C . GLY B 1 558 ? 9.312 -16.812 19.406 1 84.56 558 GLY B C 1
ATOM 9447 O O . GLY B 1 558 ? 8.719 -16.328 18.453 1 84.56 558 GLY B O 1
ATOM 9448 N N . LEU B 1 559 ? 10.242 -17.75 19.359 1 80.25 559 LEU B N 1
ATOM 9449 C CA . LEU B 1 559 ? 10.711 -18.203 18.047 1 80.25 559 LEU B CA 1
ATOM 9450 C C . LEU B 1 559 ? 9.617 -18.984 17.312 1 80.25 559 LEU B C 1
ATOM 9452 O O . LEU B 1 559 ? 8.898 -19.781 17.938 1 80.25 559 LEU B O 1
ATOM 9456 N N . ARG B 1 560 ? 9.516 -18.75 16.156 1 79.81 560 ARG B N 1
ATOM 9457 C CA . ARG B 1 560 ? 8.578 -19.484 15.312 1 79.81 560 ARG B CA 1
ATOM 9458 C C . ARG B 1 560 ? 9.195 -20.781 14.789 1 79.81 560 ARG B C 1
ATOM 9460 O O . ARG B 1 560 ? 10.422 -20.922 14.766 1 79.81 560 ARG B O 1
ATOM 9467 N N . PRO B 1 561 ? 8.375 -21.688 14.32 1 75.62 561 PRO B N 1
ATOM 9468 C CA . PRO B 1 561 ? 8.914 -22.938 13.781 1 75.62 561 PRO B CA 1
ATOM 9469 C C . PRO B 1 561 ? 9.859 -22.703 12.594 1 75.62 561 PRO B C 1
ATOM 9471 O O . PRO B 1 561 ? 9.508 -22 11.656 1 75.62 561 PRO B O 1
ATOM 9474 N N . GLY B 1 562 ? 11.086 -23.234 12.742 1 77.19 562 GLY B N 1
ATOM 9475 C CA . GLY B 1 562 ? 12.047 -23.188 11.656 1 77.19 562 GLY B CA 1
ATOM 9476 C C . GLY B 1 562 ? 12.914 -21.938 11.695 1 77.19 562 GLY B C 1
ATOM 9477 O O . GLY B 1 562 ? 13.828 -21.797 10.875 1 77.19 562 GLY B O 1
ATOM 9478 N N . GLU B 1 563 ? 12.664 -21.109 12.586 1 81.5 563 GLU B N 1
ATOM 9479 C CA . GLU B 1 563 ? 13.398 -19.859 12.633 1 81.5 563 GLU B CA 1
ATOM 9480 C C . GLU B 1 563 ? 14.68 -19.984 13.438 1 81.5 563 GLU B C 1
ATOM 9482 O O . GLU B 1 563 ? 14.695 -20.625 14.492 1 81.5 563 GLU B O 1
ATOM 9487 N N . LYS B 1 564 ? 15.781 -19.422 12.875 1 81.25 564 LYS B N 1
ATOM 9488 C CA . LYS B 1 564 ? 17.078 -19.359 13.555 1 81.25 564 LYS B CA 1
ATOM 9489 C C . LYS B 1 564 ? 17.266 -18 14.227 1 81.25 564 LYS B C 1
ATOM 9491 O O . LYS B 1 564 ? 16.703 -17 13.781 1 81.25 564 LYS B O 1
ATOM 9496 N N . LEU B 1 565 ? 18.062 -18.047 15.281 1 84.5 565 LEU B N 1
ATOM 9497 C CA . LEU B 1 565 ? 18.406 -16.797 15.938 1 84.5 565 LEU B CA 1
ATOM 9498 C C . LEU B 1 565 ? 19.328 -15.953 15.07 1 84.5 565 LEU B C 1
ATOM 9500 O O . LEU B 1 565 ? 19.188 -14.734 14.984 1 84.5 565 LEU B O 1
ATOM 9504 N N . ALA B 1 566 ? 20.312 -16.672 14.516 1 84.12 566 ALA B N 1
ATOM 9505 C CA . ALA B 1 566 ? 21.266 -16.016 13.641 1 84.12 566 ALA B CA 1
ATOM 9506 C C . ALA B 1 566 ? 21.5 -16.828 12.367 1 84.12 566 ALA B C 1
ATOM 9508 O O . ALA B 1 566 ? 21.516 -18.062 12.406 1 84.12 566 ALA B O 1
ATOM 9509 N N . GLU B 1 567 ? 21.688 -16.078 11.312 1 82.69 567 GLU B N 1
ATOM 9510 C CA . GLU B 1 567 ? 21.953 -16.734 10.031 1 82.69 567 GLU B CA 1
ATOM 9511 C C . GLU B 1 567 ? 23.438 -16.734 9.703 1 82.69 567 GLU B C 1
ATOM 9513 O O . GLU B 1 567 ? 24.172 -15.828 10.117 1 82.69 567 GLU B O 1
ATOM 9518 N N . THR B 1 568 ? 23.875 -17.781 9.023 1 79.12 568 THR B N 1
ATOM 9519 C CA . THR B 1 568 ? 25.234 -17.859 8.508 1 79.12 568 THR B CA 1
ATOM 9520 C C . THR B 1 568 ? 25.234 -17.797 6.98 1 79.12 568 THR B C 1
ATOM 9522 O O . THR B 1 568 ? 24.312 -18.312 6.336 1 79.12 568 THR B O 1
ATOM 9525 N N . VAL B 1 569 ? 26.234 -17.219 6.445 1 81.94 569 VAL B N 1
ATOM 9526 C CA . VAL B 1 569 ? 26.188 -16.953 5.008 1 81.94 569 VAL B CA 1
ATOM 9527 C C . VAL B 1 569 ? 27.094 -17.938 4.277 1 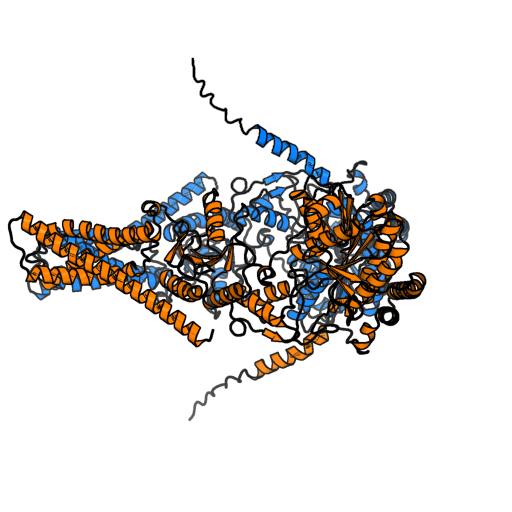81.94 569 VAL B C 1
ATOM 9529 O O . VAL B 1 569 ? 26.969 -18.125 3.062 1 81.94 569 VAL B O 1
ATOM 9532 N N . PHE B 1 570 ? 28.016 -18.656 4.984 1 80 570 PHE B N 1
ATOM 9533 C CA . PHE B 1 570 ? 28.938 -19.609 4.367 1 80 570 PHE B CA 1
ATOM 9534 C C . PHE B 1 570 ? 28.922 -20.938 5.117 1 80 570 PHE B C 1
ATOM 9536 O O . PHE B 1 570 ? 28.75 -20.969 6.336 1 80 570 PHE B O 1
ATOM 9543 N N . TYR B 1 571 ? 29.047 -21.969 4.312 1 77.06 571 TYR B N 1
ATOM 9544 C CA . TYR B 1 571 ? 29.391 -23.234 4.953 1 77.06 571 TYR B CA 1
ATOM 9545 C C . TYR B 1 571 ? 30.844 -23.234 5.398 1 77.06 571 TYR B C 1
ATOM 9547 O O . TYR B 1 571 ? 31.703 -22.609 4.758 1 77.06 571 TYR B O 1
ATOM 9555 N N . PRO B 1 572 ? 31.109 -23.938 6.445 1 76 572 PRO B N 1
ATOM 9556 C CA . PRO B 1 572 ? 32.5 -23.969 6.914 1 76 572 PRO B CA 1
ATOM 9557 C C . PRO B 1 572 ? 33.469 -24.516 5.859 1 76 572 PRO B C 1
ATOM 9559 O O . PRO B 1 572 ? 34.594 -24.078 5.785 1 76 572 PRO B O 1
ATOM 9562 N N . LYS B 1 573 ? 33.062 -25.312 4.977 1 76.69 573 LYS B N 1
ATOM 9563 C CA . LYS B 1 573 ? 33.938 -25.953 3.998 1 76.69 573 LYS B CA 1
ATOM 9564 C C . LYS B 1 573 ? 34.031 -25.125 2.727 1 76.69 573 LYS B C 1
ATOM 9566 O O . LYS B 1 573 ? 34.844 -25.422 1.843 1 76.69 573 LYS B O 1
ATOM 9571 N N . GLU B 1 574 ? 33.281 -24.047 2.621 1 83.5 574 GLU B N 1
ATOM 9572 C CA . GLU B 1 574 ? 33.312 -23.203 1.432 1 83.5 574 GLU B CA 1
ATOM 9573 C C . GLU B 1 574 ? 34.469 -22.219 1.509 1 83.5 574 GLU B C 1
ATOM 9575 O O . GLU B 1 574 ? 34.688 -21.594 2.549 1 83.5 574 GLU B O 1
ATOM 9580 N N . GLU B 1 575 ? 35.312 -22.156 0.469 1 82.75 575 GLU B N 1
ATOM 9581 C CA . GLU B 1 575 ? 36.375 -21.172 0.371 1 82.75 575 GLU B CA 1
ATOM 9582 C C . GLU B 1 575 ? 35.875 -19.859 -0.219 1 82.75 575 GLU B C 1
ATOM 9584 O O . GLU B 1 575 ? 35.344 -19.828 -1.333 1 82.75 575 GLU B O 1
ATOM 9589 N N . VAL B 1 576 ? 36.094 -18.859 0.547 1 87.75 576 VAL B N 1
ATOM 9590 C CA . VAL B 1 576 ? 35.594 -17.562 0.149 1 87.75 576 VAL B CA 1
ATOM 9591 C C . VAL B 1 576 ? 36.719 -16.703 -0.438 1 87.75 576 VAL B C 1
ATOM 9593 O O . VAL B 1 576 ? 37.812 -16.703 0.08 1 87.75 576 VAL B O 1
ATOM 9596 N N . SER B 1 577 ? 36.438 -16.125 -1.604 1 87.12 577 SER B N 1
ATOM 9597 C CA . SER B 1 577 ? 37.406 -15.25 -2.248 1 87.12 577 SER B CA 1
ATOM 9598 C C . SER B 1 577 ? 36.75 -13.953 -2.719 1 87.12 577 SER B C 1
ATOM 9600 O O . SER B 1 577 ? 35.562 -13.906 -2.941 1 87.12 577 SER B O 1
ATOM 9602 N N . GLU B 1 578 ? 37.562 -12.953 -2.885 1 87.75 578 GLU B N 1
ATOM 9603 C CA . GLU B 1 578 ? 37.062 -11.68 -3.422 1 87.75 578 GLU B CA 1
ATOM 9604 C C . GLU B 1 578 ? 37 -11.727 -4.945 1 87.75 578 GLU B C 1
ATOM 9606 O O . GLU B 1 578 ? 37.75 -12.453 -5.594 1 87.75 578 GLU B O 1
ATOM 9611 N N . THR B 1 579 ? 36.062 -11.07 -5.648 1 87.12 579 THR B N 1
ATOM 9612 C CA . THR B 1 579 ? 35.875 -11.125 -7.094 1 87.12 579 THR B CA 1
ATOM 9613 C C . THR B 1 579 ? 36.406 -9.859 -7.766 1 87.12 579 THR B C 1
ATOM 9615 O O . THR B 1 579 ? 36.5 -9.797 -8.992 1 87.12 579 THR B O 1
ATOM 9618 N N . GLY B 1 580 ? 36.75 -8.797 -7.043 1 82 580 GLY B N 1
ATOM 9619 C CA . GLY B 1 580 ? 37.156 -7.504 -7.582 1 82 580 GLY B CA 1
ATOM 9620 C C . GLY B 1 580 ? 36 -6.508 -7.605 1 82 580 GLY B C 1
ATOM 9621 O O . GLY B 1 580 ? 36.219 -5.309 -7.781 1 82 580 GLY B O 1
ATOM 9622 N N . VAL B 1 581 ? 34.844 -6.996 -7.586 1 86.88 581 VAL B N 1
ATOM 9623 C CA . VAL B 1 581 ? 33.656 -6.121 -7.504 1 86.88 581 VAL B CA 1
ATOM 9624 C C . VAL B 1 581 ? 33.25 -5.945 -6.047 1 86.88 581 VAL B C 1
ATOM 9626 O O . VAL B 1 581 ? 33.031 -6.93 -5.336 1 86.88 581 VAL B O 1
ATOM 9629 N N . ASP B 1 582 ? 33.125 -4.734 -5.668 1 86.62 582 ASP B N 1
ATOM 9630 C CA . ASP B 1 582 ? 32.781 -4.41 -4.293 1 86.62 582 ASP B CA 1
ATOM 9631 C C . ASP B 1 582 ? 31.391 -4.957 -3.941 1 86.62 582 ASP B C 1
ATOM 9633 O O . ASP B 1 582 ? 30.422 -4.715 -4.664 1 86.62 582 ASP B O 1
ATOM 9637 N N . GLY B 1 583 ? 31.391 -5.789 -2.859 1 87.06 583 GLY B N 1
ATOM 9638 C CA . GLY B 1 583 ? 30.109 -6.258 -2.365 1 87.06 583 GLY B CA 1
ATOM 9639 C C . GLY B 1 583 ? 29.766 -7.66 -2.828 1 87.06 583 GLY B C 1
ATOM 9640 O O . GLY B 1 583 ? 28.766 -8.234 -2.404 1 87.06 583 GLY B O 1
ATOM 9641 N N . VAL B 1 584 ? 30.547 -8.203 -3.709 1 91.06 584 VAL B N 1
ATOM 9642 C CA . VAL B 1 584 ? 30.281 -9.547 -4.211 1 91.06 584 VAL B CA 1
ATOM 9643 C C . VAL B 1 584 ? 31.453 -10.469 -3.865 1 91.06 584 VAL B C 1
ATOM 9645 O O . VAL B 1 584 ? 32.594 -10.203 -4.262 1 91.06 584 VAL B O 1
ATOM 9648 N N . LEU B 1 585 ? 31.156 -11.461 -3.127 1 90.75 585 LEU B N 1
ATOM 9649 C CA . LEU B 1 585 ? 32.125 -12.492 -2.775 1 90.75 585 LEU B CA 1
ATOM 9650 C C . LEU B 1 585 ? 31.859 -13.773 -3.551 1 90.75 585 LEU B C 1
ATOM 9652 O O . LEU B 1 585 ? 30.75 -14.016 -4.008 1 90.75 585 LEU B O 1
ATOM 9656 N N . SER B 1 586 ? 32.875 -14.531 -3.773 1 91.31 586 SER B N 1
ATOM 9657 C CA . SER B 1 586 ? 32.75 -15.82 -4.441 1 91.31 586 SER B CA 1
ATOM 9658 C C . SER B 1 586 ? 33.062 -16.969 -3.492 1 91.31 586 SER B C 1
ATOM 9660 O O . SER B 1 586 ? 33.938 -16.859 -2.652 1 91.31 586 SER B O 1
ATOM 9662 N N . ALA B 1 587 ? 32.25 -17.953 -3.568 1 88.94 587 ALA B N 1
ATOM 9663 C CA . ALA B 1 587 ? 32.469 -19.172 -2.773 1 88.94 587 ALA B CA 1
ATOM 9664 C C . ALA B 1 587 ? 32.594 -20.391 -3.666 1 88.94 587 ALA B C 1
ATOM 9666 O O . ALA B 1 587 ? 31.938 -20.484 -4.707 1 88.94 587 ALA B O 1
ATOM 9667 N N . GLN B 1 588 ? 33.5 -21.25 -3.303 1 84.44 588 GLN B N 1
ATOM 9668 C CA . GLN B 1 588 ? 33.656 -22.5 -4.02 1 84.44 588 GLN B CA 1
ATOM 9669 C C . GLN B 1 588 ? 33.219 -23.688 -3.164 1 84.44 588 GLN B C 1
ATOM 9671 O O . GLN B 1 588 ? 33.562 -23.766 -1.98 1 84.44 588 GLN B O 1
ATOM 9676 N N . SER B 1 589 ? 32.281 -24.344 -3.701 1 78 589 SER B N 1
ATOM 9677 C CA . SER B 1 589 ? 31.734 -25.516 -2.99 1 78 589 SER B CA 1
ATOM 9678 C C . SER B 1 589 ? 31.906 -26.781 -3.814 1 78 589 SER B C 1
ATOM 9680 O O . SER B 1 589 ? 32 -26.719 -5.043 1 78 589 SER B O 1
ATOM 9682 N N . SER B 1 590 ? 32.125 -27.938 -3.045 1 76.44 590 SER B N 1
ATOM 9683 C CA . SER B 1 590 ? 32.094 -29.234 -3.721 1 76.44 590 SER B CA 1
ATOM 9684 C C . SER B 1 590 ? 30.688 -29.594 -4.168 1 76.44 590 SER B C 1
ATOM 9686 O O . SER B 1 590 ? 29.703 -29.172 -3.547 1 76.44 590 SER B O 1
ATOM 9688 N N . TYR B 1 591 ? 30.625 -30.125 -5.414 1 77.75 591 TYR B N 1
ATOM 9689 C CA . TYR B 1 591 ? 29.297 -30.516 -5.879 1 77.75 591 TYR B CA 1
ATOM 9690 C C . TYR B 1 591 ? 29.266 -32 -6.199 1 77.75 591 TYR B C 1
ATOM 9692 O O . TYR B 1 591 ? 30.312 -32.625 -6.395 1 77.75 591 TYR B O 1
ATOM 9700 N N . GLN B 1 592 ? 28.125 -32.531 -6.098 1 82.25 592 GLN B N 1
ATOM 9701 C CA . GLN B 1 592 ? 27.875 -33.906 -6.438 1 82.25 592 GLN B CA 1
ATOM 9702 C C . GLN B 1 592 ? 27.547 -34.062 -7.918 1 82.25 592 GLN B C 1
ATOM 9704 O O . GLN B 1 592 ? 27.125 -33.125 -8.57 1 82.25 592 GLN B O 1
ATOM 9709 N N . ASN B 1 593 ? 27.797 -35.344 -8.352 1 89.56 593 ASN B N 1
ATOM 9710 C CA . ASN B 1 593 ? 27.438 -35.625 -9.742 1 89.56 593 ASN B CA 1
ATOM 9711 C C . ASN B 1 593 ? 25.922 -35.625 -9.938 1 89.56 593 ASN B C 1
ATOM 9713 O O . ASN B 1 593 ? 25.172 -36.062 -9.047 1 89.56 593 ASN B O 1
ATOM 9717 N N . LEU B 1 594 ? 25.531 -35.188 -11.062 1 92.25 594 LEU B N 1
ATOM 9718 C CA . LEU B 1 594 ? 24.109 -35.094 -11.391 1 92.25 594 LEU B CA 1
ATOM 9719 C C . LEU B 1 594 ? 23.422 -36.438 -11.258 1 92.25 594 LEU B C 1
ATOM 9721 O O . LEU B 1 594 ? 22.297 -36.531 -10.742 1 92.25 594 LEU B O 1
ATOM 9725 N N . ASP B 1 595 ? 24.078 -37.5 -11.688 1 92.75 595 ASP B N 1
ATOM 9726 C CA . ASP B 1 595 ? 23.5 -38.844 -11.672 1 92.75 595 ASP B CA 1
ATOM 9727 C C . ASP B 1 595 ? 23.234 -39.281 -10.242 1 92.75 595 ASP B C 1
ATOM 9729 O O . ASP B 1 595 ? 22.344 -40.094 -10 1 92.75 595 ASP B O 1
ATOM 9733 N N . THR B 1 596 ? 24 -38.781 -9.312 1 90.69 596 THR B N 1
ATOM 9734 C CA . THR B 1 596 ? 23.891 -39.188 -7.91 1 90.69 596 THR B CA 1
ATOM 9735 C C . THR B 1 596 ? 22.703 -38.469 -7.254 1 90.69 596 THR B C 1
ATOM 9737 O O . THR B 1 596 ? 22 -39.062 -6.434 1 90.69 596 THR B O 1
ATOM 9740 N N . ILE B 1 597 ? 22.422 -37.281 -7.648 1 92.62 597 ILE B N 1
ATOM 9741 C CA . ILE B 1 597 ? 21.422 -36.5 -6.93 1 92.62 597 ILE B CA 1
ATOM 9742 C C . ILE B 1 597 ? 20.062 -36.656 -7.613 1 92.62 597 ILE B C 1
ATOM 9744 O O . ILE B 1 597 ? 19.016 -36.5 -6.973 1 92.62 597 ILE B O 1
ATOM 9748 N N . LEU B 1 598 ? 20 -36.969 -8.883 1 95.44 598 LEU B N 1
ATOM 9749 C CA . LEU B 1 598 ? 18.797 -36.938 -9.719 1 95.44 598 LEU B CA 1
ATOM 9750 C C . LEU B 1 598 ? 17.734 -37.906 -9.203 1 95.44 598 LEU B C 1
ATOM 9752 O O . LEU B 1 598 ? 16.562 -37.562 -9.133 1 95.44 598 LEU B O 1
ATOM 9756 N N . PRO B 1 599 ? 18.172 -39.156 -8.852 1 95.38 599 PRO B N 1
ATOM 9757 C CA . PRO B 1 599 ? 17.156 -40.094 -8.367 1 95.38 599 PRO B CA 1
ATOM 9758 C C . PRO B 1 599 ? 16.438 -39.562 -7.121 1 95.38 599 PRO B C 1
ATOM 9760 O O . PRO B 1 599 ? 15.211 -39.688 -7.023 1 95.38 599 PRO B O 1
ATOM 9763 N N . THR B 1 600 ? 17.172 -39 -6.176 1 95.75 600 THR B N 1
ATOM 9764 C CA . THR B 1 600 ? 16.578 -38.469 -4.957 1 95.75 600 THR B CA 1
ATOM 9765 C C . THR B 1 600 ? 15.68 -37.281 -5.277 1 95.75 600 THR B C 1
ATOM 9767 O O . THR B 1 600 ? 14.586 -37.156 -4.723 1 95.75 600 THR B O 1
ATOM 9770 N N . LEU B 1 601 ? 16.125 -36.469 -6.176 1 97 601 LEU B N 1
ATOM 9771 C CA . LEU B 1 601 ? 15.359 -35.281 -6.574 1 97 601 LEU B CA 1
ATOM 9772 C C . LEU B 1 601 ? 14.055 -35.688 -7.254 1 97 601 LEU B C 1
ATOM 9774 O O . LEU B 1 601 ? 12.992 -35.125 -6.961 1 97 601 LEU B O 1
ATOM 9778 N N . ASP B 1 602 ? 14.117 -36.656 -8.156 1 97.56 602 ASP B N 1
ATOM 9779 C CA . ASP B 1 602 ? 12.945 -37.125 -8.883 1 97.56 602 ASP B CA 1
ATOM 9780 C C . ASP B 1 602 ? 11.914 -37.719 -7.93 1 97.56 602 ASP B C 1
ATOM 9782 O O . ASP B 1 602 ? 10.719 -37.438 -8.031 1 97.56 602 ASP B O 1
ATOM 9786 N N . ALA B 1 603 ? 12.422 -38.531 -7.004 1 97.62 603 ALA B N 1
ATOM 9787 C CA . ALA B 1 603 ? 11.539 -39.188 -6.02 1 97.62 603 ALA B CA 1
ATOM 9788 C C . ALA B 1 603 ? 10.875 -38.125 -5.133 1 97.62 603 ALA B C 1
ATOM 9790 O O . ALA B 1 603 ? 9.695 -38.25 -4.793 1 97.62 603 ALA B O 1
ATOM 9791 N N . MET B 1 604 ? 11.633 -37.125 -4.73 1 97.56 604 MET B N 1
ATOM 9792 C CA . MET B 1 604 ? 11.133 -36.062 -3.879 1 97.56 604 MET B CA 1
ATOM 9793 C C . MET B 1 604 ? 10.023 -35.281 -4.582 1 97.56 604 MET B C 1
ATOM 9795 O O . MET B 1 604 ? 8.977 -35.031 -3.992 1 97.56 604 MET B O 1
ATOM 9799 N N . ILE B 1 605 ? 10.25 -34.906 -5.84 1 97.81 605 ILE B N 1
ATOM 9800 C CA . ILE B 1 605 ? 9.297 -34.125 -6.621 1 97.81 605 ILE B CA 1
ATOM 9801 C C . ILE B 1 605 ? 8.023 -34.938 -6.855 1 97.81 605 ILE B C 1
ATOM 9803 O O . ILE B 1 605 ? 6.914 -34.406 -6.746 1 97.81 605 ILE B O 1
ATOM 9807 N N . GLU B 1 606 ? 8.211 -36.188 -7.203 1 97.5 606 GLU B N 1
ATOM 9808 C CA . GLU B 1 606 ? 7.066 -37.062 -7.398 1 97.5 606 GLU B CA 1
ATOM 9809 C C . GLU B 1 606 ? 6.242 -37.188 -6.121 1 97.5 606 GLU B C 1
ATOM 9811 O O . GLU B 1 606 ? 5.012 -37.156 -6.16 1 97.5 606 GLU B O 1
ATOM 9816 N N . ALA B 1 607 ? 6.922 -37.406 -4.984 1 97.25 607 ALA B N 1
ATOM 9817 C CA . ALA B 1 607 ? 6.238 -37.5 -3.695 1 97.25 607 ALA B CA 1
ATOM 9818 C C . ALA B 1 607 ? 5.477 -36.188 -3.4 1 97.25 607 ALA B C 1
ATOM 9820 O O . ALA B 1 607 ? 4.363 -36.219 -2.881 1 97.25 607 ALA B O 1
ATOM 9821 N N . ALA B 1 608 ? 6.082 -35.062 -3.684 1 97.38 608 ALA B N 1
ATOM 9822 C CA . ALA B 1 608 ? 5.438 -33.781 -3.461 1 97.38 608 ALA B CA 1
ATOM 9823 C C . ALA B 1 608 ? 4.195 -33.625 -4.332 1 97.38 608 ALA B C 1
ATOM 9825 O O . ALA B 1 608 ? 3.158 -33.125 -3.871 1 97.38 608 ALA B O 1
ATOM 9826 N N . ARG B 1 609 ? 4.258 -34.031 -5.617 1 95.94 609 ARG B N 1
ATOM 9827 C CA . ARG B 1 609 ? 3.131 -33.969 -6.539 1 95.94 609 ARG B CA 1
ATOM 9828 C C . ARG B 1 609 ? 1.978 -34.844 -6.055 1 95.94 609 ARG B C 1
ATOM 9830 O O . ARG B 1 609 ? 0.81 -34.5 -6.234 1 95.94 609 ARG B O 1
ATOM 9837 N N . ASN B 1 610 ? 2.355 -35.938 -5.461 1 95.31 610 ASN B N 1
ATOM 9838 C CA . ASN B 1 610 ? 1.358 -36.906 -4.977 1 95.31 610 ASN B CA 1
ATOM 9839 C C . ASN B 1 610 ? 0.869 -36.531 -3.578 1 95.31 610 ASN B C 1
ATOM 9841 O O . ASN B 1 610 ? 0.094 -37.281 -2.973 1 95.31 610 ASN B O 1
ATOM 9845 N N . ARG B 1 611 ? 1.359 -35.469 -3.084 1 94.5 611 ARG B N 1
ATOM 9846 C CA . ARG B 1 611 ? 0.94 -34.938 -1.797 1 94.5 611 ARG B CA 1
ATOM 9847 C C . ARG B 1 611 ? 1.347 -35.844 -0.653 1 94.5 611 ARG B C 1
ATOM 9849 O O . ARG B 1 611 ? 0.603 -36 0.318 1 94.5 611 ARG B O 1
ATOM 9856 N N . GLU B 1 612 ? 2.471 -36.5 -0.816 1 95.06 612 GLU B N 1
ATOM 9857 C CA . GLU B 1 612 ? 3.045 -37.312 0.235 1 95.06 612 GLU B CA 1
ATOM 9858 C C . GLU B 1 612 ? 4.027 -36.531 1.094 1 95.06 612 GLU B C 1
ATOM 9860 O O . GLU B 1 612 ? 5.242 -36.688 0.961 1 95.06 612 GLU B O 1
ATOM 9865 N N . ARG B 1 613 ? 3.533 -35.844 2.014 1 92.81 613 ARG B N 1
ATOM 9866 C CA . ARG B 1 613 ? 4.25 -34.875 2.811 1 92.81 613 ARG B CA 1
ATOM 9867 C C . ARG B 1 613 ? 5.445 -35.5 3.518 1 92.81 613 ARG B C 1
ATOM 9869 O O . ARG B 1 613 ? 6.57 -35 3.395 1 92.81 613 ARG B O 1
ATOM 9876 N N . ASN B 1 614 ? 5.25 -36.531 4.23 1 93 614 ASN B N 1
ATOM 9877 C CA . ASN B 1 614 ? 6.301 -37.156 5.039 1 93 614 ASN B CA 1
ATOM 9878 C C . ASN B 1 614 ? 7.43 -37.688 4.168 1 93 614 ASN B C 1
ATOM 9880 O O . ASN B 1 614 ? 8.609 -37.531 4.496 1 93 614 ASN B O 1
ATOM 9884 N N . ILE B 1 615 ? 7.086 -38.312 3.023 1 95.19 615 ILE B N 1
ATOM 9885 C CA . ILE B 1 615 ? 8.086 -38.844 2.119 1 95.19 615 ILE B CA 1
ATOM 9886 C C . ILE B 1 615 ? 8.906 -37.719 1.501 1 95.19 615 ILE B C 1
ATOM 9888 O O . ILE B 1 615 ? 10.141 -37.812 1.452 1 95.19 615 ILE B O 1
ATOM 9892 N N . SER B 1 616 ? 8.227 -36.688 1.048 1 96.12 616 SER B N 1
ATOM 9893 C CA . SER B 1 616 ? 8.922 -35.562 0.422 1 96.12 616 SER B CA 1
ATOM 9894 C C . SER B 1 616 ? 9.867 -34.875 1.403 1 96.12 616 SER B C 1
ATOM 9896 O O . SER B 1 616 ? 10.984 -34.5 1.041 1 96.12 616 SER B O 1
ATOM 9898 N N . LEU B 1 617 ? 9.477 -34.688 2.66 1 94.69 617 LEU B N 1
ATOM 9899 C CA . LEU B 1 617 ? 10.297 -34.062 3.678 1 94.69 617 LEU B CA 1
ATOM 9900 C C . LEU B 1 617 ? 11.531 -34.875 4.004 1 94.69 617 LEU B C 1
ATOM 9902 O O . LEU B 1 617 ? 12.617 -34.344 4.195 1 94.69 617 LEU B O 1
ATOM 9906 N N . ASN B 1 618 ? 11.336 -36.219 4.062 1 93.88 618 ASN B N 1
ATOM 9907 C CA . ASN B 1 618 ? 12.469 -37.094 4.328 1 93.88 618 ASN B CA 1
ATOM 9908 C C . ASN B 1 618 ? 13.5 -37.031 3.207 1 93.88 618 ASN B C 1
ATOM 9910 O O . ASN B 1 618 ? 14.703 -37.031 3.469 1 93.88 618 ASN B O 1
ATOM 9914 N N . LEU B 1 619 ? 13.023 -37.031 2.016 1 95.5 619 LEU B N 1
ATOM 9915 C CA . LEU B 1 619 ? 13.922 -36.969 0.869 1 95.5 619 LEU B CA 1
ATOM 9916 C C . LEU B 1 619 ? 14.617 -35.625 0.811 1 95.5 619 LEU B C 1
ATOM 9918 O O . LEU B 1 619 ? 15.789 -35.531 0.422 1 95.5 619 LEU B O 1
ATOM 9922 N N . LEU B 1 620 ? 13.891 -34.531 1.175 1 95.5 620 LEU B N 1
ATOM 9923 C CA . LEU B 1 620 ? 14.5 -33.188 1.261 1 95.5 620 LEU B CA 1
ATOM 9924 C C . LEU B 1 620 ? 15.602 -33.188 2.307 1 95.5 620 LEU B C 1
ATOM 9926 O O . LEU B 1 620 ? 16.656 -32.562 2.086 1 95.5 620 LEU B O 1
ATOM 9930 N N . ALA B 1 621 ? 15.367 -33.812 3.412 1 93.12 621 ALA B N 1
ATOM 9931 C CA . ALA B 1 621 ? 16.344 -33.906 4.492 1 93.12 621 ALA B CA 1
ATOM 9932 C C . ALA B 1 621 ? 17.578 -34.688 4.059 1 93.12 621 ALA B C 1
ATOM 9934 O O . ALA B 1 621 ? 18.672 -34.469 4.562 1 93.12 621 ALA B O 1
ATOM 9935 N N . ASP B 1 622 ? 17.438 -35.594 3.119 1 90.94 622 ASP B N 1
ATOM 9936 C CA . ASP B 1 622 ? 18.562 -36.344 2.57 1 90.94 622 ASP B CA 1
ATOM 9937 C C . ASP B 1 622 ? 19.5 -35.438 1.785 1 90.94 622 ASP B C 1
ATOM 9939 O O . ASP B 1 622 ? 20.719 -35.625 1.791 1 90.94 622 ASP B O 1
ATOM 9943 N N . LEU B 1 623 ? 18.891 -34.5 1.144 1 90.62 623 LEU B N 1
ATOM 9944 C CA . LEU B 1 623 ? 19.688 -33.562 0.35 1 90.62 623 LEU B CA 1
ATOM 9945 C C . LEU B 1 623 ? 20.234 -32.438 1.225 1 90.62 623 LEU B C 1
ATOM 9947 O O . LEU B 1 623 ? 21.297 -31.891 0.928 1 90.62 623 LEU B O 1
ATOM 9951 N N . ALA B 1 624 ? 19.531 -32.094 2.201 1 89.38 624 ALA B N 1
ATOM 9952 C CA . ALA B 1 624 ? 19.938 -31.094 3.186 1 89.38 624 ALA B CA 1
ATOM 9953 C C . ALA B 1 624 ? 19.828 -31.641 4.602 1 89.38 624 ALA B C 1
ATOM 9955 O O . ALA B 1 624 ? 18.891 -31.328 5.336 1 89.38 624 ALA B O 1
ATOM 9956 N N . PRO B 1 625 ? 20.766 -32.312 5.059 1 80.62 625 PRO B N 1
ATOM 9957 C CA . PRO B 1 625 ? 20.688 -33.094 6.293 1 80.62 625 PRO B CA 1
ATOM 9958 C C . PRO B 1 625 ? 20.484 -32.219 7.531 1 80.62 625 PRO B C 1
ATOM 9960 O O . PRO B 1 625 ? 19.984 -32.688 8.547 1 80.62 625 PRO B O 1
ATOM 9963 N N . GLN B 1 626 ? 20.875 -31.016 7.512 1 76.25 626 GLN B N 1
ATOM 9964 C CA . GLN B 1 626 ? 20.719 -30.141 8.672 1 76.25 626 GLN B CA 1
ATOM 9965 C C . GLN B 1 626 ? 19.234 -29.906 8.969 1 76.25 626 GLN B C 1
ATOM 9967 O O . GLN B 1 626 ? 18.875 -29.484 10.07 1 76.25 626 GLN B O 1
ATOM 9972 N N . LEU B 1 627 ? 18.375 -30.062 7.992 1 72.81 627 LEU B N 1
ATOM 9973 C CA . LEU B 1 627 ? 16.938 -29.906 8.18 1 72.81 627 LEU B CA 1
ATOM 9974 C C . LEU B 1 627 ? 16.422 -30.922 9.195 1 72.81 627 LEU B C 1
ATOM 9976 O O . LEU B 1 627 ? 15.516 -30.609 9.969 1 72.81 627 LEU B O 1
ATOM 9980 N N . ALA B 1 628 ? 16.781 -32.125 9.172 1 61.91 628 ALA B N 1
ATOM 9981 C CA . ALA B 1 628 ? 16.344 -33.25 10 1 61.91 628 ALA B CA 1
ATOM 9982 C C . ALA B 1 628 ? 16.578 -32.969 11.477 1 61.91 628 ALA B C 1
ATOM 9984 O O . ALA B 1 628 ? 15.828 -33.406 12.336 1 61.91 628 ALA B O 1
ATOM 9985 N N . ILE B 1 629 ? 17.484 -32.156 11.867 1 53 629 ILE B N 1
ATOM 9986 C CA . ILE B 1 629 ? 17.844 -31.906 13.258 1 53 629 ILE B CA 1
ATOM 9987 C C . ILE B 1 629 ? 16.828 -30.953 13.883 1 53 629 ILE B C 1
ATOM 9989 O O . ILE B 1 629 ? 16.469 -31.094 15.055 1 53 629 ILE B O 1
ATOM 9993 N N . SER B 1 630 ? 16.25 -29.969 13.234 1 52.31 630 SER B N 1
ATOM 9994 C CA . SER B 1 630 ? 15.477 -28.875 13.805 1 52.31 630 SER B CA 1
ATOM 9995 C C . SER B 1 630 ? 14 -29.25 13.938 1 52.31 630 SER B C 1
ATOM 9997 O O . SER B 1 630 ? 13.242 -28.547 14.609 1 52.31 630 SER B O 1
ATOM 9999 N N . LYS B 1 631 ? 13.391 -30.141 13.195 1 52.38 631 LYS B N 1
ATOM 10000 C CA . LYS B 1 631 ? 11.938 -30.312 13.203 1 52.38 631 LYS B CA 1
ATOM 10001 C C . LYS B 1 631 ? 11.516 -31.469 14.102 1 52.38 631 LYS B C 1
ATOM 10003 O O . LYS B 1 631 ? 11.742 -32.625 13.766 1 52.38 631 LYS B O 1
ATOM 10008 N N . PRO B 1 632 ? 11.164 -31.172 15.414 1 42.88 632 PRO B N 1
ATOM 10009 C CA . PRO B 1 632 ? 10.5 -32.219 16.172 1 42.88 632 PRO B CA 1
ATOM 10010 C C . PRO B 1 632 ? 9.32 -32.844 15.422 1 42.88 632 PRO B C 1
ATOM 10012 O O . PRO B 1 632 ? 8.734 -32.188 14.547 1 42.88 632 PRO B O 1
ATOM 10015 N N . ALA B 1 633 ? 9.07 -34.156 15.438 1 37.81 633 ALA B N 1
ATOM 10016 C CA . ALA B 1 633 ? 8.031 -34.969 14.836 1 37.81 633 ALA B CA 1
ATOM 10017 C C . ALA B 1 633 ? 6.688 -34.25 14.836 1 37.81 633 ALA B C 1
ATOM 10019 O O . ALA B 1 633 ? 5.848 -34.5 13.961 1 37.81 633 ALA B O 1
ATOM 10020 N N . ASN B 1 634 ? 6.168 -33.719 15.93 1 35.34 634 ASN B N 1
ATOM 10021 C CA . ASN B 1 634 ? 4.789 -33.312 16.203 1 35.34 634 ASN B CA 1
ATOM 10022 C C . ASN B 1 634 ? 4.547 -31.844 15.859 1 35.34 634 ASN B C 1
ATOM 10024 O O . ASN B 1 634 ? 4.512 -31 16.75 1 35.34 634 ASN B O 1
ATOM 10028 N N . LEU B 1 635 ? 5.031 -31.344 14.875 1 40.09 635 LEU B N 1
ATOM 10029 C CA . LEU B 1 635 ? 4.711 -29.938 14.664 1 40.09 635 LEU B CA 1
ATOM 10030 C C . LEU B 1 635 ? 3.203 -29.734 14.562 1 40.09 635 LEU B C 1
ATOM 10032 O O . LEU B 1 635 ? 2.506 -30.516 13.914 1 40.09 635 LEU B O 1
ATOM 10036 N N . PRO B 1 636 ? 2.633 -28.922 15.508 1 38.72 636 PRO B N 1
ATOM 10037 C CA . PRO B 1 636 ? 1.195 -28.688 15.367 1 38.72 636 PRO B CA 1
ATOM 10038 C C . PRO B 1 636 ? 0.804 -28.25 13.953 1 38.72 636 PRO B C 1
ATOM 10040 O O . PRO B 1 636 ? 1.597 -27.625 13.258 1 38.72 636 PRO B O 1
ATOM 10043 N N . GLN B 1 637 ? 0.123 -29.078 13.312 1 38.12 637 GLN B N 1
ATOM 10044 C CA . GLN B 1 637 ? -0.43 -28.797 11.984 1 38.12 637 GLN B CA 1
ATOM 10045 C C . GLN B 1 637 ? -0.877 -27.344 11.867 1 38.12 637 GLN B C 1
ATOM 10047 O O . GLN B 1 637 ? -1.095 -26.844 10.758 1 38.12 637 GLN B O 1
ATOM 10052 N N . ASN B 1 638 ? -1.617 -26.734 12.922 1 34.41 638 ASN B N 1
ATOM 10053 C CA . ASN B 1 638 ? -2.213 -25.406 12.781 1 34.41 638 ASN B CA 1
ATOM 10054 C C . ASN B 1 638 ? -1.242 -24.312 13.203 1 34.41 638 ASN B C 1
ATOM 10056 O O . ASN B 1 638 ? -0.767 -24.297 14.336 1 34.41 638 ASN B O 1
ATOM 10060 N N . PRO B 1 639 ? -0.665 -23.672 12.367 1 35.22 639 PRO B N 1
ATOM 10061 C CA . PRO B 1 639 ? 0.296 -22.625 12.711 1 35.22 639 PRO B CA 1
ATOM 10062 C C . PRO B 1 639 ? -0.222 -21.672 13.789 1 35.22 639 PRO B C 1
ATOM 10064 O O . PRO B 1 639 ? 0.54 -20.859 14.32 1 35.22 639 PRO B O 1
ATOM 10067 N N . VAL B 1 640 ? -1.587 -21.484 13.875 1 34.47 640 VAL B N 1
ATOM 10068 C CA . VAL B 1 640 ? -2.162 -20.484 14.773 1 34.47 640 VAL B CA 1
ATOM 10069 C C . VAL B 1 640 ? -1.863 -20.859 16.219 1 34.47 640 VAL B C 1
ATOM 10071 O O . VAL B 1 640 ? -2.012 -20.047 17.125 1 34.47 640 VAL B O 1
ATOM 10074 N N . ASP B 1 641 ? -1.691 -22.141 16.484 1 33.53 641 ASP B N 1
ATOM 10075 C CA . ASP B 1 641 ? -1.587 -22.5 17.891 1 33.53 641 ASP B CA 1
ATOM 10076 C C . ASP B 1 641 ? -0.328 -21.891 18.516 1 33.53 641 ASP B C 1
ATOM 10078 O O . ASP B 1 641 ? -0.132 -21.984 19.734 1 33.53 641 ASP B O 1
ATOM 10082 N N . TYR B 1 642 ? 0.488 -21.578 17.734 1 31.7 642 TYR B N 1
ATOM 10083 C CA . TYR B 1 642 ? 1.687 -20.984 18.312 1 31.7 642 TYR B CA 1
ATOM 10084 C C . TYR B 1 642 ? 1.408 -19.578 18.844 1 31.7 642 TYR B C 1
ATOM 10086 O O . TYR B 1 642 ? 2.057 -19.125 19.781 1 31.7 642 TYR B O 1
ATOM 10094 N N . ILE B 1 643 ? 0.43 -18.906 18.141 1 33.06 643 ILE B N 1
ATOM 10095 C CA . ILE B 1 643 ? 0.226 -17.547 18.625 1 33.06 643 ILE B CA 1
ATOM 10096 C C . ILE B 1 643 ? -0.646 -17.562 19.875 1 33.06 643 ILE B C 1
ATOM 10098 O O . ILE B 1 643 ? -0.729 -16.578 20.594 1 33.06 643 ILE B O 1
ATOM 10102 N N . ARG B 1 644 ? -1.536 -18.625 20.109 1 31.64 644 ARG B N 1
ATOM 10103 C CA . ARG B 1 644 ? -2.479 -18.609 21.234 1 31.64 644 ARG B CA 1
ATOM 10104 C C . ARG B 1 644 ? -1.746 -18.656 22.562 1 31.64 644 ARG B C 1
ATOM 10106 O O . ARG B 1 644 ? -2.277 -18.203 23.578 1 31.64 644 ARG B O 1
ATOM 10113 N N . THR B 1 645 ? -0.782 -19.562 22.688 1 30.14 645 THR B N 1
ATOM 10114 C CA . THR B 1 645 ? -0.431 -19.797 24.078 1 30.14 645 THR B CA 1
ATOM 10115 C C . THR B 1 645 ? -0.023 -18.484 24.75 1 30.14 645 THR B C 1
ATOM 10117 O O . THR B 1 645 ? -0.363 -18.234 25.906 1 30.14 645 THR B O 1
ATOM 10120 N N . GLU B 1 646 ? 0.897 -17.781 24.141 1 30.89 646 GLU B N 1
ATOM 10121 C CA . GLU B 1 646 ? 1.526 -16.812 25.031 1 30.89 646 GLU B CA 1
ATOM 10122 C C . GLU B 1 646 ? 0.677 -15.555 25.172 1 30.89 646 GLU B C 1
ATOM 10124 O O . GLU B 1 646 ? 0.78 -14.828 26.156 1 30.89 646 GLU B O 1
ATOM 10129 N N . ASN B 1 647 ? -0.236 -15.312 24.188 1 32 647 ASN B N 1
ATOM 10130 C CA . ASN B 1 647 ? -0.91 -14.047 24.453 1 32 647 ASN B CA 1
ATOM 10131 C C . ASN B 1 647 ? -2.119 -14.234 25.375 1 32 647 ASN B C 1
ATOM 10133 O O . ASN B 1 647 ? -2.748 -13.258 25.781 1 32 647 ASN B O 1
ATOM 10137 N N . VAL B 1 648 ? -2.691 -15.414 25.469 1 33.31 648 VAL B N 1
ATOM 10138 C CA . VAL B 1 648 ? -3.832 -15.531 26.375 1 33.31 648 VAL B CA 1
ATOM 10139 C C . VAL B 1 648 ? -3.389 -15.258 27.812 1 33.31 648 VAL B C 1
ATOM 10141 O O . VAL B 1 648 ? -4.109 -14.617 28.578 1 33.31 648 VAL B O 1
ATOM 10144 N N . ASP B 1 649 ? -2.225 -15.758 28.125 1 32.44 649 ASP B N 1
ATOM 10145 C CA . ASP B 1 649 ? -1.909 -15.562 29.531 1 32.44 649 ASP B CA 1
ATOM 10146 C C . ASP B 1 649 ? -1.68 -14.078 29.844 1 32.44 649 ASP B C 1
ATOM 10148 O O . ASP B 1 649 ? -2.049 -13.602 30.922 1 32.44 649 ASP B O 1
ATOM 10152 N N . TYR B 1 650 ? -1.115 -13.406 28.906 1 30.45 650 TYR B N 1
ATOM 10153 C CA . TYR B 1 650 ? -0.773 -12.039 29.281 1 30.45 650 TYR B CA 1
ATOM 10154 C C . TYR B 1 650 ? -1.999 -11.141 29.234 1 30.45 650 TYR B C 1
ATOM 10156 O O . TYR B 1 650 ? -2.139 -10.219 30.047 1 30.45 650 TYR B O 1
ATOM 10164 N N . LEU B 1 651 ? -2.996 -11.438 28.328 1 32.5 651 LEU B N 1
ATOM 10165 C CA . LEU B 1 651 ? -4.172 -10.578 28.438 1 32.5 651 LEU B CA 1
ATOM 10166 C C . LEU B 1 651 ? -4.98 -10.93 29.688 1 32.5 651 LEU B C 1
ATOM 10168 O O . LEU B 1 651 ? -5.719 -10.086 30.203 1 32.5 651 LEU B O 1
ATOM 10172 N N . LYS B 1 652 ? -4.93 -12.133 30.172 1 34.84 652 LYS B N 1
ATOM 10173 C CA . LYS B 1 652 ? -5.625 -12.43 31.422 1 34.84 652 LYS B CA 1
ATOM 10174 C C . LYS B 1 652 ? -4.992 -11.68 32.594 1 34.84 652 LYS B C 1
ATOM 10176 O O . LYS B 1 652 ? -5.691 -11.219 33.5 1 34.84 652 LYS B O 1
ATOM 10181 N N . GLU B 1 653 ? -3.625 -11.664 32.562 1 31.19 653 GLU B N 1
ATOM 10182 C CA . GLU B 1 653 ? -3.066 -11.023 33.75 1 31.19 653 GLU B CA 1
ATOM 10183 C C . GLU B 1 653 ? -3.375 -9.523 33.781 1 31.19 653 GLU B C 1
ATOM 10185 O O . GLU B 1 653 ? -3.604 -8.945 34.844 1 31.19 653 GLU B O 1
ATOM 10190 N N . LYS B 1 654 ? -3.498 -8.852 32.625 1 33.28 654 LYS B N 1
ATOM 10191 C CA . LYS B 1 654 ? -3.877 -7.449 32.781 1 33.28 654 LYS B CA 1
ATOM 10192 C C . LYS B 1 654 ? -5.367 -7.316 33.094 1 33.28 654 LYS B C 1
ATOM 10194 O O . LYS B 1 654 ? -5.824 -6.254 33.531 1 33.28 654 LYS B O 1
ATOM 10199 N N . GLN B 1 655 ? -6.273 -8.234 32.688 1 31.84 655 GLN B N 1
ATOM 10200 C CA . GLN B 1 655 ? -7.629 -8.086 33.188 1 31.84 655 GLN B CA 1
ATOM 10201 C C . GLN B 1 655 ? -7.68 -8.359 34.688 1 31.84 655 GLN B C 1
ATOM 10203 O O . GLN B 1 655 ? -8.609 -7.93 35.375 1 31.84 655 GLN B O 1
ATOM 10208 N N . SER B 1 656 ? -6.883 -9.266 35.156 1 31.61 656 SER B N 1
ATOM 10209 C CA . SER B 1 656 ? -7.031 -9.461 36.594 1 31.61 656 SER B CA 1
ATOM 10210 C C . SER B 1 656 ? -6.574 -8.227 37.375 1 31.61 656 SER B C 1
ATOM 10212 O O . SER B 1 656 ? -6.941 -8.047 38.531 1 31.61 656 SER B O 1
ATOM 10214 N N . ASN B 1 657 ? -5.543 -7.578 36.875 1 27.12 657 ASN B N 1
ATOM 10215 C CA . ASN B 1 657 ? -5.148 -6.496 37.781 1 27.12 657 ASN B CA 1
ATOM 10216 C C . ASN B 1 657 ? -6.07 -5.285 37.625 1 27.12 657 ASN B C 1
ATOM 10218 O O . ASN B 1 657 ? -5.691 -4.168 37.969 1 27.12 657 ASN B O 1
ATOM 10222 N N . VAL B 1 658 ? -7.078 -5.309 36.719 1 26.59 658 VAL B N 1
ATOM 10223 C CA . VAL B 1 658 ? -8.125 -4.336 37 1 26.59 658 VAL B CA 1
ATOM 10224 C C . VAL B 1 658 ? -8.828 -4.695 38.281 1 26.59 658 VAL B C 1
ATOM 10226 O O . VAL B 1 658 ? -9.391 -5.785 38.438 1 26.59 658 VAL B O 1
ATOM 10229 N N . LEU B 1 659 ? -8.352 -4.113 39.406 1 24.64 659 LEU B N 1
ATOM 10230 C CA . LEU B 1 659 ? -9.039 -4.047 40.688 1 24.64 659 LEU B CA 1
ATOM 10231 C C . LEU B 1 659 ? -10.531 -3.82 40.5 1 24.64 659 LEU B C 1
ATOM 10233 O O . LEU B 1 659 ? -10.945 -3.074 39.625 1 24.64 659 LEU B O 1
ATOM 10237 N N . PRO B 1 660 ? -11.391 -4.793 40.906 1 26.58 660 PRO B N 1
ATOM 10238 C CA . PRO B 1 660 ? -12.812 -4.516 41.125 1 26.58 660 PRO B CA 1
ATOM 10239 C C . PRO B 1 660 ? -13.07 -3.156 41.75 1 26.58 660 PRO B C 1
ATOM 10241 O O . PRO B 1 660 ? -12.492 -2.844 42.812 1 26.58 660 PRO B O 1
ATOM 10244 N N . LEU B 1 661 ? -12.969 -2.041 41 1 21.67 661 LEU B N 1
ATOM 10245 C CA . LEU B 1 661 ? -13.531 -0.914 41.719 1 21.67 661 LEU B CA 1
ATOM 10246 C C . LEU B 1 661 ? -14.734 -1.354 42.562 1 21.67 661 LEU B C 1
ATOM 10248 O O . LEU B 1 661 ? -15.664 -1.969 42.031 1 21.67 661 LEU B O 1
ATOM 10252 N N . ARG B 1 662 ? -14.578 -1.525 43.938 1 20.88 662 ARG B N 1
ATOM 10253 C CA . ARG B 1 662 ? -15.516 -1.669 45.031 1 20.88 662 ARG B CA 1
ATOM 10254 C C . ARG B 1 662 ? -16.719 -0.754 44.875 1 20.88 662 ARG B C 1
ATOM 10256 O O . ARG B 1 662 ? -16.578 0.415 44.5 1 20.88 662 ARG B O 1
ATOM 10263 N N . ALA B 1 663 ? -17.906 -1.282 44.625 1 23.75 663 ALA B N 1
ATOM 10264 C CA . ALA B 1 663 ? -19.234 -0.853 45.062 1 23.75 663 ALA B CA 1
ATOM 10265 C C . ALA B 1 663 ? -19.188 -0.267 46.469 1 23.75 663 ALA B C 1
ATOM 10267 O O . ALA B 1 663 ? -18.938 -0.984 47.438 1 23.75 663 ALA B O 1
ATOM 10268 N N . ALA B 1 664 ? -18.531 0.945 46.781 1 22.42 664 ALA B N 1
ATOM 10269 C CA . ALA B 1 664 ? -18.984 1.646 47.969 1 22.42 664 ALA B CA 1
ATOM 10270 C C . ALA B 1 664 ? -20.5 1.483 48.156 1 22.42 664 ALA B C 1
ATOM 10272 O O . ALA B 1 664 ? -21.266 1.696 47.219 1 22.42 664 ALA B O 1
ATOM 10273 N N . LYS B 1 665 ? -20.875 0.667 49.156 1 22.88 665 LYS B N 1
ATOM 10274 C CA . LYS B 1 665 ? -22.016 0.478 50.062 1 22.88 665 LYS B CA 1
ATOM 10275 C C . LYS B 1 665 ? -22.688 1.811 50.375 1 22.88 665 LYS B C 1
ATOM 10277 O O . LYS B 1 665 ? -22 2.818 50.594 1 22.88 665 LYS B O 1
ATOM 10282 N N . ARG B 1 666 ? -23.969 1.901 50.156 1 21.8 666 ARG B N 1
ATOM 10283 C CA . ARG B 1 666 ? -25.141 2.643 50.594 1 21.8 666 ARG B CA 1
ATOM 10284 C C . ARG B 1 666 ? -25.219 2.666 52.125 1 21.8 666 ARG B C 1
ATOM 10286 O O . ARG B 1 666 ? -26.172 3.211 52.688 1 21.8 666 ARG B O 1
ATOM 10293 N N . SER B 1 667 ? -24.203 2.174 52.938 1 21.14 667 SER B N 1
ATOM 10294 C CA . SER B 1 667 ? -24.797 2.119 54.25 1 21.14 667 SER B CA 1
ATOM 10295 C C . SER B 1 667 ? -25.203 3.508 54.75 1 21.14 667 SER B C 1
ATOM 10297 O O . SER B 1 667 ? -24.375 4.41 54.844 1 21.14 667 SER B O 1
ATOM 10299 N N . ARG B 1 668 ? -26.547 3.945 54.25 1 20.19 668 ARG B N 1
ATOM 10300 C CA . ARG B 1 668 ? -27.547 4.535 55.125 1 20.19 668 ARG B CA 1
ATOM 10301 C C . ARG B 1 668 ? -27.609 3.791 56.469 1 20.19 668 ARG B C 1
ATOM 10303 O O . ARG B 1 668 ? -28.047 2.643 56.5 1 20.19 668 ARG B O 1
ATOM 10310 N N . SER B 1 669 ? -26.516 3.861 57.25 1 19.56 669 SER B N 1
ATOM 10311 C CA . SER B 1 669 ? -26.656 3.908 58.688 1 19.56 669 SER B CA 1
ATOM 10312 C C . SER B 1 669 ? -27.844 4.785 59.125 1 19.56 669 SER B C 1
ATOM 10314 O O . SER B 1 669 ? -28.078 5.84 58.5 1 19.56 669 SER B O 1
ATOM 10316 N N . GLU B 1 670 ? -28.547 4.039 59.969 1 20.06 670 GLU B N 1
ATOM 10317 C CA . GLU B 1 670 ? -28.859 4.254 61.375 1 20.06 670 GLU B CA 1
ATOM 10318 C C . GLU B 1 670 ? -27.609 4.512 62.188 1 20.06 670 GLU B C 1
ATOM 10320 O O . GLU B 1 670 ? -26.547 3.928 61.906 1 20.06 670 GLU B O 1
#

Radius of gyration: 37.97 Å; Cα contacts (8 Å, |Δi|>4): 2519; chains: 2; bounding box: 74×117×103 Å

Organism: Hirschia baltica (strain ATCC 49814 / DSM 5838 / IFAM 1418) (NCBI:txid582402)

Foldseek 3Di:
DDPVLLVVLLVVLVVVLVVLLVVLLVQLLVLLLVLQLVLLCVVCVVVVHDADPVLSVVLSVLLSVLLSVLCVVLLLSLDDLLLQAPVSLVSLLVSLVRSVVSSVVVCCVPPNCPRHDPCSSVRSSVSSSCSSNVVSLVNNCVAQVDSPCRHVHQPPPAFEEEEEEALVQVLVLQVLQCPAPVHDSHHYAAYAHAVQPQAQHDRNSHHHPGHLSSVLSVQSSCCVSVVAGGEYEYTDDQDALVSLVSVLVSCLVRVHAYWYAYSPPDGDRDQDALQSNLSDDDFDFDPPLLLVQLAQFQEEEEVCLFLLNLLLVVVSLVSHYQEYEAEYQDPVSLVVSVVVCCVPPVPHHYHRDHDALLDLVRLLVSCLVSLGQEYEYPWADADFQVCQLVLLVRLSRQANSLLSNLVSCLVSQHQEYEAEAELCLALHQTSNNLSNVNNVQLSQQCLLVRDHYAAEYEYEWDEPPGPPDQRVVLVVQLVVQDAREAADQLAWIQYHHSNSVSSVSSSRRSLRNVDPDSGHWYKYFARDDIDGPVVSSQSSNSNSSHHECPRYDYHHLHDAQRDDRYTDRDDPVWDWDPSPGTGMITTDDDHDHNVVSVVLSVQLSVCSVVVVVVSNVVSSCVSNVSNVVNDDPCDPSDSCVSRPPPPVVVVVVVVVVPPPPDPPPPPPDD/DDPVVLVVLLVVLVVVLVVLLVVLLVQLLVLLLVLQLVLLCVVCVVVVHDADPVVSVVLSVLLSVLLSVLCVVLLLSLDDLLLQAPVSLVSLLSSLVRSVVSSVVVCCVPPNCPRHDPCSSVRSSVSSSCSSNVVSLVNNCVAQVDSPCRHVHQPPVAFEEEEEEALVQVLVLQVLQCPAPVHDSHHYAAYAHAVQPQASHDRNSHHHPGHLSCVLSVQSSCCVSVVAGTEYEYTDDQDALVSLVSVLVSCLVRVHAYWYFYSPPDGDRDQDALQSNLSDDDFDFDPPLLLVQLAQFEEEEEVCLFLLNLLLVVVSLVSHYQEYEAEYQDPVSLVVSVVVCCVPPVPHHYHRDHDALLPLVRLLVSCLVSLGQEYHYPWADADFQVCQLVLLVRLSRQANSLLSNLVSCLVSQHQEYEAEAELCLALHQTSNNLSNVNNVQLSQQCLLVRDHYAAEYEYEWDEPPGPPDQRVVLVVQLVVQDAREAADQLAWIQYHHSNSVSSVSSSRRSLRNVDPDSGHWYKYFQRDDIDGPVVSSQSSNSNSSHHECPRYDYHHLHDAQRDDRYTDRDDPPWDWDPSPGTGMITTDDDHDHNVVLVVLSVQLNVCSVVVVVVSNQVSSCVSNVSNVVRDDPCDPSDSCVSRPPPPVVVVVVVVVPPPPPDPPDPPPDD

InterPro domains:
  IPR003869 Polysaccharide biosynthesis protein, CapD-like domain [PF02719] (299-586)
  IPR003869 Polysaccharide biosynthesis protein, CapD-like domain [cd05237] (295-580)
  IPR036291 NAD(P)-binding domain superfamily [SSF51735] (297-564)
  IPR051203 Polysaccharide Synthase-Related Protein [PTHR43318] (22-628)

Solvent-accessible surface area (backbone atoms only — not comparable to full-atom values): 68776 Å² total; per-residue (Å²): 132,52,72,65,53,54,53,45,39,44,50,46,23,46,46,51,46,46,49,52,29,48,50,54,43,48,52,49,31,48,30,36,34,51,16,39,52,49,16,49,52,53,49,23,57,74,72,73,48,80,73,56,66,69,62,51,52,51,53,23,51,44,34,27,53,19,33,54,51,21,28,64,72,68,45,56,45,58,55,54,46,64,67,49,32,51,67,48,50,52,49,49,51,50,26,50,52,44,11,47,8,42,22,30,45,54,39,33,59,70,57,51,49,65,96,54,65,52,69,26,53,73,45,17,50,60,44,26,43,50,46,50,48,47,50,32,48,49,44,18,24,68,44,33,67,49,68,71,61,38,71,50,64,70,64,80,86,34,54,47,20,35,36,33,27,42,66,68,46,43,49,52,36,50,53,55,29,66,69,35,94,79,44,61,83,47,31,76,71,32,28,31,26,63,80,42,82,51,50,78,36,44,58,95,51,34,40,20,78,21,24,65,86,40,46,56,22,49,47,50,36,43,21,67,60,65,71,48,55,46,29,39,30,36,36,56,76,72,51,53,52,68,56,46,51,51,50,30,51,46,22,20,73,58,55,17,52,54,32,35,44,53,73,77,82,64,81,51,79,38,68,67,50,77,63,66,68,62,40,55,81,82,71,67,73,67,61,65,57,37,32,65,62,35,38,63,26,31,36,32,27,33,23,19,32,42,64,58,19,30,47,38,50,54,57,47,56,75,41,47,30,54,28,39,38,36,29,16,65,46,67,61,36,39,50,52,44,50,53,48,38,54,71,76,39,65,86,47,45,57,43,79,42,76,43,49,59,59,39,62,63,62,44,49,53,51,48,64,73,61,58,35,40,31,36,43,41,48,52,65,70,80,57,47,60,61,18,62,71,29,46,40,57,35,38,40,39,29,24,47,14,46,50,48,53,52,52,48,34,38,72,71,54,15,45,35,37,35,40,65,52,40,25,48,32,39,76,12,43,26,53,38,21,28,24,41,32,47,26,51,51,50,49,41,23,46,18,62,73,30,87,60,26,24,37,33,36,38,28,37,61,47,46,53,65,32,84,90,30,65,53,53,50,44,51,53,25,54,75,67,56,37,59,34,78,38,41,50,84,77,26,34,42,40,50,38,39,51,67,56,52,33,50,51,50,44,46,52,49,32,55,44,64,72,56,76,46,53,56,43,43,35,32,35,51,62,49,71,73,64,39,45,52,55,58,50,50,42,52,53,38,14,55,76,24,33,43,65,68,72,66,29,42,73,43,74,70,43,77,54,78,52,63,70,52,63,79,45,82,66,53,91,82,41,51,75,43,81,70,87,48,62,53,41,31,34,41,50,70,93,70,58,59,44,81,72,48,46,61,55,50,52,52,24,51,51,26,26,70,69,65,32,58,70,61,21,52,52,44,46,23,71,70,30,57,52,30,62,74,60,59,68,91,77,61,72,81,49,75,62,62,64,62,50,62,67,53,53,55,54,57,46,53,62,55,57,68,53,64,75,78,69,76,76,70,78,68,78,68,128,132,52,73,66,50,56,51,46,38,46,50,46,24,48,46,51,46,45,49,50,30,49,51,54,43,50,51,48,32,49,30,36,34,51,16,40,52,49,15,49,52,53,50,24,57,74,71,74,47,79,74,56,68,68,59,51,52,50,52,24,52,44,34,26,53,21,34,53,53,21,28,64,71,68,45,57,46,56,55,54,44,66,66,49,34,54,69,48,51,52,50,49,51,48,26,52,51,42,10,47,7,43,22,30,46,52,40,32,62,70,58,52,50,64,98,54,66,52,68,25,54,74,46,16,52,60,45,28,44,48,46,49,49,49,53,32,50,48,44,18,24,67,45,35,67,50,69,71,60,38,69,53,66,70,65,80,86,33,54,47,20,35,36,33,28,44,66,68,46,43,50,51,38,49,52,56,30,64,68,36,91,81,45,62,82,48,32,76,70,32,28,32,26,63,81,42,83,53,50,77,36,46,58,95,55,34,41,21,78,18,24,66,85,39,46,55,24,49,46,52,37,44,21,67,58,64,70,50,56,47,29,39,29,37,36,57,76,74,51,53,52,67,56,48,50,52,50,28,51,46,21,20,74,58,53,17,52,52,33,34,44,50,74,76,83,61,79,50,78,39,69,68,49,75,64,68,68,62,38,54,80,82,72,68,73,67,61,63,56,36,32,66,61,36,38,63,26,31,37,33,28,32,22,21,32,44,66,59,20,30,48,38,51,56,57,46,56,75,40,46,30,53,30,40,38,36,29,14,66,47,67,63,35,38,50,53,45,51,52,48,38,53,72,78,39,66,84,47,45,59,43,79,42,76,44,48,58,59,38,61,64,62,43,49,52,52,47,64,73,60,58,35,42,31,35,44,41,49,52,64,72,79,57,50,62,60,19,63,72,29,47,42,57,34,39,39,38,30,23,47,12,45,49,48,52,52,50,49,34,39,74,71,53,16,45,35,38,35,41,65,51,40,26,48,31,38,77,13,43,27,53,38,20,29,23,43,32,45,28,50,52,50,50,41,20,45,18,62,73,30,87,62,25,24,36,34,37,38,29,35,62,48,45,53,66,32,85,90,31,66,53,53,50,44,52,54,25,53,75,66,57,37,60,34,78,38,41,49,83,77,24,35,41,41,51,40,39,50,68,56,51,35,51,50,51,44,48,52,50,34,56,44,64,73,58,74,48,54,55,41,42,35,33,34,50,63,48,71,73,62,39,46,52,55,57,50,50,40,51,53,38,15,55,76,23,32,44,67,68,72,67,29,42,74,43,74,71,44,78,55,76,52,62,68,51,62,79,45,82,65,52,90,84,40,50,75,44,80,69,86,49,62,53,42,32,35,41,48,70,91,69,56,58,44,81,72,49,43,62,55,51,52,52,23,52,52,27,27,70,69,66,33,59,69,60,20,52,53,44,47,22,68,70,29,56,52,29,60,75,60,61,69,91,79,61,72,81,48,76,61,61,66,63,50,61,67,53,53,55,54,56,48,54,60,57,59,68,52,67,76,79,73,80,80,74,73,80,76,66,130

pLDDT: mean 79.36, std 18.56, range [18.34, 98.88]

Sequence (1340 aa):
MTRKDIIRAFTIGQRQAWRAIIICTCYDVIAAFVAMISAIYIRNALQGTTPNPVVTALYTVELAVAMVASLTFTGVYRQVWRHTSASDLRRIVQAALLANLIFLPIMFLTNRLEGFFRSSIFIEVPILITIMIAGRLASRARATGQFMAAFRAPNEKKPAAILIGTASKISSTLRDLDNSSEGLPIRPLAIIETSGDHTGRAICGIQVLGDLSKLQESMSIMTTRYGTPPWIAMIGGTLERETMDTVLEVSAKFKATVQRLRADGEFNHDEISPTDLLTRPEKNLDRINVSKLISGARVFVTGAGGTIGSELVRQCASYGPSEITLYDNSEYNLYEIDMYMGKHFPNVQRRALLGDVKEANRLRTAMKKAKPDIVLHAAALKHVPLMETNPNEAILTNVEGARLAATYAAEFGVKNFVFISTDKAVQPSNVMGASKRAAELFIQALAPQAATTNFAIVRFGNVLGSAGSVAPLFERQIKEGGPVTITDAEMTRYFMSVEEASSLVLQASALSSKSPHKEAFLYVLDMGPPVSIVELAERMIRLKGYRPGKDIEIVFTGLRPGEKLAETVFYPKEEVSETGVDGVLSAQSSYQNLDTILPTLDAMIEAARNRERNISLNLLADLAPQLAISKPANLPQNPVDYIRTENVDYLKEKQSNVLPLRAAKRSRSEMTRKDIIRAFTIGQRQAWRAIIICTCYDVIAAFVAMISAIYIRNALQGTTPNPVVTALYTVELAVAMVASLTFTGVYRQVWRHTSASDLRRIVQAALLANLIFLPIMFLTNRLEGFFRSSIFIEVPILITIMIAGRLASRARATGQFMAAFRAPNEKKPAAILIGTASKISSTLRDLDNSSEGLPIRPLAIIETSGDHTGRAICGIQVLGDLSKLQESMSIMTTRYGTPPWIAMIGGTLERETMDTVLEVSAKFKATVQRLRADGEFNHDEISPTDLLTRPEKNLDRINVSKLISGARVFVTGAGGTIGSELVRQCASYGPSEITLYDNSEYNLYEIDMYMGKHFPNVQRRALLGDVKEANRLRTAMKKAKPDIVLHAAALKHVPLMETNPNEAILTNVEGARLAATYAAEFGVKNFVFISTDKAVQPSNVMGASKRAAELFIQALAPQAATTNFAIVRFGNVLGSAGSVAPLFERQIKEGGPVTITDAEMTRYFMSVEEASSLVLQASALSSKSPHKEAFLYVLDMGPPVSIVELAERMIRLKGYRPGKDIEIVFTGLRPGEKLAETVFYPKEEVSETGVDGVLSAQSSYQNLDTILPTLDAMIEAARNRERNISLNLLADLAPQLAISKPANLPQNPVDYIRTENVDYLKEKQSNVLPLRAAKRSRSE